Protein AF-G9K744-F1 (afdb_monomer)

InterPro domains:
  IPR001752 Kinesin motor domain [PF00225] (2-59)
  IPR001752 Kinesin motor domain [PS50067] (1-59)
  IPR025901 Kinesin-associated microtubule-binding domain [PF13931] (616-753)
  IPR027417 P-loop containing nucleoside triphosphate hydrolase [SSF52540] (1-100)
  IPR036961 Kinesin motor domain superfamily [G3DSA:3.40.850.10] (1-91)
  IPR047149 Kinesin-like protein KIF11-like [PTHR47970] (1-673)

Solvent-accessible surface area (backbone atoms only — not comparable to full-atom values): 45670 Å² total; per-residue (Å²): 79,75,71,78,64,47,96,66,68,75,34,81,81,38,78,64,45,50,70,41,39,48,55,62,62,19,48,37,87,70,84,85,84,83,89,69,60,92,50,77,92,39,46,69,61,31,48,53,50,49,55,49,49,59,52,55,71,60,51,70,50,55,66,61,82,88,74,80,82,56,71,72,57,63,54,52,58,54,53,56,50,51,66,46,57,53,54,58,55,52,68,71,69,66,80,87,89,85,79,90,85,77,80,62,73,80,69,65,54,94,64,52,86,77,60,52,82,76,50,55,82,61,47,67,72,49,57,77,58,55,59,65,58,52,61,65,57,54,65,65,52,53,69,55,53,54,63,60,49,57,61,55,52,60,61,52,54,62,58,52,50,66,55,50,60,53,50,59,58,60,53,57,57,54,51,60,61,49,56,55,53,51,58,57,51,52,63,49,49,55,58,46,49,54,45,50,51,51,40,50,54,50,53,54,52,52,52,53,50,51,54,50,50,49,56,48,51,53,54,46,54,52,49,56,50,52,51,51,55,50,48,52,57,51,48,53,53,50,52,50,52,49,53,54,48,54,49,50,50,53,50,49,52,54,52,53,53,52,49,50,54,51,49,53,52,51,52,53,49,51,52,52,50,49,49,51,50,50,53,52,50,48,55,50,52,50,48,54,48,52,50,51,46,53,55,48,48,54,52,45,53,56,49,49,56,50,48,55,49,52,45,51,51,40,52,50,51,42,54,54,52,44,52,53,43,52,48,53,50,49,52,52,52,47,45,52,57,66,52,50,49,57,49,50,54,50,51,53,49,51,42,52,52,50,54,52,50,35,58,48,42,46,55,47,25,54,48,43,57,49,52,41,53,54,50,48,54,50,52,53,51,50,43,52,55,53,48,53,56,51,55,60,52,56,54,57,53,56,56,57,59,62,59,58,57,61,69,66,55,64,68,65,62,70,79,72,74,88,75,91,81,88,86,81,84,82,91,89,74,79,74,76,64,70,81,54,70,75,67,59,72,74,59,69,66,70,58,58,63,55,56,59,58,53,54,57,52,47,56,57,50,44,55,51,53,54,52,50,48,55,51,54,44,52,55,40,49,52,54,31,48,50,34,48,49,54,30,52,56,50,52,50,52,40,54,53,51,50,56,49,49,54,54,50,50,56,52,49,52,52,52,49,52,53,49,54,52,51,40,51,52,51,46,52,49,49,52,53,51,37,50,52,50,46,51,53,48,53,50,52,49,51,54,46,54,52,50,52,50,53,48,41,54,52,37,51,51,51,47,50,53,55,52,50,58,48,49,51,52,48,51,50,53,52,52,53,49,49,57,53,51,52,50,50,52,56,52,50,53,50,51,54,50,54,52,47,55,53,51,51,51,48,52,54,51,53,51,53,50,53,47,44,66,74,55,65,75,72,74,80,77,82,83,75,86,65,83,73,97,73,86,86,87,62,78,88,77,81,84,78,87,79,59,70,68,59,57,52,51,61,51,59,78,47,46,76,62,59,62,56,57,75,74,56,76,88,60,80,84,88,80,91,78,90,79,85,82,90,89,81,89,89,87,79,89,87,87,91,80,90,83,89,86,88,83,90,86,82,89,81,88,82,86,86,89,79,86,80,88,85,90,86,88,82,83,87,83,83,83,80,82,90,83,83,86,85,78,89,77,90,78,90,87,88,84,83,89,86,90,82,89,79,91,84,91,85,84,87,82,92,88,92,81,84,86,134

Organism: Mustela putorius furo (NCBI:txid9669)

Nearest PDB structures (foldseek):
  6h2x-assembly1_A  TM=1.844E-01  e=5.067E-03  Escherichia coli K-12
  7ogt-assembly1_B  TM=1.734E-01  e=1.457E-02  Saccharomyces cerevisiae S288C
  7sqc-assembly1_1W  TM=2.796E-01  e=5.595E-01  Chlamydomonas reinhardtii
  8i7o-assembly1_B7  TM=2.393E-01  e=1.688E+00  Mus musculus

Secondary structure (DSSP, 8-state):
-TTTT-S---TTSSHHHHHGGGTSSSSS----------SGGGHHHHHHHHHHHHHHHT------------HHHHHHHHHHHHHHHHHHHHHTTS--------SGGGGS-TTGGGTGGGTHHHHHHHHHHHHHHHHHHHHHHHHHHHHHHHHHHHHHHHHHHHHHHHHHHHHHHHHHHHHHHHHHHHHHHHHHHHHHHHHHHHHHHHHHHHHHHHHHHHHHHHHHHHHHHHHHHHHHHHHHHHHHHHHHHHHHHHHHHHHHHHHHHHHHHHHHHHHHHHHHHHHHHHHHHHHHHHHHHHHHHHHHHHHHHHHHHHHHHHHHHHHHHHHHHHHHHHHIIIIIHHHHHHHHHHHHHHHHHHHHHHHHHHHHHHHHHHHHHHHHHHHHHHHHHHHHHHHHHHHHHHHHHHHHHHHHHHTTS---S------SSSGGGGGGGGGTTTTHHHHHHHHHHHHHHHHHHHHHHHHHHHHHHHHHHHHHHHHHHHHHHHHHHHHHHHHHHHHHHHHHHHHHHHHHHHHHHHHHHHHHHHHHHHHHHHHHHHHHHHHHHHHHHHHHHHHHHHHHHHHHHHHHHHHHHHHHHHHHHHHHHHHHHHHHHHHHHHHHHHHHHHHHHHTGGG-----S-----PPP--------PPPHHHHHHHHHTTHHHHHHHTTS-SS-----------------------------------------------------------------------------------------

Radius of gyration: 112.14 Å; Cα contacts (8 Å, |Δi|>4): 238; chains: 1; bounding box: 223×112×348 Å

pLDDT: mean 72.29, std 20.52, range [26.23, 95.75]

Foldseek 3Di:
DQLVPDPDDPLPVDPVSVVCVCVFQHQAPHDDDQDADPDPVCVVVRVVSVVVVVSSVSGDHNHDDPDPDDPVVVVVVVVVVVVVVVVVVVVVPDDDDDDDDDDDVVVPPPPVVVPCVVVVVVVVVVVVPVVVVVVVVVVVVVVVVVVVVVVVVVVVVVVVVVVVVVVVVVVVVVVVLVVLVVVQVVVQVVQQVVQVVLVVVLVVVVVVQVVLQVVVVVVVVVLVVVLVVVLVVVLVVVVVVLVVVLVVLVVVLVVVLVVLVVVLVVLVVVLVVVLVVLVVVLVVLLVVLVVVLVVLVVVLVVVLVVLVVVLVVLVVLLVVLLVVLVCLLVVVLCCLCVPVVVVLVVLLVVLVVLLVVLVVLLVVLVVLVVVLVVLLVVLVVVLVVLVVVLVVVLVVLVVVLVVLVVVLPVVVPVVPDDDDDDDDDDDDPDPVPVVPVVPSVVPNPVSVVVSVVSVVVSVVVSVVSVVVSVVSNVVSVVSSVVSVVCSVVSNVVSVVSVVVSVVVVVVSVVVSVVSVVVSVVSSVVSVVVSVVSSVVSVVVSVVSVVVSVVSNVVSVVVSVVSVVVSVVVSVVSVVVSVVSVVVSVVVSVVSVVVSVVVSVVSVVVSVVSVCCSVPVSPDDDDPPPRDDDDDRDHDPDRDDDDDSVVSSVVVVVCVVVVVVVVVPPPDDDDDDDDDDDDDDDDDDDDDDDDDDDDDDDDDDDDDDDDDDDDDDDDDDDDDDDYDDDDDDDDDDDDDDDDDDDDDDDDDDDDDDDDDD

Mean predicted aligned error: 24.13 Å

Sequence (756 aa):
ALVERTPHVPYRESKLTRILQDSLGGRTRTSIIATISPASLNLEETLSTLEYAHRAKNILNKPEVNQKLTKRALIKEYTEEIERLKRDLAAAREKNGVYISEENFRAMSGKLTVQEEQIVELIEKIGAVEEELSRVTELFMDNKNELDQCKSDLQNKTQELETTQKHLQETKLQLVEEEYITSVLESTEEKLHDAASRLLTTVEETTKDVSSLHSKLDRKKAIDQHNAEAQDIFGKNLNSLFSSMEELIKDSSSKQKAMLEAHKTLFGNLLSSSVSALDAITTTALGSLTSVPENVSIRVSQISNMILKEQSLAAESKTVLQTLIDVLKTDLLTSLKTVLSPAMASILEINSQLKHIFKTSLTVASKIEDQKKEMDGFLSTLCNNLHELKENTISSLAESQKLCENLTEDLKTIKKIHSQELCQLISLWAERFCALEEKCENIQKPLGSIQENTEQKSKDIISKTTSYNAQFCADCDGLSQELRHFNQEGTKLVEESVQHCDKLGNSLEVISQETEQRCEALSTSTLSFSEQWVSCLNKREEELQNLLKVINQGCEAARSEITEKLNEHKAVNENQRNIFFDQITTDEEKLMAQSLELNETIKIGLTKLNCFLQQDLKLDIPTGTTPQRKNYVYPSTLVRTEPREQLLDQLKRKQPELLMMLNCSENNKEELSQAVDEEKSVLGHSVEEPPSQEPSVDAGVDCSSSGGIPFFQHKKSHAKDKENRGINSVEKSKVEETTEHSVTRSRLPLRNQINL

Structure (mmCIF, N/CA/C/O backbone):
data_AF-G9K744-F1
#
_entry.id   AF-G9K744-F1
#
loop_
_atom_site.group_PDB
_atom_site.id
_atom_site.type_symbol
_atom_site.label_atom_id
_atom_site.label_alt_id
_atom_site.label_comp_id
_atom_site.label_asym_id
_atom_site.label_entity_id
_atom_site.label_seq_id
_atom_site.pdbx_PDB_ins_code
_atom_site.Cartn_x
_atom_site.Cartn_y
_atom_site.Cartn_z
_atom_site.occupancy
_atom_site.B_iso_or_equiv
_atom_site.auth_seq_id
_atom_site.auth_comp_id
_atom_site.auth_asym_id
_atom_site.auth_atom_id
_atom_site.pdbx_PDB_model_num
ATOM 1 N N . ALA A 1 1 ? 2.825 27.884 -59.083 1.00 76.56 1 ALA A N 1
ATOM 2 C CA . ALA A 1 1 ? 3.304 28.687 -60.219 1.00 76.56 1 ALA A CA 1
ATOM 3 C C . ALA A 1 1 ? 4.796 29.037 -60.106 1.00 76.56 1 ALA A C 1
ATOM 5 O O . ALA A 1 1 ? 5.617 28.294 -60.627 1.00 76.56 1 ALA A O 1
ATOM 6 N N . LEU A 1 2 ? 5.179 30.121 -59.405 1.00 80.75 2 LEU A N 1
ATOM 7 C CA . LEU A 1 2 ? 6.564 30.640 -59.381 1.00 80.75 2 LEU A CA 1
ATOM 8 C C . LEU A 1 2 ? 7.627 29.634 -58.910 1.00 80.75 2 LEU A C 1
ATOM 10 O O . LEU A 1 2 ? 8.627 29.438 -59.595 1.00 80.75 2 LEU A O 1
ATOM 14 N N . VAL A 1 3 ? 7.397 28.977 -57.769 1.00 81.06 3 VAL A N 1
ATOM 15 C CA . VAL A 1 3 ? 8.326 27.984 -57.188 1.00 81.06 3 VAL A CA 1
ATOM 16 C C . VAL A 1 3 ? 8.502 26.773 -58.117 1.00 81.06 3 VAL A C 1
ATOM 18 O O . VAL A 1 3 ? 9.608 26.274 -58.298 1.00 81.06 3 VAL A O 1
ATOM 21 N N . GLU A 1 4 ? 7.417 26.358 -58.7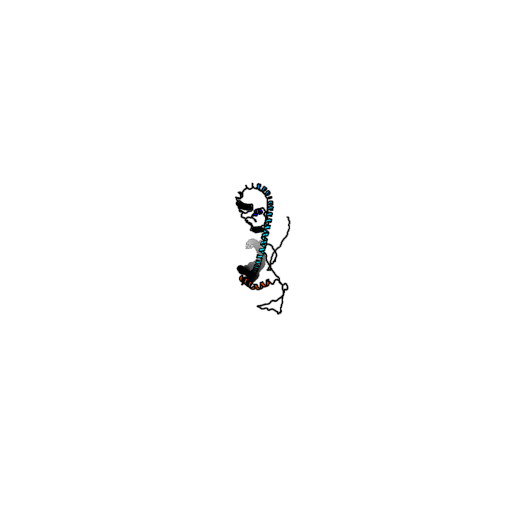73 1.00 79.62 4 GLU A N 1
ATOM 22 C CA . GLU A 1 4 ? 7.356 25.238 -59.727 1.00 79.62 4 GLU A CA 1
ATOM 23 C C . GLU A 1 4 ? 7.806 25.635 -61.148 1.00 79.62 4 GLU A C 1
ATOM 25 O O . GLU A 1 4 ? 7.808 24.802 -62.051 1.00 79.62 4 GLU A O 1
ATOM 30 N N . ARG A 1 5 ? 8.182 26.907 -61.361 1.00 77.19 5 ARG A N 1
ATOM 31 C CA . ARG A 1 5 ? 8.629 27.477 -62.645 1.00 77.19 5 ARG A CA 1
ATOM 32 C C . ARG A 1 5 ? 7.631 27.287 -63.800 1.00 77.19 5 ARG A C 1
ATOM 34 O O . ARG A 1 5 ? 8.034 27.073 -64.943 1.00 77.19 5 ARG A O 1
ATOM 41 N N . THR A 1 6 ? 6.328 27.388 -63.522 1.00 80.06 6 THR A N 1
ATOM 42 C CA . THR A 1 6 ? 5.290 27.290 -64.565 1.00 80.06 6 THR A CA 1
ATOM 43 C C . THR A 1 6 ? 5.407 28.438 -65.583 1.00 80.06 6 THR A C 1
ATOM 45 O O . THR A 1 6 ? 5.627 29.581 -65.179 1.00 80.06 6 THR A O 1
ATOM 48 N N . PRO A 1 7 ? 5.217 28.188 -66.896 1.00 78.19 7 PRO A N 1
ATOM 49 C CA . PRO A 1 7 ? 5.414 29.210 -67.934 1.00 78.19 7 PRO A CA 1
ATOM 50 C C . PRO A 1 7 ? 4.370 30.337 -67.891 1.00 78.19 7 PRO A C 1
ATOM 52 O O . PRO A 1 7 ? 4.647 31.449 -68.332 1.00 78.19 7 PRO A O 1
ATOM 55 N N . HIS A 1 8 ? 3.186 30.074 -67.331 1.00 86.00 8 HIS A N 1
ATOM 56 C CA . HIS A 1 8 ? 2.209 31.098 -66.968 1.00 86.00 8 HIS A CA 1
ATOM 57 C C . HIS A 1 8 ? 2.214 31.309 -65.447 1.00 86.00 8 HIS A C 1
ATOM 59 O O . HIS A 1 8 ? 2.264 30.341 -64.682 1.00 86.00 8 HIS A O 1
ATOM 65 N N . VAL A 1 9 ? 2.132 32.569 -65.011 1.00 85.81 9 VAL A N 1
ATOM 66 C CA . VAL A 1 9 ? 1.972 32.961 -63.603 1.00 85.81 9 VAL A CA 1
ATOM 67 C C . VAL A 1 9 ? 0.821 33.974 -63.511 1.00 85.81 9 VAL A C 1
ATOM 69 O O . VAL A 1 9 ? 0.874 35.003 -64.189 1.00 85.81 9 VAL A O 1
ATOM 72 N N . PRO A 1 10 ? -0.219 33.721 -62.696 1.00 88.50 10 PRO A N 1
ATOM 73 C CA . PRO A 1 10 ? -1.491 34.443 -62.771 1.00 88.50 10 PRO A CA 1
ATOM 74 C C . PRO A 1 10 ? -1.511 35.812 -62.060 1.00 88.50 10 PRO A C 1
ATOM 76 O O . PRO A 1 10 ? -2.453 36.145 -61.345 1.00 88.50 10 PRO A O 1
ATOM 79 N N . TYR A 1 11 ? -0.519 36.683 -62.287 1.00 88.94 11 TYR A N 1
ATOM 80 C CA . TYR A 1 11 ? -0.486 38.021 -61.661 1.00 88.94 11 TYR A CA 1
ATOM 81 C C . TYR A 1 11 ? -1.751 38.858 -61.919 1.00 88.94 11 TYR A C 1
ATOM 83 O O . TYR A 1 11 ? -2.054 39.762 -61.144 1.00 88.94 11 TYR A O 1
ATOM 91 N N . ARG A 1 12 ? -2.488 38.570 -63.002 1.00 89.12 12 ARG A N 1
ATOM 92 C CA . ARG A 1 12 ? -3.696 39.296 -63.423 1.00 89.12 12 ARG A CA 1
ATOM 93 C C . ARG A 1 12 ? -4.983 38.889 -62.695 1.00 89.12 12 ARG A C 1
ATOM 95 O O . ARG A 1 12 ? -5.955 39.627 -62.823 1.00 89.12 12 ARG A O 1
ATOM 102 N N . GLU A 1 13 ? -5.003 37.784 -61.947 1.00 88.19 13 GLU A N 1
ATOM 103 C CA . GLU A 1 13 ? -6.211 37.312 -61.240 1.00 88.19 13 GLU A CA 1
ATOM 104 C C . GLU A 1 13 ? -6.586 38.199 -60.040 1.00 88.19 13 GLU A C 1
ATOM 106 O O . GLU A 1 13 ? -7.759 38.303 -59.693 1.00 88.19 13 GLU A O 1
ATOM 111 N N . SER A 1 14 ? -5.623 38.922 -59.453 1.00 91.88 14 SER A N 1
ATOM 112 C CA . SER A 1 14 ? -5.882 39.934 -58.425 1.00 91.88 14 SER A CA 1
ATOM 113 C C . SER A 1 14 ? -5.209 41.271 -58.738 1.00 91.88 14 SER A C 1
ATOM 115 O O . SER A 1 14 ? -4.094 41.348 -59.259 1.00 91.88 14 SER A O 1
ATOM 117 N N . LYS A 1 15 ? -5.875 42.369 -58.355 1.00 89.44 15 LYS A N 1
ATOM 118 C CA . LYS A 1 15 ? -5.294 43.723 -58.410 1.00 89.44 15 LYS A CA 1
ATOM 119 C C . LYS A 1 15 ? -4.027 43.823 -57.548 1.00 89.44 15 LYS A C 1
ATOM 121 O O . LYS A 1 15 ? -3.097 44.526 -57.931 1.00 89.44 15 LYS A O 1
ATOM 126 N N . LEU A 1 16 ? -3.970 43.086 -56.434 1.00 90.12 16 LEU A N 1
ATOM 127 C CA . LEU A 1 16 ? -2.822 43.065 -55.524 1.00 90.12 16 LEU A CA 1
ATOM 128 C C . LEU A 1 16 ? -1.612 42.357 -56.153 1.00 90.12 16 LEU A C 1
ATOM 130 O O . LEU A 1 16 ? -0.526 42.928 -56.203 1.00 90.12 16 LEU A O 1
ATOM 134 N N . THR A 1 17 ? -1.802 41.154 -56.706 1.00 89.62 17 THR A N 1
ATOM 135 C CA . THR A 1 17 ? -0.728 40.389 -57.373 1.00 89.62 17 THR A CA 1
ATOM 136 C C . THR A 1 17 ? -0.195 41.091 -58.618 1.00 89.62 17 THR A C 1
ATOM 138 O O . THR A 1 17 ? 0.974 40.928 -58.950 1.00 89.62 17 THR A O 1
ATOM 141 N N . ARG A 1 18 ? -1.023 41.910 -59.281 1.00 89.50 18 ARG A N 1
ATOM 142 C CA . ARG A 1 18 ? -0.613 42.736 -60.423 1.00 89.50 18 ARG A CA 1
ATOM 143 C C . ARG A 1 18 ? 0.282 43.909 -60.015 1.00 89.50 18 ARG A C 1
ATOM 145 O O . ARG A 1 18 ? 1.194 44.244 -60.758 1.00 89.50 18 ARG A O 1
ATOM 152 N N . ILE A 1 19 ? 0.036 44.523 -58.855 1.00 88.75 19 ILE A N 1
ATOM 153 C CA . ILE A 1 19 ? 0.893 45.589 -58.305 1.00 88.75 19 ILE A CA 1
ATOM 154 C C . ILE A 1 19 ? 2.197 44.993 -57.753 1.00 88.75 19 ILE A C 1
ATOM 156 O O . ILE A 1 19 ? 3.266 45.560 -57.948 1.00 88.75 19 ILE A O 1
ATOM 160 N N . LEU A 1 20 ? 2.127 43.818 -57.122 1.00 89.50 20 LEU A N 1
ATOM 161 C CA . LEU A 1 20 ? 3.284 43.109 -56.562 1.00 89.50 20 LEU A CA 1
ATOM 162 C C . LEU A 1 20 ? 4.060 42.256 -57.586 1.00 89.50 20 LEU A C 1
ATOM 164 O O . LEU A 1 20 ? 4.954 41.509 -57.191 1.00 89.50 20 LEU A O 1
ATOM 168 N N . GLN A 1 21 ? 3.765 42.365 -58.886 1.00 88.62 21 GLN A N 1
ATOM 169 C CA . GLN A 1 21 ? 4.425 41.574 -59.934 1.00 88.62 21 GLN A CA 1
ATOM 170 C C . GLN A 1 21 ? 5.949 41.804 -59.967 1.00 88.62 21 GLN A C 1
ATOM 172 O O . GLN A 1 21 ? 6.711 40.846 -60.071 1.00 88.62 21 GLN A O 1
ATOM 177 N N . ASP A 1 22 ? 6.415 43.046 -59.792 1.00 85.94 22 ASP A N 1
ATOM 178 C CA . ASP A 1 22 ? 7.855 43.356 -59.736 1.00 85.94 22 ASP A CA 1
ATOM 179 C C . ASP A 1 22 ? 8.534 42.929 -58.415 1.00 85.94 22 ASP A C 1
ATOM 181 O O . ASP A 1 22 ? 9.768 42.947 -58.310 1.00 85.94 22 ASP A O 1
ATOM 185 N N . SER A 1 23 ? 7.741 42.507 -57.425 1.00 87.56 23 SER A N 1
ATOM 186 C CA . SER A 1 23 ? 8.174 42.015 -56.108 1.00 87.56 23 SER A CA 1
ATOM 187 C C . SER A 1 23 ? 8.154 40.489 -55.987 1.00 87.56 23 SER A C 1
ATOM 189 O O . SER A 1 23 ? 8.825 39.933 -55.123 1.00 87.56 23 SER A O 1
ATOM 191 N N . LEU A 1 24 ? 7.414 39.784 -56.845 1.00 86.94 24 LEU A N 1
ATOM 192 C CA . LEU A 1 24 ? 7.258 38.329 -56.790 1.00 86.94 24 LEU A CA 1
ATOM 193 C C . LEU A 1 24 ? 7.717 37.723 -58.120 1.00 86.94 24 LEU A C 1
ATOM 195 O O . LEU A 1 24 ? 6.931 37.583 -59.047 1.00 86.94 24 LEU A O 1
ATOM 199 N N . GLY A 1 25 ? 9.008 37.393 -58.219 1.00 82.31 25 GLY A N 1
ATOM 200 C CA . GLY A 1 25 ? 9.674 36.952 -59.454 1.00 82.31 25 GLY A CA 1
ATOM 201 C C . GLY A 1 25 ? 10.216 38.090 -60.333 1.00 82.31 25 GLY A C 1
ATOM 202 O O . GLY A 1 25 ? 10.679 37.832 -61.444 1.00 82.31 25 GLY A O 1
ATOM 203 N N . GLY A 1 26 ? 10.153 39.338 -59.859 1.00 85.69 26 GLY A N 1
ATOM 204 C CA . GLY A 1 26 ? 10.505 40.541 -60.619 1.00 85.69 26 GLY A CA 1
ATOM 205 C C . GLY A 1 26 ? 11.905 41.113 -60.356 1.00 85.69 26 GLY A C 1
ATOM 206 O O . GLY A 1 26 ? 12.837 40.404 -59.962 1.00 85.69 26 GLY A O 1
ATOM 207 N N . ARG A 1 27 ? 12.045 42.425 -60.603 1.00 85.69 27 ARG A N 1
ATOM 208 C CA . ARG A 1 27 ? 13.321 43.172 -60.587 1.00 85.69 27 ARG A CA 1
ATOM 209 C C . ARG A 1 27 ? 13.693 43.806 -59.242 1.00 85.69 27 ARG A C 1
ATOM 211 O O . ARG A 1 27 ? 14.702 44.505 -59.161 1.00 85.69 27 ARG A O 1
ATOM 218 N N . THR A 1 28 ? 12.900 43.611 -58.189 1.00 85.44 28 THR A N 1
ATOM 219 C CA . THR A 1 28 ? 13.143 44.229 -56.871 1.00 85.44 28 THR A CA 1
ATOM 220 C C . THR A 1 28 ? 13.705 43.236 -55.847 1.00 85.44 28 THR A C 1
ATOM 222 O O . THR A 1 28 ? 13.587 42.018 -55.996 1.00 85.44 28 THR A O 1
ATOM 225 N N . ARG A 1 29 ? 14.337 43.753 -54.784 1.00 87.44 29 ARG A N 1
ATOM 226 C CA . ARG A 1 29 ? 14.618 42.971 -53.569 1.00 87.44 29 ARG A CA 1
ATOM 227 C C . ARG A 1 29 ? 13.368 42.996 -52.694 1.00 87.44 29 ARG A C 1
ATOM 229 O O . ARG A 1 29 ? 12.848 44.075 -52.425 1.00 87.44 29 ARG A O 1
ATOM 236 N N . THR A 1 30 ? 12.907 41.834 -52.247 1.00 90.12 30 THR A N 1
ATOM 237 C CA . THR A 1 30 ? 11.619 41.701 -51.556 1.00 90.12 30 THR A CA 1
ATOM 238 C C . THR A 1 30 ? 11.774 40.846 -50.308 1.00 90.12 30 THR A C 1
ATOM 240 O O . THR A 1 30 ? 12.365 39.771 -50.360 1.00 90.12 30 THR A O 1
ATOM 243 N N . SER A 1 31 ? 11.208 41.328 -49.204 1.00 90.19 31 SER A N 1
ATOM 244 C CA . SER A 1 31 ? 11.115 40.618 -47.929 1.00 90.19 31 SER A CA 1
ATOM 245 C C . SER A 1 31 ? 9.642 40.457 -47.568 1.00 90.19 31 SER A C 1
ATOM 247 O O . SER A 1 31 ? 8.859 41.387 -47.756 1.00 90.19 31 SER A O 1
ATOM 249 N N . ILE A 1 32 ? 9.268 39.292 -47.044 1.00 90.75 32 ILE A N 1
ATOM 250 C CA . ILE A 1 32 ? 7.906 38.988 -46.590 1.00 90.75 32 ILE A CA 1
ATOM 251 C C . ILE A 1 32 ? 7.978 38.698 -45.092 1.00 90.75 32 ILE A C 1
ATOM 253 O O . ILE A 1 32 ? 8.809 37.901 -44.660 1.00 90.75 32 ILE A O 1
ATOM 257 N N . ILE A 1 33 ? 7.122 39.352 -44.308 1.00 93.00 33 ILE A N 1
ATOM 258 C CA . ILE A 1 33 ? 7.006 39.140 -42.863 1.00 93.00 33 ILE A CA 1
ATOM 259 C C . ILE A 1 33 ? 5.739 38.321 -42.620 1.00 93.00 33 ILE A C 1
ATOM 261 O O . ILE A 1 33 ? 4.645 38.765 -42.956 1.00 93.00 33 ILE A O 1
ATOM 265 N N . ALA A 1 34 ? 5.894 37.125 -42.054 1.00 94.12 34 ALA A N 1
ATOM 266 C CA . ALA A 1 34 ? 4.783 36.265 -41.665 1.00 94.12 34 ALA A CA 1
ATOM 267 C C . ALA A 1 34 ? 4.448 36.500 -40.185 1.00 94.12 34 ALA A C 1
ATOM 269 O O . ALA A 1 34 ? 5.218 36.127 -39.301 1.00 94.12 34 ALA A O 1
ATOM 270 N N . THR A 1 35 ? 3.313 37.141 -39.913 1.00 93.06 35 THR A N 1
ATOM 271 C CA . THR A 1 35 ? 2.803 37.362 -38.553 1.00 93.06 35 THR A CA 1
ATOM 272 C C . THR A 1 35 ? 1.926 36.186 -38.135 1.00 93.06 35 THR A C 1
ATOM 274 O O . THR A 1 35 ? 0.852 36.000 -38.702 1.00 93.06 35 THR A O 1
ATOM 277 N N . ILE A 1 36 ? 2.375 35.403 -37.153 1.00 95.75 36 ILE A N 1
ATOM 278 C CA . ILE A 1 36 ? 1.676 34.207 -36.657 1.00 95.75 36 ILE A CA 1
ATOM 279 C C . ILE A 1 36 ? 1.180 34.391 -35.220 1.00 95.75 36 ILE A C 1
ATOM 281 O O . ILE A 1 36 ? 1.715 35.207 -34.468 1.00 95.75 36 ILE A O 1
ATOM 285 N N . SER A 1 37 ? 0.178 33.603 -34.826 1.00 93.19 37 SER A N 1
ATOM 286 C CA . SER A 1 37 ? -0.317 33.555 -33.448 1.00 93.19 37 SER A CA 1
ATOM 287 C C . SER A 1 37 ? 0.223 32.308 -32.732 1.00 93.19 37 SER A C 1
ATOM 289 O O . SER A 1 37 ? 0.111 31.214 -33.290 1.00 93.19 37 SER A O 1
ATOM 291 N N . PRO A 1 38 ? 0.766 32.425 -31.503 1.00 89.12 38 PRO A N 1
ATOM 292 C CA . PRO A 1 38 ? 1.220 31.276 -30.714 1.00 89.12 38 PRO A CA 1
ATOM 293 C C . PRO A 1 38 ? 0.074 30.537 -29.995 1.00 89.12 38 PRO A C 1
ATOM 295 O O . PRO A 1 38 ? 0.326 29.569 -29.282 1.00 89.12 38 PRO A O 1
ATOM 298 N N . ALA A 1 39 ? -1.177 30.992 -30.129 1.00 92.00 39 ALA A N 1
ATOM 299 C CA . ALA A 1 39 ? -2.327 30.352 -29.498 1.00 92.00 39 ALA A CA 1
ATOM 300 C C . ALA A 1 39 ? -2.715 29.054 -30.228 1.00 92.00 39 ALA A C 1
ATOM 302 O O . ALA A 1 39 ? -2.888 29.054 -31.446 1.00 92.00 39 ALA A O 1
ATOM 303 N N . SER A 1 40 ? -2.941 27.973 -29.477 1.00 86.88 40 SER A N 1
ATOM 304 C CA . SER A 1 40 ? -3.343 26.657 -30.006 1.00 86.88 40 SER A CA 1
ATOM 305 C C . SER A 1 40 ? -4.644 26.687 -30.818 1.00 86.88 40 SER A C 1
ATOM 307 O O . SER A 1 40 ? -4.780 25.937 -31.779 1.00 86.88 40 SER A O 1
ATOM 309 N N . LEU A 1 41 ? -5.563 27.599 -30.485 1.00 91.56 41 LEU A N 1
ATOM 310 C CA . LEU A 1 41 ? -6.798 27.868 -31.235 1.00 91.56 41 LEU A CA 1
ATOM 311 C C . LEU A 1 41 ? -6.546 28.272 -32.699 1.00 91.56 41 LEU A C 1
ATOM 313 O O . LEU A 1 41 ? -7.391 28.029 -33.551 1.00 91.56 41 LEU A O 1
ATOM 317 N N . ASN A 1 42 ? -5.385 28.866 -32.990 1.00 90.00 42 ASN A N 1
ATOM 318 C CA . ASN A 1 42 ? -5.009 29.372 -34.311 1.00 90.00 42 ASN A CA 1
ATOM 319 C C . ASN A 1 42 ? -3.993 28.455 -35.021 1.00 90.00 42 ASN A C 1
ATOM 321 O O . ASN A 1 42 ? -3.331 28.893 -35.960 1.00 90.00 42 ASN A O 1
ATOM 325 N N . LEU A 1 43 ? -3.815 27.207 -34.565 1.00 92.81 43 LEU A N 1
ATOM 326 C CA . LEU A 1 43 ? -2.750 26.318 -35.046 1.00 92.81 43 LEU A CA 1
ATOM 327 C C . LEU A 1 43 ? -2.833 26.038 -36.557 1.00 92.81 43 LEU A C 1
ATOM 329 O O . LEU A 1 43 ? -1.803 26.044 -37.225 1.00 92.81 43 LEU A O 1
ATOM 333 N N . GLU A 1 44 ? -4.038 25.846 -37.099 1.00 93.56 44 GLU A N 1
ATOM 334 C CA . GLU A 1 44 ? -4.276 25.565 -38.525 1.00 93.56 44 GLU A CA 1
ATOM 335 C C . GLU A 1 44 ? -3.961 26.778 -39.425 1.00 93.56 44 GLU A C 1
ATOM 337 O O . GLU A 1 44 ? -3.301 26.643 -40.458 1.00 93.56 44 GLU A O 1
ATOM 342 N N . GLU A 1 45 ? -4.326 27.986 -38.986 1.00 94.62 45 GLU A N 1
ATOM 343 C CA . GLU A 1 45 ? -4.009 29.249 -39.669 1.00 94.62 45 GLU A CA 1
ATOM 344 C C . GLU A 1 45 ? -2.517 29.607 -39.563 1.00 94.62 45 GLU A C 1
ATOM 346 O O . GLU A 1 45 ? -1.892 30.031 -40.540 1.00 94.62 45 GLU A O 1
ATOM 351 N N . THR A 1 46 ? -1.902 29.381 -38.397 1.00 94.56 46 THR A N 1
ATOM 352 C CA . THR A 1 46 ? -0.453 29.533 -38.199 1.00 94.56 46 THR A CA 1
ATOM 353 C C . THR A 1 46 ? 0.322 28.537 -39.070 1.00 94.56 46 THR A C 1
ATOM 355 O O . THR A 1 46 ? 1.296 28.937 -39.710 1.00 94.56 46 THR A O 1
ATOM 358 N N . LEU A 1 47 ? -0.119 27.276 -39.175 1.00 93.44 47 LEU A N 1
ATOM 359 C CA . LEU A 1 47 ? 0.481 26.279 -40.069 1.00 93.44 47 LEU A CA 1
ATOM 360 C C . LEU A 1 47 ? 0.354 26.706 -41.539 1.00 93.44 47 LEU A C 1
ATOM 362 O O . LEU A 1 47 ? 1.362 26.786 -42.238 1.00 93.44 47 LEU A O 1
ATOM 366 N N . SER A 1 48 ? -0.849 27.079 -41.982 1.00 95.06 48 SER A N 1
ATOM 367 C CA . SER A 1 48 ? -1.117 27.550 -43.350 1.00 95.06 48 SER A CA 1
ATOM 368 C C . SER A 1 48 ? -0.277 28.781 -43.721 1.00 95.06 48 SER A C 1
ATOM 370 O O . SER A 1 48 ? 0.291 28.866 -44.816 1.00 95.06 48 SER A O 1
ATOM 372 N N . THR A 1 49 ? -0.119 29.713 -42.777 1.00 95.31 49 THR A N 1
ATOM 373 C CA . THR A 1 49 ? 0.731 30.905 -42.915 1.00 95.31 49 THR A CA 1
ATOM 374 C C . THR A 1 49 ? 2.214 30.536 -43.024 1.00 95.31 49 THR A C 1
ATOM 376 O O . THR A 1 49 ? 2.927 31.084 -43.870 1.00 95.31 49 THR A O 1
ATOM 379 N N . LEU A 1 50 ? 2.691 29.579 -42.220 1.00 93.50 50 LEU A N 1
ATOM 380 C CA . LEU A 1 50 ? 4.070 29.083 -42.270 1.00 93.50 50 LEU A CA 1
ATOM 381 C C . LEU A 1 50 ? 4.360 28.297 -43.557 1.00 93.50 50 LEU A C 1
ATOM 383 O O . LEU A 1 50 ? 5.421 28.489 -44.151 1.00 93.50 50 LEU A O 1
ATOM 387 N N . GLU A 1 51 ? 3.426 27.484 -44.052 1.00 92.38 51 GLU A N 1
ATOM 388 C CA . GLU A 1 51 ? 3.548 26.803 -45.347 1.00 92.38 51 GLU A CA 1
ATOM 389 C C . GLU A 1 51 ? 3.571 27.781 -46.526 1.00 92.38 51 GLU A C 1
ATOM 391 O O . GLU A 1 51 ? 4.287 27.568 -47.512 1.00 92.38 51 GLU A O 1
ATOM 396 N N . TYR A 1 52 ? 2.786 28.860 -46.462 1.00 92.56 52 TYR A N 1
ATOM 397 C CA . TYR A 1 52 ? 2.856 29.924 -47.458 1.00 92.56 52 TYR A CA 1
ATOM 398 C C . TYR A 1 52 ? 4.207 30.650 -47.395 1.00 92.56 52 TYR A C 1
ATOM 400 O O . TYR A 1 52 ? 4.860 30.805 -48.426 1.00 92.56 52 TYR A O 1
ATOM 408 N N . ALA A 1 53 ? 4.681 31.016 -46.200 1.00 92.81 53 ALA A N 1
ATOM 409 C CA . ALA A 1 53 ? 5.984 31.654 -46.008 1.00 92.81 53 ALA A CA 1
ATOM 410 C C . ALA A 1 53 ? 7.153 30.762 -46.471 1.00 92.81 53 ALA A C 1
ATOM 412 O O . ALA A 1 53 ? 8.069 31.239 -47.144 1.00 92.81 53 ALA A O 1
ATOM 413 N N . HIS A 1 54 ? 7.099 29.457 -46.185 1.00 91.06 54 HIS A N 1
ATOM 414 C CA . HIS A 1 54 ? 8.089 28.477 -46.633 1.00 91.06 54 HIS A CA 1
ATOM 415 C C . HIS A 1 54 ? 8.128 28.367 -48.164 1.00 91.06 54 HIS A C 1
ATOM 417 O O . HIS A 1 54 ? 9.207 28.362 -48.755 1.00 91.06 54 HIS A O 1
ATOM 423 N N . ARG A 1 55 ? 6.966 28.336 -48.831 1.00 89.19 55 ARG A N 1
ATOM 424 C CA . ARG A 1 55 ? 6.897 28.367 -50.302 1.00 89.19 55 ARG A CA 1
ATOM 425 C C . ARG A 1 55 ? 7.397 29.701 -50.862 1.00 89.19 55 ARG A C 1
ATOM 427 O O . ARG A 1 55 ? 8.176 29.705 -51.812 1.00 89.19 55 ARG A O 1
ATOM 434 N N . ALA A 1 56 ? 7.012 30.824 -50.257 1.00 89.12 56 ALA A N 1
ATOM 435 C CA . ALA A 1 56 ? 7.398 32.161 -50.703 1.00 89.12 56 ALA A CA 1
ATOM 436 C C . ALA A 1 56 ? 8.912 32.428 -50.582 1.00 89.12 56 ALA A C 1
ATOM 438 O O . ALA A 1 56 ? 9.481 33.077 -51.458 1.00 89.12 56 ALA A O 1
ATOM 439 N N . LYS A 1 57 ? 9.587 31.855 -49.572 1.00 88.44 57 LYS A N 1
ATOM 440 C CA . LYS A 1 57 ? 11.058 31.874 -49.422 1.00 88.44 57 LYS A CA 1
ATOM 441 C C . LYS A 1 57 ? 11.798 31.364 -50.669 1.00 88.44 57 LYS A C 1
ATOM 443 O O . LYS A 1 57 ? 12.909 31.809 -50.940 1.00 88.44 57 LYS A O 1
ATOM 448 N N . ASN A 1 58 ? 11.189 30.452 -51.427 1.00 86.00 58 ASN A N 1
ATOM 449 C CA . ASN A 1 58 ? 11.800 29.812 -52.594 1.00 86.00 58 ASN A CA 1
ATOM 450 C C . ASN A 1 58 ? 11.529 30.565 -53.918 1.00 86.00 58 ASN A C 1
ATOM 452 O O . ASN A 1 58 ? 11.851 30.058 -54.994 1.00 86.00 58 ASN A O 1
ATOM 456 N N . ILE A 1 59 ? 10.944 31.770 -53.866 1.00 88.00 59 ILE A N 1
ATOM 457 C CA . ILE A 1 59 ? 10.761 32.649 -55.031 1.00 88.00 59 ILE A CA 1
ATOM 458 C C . ILE A 1 59 ? 12.066 33.412 -55.305 1.00 88.00 59 ILE A C 1
ATOM 460 O O . ILE A 1 59 ? 12.576 34.131 -54.449 1.00 88.00 59 ILE A O 1
ATOM 464 N N . LEU A 1 60 ? 12.602 33.276 -56.521 1.00 84.25 60 LEU A N 1
ATOM 465 C CA . LEU A 1 60 ? 13.856 33.909 -56.938 1.00 84.25 60 LEU A CA 1
ATOM 466 C C . LEU A 1 60 ? 13.592 35.172 -57.772 1.00 84.25 60 LEU A C 1
ATOM 468 O O . LEU A 1 60 ? 13.245 35.080 -58.950 1.00 84.25 60 LEU A O 1
ATOM 472 N N . ASN A 1 61 ? 13.808 36.346 -57.178 1.00 86.38 61 ASN A N 1
ATOM 473 C CA . ASN A 1 61 ? 13.831 37.627 -57.894 1.00 86.38 61 ASN A CA 1
ATOM 474 C C . ASN A 1 61 ? 15.199 37.864 -58.563 1.00 86.38 61 ASN A C 1
ATOM 476 O O . ASN A 1 61 ? 16.221 37.333 -58.124 1.00 86.38 61 ASN A O 1
ATOM 480 N N . LYS A 1 62 ? 15.238 38.726 -59.586 1.00 85.00 62 LYS A N 1
ATOM 481 C CA . LYS A 1 62 ? 16.476 39.200 -60.229 1.00 85.00 62 LYS A CA 1
ATOM 482 C C . LYS A 1 62 ? 16.656 40.700 -59.962 1.00 85.00 62 LYS A C 1
ATOM 484 O O . LYS A 1 62 ? 16.236 41.504 -60.788 1.00 85.00 62 LYS A O 1
ATOM 489 N N . PRO A 1 63 ? 17.219 41.105 -58.808 1.00 81.88 63 PRO A N 1
ATOM 490 C CA . PRO A 1 63 ? 17.299 42.513 -58.438 1.00 81.88 63 PRO A CA 1
ATOM 491 C C . PRO A 1 63 ? 18.262 43.292 -59.344 1.00 81.88 63 PRO A C 1
ATOM 493 O O . PRO A 1 63 ? 19.477 43.109 -59.268 1.00 81.88 63 PRO A O 1
ATOM 496 N N . GLU A 1 64 ? 17.719 44.186 -60.168 1.00 82.00 64 GLU A N 1
ATOM 497 C CA . GLU A 1 64 ? 18.479 45.017 -61.109 1.00 82.00 64 GLU A CA 1
ATOM 498 C C . GLU A 1 64 ? 18.697 46.433 -60.554 1.00 82.00 64 GLU A C 1
ATOM 500 O O . GLU A 1 64 ? 17.818 47.025 -59.924 1.00 82.00 64 GLU A O 1
ATOM 505 N N . VAL A 1 65 ? 19.877 47.011 -60.799 1.00 74.31 65 VAL A N 1
ATOM 506 C CA . VAL A 1 65 ? 20.162 48.404 -60.426 1.00 74.31 65 VAL A CA 1
ATOM 507 C C . VAL A 1 65 ? 19.610 49.322 -61.514 1.00 74.31 65 VAL A C 1
ATOM 509 O O . VAL A 1 65 ? 20.131 49.345 -62.626 1.00 74.31 65 VAL A O 1
ATOM 512 N N . ASN A 1 66 ? 18.580 50.105 -61.182 1.00 68.00 66 ASN A N 1
ATOM 513 C CA . ASN A 1 66 ? 17.903 51.040 -62.091 1.00 68.00 66 ASN A CA 1
ATOM 514 C C . ASN A 1 66 ? 18.775 52.262 -62.466 1.00 68.00 66 ASN A C 1
ATOM 516 O O . ASN A 1 66 ? 18.463 53.405 -62.119 1.00 68.00 66 ASN A O 1
ATOM 520 N N . GLN A 1 67 ? 19.877 52.033 -63.184 1.00 65.19 67 GLN A N 1
ATOM 521 C CA . GLN A 1 67 ? 20.718 53.089 -63.740 1.00 65.19 67 GLN A CA 1
ATOM 522 C C . GLN A 1 67 ? 19.976 53.819 -64.867 1.00 65.19 67 GLN A C 1
ATOM 524 O O . GLN A 1 67 ? 19.708 53.263 -65.931 1.00 65.19 67 GLN A O 1
ATOM 529 N N . LYS A 1 68 ? 19.669 55.102 -64.653 1.00 55.97 68 LYS A N 1
ATOM 530 C CA . LYS A 1 68 ? 19.092 55.972 -65.685 1.00 55.97 68 LYS A CA 1
ATOM 531 C C . LYS A 1 68 ? 20.180 56.412 -66.669 1.00 55.97 68 LYS A C 1
ATOM 533 O O . LYS A 1 68 ? 20.717 57.512 -66.546 1.00 55.97 68 LYS A O 1
ATOM 538 N N . LEU A 1 69 ? 20.490 55.554 -67.644 1.00 53.06 69 LEU A N 1
ATOM 539 C CA . LEU A 1 69 ? 21.328 55.903 -68.796 1.00 53.06 69 LEU A CA 1
ATOM 540 C C . LEU A 1 69 ? 20.786 57.179 -69.457 1.00 53.06 69 LEU A C 1
ATOM 542 O O . LEU A 1 69 ? 19.662 57.224 -69.960 1.00 53.06 69 LEU A O 1
ATOM 546 N N . THR A 1 70 ? 21.574 58.252 -69.413 1.00 60.97 70 THR A N 1
ATOM 547 C CA . THR A 1 70 ? 21.188 59.545 -69.984 1.00 60.97 70 THR A CA 1
ATOM 548 C C . THR A 1 70 ? 21.372 59.527 -71.498 1.00 60.97 70 THR A C 1
ATOM 550 O O . THR A 1 70 ? 22.356 58.995 -72.009 1.00 60.97 70 THR A O 1
ATOM 553 N N . LYS A 1 71 ? 20.452 60.176 -72.230 1.00 59.03 71 LYS A N 1
ATOM 554 C CA . LYS A 1 71 ? 20.411 60.193 -73.710 1.00 59.03 71 LYS A CA 1
ATOM 555 C C . LYS A 1 71 ? 21.742 60.577 -74.386 1.00 59.03 71 LYS A C 1
ATOM 557 O O . LYS A 1 71 ? 21.964 60.205 -75.531 1.00 59.03 71 LYS A O 1
ATOM 562 N N . ARG A 1 72 ? 22.636 61.288 -73.684 1.00 59.09 72 ARG A N 1
ATOM 563 C CA . ARG A 1 72 ? 23.959 61.703 -74.181 1.00 59.09 72 ARG A CA 1
ATOM 564 C C . ARG A 1 72 ? 24.933 60.537 -74.418 1.00 59.09 72 ARG A C 1
ATOM 566 O O . ARG A 1 72 ? 25.829 60.695 -75.236 1.00 59.09 72 ARG A O 1
ATOM 573 N N . ALA A 1 73 ? 24.764 59.392 -73.749 1.00 58.41 73 ALA A N 1
ATOM 574 C CA . ALA A 1 73 ? 25.568 58.195 -74.024 1.00 58.41 73 ALA A CA 1
ATOM 575 C C . ALA A 1 73 ? 25.175 57.563 -75.371 1.00 58.41 73 ALA A C 1
ATOM 577 O O . ALA A 1 73 ? 26.008 57.436 -76.262 1.00 58.41 73 ALA A O 1
ATOM 578 N N . LEU A 1 74 ? 23.877 57.289 -75.546 1.00 58.56 74 LEU A N 1
ATOM 579 C CA . LEU A 1 74 ? 23.312 56.652 -76.741 1.00 58.56 74 LEU A CA 1
ATOM 580 C C . LEU A 1 74 ? 23.572 57.455 -78.033 1.00 58.56 74 LEU A C 1
ATOM 582 O O . LEU A 1 74 ? 23.797 56.880 -79.091 1.00 58.56 74 LEU A O 1
ATOM 586 N N . ILE A 1 75 ? 23.575 58.791 -77.954 1.00 67.50 75 ILE A N 1
ATOM 587 C CA . ILE A 1 75 ? 23.895 59.654 -79.106 1.00 67.50 75 ILE A CA 1
ATOM 588 C C . ILE A 1 75 ? 25.355 59.478 -79.560 1.00 67.50 75 ILE A C 1
ATOM 590 O O . ILE A 1 75 ? 25.603 59.476 -80.762 1.00 67.50 75 ILE A O 1
ATOM 594 N N . LYS A 1 76 ? 26.306 59.304 -78.628 1.00 69.69 76 LYS A N 1
ATOM 595 C CA . LYS A 1 76 ? 27.737 59.156 -78.951 1.00 69.69 76 LYS A CA 1
ATOM 596 C C . LYS A 1 76 ? 28.005 57.859 -79.724 1.00 69.69 76 LYS A C 1
ATOM 598 O O . LYS A 1 76 ? 28.687 57.881 -80.745 1.00 69.69 76 LYS A O 1
ATOM 603 N N . GLU A 1 77 ? 27.392 56.771 -79.268 1.00 68.44 77 GLU A N 1
ATOM 604 C CA . GLU A 1 77 ? 27.446 55.446 -79.895 1.00 68.44 77 GLU A CA 1
ATOM 605 C C . GLU A 1 77 ? 26.880 55.478 -81.330 1.00 68.44 77 GLU A C 1
ATOM 607 O O . GLU A 1 77 ? 27.541 55.036 -82.268 1.00 68.44 77 GLU A O 1
ATOM 612 N N . TYR A 1 78 ? 25.727 56.129 -81.545 1.00 64.44 78 TYR A N 1
ATOM 613 C CA . TYR A 1 78 ? 25.182 56.317 -82.897 1.00 64.44 78 TYR A CA 1
ATOM 614 C C . TYR A 1 78 ? 26.041 57.218 -83.803 1.00 64.44 78 TYR A C 1
ATOM 616 O O . TYR A 1 78 ? 26.105 56.965 -85.006 1.00 64.44 78 TYR A O 1
ATOM 624 N N . THR A 1 79 ? 26.720 58.249 -83.281 1.00 72.69 79 THR A N 1
ATOM 625 C CA . THR A 1 79 ? 27.634 59.063 -84.112 1.00 72.69 79 THR A CA 1
ATOM 626 C C . THR A 1 79 ? 28.885 58.302 -84.550 1.00 72.69 79 THR A C 1
ATOM 628 O O . THR A 1 79 ? 29.346 58.498 -85.672 1.00 72.69 79 THR A O 1
ATOM 631 N N . GLU A 1 80 ? 29.414 57.411 -83.710 1.00 73.38 80 GLU A N 1
ATOM 632 C CA . GLU A 1 80 ? 30.602 56.611 -84.036 1.00 73.38 80 GLU A CA 1
ATOM 633 C C . GLU A 1 80 ? 30.300 55.557 -85.115 1.00 73.38 80 GLU A C 1
ATOM 635 O O . GLU A 1 80 ? 31.112 55.347 -86.017 1.00 73.38 80 GLU A O 1
ATOM 640 N N . GLU A 1 81 ? 29.093 54.983 -85.106 1.00 72.06 81 GLU A N 1
ATOM 641 C CA . GLU A 1 81 ? 28.631 54.055 -86.146 1.00 72.06 81 GLU A CA 1
ATOM 642 C C . GLU A 1 81 ? 28.406 54.748 -87.509 1.00 72.06 81 GLU A C 1
ATOM 644 O O . GLU A 1 81 ? 28.769 54.207 -88.555 1.00 72.06 81 GLU A O 1
ATOM 649 N N . ILE A 1 82 ? 27.886 55.982 -87.521 1.00 72.19 82 ILE A N 1
ATOM 650 C CA . ILE A 1 82 ? 27.702 56.771 -88.756 1.00 72.19 82 ILE A CA 1
ATOM 651 C C . ILE A 1 82 ? 29.052 57.099 -89.419 1.00 72.19 82 ILE A C 1
ATOM 653 O O . ILE A 1 82 ? 29.183 56.992 -90.640 1.00 72.19 82 ILE A O 1
ATOM 657 N N . GLU A 1 83 ? 30.075 57.447 -88.634 1.00 71.31 83 GLU A N 1
ATOM 658 C CA . GLU A 1 83 ? 31.431 57.703 -89.145 1.00 71.31 83 GLU A CA 1
ATOM 659 C C . GLU A 1 83 ? 32.202 56.423 -89.514 1.00 71.31 83 GLU A C 1
ATOM 661 O O . GLU A 1 83 ? 33.263 56.501 -90.141 1.00 71.31 83 GLU A O 1
ATOM 666 N N . ARG A 1 84 ? 31.699 55.228 -89.176 1.00 67.38 84 ARG A N 1
ATOM 667 C CA . ARG A 1 84 ? 32.151 53.965 -89.785 1.00 67.38 84 ARG A CA 1
ATOM 668 C C . ARG A 1 84 ? 31.527 53.795 -91.168 1.00 67.38 84 ARG A C 1
ATOM 670 O O . ARG A 1 84 ? 32.246 53.811 -92.164 1.00 67.38 84 ARG A O 1
ATOM 677 N N . LEU A 1 85 ? 30.195 53.774 -91.232 1.00 62.53 85 LEU A N 1
ATOM 678 C CA . LEU A 1 85 ? 29.435 53.498 -92.457 1.00 62.53 85 LEU A CA 1
ATOM 679 C C . LEU A 1 85 ? 29.736 54.470 -93.613 1.00 62.53 85 LEU A C 1
ATOM 681 O O . LEU A 1 85 ? 29.673 54.071 -94.774 1.00 62.53 85 LEU A O 1
ATOM 685 N N . LYS A 1 86 ? 30.116 55.727 -93.335 1.00 65.06 86 LYS A N 1
ATOM 686 C CA . LYS A 1 86 ? 30.570 56.679 -94.370 1.00 65.06 86 LYS A CA 1
ATOM 687 C C . LYS A 1 86 ? 31.873 56.272 -95.070 1.00 65.06 86 LYS A C 1
ATOM 689 O O . LYS A 1 86 ? 31.993 56.501 -96.271 1.00 65.06 86 LYS A O 1
ATOM 694 N N . ARG A 1 87 ? 32.848 55.709 -94.345 1.00 66.81 87 ARG A N 1
ATOM 695 C CA . ARG A 1 87 ? 34.157 55.328 -94.912 1.00 66.81 87 ARG A CA 1
ATOM 696 C C . ARG A 1 87 ? 34.023 54.128 -95.841 1.00 66.81 87 ARG A C 1
ATOM 698 O O . ARG A 1 87 ? 34.540 54.159 -96.954 1.00 66.81 87 ARG A O 1
ATOM 705 N N . ASP A 1 88 ? 33.240 53.140 -95.424 1.00 61.28 88 ASP A N 1
ATOM 706 C CA . ASP A 1 88 ? 32.995 51.929 -96.208 1.00 61.28 88 ASP A CA 1
ATOM 707 C C . ASP A 1 88 ? 32.220 52.245 -97.508 1.00 61.28 88 ASP A C 1
ATOM 709 O O . ASP A 1 88 ? 32.489 51.665 -98.559 1.00 61.28 88 ASP A O 1
ATOM 713 N N . LEU A 1 89 ? 31.318 53.239 -97.481 1.00 56.69 89 LEU A N 1
ATOM 714 C CA . LEU A 1 89 ? 30.582 53.710 -98.666 1.00 56.69 89 LEU A CA 1
ATOM 715 C C . LEU A 1 89 ? 31.446 54.554 -99.627 1.00 56.69 89 LEU A C 1
ATOM 717 O O . LEU A 1 89 ? 31.158 54.596 -100.823 1.00 56.69 89 LEU A O 1
ATOM 721 N N . ALA A 1 90 ? 32.501 55.214 -99.138 1.00 58.09 90 ALA A N 1
ATOM 722 C CA . ALA A 1 90 ? 33.470 55.900 -99.996 1.00 58.09 90 ALA A CA 1
ATOM 723 C C . ALA A 1 90 ? 34.331 54.880 -100.760 1.00 58.09 90 ALA A C 1
ATOM 725 O O . ALA A 1 90 ? 34.348 54.887 -101.991 1.00 58.09 90 ALA A O 1
ATOM 726 N N . ALA A 1 91 ? 34.934 53.926 -100.041 1.00 56.06 91 ALA A N 1
ATOM 727 C CA . ALA A 1 91 ? 35.754 52.860 -100.624 1.00 56.06 91 ALA A CA 1
ATOM 728 C C . ALA A 1 91 ? 34.985 51.943 -101.602 1.00 56.06 91 ALA A C 1
ATOM 730 O O . ALA A 1 91 ? 35.591 51.317 -102.466 1.00 56.06 91 ALA A O 1
ATOM 731 N N . ALA A 1 92 ? 33.653 51.869 -101.496 1.00 50.69 92 ALA A N 1
ATOM 732 C CA . ALA A 1 92 ? 32.803 51.073 -102.383 1.00 50.69 92 ALA A CA 1
ATOM 733 C C . ALA A 1 92 ? 32.312 51.806 -103.653 1.00 50.69 92 ALA A C 1
ATOM 735 O O . ALA A 1 92 ? 31.645 51.184 -104.487 1.00 50.69 92 ALA A O 1
ATOM 736 N N . ARG A 1 93 ? 32.579 53.114 -103.809 1.00 55.62 93 ARG A N 1
ATOM 737 C CA . ARG A 1 93 ? 32.099 53.916 -104.957 1.00 55.62 93 ARG A CA 1
ATOM 738 C C . ARG A 1 93 ? 33.137 54.160 -106.048 1.00 55.62 93 ARG A C 1
ATOM 740 O O . ARG A 1 93 ? 32.741 54.370 -107.192 1.00 55.62 93 ARG A O 1
ATOM 747 N N . GLU A 1 94 ? 34.422 54.083 -105.730 1.00 44.09 94 GLU A N 1
ATOM 748 C CA . GLU A 1 94 ? 35.511 54.235 -106.699 1.00 44.09 94 GLU A CA 1
ATOM 749 C C . GLU A 1 94 ? 36.026 52.848 -107.112 1.00 44.09 94 GLU A C 1
ATOM 751 O O . GLU A 1 94 ? 36.421 52.041 -106.273 1.00 44.09 94 GLU A O 1
ATOM 756 N N . LYS A 1 95 ? 35.964 52.533 -108.413 1.00 47.59 95 LYS A N 1
ATOM 757 C CA . LYS A 1 95 ? 36.304 51.207 -108.951 1.00 47.59 95 LYS A CA 1
ATOM 758 C C . LYS A 1 95 ? 37.529 51.247 -109.861 1.00 47.59 95 LYS A C 1
ATOM 760 O O . LYS A 1 95 ? 37.460 51.835 -110.933 1.00 47.59 95 LYS A O 1
ATOM 765 N N . ASN A 1 96 ? 38.524 50.440 -109.484 1.00 37.06 96 ASN A N 1
ATOM 766 C CA . ASN A 1 96 ? 39.608 49.881 -110.306 1.00 37.06 96 ASN A CA 1
ATOM 767 C C . ASN A 1 96 ? 40.675 50.863 -110.841 1.00 37.06 96 ASN A C 1
ATOM 769 O O . ASN A 1 96 ? 40.353 51.854 -111.482 1.00 37.06 96 ASN A O 1
ATOM 773 N N . GLY A 1 97 ? 41.955 50.476 -110.743 1.00 39.81 97 GLY A N 1
ATOM 774 C CA . GLY A 1 97 ? 43.003 50.974 -111.651 1.00 39.81 97 GLY A CA 1
ATOM 775 C C . GLY A 1 97 ? 44.352 51.313 -111.010 1.00 39.81 97 GLY A C 1
ATOM 776 O O . GLY A 1 97 ? 44.425 51.731 -109.860 1.00 39.81 97 GLY A O 1
ATOM 777 N N . VAL A 1 98 ? 45.420 51.120 -111.790 1.00 36.38 98 VAL A N 1
ATOM 778 C CA . VAL A 1 98 ? 46.844 51.342 -111.471 1.00 36.38 98 VAL A CA 1
ATOM 779 C C . VAL A 1 98 ? 47.546 51.621 -112.812 1.00 36.38 98 VAL A C 1
ATOM 781 O O . VAL A 1 98 ? 47.279 50.885 -113.756 1.00 36.38 98 VAL A O 1
ATOM 784 N N . TYR A 1 99 ? 48.450 52.588 -113.000 1.00 41.22 99 TYR A N 1
ATOM 785 C CA . TYR A 1 99 ? 48.850 53.798 -112.252 1.00 41.22 99 TYR A CA 1
ATOM 786 C C . TYR A 1 99 ? 49.733 54.655 -113.207 1.00 41.22 99 TYR A C 1
ATOM 788 O O . TYR A 1 99 ? 50.107 54.150 -114.262 1.00 41.22 99 TYR A O 1
ATOM 796 N N . ILE A 1 100 ? 50.126 55.884 -112.819 1.00 38.34 100 ILE A N 1
ATOM 797 C CA . ILE A 1 100 ? 50.992 56.833 -113.576 1.00 38.34 100 ILE A CA 1
ATOM 798 C C . ILE A 1 100 ? 50.284 57.466 -114.803 1.00 38.34 100 ILE A C 1
ATOM 800 O O . ILE A 1 100 ? 49.715 56.761 -115.624 1.00 38.34 100 ILE A O 1
ATOM 804 N N . SER A 1 101 ? 50.280 58.788 -115.021 1.00 39.25 101 SER A N 1
ATOM 805 C CA . SER A 1 101 ? 50.587 59.935 -114.141 1.00 39.25 101 SER A CA 1
ATOM 806 C C . SER A 1 101 ? 49.729 61.149 -114.529 1.00 39.25 101 SER A C 1
ATOM 808 O O . SER A 1 101 ? 49.095 61.170 -115.582 1.00 39.25 101 SER A O 1
ATOM 810 N N . GLU A 1 102 ? 49.706 62.160 -113.666 1.00 53.38 102 GLU A N 1
ATOM 811 C CA . GLU A 1 102 ? 48.713 63.234 -113.676 1.00 53.38 102 GLU A CA 1
ATOM 812 C C . GLU A 1 102 ? 49.083 64.455 -114.553 1.00 53.38 102 GLU A C 1
ATOM 814 O O . GLU A 1 102 ? 50.173 64.560 -115.119 1.00 53.38 102 GLU A O 1
ATOM 819 N N . GLU A 1 103 ? 48.138 65.393 -114.643 1.00 49.81 103 GLU A N 1
ATOM 820 C CA . GLU A 1 103 ? 48.287 66.772 -115.128 1.00 49.81 103 GLU A CA 1
ATOM 821 C C . GLU A 1 103 ? 48.574 66.959 -116.634 1.00 49.81 103 GLU A C 1
ATOM 823 O O . GLU A 1 103 ? 47.711 67.471 -117.349 1.00 49.81 103 GLU A O 1
ATOM 828 N N . ASN A 1 104 ? 49.728 66.536 -117.160 1.00 46.09 104 ASN A N 1
ATOM 829 C CA . ASN A 1 104 ? 50.236 67.067 -118.439 1.00 46.09 104 ASN A CA 1
ATOM 830 C C . ASN A 1 104 ? 49.716 66.415 -119.736 1.00 46.09 104 ASN A C 1
ATOM 832 O O . ASN A 1 104 ? 49.835 67.035 -120.793 1.00 46.09 104 ASN A O 1
ATOM 836 N N . PHE A 1 105 ? 49.048 65.252 -119.707 1.00 48.12 105 PHE A N 1
ATOM 837 C CA . PHE A 1 105 ? 48.346 64.753 -120.910 1.00 48.12 105 PHE A CA 1
ATOM 838 C C . PHE A 1 105 ? 47.251 65.736 -121.375 1.00 48.12 105 PHE A C 1
ATOM 840 O O . PHE A 1 105 ? 47.008 65.880 -122.570 1.00 48.12 105 PHE A O 1
ATOM 847 N N . ARG A 1 106 ? 46.662 66.510 -120.447 1.00 58.53 106 ARG A N 1
ATOM 848 C CA . ARG A 1 106 ? 45.678 67.568 -120.750 1.00 58.53 106 ARG A CA 1
ATOM 849 C C . ARG A 1 106 ? 46.229 68.722 -121.599 1.00 58.53 106 ARG A C 1
ATOM 851 O O . ARG A 1 106 ? 45.433 69.509 -122.105 1.00 58.53 106 ARG A O 1
ATOM 858 N N . ALA A 1 107 ? 47.549 68.845 -121.755 1.00 50.09 107 ALA A N 1
ATOM 859 C CA . ALA A 1 107 ? 48.166 69.856 -122.612 1.00 50.09 107 ALA A CA 1
ATOM 860 C C . ALA A 1 107 ? 48.280 69.417 -124.087 1.00 50.09 107 ALA A C 1
ATOM 862 O O . ALA A 1 107 ? 48.480 70.266 -124.959 1.00 50.09 107 ALA A O 1
ATOM 863 N N . MET A 1 108 ? 48.140 68.119 -124.394 1.00 37.66 108 MET A N 1
ATOM 864 C CA . MET A 1 108 ? 48.223 67.615 -125.766 1.00 37.66 108 MET A CA 1
ATOM 865 C C . MET A 1 108 ? 46.948 67.947 -126.553 1.00 37.66 108 MET A C 1
ATOM 867 O O . MET A 1 108 ? 45.953 67.232 -126.529 1.00 37.66 108 MET A O 1
ATOM 871 N N . SER A 1 109 ? 47.041 69.022 -127.330 1.00 45.53 109 SER A N 1
ATOM 872 C CA . SER A 1 109 ? 46.484 69.103 -128.684 1.00 45.53 109 SER A CA 1
ATOM 873 C C . SER A 1 109 ? 45.013 68.712 -128.888 1.00 45.53 109 SER A C 1
ATOM 875 O O . SER A 1 109 ? 44.671 68.158 -129.935 1.00 45.53 109 SER A O 1
ATOM 877 N N . GLY A 1 110 ? 44.118 69.229 -128.038 1.00 58.91 110 GLY A N 1
ATOM 878 C CA . GLY A 1 110 ? 42.744 69.624 -128.423 1.00 58.91 110 GLY A CA 1
ATOM 879 C C . GLY A 1 110 ? 42.717 70.760 -129.471 1.00 58.91 110 GLY A C 1
ATOM 880 O O . GLY A 1 110 ? 42.020 71.758 -129.323 1.00 58.91 110 GLY A O 1
ATOM 881 N N . LYS A 1 111 ? 43.582 70.624 -130.480 1.00 49.25 111 LYS A N 1
ATOM 882 C CA . LYS A 1 111 ? 43.864 71.475 -131.641 1.00 49.25 111 LYS A CA 1
ATOM 883 C C . LYS A 1 111 ? 44.162 70.618 -132.882 1.00 49.25 111 LYS A C 1
ATOM 885 O O . LYS A 1 111 ? 43.882 71.074 -133.981 1.00 49.25 111 LYS A O 1
ATOM 890 N N . LEU A 1 112 ? 44.700 69.399 -132.714 1.00 41.72 112 LEU A N 1
ATOM 891 C CA . LEU A 1 112 ? 44.906 68.442 -133.815 1.00 41.72 112 LEU A CA 1
ATOM 892 C C . LEU A 1 112 ? 43.564 67.860 -134.287 1.00 41.72 112 LEU A C 1
ATOM 894 O O . LEU A 1 112 ? 43.273 67.823 -135.480 1.00 41.72 112 LEU A O 1
ATOM 898 N N . THR A 1 113 ? 42.697 67.548 -133.316 1.00 59.69 113 THR A N 1
ATOM 899 C CA . THR A 1 113 ? 41.350 66.958 -133.449 1.00 59.69 113 THR A CA 1
ATOM 900 C C . THR A 1 113 ? 40.317 67.826 -134.189 1.00 59.69 113 THR A C 1
ATOM 902 O O . THR A 1 113 ? 39.124 67.601 -134.046 1.00 59.69 113 THR A O 1
ATOM 905 N N . VAL A 1 114 ? 40.748 68.871 -134.899 1.00 62.56 114 VAL A N 1
ATOM 906 C CA . VAL A 1 114 ? 39.898 69.776 -135.699 1.00 62.56 114 VAL A CA 1
ATOM 907 C C . VAL A 1 114 ? 40.494 70.010 -137.103 1.00 62.56 114 VAL A C 1
ATOM 909 O O . VAL A 1 114 ? 39.883 70.683 -137.925 1.00 62.56 114 VAL A O 1
ATOM 912 N N . GLN A 1 115 ? 41.679 69.459 -137.413 1.00 52.81 115 GLN A N 1
ATOM 913 C CA . GLN A 1 115 ? 42.307 69.581 -138.740 1.00 52.81 115 GLN A CA 1
ATOM 914 C C . GLN A 1 115 ? 42.480 68.242 -139.474 1.00 52.81 115 GLN A C 1
ATOM 916 O O . GLN A 1 115 ? 42.416 68.226 -140.700 1.00 52.81 115 GLN A O 1
ATOM 921 N N . GLU A 1 116 ? 42.656 67.121 -138.769 1.00 47.31 116 GLU A N 1
ATOM 922 C CA . GLU A 1 116 ? 42.906 65.820 -139.420 1.00 47.31 116 GLU A CA 1
ATOM 923 C C . GLU A 1 116 ? 41.624 65.106 -139.892 1.00 47.31 116 GLU A C 1
ATOM 925 O O . GLU A 1 116 ? 41.678 64.334 -140.848 1.00 47.31 116 GLU A O 1
ATOM 930 N N . GLU A 1 117 ? 40.452 65.432 -139.330 1.00 61.97 117 GLU A N 1
ATOM 931 C CA . GLU A 1 117 ? 39.153 64.872 -139.762 1.00 61.97 117 GLU A CA 1
ATOM 932 C C . GLU A 1 117 ? 38.803 65.192 -141.232 1.00 61.97 117 GLU A C 1
ATOM 934 O O . GLU A 1 117 ? 37.988 64.498 -141.831 1.00 61.97 117 GLU A O 1
ATOM 939 N N . GLN A 1 118 ? 39.442 66.199 -141.843 1.00 55.59 118 GLN A N 1
ATOM 940 C CA . GLN A 1 118 ? 39.285 66.538 -143.269 1.00 55.59 118 GLN A CA 1
ATOM 941 C C . GLN A 1 118 ? 40.338 65.889 -144.187 1.00 55.59 118 GLN A C 1
ATOM 943 O O . GLN A 1 118 ? 40.249 66.020 -145.406 1.00 55.59 118 GLN A O 1
ATOM 948 N N . ILE A 1 119 ? 41.342 65.208 -143.626 1.00 58.88 119 ILE A N 1
ATOM 949 C CA . ILE A 1 119 ? 42.453 64.605 -144.380 1.00 58.88 119 ILE A CA 1
ATOM 950 C C . ILE A 1 119 ? 42.209 63.106 -144.625 1.00 58.88 119 ILE A C 1
ATOM 952 O O . ILE A 1 119 ? 42.527 62.602 -145.701 1.00 58.88 119 ILE A O 1
ATOM 956 N N . VAL A 1 120 ? 41.586 62.402 -143.672 1.00 68.38 120 VAL A N 1
ATOM 957 C CA . VAL A 1 120 ? 41.359 60.945 -143.748 1.00 68.38 120 VAL A CA 1
ATOM 958 C C . VAL A 1 120 ? 40.495 60.540 -144.956 1.00 68.38 120 VAL A C 1
ATOM 960 O O . VAL A 1 120 ? 40.880 59.640 -145.701 1.00 68.38 120 VAL A O 1
ATOM 963 N N . GLU A 1 121 ? 39.381 61.238 -145.218 1.00 64.31 121 GLU A N 1
ATOM 964 C CA . GLU A 1 121 ? 38.405 60.866 -146.269 1.00 64.31 121 GLU A CA 1
ATOM 965 C C . GLU A 1 121 ? 38.963 60.956 -147.712 1.00 64.31 121 GLU A C 1
ATOM 967 O O . GLU A 1 121 ? 38.417 60.361 -148.648 1.00 64.31 121 GLU A O 1
ATOM 972 N N . LEU A 1 122 ? 40.065 61.690 -147.909 1.00 61.44 122 LEU A N 1
ATOM 973 C CA . LEU A 1 122 ? 40.751 61.813 -149.201 1.00 61.44 122 LEU A CA 1
ATOM 974 C C . LEU A 1 122 ? 41.892 60.800 -149.381 1.00 61.44 122 LEU A C 1
ATOM 976 O O . LEU A 1 122 ? 42.205 60.457 -150.520 1.00 61.44 122 LEU A O 1
ATOM 980 N N . ILE A 1 123 ? 42.484 60.291 -148.296 1.00 66.31 123 ILE A N 1
ATOM 981 C CA . ILE A 1 123 ? 43.608 59.342 -148.359 1.00 66.31 123 ILE A CA 1
ATOM 982 C C . ILE A 1 123 ? 43.131 57.922 -148.704 1.00 66.31 123 ILE A C 1
ATOM 984 O O . ILE A 1 123 ? 43.750 57.267 -149.545 1.00 66.31 123 ILE A O 1
ATOM 988 N N . GLU A 1 124 ? 41.999 57.463 -148.152 1.00 64.75 124 GLU A N 1
ATOM 989 C CA . GLU A 1 124 ? 41.472 56.106 -148.418 1.00 64.75 124 GLU A CA 1
ATOM 990 C C . GLU A 1 124 ? 41.215 55.827 -149.913 1.00 64.75 124 GLU A C 1
ATOM 992 O O . GLU A 1 124 ? 41.332 54.689 -150.364 1.00 64.75 124 GLU A O 1
ATOM 997 N N . LYS A 1 125 ? 40.906 56.860 -150.709 1.00 61.56 125 LYS A N 1
ATOM 998 C CA . LYS A 1 125 ? 4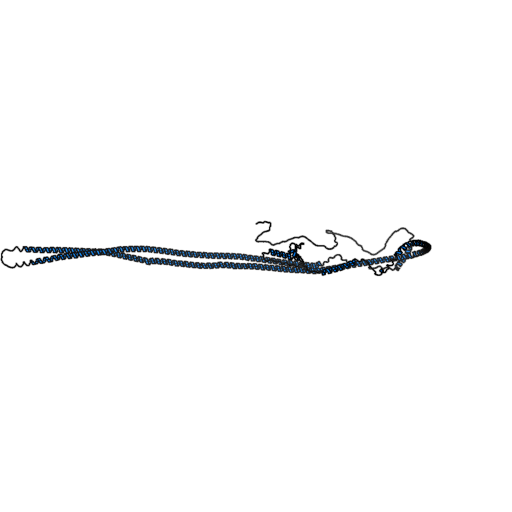0.647 56.728 -152.157 1.00 61.56 125 LYS A CA 1
ATOM 999 C C . LYS A 1 125 ? 41.901 56.733 -153.034 1.00 61.56 125 LYS A C 1
ATOM 1001 O O . LYS A 1 125 ? 41.785 56.411 -154.213 1.00 61.56 125 LYS A O 1
ATOM 1006 N N . ILE A 1 126 ? 43.067 57.091 -152.492 1.00 61.97 126 ILE A N 1
ATOM 1007 C CA . ILE A 1 126 ? 44.340 57.085 -153.232 1.00 61.97 126 ILE A CA 1
ATOM 1008 C C . ILE A 1 126 ? 45.073 55.755 -153.011 1.00 61.97 126 ILE A C 1
ATOM 1010 O O . ILE A 1 126 ? 45.493 55.127 -153.983 1.00 61.97 126 ILE A O 1
ATOM 1014 N N . GLY A 1 127 ? 45.121 55.259 -151.767 1.00 61.91 127 GLY A N 1
ATOM 1015 C CA . GLY A 1 127 ? 45.801 53.995 -151.440 1.00 61.91 127 GLY A CA 1
ATOM 1016 C C . GLY A 1 127 ? 45.308 52.793 -152.260 1.00 61.91 127 GLY A C 1
ATOM 1017 O O . GLY A 1 127 ? 46.114 51.994 -152.727 1.00 61.91 127 GLY A O 1
ATOM 1018 N N . ALA A 1 128 ? 44.002 52.727 -152.541 1.00 65.25 128 ALA A N 1
ATOM 1019 C CA . ALA A 1 128 ? 43.379 51.653 -153.323 1.00 65.25 128 ALA A CA 1
ATOM 1020 C C . ALA A 1 128 ? 43.753 51.619 -154.826 1.00 65.25 128 ALA A C 1
ATOM 1022 O O . ALA A 1 128 ? 43.294 50.728 -155.540 1.00 65.25 128 ALA A O 1
ATOM 1023 N N . VAL A 1 129 ? 44.534 52.583 -155.331 1.00 64.88 129 VAL A N 1
ATOM 1024 C CA . VAL A 1 129 ? 44.969 52.648 -156.744 1.00 64.88 129 VAL A CA 1
ATOM 1025 C C . VAL A 1 129 ? 46.487 52.490 -156.888 1.00 64.88 129 VAL A C 1
ATOM 1027 O O . VAL A 1 129 ? 46.955 51.957 -157.893 1.00 64.88 129 VAL A O 1
ATOM 1030 N N . GLU A 1 130 ? 47.268 52.905 -155.888 1.00 57.84 130 GLU A N 1
ATOM 1031 C CA . GLU A 1 130 ? 48.734 52.803 -155.924 1.00 57.84 130 GLU A CA 1
ATOM 1032 C C . GLU A 1 130 ? 49.235 51.374 -155.617 1.00 57.84 130 GLU A C 1
ATOM 1034 O O . GLU A 1 130 ? 50.243 50.941 -156.181 1.00 57.84 130 GLU A O 1
ATOM 1039 N N . GLU A 1 131 ? 48.500 50.600 -154.807 1.00 66.75 131 GLU A N 1
ATOM 1040 C CA . GLU A 1 131 ? 48.869 49.227 -154.416 1.00 66.75 131 GLU A CA 1
ATOM 1041 C C . GLU A 1 131 ? 48.868 48.234 -155.604 1.00 66.75 131 GLU A C 1
ATOM 1043 O O . GLU A 1 131 ? 49.801 47.441 -155.763 1.00 66.75 131 GLU A O 1
ATOM 1048 N N . GLU A 1 132 ? 47.886 48.331 -156.510 1.00 64.19 132 GLU A N 1
ATOM 1049 C CA . GLU A 1 132 ? 47.814 47.505 -157.731 1.00 64.19 132 GLU A CA 1
ATOM 1050 C C . GLU A 1 132 ? 48.944 47.817 -158.733 1.00 64.19 132 GLU A C 1
ATOM 1052 O O . GLU A 1 132 ? 49.424 46.925 -159.437 1.00 64.19 132 GLU A O 1
ATOM 1057 N N . LEU A 1 133 ? 49.425 49.067 -158.788 1.00 54.56 133 LEU A N 1
ATOM 1058 C CA . LEU A 1 133 ? 50.474 49.470 -159.733 1.00 54.56 133 LEU A CA 1
ATOM 1059 C C . LEU A 1 133 ? 51.868 48.967 -159.314 1.00 54.56 133 LEU A C 1
ATOM 1061 O O . LEU A 1 133 ? 52.683 48.602 -160.168 1.00 54.56 133 LEU A O 1
ATOM 1065 N N . SER A 1 134 ? 52.135 48.892 -158.005 1.00 68.06 134 SER A N 1
ATOM 1066 C CA . SER A 1 134 ? 53.388 48.328 -157.483 1.00 68.06 134 SER A CA 1
ATOM 1067 C C . SER A 1 134 ? 53.490 46.827 -157.782 1.00 68.06 134 SER A C 1
ATOM 1069 O O . SER A 1 134 ? 54.501 46.356 -158.310 1.00 68.06 134 SER A O 1
ATOM 1071 N N . ARG A 1 135 ? 52.401 46.085 -157.535 1.00 72.81 135 ARG A N 1
ATOM 1072 C CA . ARG A 1 135 ? 52.342 44.615 -157.617 1.00 72.81 135 ARG A CA 1
ATOM 1073 C C . ARG A 1 135 ? 52.702 44.038 -158.992 1.00 72.81 135 ARG A C 1
ATOM 1075 O O . ARG A 1 135 ? 53.272 42.952 -159.077 1.00 72.81 135 ARG A O 1
ATOM 1082 N N . VAL A 1 136 ? 52.376 44.749 -160.072 1.00 64.31 136 VAL A N 1
ATOM 1083 C CA . VAL A 1 136 ? 52.670 44.317 -161.454 1.00 64.31 136 VAL A CA 1
ATOM 1084 C C . VAL A 1 136 ? 54.124 44.610 -161.857 1.00 64.31 136 VAL A C 1
ATOM 1086 O O . VAL A 1 136 ? 54.662 43.947 -162.743 1.00 64.31 136 VAL A O 1
ATOM 1089 N N . THR A 1 137 ? 54.779 45.571 -161.201 1.00 61.31 137 THR A N 1
ATOM 1090 C CA . THR A 1 137 ? 56.148 45.995 -161.538 1.00 61.31 137 THR A CA 1
ATOM 1091 C C . THR A 1 137 ? 57.204 45.070 -160.919 1.00 61.31 137 THR A C 1
ATOM 1093 O O . THR A 1 137 ? 58.199 44.748 -161.566 1.00 61.31 137 THR A O 1
ATOM 1096 N N . GLU A 1 138 ? 56.960 44.594 -159.697 1.00 67.94 138 GLU A N 1
ATOM 1097 C CA . GLU A 1 138 ? 57.874 43.745 -158.916 1.00 67.94 138 GLU A CA 1
ATOM 1098 C C . GLU A 1 138 ? 58.104 42.369 -159.584 1.00 67.94 138 GLU A C 1
ATOM 1100 O O . GLU A 1 138 ? 59.238 41.998 -159.895 1.00 67.94 138 GLU A O 1
ATOM 1105 N N . LEU A 1 139 ? 57.017 41.688 -159.976 1.00 72.19 139 LEU A N 1
ATOM 1106 C CA . LEU A 1 139 ? 57.026 40.364 -160.628 1.00 72.19 139 LEU A CA 1
ATOM 1107 C C . LEU A 1 139 ? 57.854 40.273 -161.928 1.00 72.19 139 LEU A C 1
ATOM 1109 O O . LEU A 1 139 ? 58.249 39.173 -162.329 1.00 72.19 139 LEU A O 1
ATOM 1113 N N . PHE A 1 140 ? 58.112 41.397 -162.604 1.00 64.56 140 PHE A N 1
ATOM 1114 C CA . PHE A 1 140 ? 58.922 41.442 -163.828 1.00 64.56 140 PHE A CA 1
ATOM 1115 C C . PHE A 1 140 ? 60.428 41.611 -163.578 1.00 64.56 140 PHE A C 1
ATOM 1117 O O . PHE A 1 140 ? 61.216 41.340 -164.489 1.00 64.56 140 PHE A O 1
ATOM 1124 N N . MET A 1 141 ? 60.848 42.028 -162.379 1.00 70.31 141 MET A N 1
ATOM 1125 C CA . MET A 1 141 ? 62.266 42.092 -162.008 1.00 70.31 141 MET A CA 1
ATOM 1126 C C . MET A 1 141 ? 62.783 40.741 -161.502 1.00 70.31 141 MET A C 1
ATOM 1128 O O . MET A 1 141 ? 63.843 40.297 -161.951 1.00 70.31 141 MET A O 1
ATOM 1132 N N . ASP A 1 142 ? 62.020 40.049 -160.654 1.00 71.06 142 ASP A N 1
ATOM 1133 C CA . ASP A 1 142 ? 62.447 38.780 -160.043 1.00 71.06 142 ASP A CA 1
ATOM 1134 C C . ASP A 1 142 ? 62.697 37.686 -161.091 1.00 71.06 142 ASP A C 1
ATOM 1136 O O . ASP A 1 142 ? 63.797 37.133 -161.163 1.00 71.06 142 ASP A O 1
ATOM 1140 N N . ASN A 1 143 ? 61.741 37.488 -162.011 1.00 69.56 143 ASN A N 1
ATOM 1141 C CA . ASN A 1 143 ? 61.842 36.541 -163.134 1.00 69.56 143 ASN A CA 1
ATOM 1142 C C . ASN A 1 143 ? 63.097 36.731 -164.009 1.00 69.56 143 ASN A C 1
ATOM 1144 O O . ASN A 1 143 ? 63.498 35.810 -164.723 1.00 69.56 143 ASN A O 1
ATOM 1148 N N . LYS A 1 144 ? 63.712 37.923 -164.003 1.00 67.69 144 LYS A N 1
ATOM 1149 C CA . LYS A 1 144 ? 64.951 38.172 -164.746 1.00 67.69 144 LYS A CA 1
ATOM 1150 C C . LYS A 1 144 ? 66.204 37.844 -163.934 1.00 67.69 144 LYS A C 1
ATOM 1152 O O . LYS A 1 144 ? 67.160 37.327 -164.507 1.00 67.69 144 LYS A O 1
ATOM 1157 N N . ASN A 1 145 ? 66.198 38.110 -162.631 1.00 69.56 145 ASN A N 1
ATOM 1158 C CA . ASN A 1 145 ? 67.338 37.827 -161.757 1.00 69.56 145 ASN A CA 1
ATOM 1159 C C . ASN A 1 145 ? 67.498 36.318 -161.491 1.00 69.56 145 ASN A C 1
ATOM 1161 O O . ASN A 1 145 ? 68.620 35.812 -161.507 1.00 69.56 145 ASN A O 1
ATOM 1165 N N . GLU A 1 146 ? 66.394 35.579 -161.326 1.00 71.50 146 GLU A N 1
ATOM 1166 C CA . GLU A 1 146 ? 66.426 34.123 -161.100 1.00 71.50 146 GLU A CA 1
ATOM 1167 C C . GLU A 1 146 ? 67.087 33.349 -162.257 1.00 71.50 146 GLU A C 1
ATOM 1169 O O . GLU A 1 146 ? 67.818 32.380 -162.030 1.00 71.50 146 GLU A O 1
ATOM 1174 N N . LEU A 1 147 ? 66.882 33.796 -163.503 1.00 67.69 147 LEU A N 1
ATOM 1175 C CA . LEU A 1 147 ? 67.385 33.119 -164.703 1.00 67.69 147 LEU A CA 1
ATOM 1176 C C . LEU A 1 147 ? 68.918 33.161 -164.826 1.00 67.69 147 LEU A C 1
ATOM 1178 O O . LEU A 1 147 ? 69.525 32.180 -165.269 1.00 67.69 147 LEU A O 1
ATOM 1182 N N . ASP A 1 148 ? 69.545 34.273 -164.437 1.00 65.75 148 ASP A N 1
ATOM 1183 C CA . ASP A 1 148 ? 71.006 34.409 -164.451 1.00 65.75 148 ASP A CA 1
ATOM 1184 C C . ASP A 1 148 ? 71.649 33.800 -163.188 1.00 65.75 148 ASP A C 1
ATOM 1186 O O . ASP A 1 148 ? 72.714 33.184 -163.285 1.00 65.75 148 ASP A O 1
ATOM 1190 N N . GLN A 1 149 ? 70.973 33.854 -162.031 1.00 70.94 149 GLN A N 1
ATOM 1191 C CA . GLN A 1 149 ? 71.419 33.193 -160.795 1.00 70.94 149 GLN A CA 1
ATOM 1192 C C . GLN A 1 149 ? 71.513 31.663 -160.965 1.00 70.94 149 GLN A C 1
ATOM 1194 O O . GLN A 1 149 ? 72.552 31.066 -160.671 1.00 70.94 149 GLN A O 1
ATOM 1199 N N . CYS A 1 150 ? 70.478 31.033 -161.535 1.00 70.44 150 CYS A N 1
ATOM 1200 C CA . CYS A 1 150 ? 70.398 29.578 -161.718 1.00 70.44 150 CYS A CA 1
ATOM 1201 C C . CYS A 1 150 ? 71.582 28.983 -162.516 1.00 70.44 150 CYS A C 1
ATOM 1203 O O . CYS A 1 150 ? 72.024 27.862 -162.248 1.00 70.44 150 CYS A O 1
ATOM 1205 N N . LYS A 1 151 ? 72.156 29.742 -163.463 1.00 66.94 151 LYS A N 1
ATOM 1206 C CA . LYS A 1 151 ? 73.354 29.326 -164.217 1.00 66.94 151 LYS A CA 1
ATOM 1207 C C . LYS A 1 151 ? 74.629 29.287 -163.375 1.00 66.94 151 LYS A C 1
ATOM 1209 O O . LYS A 1 151 ? 75.482 28.443 -163.636 1.00 66.94 151 LYS A O 1
ATOM 1214 N N . SER A 1 152 ? 74.768 30.192 -162.408 1.00 66.44 152 SER A N 1
ATOM 1215 C CA . SER A 1 152 ? 75.942 30.266 -161.531 1.00 66.44 152 SER A CA 1
ATOM 1216 C C . SER A 1 152 ? 75.972 29.085 -160.554 1.00 66.44 152 SER A C 1
ATOM 1218 O O . SER A 1 152 ? 76.988 28.404 -160.397 1.00 66.44 152 SER A O 1
ATOM 1220 N N . ASP A 1 153 ? 74.819 28.778 -159.955 1.00 71.31 153 ASP A N 1
ATOM 1221 C CA . ASP A 1 153 ? 74.719 27.772 -158.895 1.00 71.31 153 ASP A CA 1
ATOM 1222 C C . ASP A 1 153 ? 74.982 26.343 -159.392 1.00 71.31 153 ASP A C 1
ATOM 1224 O O . ASP A 1 153 ? 75.632 25.561 -158.695 1.00 71.31 153 ASP A O 1
ATOM 1228 N N . LEU A 1 154 ? 74.568 26.009 -160.621 1.00 72.75 154 LEU A N 1
ATOM 1229 C CA . LEU A 1 154 ? 74.815 24.691 -161.221 1.00 72.75 154 LEU A CA 1
ATOM 1230 C C . LEU A 1 154 ? 76.319 24.369 -161.334 1.00 72.75 154 LEU A C 1
ATOM 1232 O O . LEU A 1 154 ? 76.742 23.232 -161.100 1.00 72.75 154 LEU A O 1
ATOM 1236 N N . GLN A 1 155 ? 77.138 25.373 -161.665 1.00 65.69 155 GLN A N 1
ATOM 1237 C CA . GLN A 1 155 ? 78.583 25.197 -161.810 1.00 65.69 155 GLN A CA 1
ATOM 1238 C C . GLN A 1 155 ? 79.267 25.025 -160.444 1.00 65.69 155 GLN A C 1
ATOM 1240 O O . GLN A 1 155 ? 80.083 24.117 -160.285 1.00 65.69 155 GLN A O 1
ATOM 1245 N N . ASN A 1 156 ? 78.874 25.816 -159.438 1.00 72.31 156 ASN A N 1
ATOM 1246 C CA . ASN A 1 156 ? 79.409 25.707 -158.076 1.00 72.31 156 ASN A CA 1
ATOM 1247 C C . ASN A 1 156 ? 79.057 24.362 -157.414 1.00 72.31 156 ASN A C 1
ATOM 1249 O O . ASN A 1 156 ? 79.933 23.691 -156.863 1.00 72.31 156 ASN A O 1
ATOM 1253 N N . LYS A 1 157 ? 77.797 23.912 -157.516 1.00 73.38 157 LYS A N 1
ATOM 1254 C CA . LYS A 1 157 ? 77.339 22.662 -156.876 1.00 73.38 157 LYS A CA 1
ATOM 1255 C C . LYS A 1 157 ? 78.032 21.410 -157.410 1.00 73.38 157 LYS A C 1
ATOM 1257 O O . LYS A 1 157 ? 78.198 20.446 -156.667 1.00 73.38 157 LYS A O 1
ATOM 1262 N N . THR A 1 158 ? 78.506 21.441 -158.655 1.00 66.81 158 THR A N 1
ATOM 1263 C CA . THR A 1 158 ? 79.285 20.336 -159.233 1.00 66.81 158 THR A CA 1
ATOM 1264 C C . THR A 1 158 ? 80.654 20.179 -158.547 1.00 66.81 158 THR A C 1
ATOM 1266 O O . THR A 1 158 ? 81.114 19.057 -158.360 1.00 66.81 158 THR A O 1
ATOM 1269 N N . GLN A 1 159 ? 81.280 21.276 -158.102 1.00 67.81 159 GLN A N 1
ATOM 1270 C CA . GLN A 1 159 ? 82.588 21.259 -157.427 1.00 67.81 159 GLN A CA 1
ATOM 1271 C C . GLN A 1 159 ? 82.482 21.029 -155.902 1.00 67.81 159 GLN A C 1
ATOM 1273 O O . GLN A 1 159 ? 83.368 20.427 -155.290 1.00 67.81 159 GLN A O 1
ATOM 1278 N N . GLU A 1 160 ? 81.377 21.445 -155.274 1.00 71.38 160 GLU A N 1
ATOM 1279 C CA . GLU A 1 160 ? 81.075 21.106 -153.872 1.00 71.38 160 GLU A CA 1
ATOM 1280 C C . GLU A 1 160 ? 80.854 19.594 -153.661 1.00 71.38 160 GLU A C 1
ATOM 1282 O O . GLU A 1 160 ? 81.211 19.052 -152.612 1.00 71.38 160 GLU A O 1
ATOM 1287 N N . LEU A 1 161 ? 80.296 18.886 -154.650 1.00 74.62 161 LEU A N 1
ATOM 1288 C CA . LEU A 1 161 ? 80.000 17.453 -154.541 1.00 74.62 161 LEU A CA 1
ATOM 1289 C C . LEU A 1 161 ? 81.273 16.602 -154.359 1.00 74.62 161 LEU A C 1
ATOM 1291 O O . LEU A 1 161 ? 81.326 15.716 -153.508 1.00 74.62 161 LEU A O 1
ATOM 1295 N N . GLU A 1 162 ? 82.325 16.906 -155.119 1.00 66.50 162 GLU A N 1
ATOM 1296 C CA . GLU A 1 162 ? 83.582 16.145 -155.097 1.00 66.50 162 GLU A CA 1
ATOM 1297 C C . GLU A 1 162 ? 84.373 16.365 -153.790 1.00 66.50 162 GLU A C 1
ATOM 1299 O O . GLU A 1 162 ? 84.993 15.443 -153.256 1.00 66.50 162 GLU A O 1
ATOM 1304 N N . THR A 1 163 ? 84.289 17.568 -153.210 1.00 69.19 163 THR A N 1
ATOM 1305 C CA . THR A 1 163 ? 84.931 17.892 -151.922 1.00 69.19 163 THR A CA 1
ATOM 1306 C C . THR A 1 163 ? 84.165 17.325 -150.723 1.00 69.19 163 THR A C 1
ATOM 1308 O O . THR A 1 163 ? 84.778 16.755 -149.816 1.00 69.19 163 THR A O 1
ATOM 1311 N N . THR A 1 164 ? 82.829 17.393 -150.729 1.00 68.19 164 THR A N 1
ATOM 1312 C CA . THR A 1 164 ? 81.988 16.807 -149.667 1.00 68.19 164 THR A CA 1
ATOM 1313 C C . THR A 1 164 ? 82.079 15.279 -149.616 1.00 68.19 164 THR A C 1
ATOM 1315 O O . THR A 1 164 ? 82.125 14.713 -148.520 1.00 68.19 164 THR A O 1
ATOM 1318 N N . GLN A 1 165 ? 82.209 14.599 -150.762 1.00 68.69 165 GLN A N 1
ATOM 1319 C CA . GLN A 1 165 ? 82.384 13.143 -150.802 1.00 68.69 165 GLN A CA 1
ATOM 1320 C C . GLN A 1 165 ? 83.684 12.670 -150.122 1.00 68.69 165 GLN A C 1
ATOM 1322 O O . GLN A 1 165 ? 83.698 11.582 -149.542 1.00 68.69 165 GLN A O 1
ATOM 1327 N N . LYS A 1 166 ? 84.751 13.486 -150.112 1.00 67.19 166 LYS A N 1
ATOM 1328 C CA . LYS A 1 166 ? 85.978 13.172 -149.361 1.00 67.19 166 LYS A CA 1
ATOM 1329 C C . LYS A 1 166 ? 85.778 13.317 -147.847 1.00 67.19 166 LYS A C 1
ATOM 1331 O O . LYS A 1 166 ? 86.087 12.386 -147.103 1.00 67.19 166 LYS A O 1
ATOM 1336 N N . HIS A 1 167 ? 85.226 14.443 -147.385 1.00 68.44 167 HIS A N 1
ATOM 1337 C CA . HIS A 1 167 ? 84.962 14.650 -145.952 1.00 68.44 167 HIS A CA 1
ATOM 1338 C C . HIS A 1 167 ? 84.032 13.576 -145.366 1.00 68.44 167 HIS A C 1
ATOM 1340 O O . HIS A 1 167 ? 84.237 13.148 -144.232 1.00 68.44 167 HIS A O 1
ATOM 1346 N N . LEU A 1 168 ? 83.075 13.060 -146.148 1.00 72.50 168 LEU A N 1
ATOM 1347 C CA . LEU A 1 168 ? 82.179 11.979 -145.722 1.00 72.50 168 LEU A CA 1
ATOM 1348 C C . LEU A 1 168 ? 82.919 10.702 -145.265 1.00 72.50 168 LEU A C 1
ATOM 1350 O O . LEU A 1 168 ? 82.396 9.972 -144.423 1.00 72.50 168 LEU A O 1
ATOM 1354 N N . GLN A 1 169 ? 84.118 10.415 -145.789 1.00 65.38 169 GLN A N 1
ATOM 1355 C CA . GLN A 1 169 ? 84.945 9.300 -145.306 1.00 65.38 169 GLN A CA 1
ATOM 1356 C C . GLN A 1 169 ? 85.696 9.651 -144.014 1.00 65.38 169 GLN A C 1
ATOM 1358 O O . GLN A 1 169 ? 85.751 8.830 -143.100 1.00 65.38 169 GLN A O 1
ATOM 1363 N N . GLU A 1 170 ? 86.232 10.869 -143.913 1.00 67.56 170 GLU A N 1
ATOM 1364 C CA . GLU A 1 170 ? 86.994 11.341 -142.748 1.00 67.56 170 GLU A CA 1
ATOM 1365 C C . GLU A 1 170 ? 86.096 11.443 -141.493 1.00 67.56 170 GLU A C 1
ATOM 1367 O O . GLU A 1 170 ? 86.461 10.940 -140.428 1.00 67.56 170 GLU A O 1
ATOM 1372 N N . THR A 1 171 ? 84.878 11.988 -141.615 1.00 67.38 171 THR A N 1
ATOM 1373 C CA . THR A 1 171 ? 83.920 12.107 -140.495 1.00 67.38 171 THR A CA 1
ATOM 1374 C C . THR A 1 171 ? 83.391 10.751 -140.012 1.00 67.38 171 THR A C 1
ATOM 1376 O O . THR A 1 171 ? 83.181 10.566 -138.813 1.00 67.38 171 THR A O 1
ATOM 1379 N N . LYS A 1 172 ? 83.213 9.768 -140.910 1.00 68.81 172 LYS A N 1
ATOM 1380 C CA . LYS A 1 172 ? 82.756 8.416 -140.531 1.00 68.81 172 LYS A CA 1
ATOM 1381 C C . LYS A 1 172 ? 83.730 7.691 -139.603 1.00 68.81 172 LYS A C 1
ATOM 1383 O O . LYS A 1 172 ? 83.282 6.916 -138.766 1.00 68.81 172 LYS A O 1
ATOM 1388 N N . LEU A 1 173 ? 85.035 7.941 -139.730 1.00 68.88 173 LEU A N 1
ATOM 1389 C CA . LEU A 1 173 ? 86.033 7.341 -138.843 1.00 68.88 173 LEU A CA 1
ATOM 1390 C C . LEU A 1 173 ? 85.960 7.937 -137.426 1.00 68.88 173 LEU A C 1
ATOM 1392 O O . LEU A 1 173 ? 86.051 7.205 -136.447 1.00 68.88 173 LEU A O 1
ATOM 1396 N N . GLN A 1 174 ? 85.750 9.254 -137.327 1.00 69.31 174 GLN A N 1
ATOM 1397 C CA . GLN A 1 174 ? 85.668 9.976 -136.050 1.00 69.31 174 GLN A CA 1
ATOM 1398 C C . GLN A 1 174 ? 84.414 9.616 -135.243 1.00 69.31 174 GLN A C 1
ATOM 1400 O O . GLN A 1 174 ? 84.486 9.529 -134.020 1.00 69.31 174 GLN A O 1
ATOM 1405 N N . LEU A 1 175 ? 83.284 9.360 -135.915 1.00 76.00 175 LEU A N 1
ATOM 1406 C CA . LEU A 1 175 ? 82.034 8.958 -135.260 1.00 76.00 175 LEU A CA 1
ATOM 1407 C C . LEU A 1 175 ? 82.212 7.684 -134.413 1.00 76.00 175 LEU A C 1
ATOM 1409 O O . LEU A 1 175 ? 81.808 7.655 -133.254 1.00 76.00 175 LEU A O 1
ATOM 1413 N N . VAL A 1 176 ? 82.898 6.674 -134.960 1.00 74.50 176 VAL A N 1
ATOM 1414 C CA . VAL A 1 176 ? 83.145 5.385 -134.288 1.00 74.50 176 VAL A CA 1
ATOM 1415 C C . VAL A 1 176 ? 84.083 5.524 -133.078 1.00 74.50 176 VAL A C 1
ATOM 1417 O O . VAL A 1 176 ? 83.957 4.764 -132.117 1.00 74.50 176 VAL A O 1
ATOM 1420 N N . GLU A 1 177 ? 85.015 6.488 -133.086 1.00 72.62 177 GLU A N 1
ATOM 1421 C CA . GLU A 1 177 ? 85.875 6.749 -131.921 1.00 72.62 177 GLU A CA 1
ATOM 1422 C C . GLU A 1 177 ? 85.088 7.367 -130.746 1.00 72.62 177 GLU A C 1
ATOM 1424 O O . GLU A 1 177 ? 85.330 6.989 -129.599 1.00 72.62 177 GLU A O 1
ATOM 1429 N N . GLU A 1 178 ? 84.123 8.259 -131.007 1.00 73.31 178 GLU A N 1
ATOM 1430 C CA . GLU A 1 178 ? 83.302 8.891 -129.959 1.00 73.31 178 GLU A CA 1
ATOM 1431 C C . GLU A 1 178 ? 82.170 7.986 -129.442 1.00 73.31 178 GLU A C 1
ATOM 1433 O O . GLU A 1 178 ? 81.990 7.895 -128.227 1.00 73.31 178 GLU A O 1
ATOM 1438 N N . GLU A 1 179 ? 81.458 7.256 -130.315 1.00 76.38 179 GLU A N 1
ATOM 1439 C CA . GLU A 1 179 ? 80.373 6.333 -129.915 1.00 76.38 179 GLU A CA 1
ATOM 1440 C C . GLU A 1 179 ? 80.835 5.317 -128.853 1.00 76.38 179 GLU A C 1
ATOM 1442 O O . GLU A 1 179 ? 80.122 5.043 -127.880 1.00 76.38 179 GLU A O 1
ATOM 1447 N N . TYR A 1 180 ? 82.065 4.806 -128.986 1.00 77.94 180 TYR A N 1
ATOM 1448 C CA . TYR A 1 180 ? 82.659 3.908 -127.997 1.00 77.94 180 TYR A CA 1
ATOM 1449 C C . TYR A 1 180 ? 82.856 4.589 -126.633 1.00 77.94 180 TYR A C 1
ATOM 1451 O O . TYR A 1 180 ? 82.472 4.024 -125.606 1.00 77.94 180 TYR A O 1
ATOM 1459 N N . ILE A 1 181 ? 83.403 5.811 -126.610 1.00 78.19 181 ILE A N 1
ATOM 1460 C CA . ILE A 1 181 ? 83.671 6.565 -125.374 1.00 78.19 181 ILE A CA 1
ATOM 1461 C C . ILE A 1 181 ? 82.367 6.854 -124.621 1.00 78.19 181 ILE A C 1
ATOM 1463 O O . ILE A 1 181 ? 82.308 6.634 -123.409 1.00 78.19 181 ILE A O 1
ATOM 1467 N N . THR A 1 182 ? 81.321 7.308 -125.321 1.00 75.88 182 THR A N 1
ATOM 1468 C CA . THR A 1 182 ? 80.024 7.634 -124.705 1.00 75.88 182 THR A CA 1
ATOM 1469 C C . THR A 1 182 ? 79.431 6.431 -123.972 1.00 75.88 182 THR A C 1
ATOM 1471 O O . THR A 1 182 ? 79.078 6.558 -122.800 1.00 75.88 182 THR A O 1
ATOM 1474 N N . SER A 1 183 ? 79.417 5.250 -124.603 1.00 79.62 183 SER A N 1
ATOM 1475 C CA . SER A 1 183 ? 78.831 4.034 -124.012 1.00 79.62 183 SER A CA 1
ATOM 1476 C C . SER A 1 183 ? 79.505 3.586 -122.703 1.00 79.62 183 SER A C 1
ATOM 1478 O O . SER A 1 183 ? 78.844 3.100 -121.781 1.00 79.62 183 SER A O 1
ATOM 1480 N N . VAL A 1 184 ? 80.825 3.779 -122.586 1.00 77.25 184 VAL A N 1
ATOM 1481 C CA . VAL A 1 184 ? 81.580 3.420 -121.376 1.00 77.25 184 VAL A CA 1
ATOM 1482 C C . VAL A 1 184 ? 81.305 4.414 -120.247 1.00 77.25 184 VAL A C 1
ATOM 1484 O O . VAL A 1 184 ? 81.127 3.997 -119.101 1.00 77.25 184 VAL A O 1
ATOM 1487 N N . LEU A 1 185 ? 81.228 5.714 -120.556 1.00 76.38 185 LEU A N 1
ATOM 1488 C CA . LEU A 1 185 ? 80.922 6.752 -119.568 1.00 76.38 185 LEU A CA 1
ATOM 1489 C C . LEU A 1 185 ? 79.500 6.597 -119.011 1.00 76.38 185 LEU A C 1
ATOM 1491 O O . LEU A 1 185 ? 79.337 6.538 -117.791 1.00 76.38 185 LEU A O 1
ATOM 1495 N N . GLU A 1 186 ? 78.504 6.424 -119.881 1.00 79.00 186 GLU A N 1
ATOM 1496 C CA . GLU A 1 186 ? 77.094 6.214 -119.517 1.00 79.00 186 GLU A CA 1
ATOM 1497 C C . GLU A 1 186 ? 76.935 5.030 -118.545 1.00 79.00 186 GLU A C 1
ATOM 1499 O O . GLU A 1 186 ? 76.373 5.168 -117.455 1.00 79.00 186 GLU A O 1
ATOM 1504 N N . SER A 1 187 ? 77.571 3.892 -118.853 1.00 79.38 187 SER A N 1
ATOM 1505 C CA . SER A 1 187 ? 77.553 2.712 -117.981 1.00 79.38 187 SER A CA 1
ATOM 1506 C C . SER A 1 187 ? 78.299 2.905 -116.647 1.00 79.38 187 SER A C 1
ATOM 1508 O O . SER A 1 187 ? 78.106 2.115 -115.720 1.00 79.38 187 SER A O 1
ATOM 1510 N N . THR A 1 188 ? 79.160 3.917 -116.498 1.00 78.88 188 THR A N 1
ATOM 1511 C CA . THR A 1 188 ? 79.756 4.265 -115.190 1.00 78.88 188 THR A CA 1
ATOM 1512 C C . THR A 1 188 ? 78.912 5.252 -114.388 1.00 78.88 188 THR A C 1
ATOM 1514 O O . THR A 1 188 ? 78.871 5.135 -113.163 1.00 78.88 188 THR A O 1
ATOM 1517 N N . GLU A 1 189 ? 78.200 6.168 -115.048 1.00 78.62 189 GLU A N 1
ATOM 1518 C CA . GLU A 1 189 ? 77.307 7.127 -114.391 1.00 78.62 189 GLU A CA 1
ATOM 1519 C C . GLU A 1 189 ? 76.073 6.433 -113.798 1.00 78.62 189 GLU A C 1
ATOM 1521 O O . GLU A 1 189 ? 75.756 6.652 -112.628 1.00 78.62 189 GLU A O 1
ATOM 1526 N N . GLU A 1 190 ? 75.455 5.502 -114.533 1.00 80.62 190 GLU A N 1
ATOM 1527 C CA . GLU A 1 190 ? 74.326 4.688 -114.050 1.00 80.62 190 GLU A CA 1
ATOM 1528 C C . GLU A 1 190 ? 74.669 3.946 -112.741 1.00 80.62 190 GLU A C 1
ATOM 1530 O O . GLU A 1 190 ? 73.929 4.007 -111.754 1.00 80.62 190 GLU A O 1
ATOM 1535 N N . LYS A 1 191 ? 75.851 3.312 -112.690 1.00 80.25 191 LYS A N 1
ATOM 1536 C CA . LYS A 1 191 ? 76.355 2.599 -111.500 1.00 80.25 191 LYS A CA 1
ATOM 1537 C C . LYS A 1 191 ? 76.620 3.536 -110.318 1.00 80.25 191 LYS A C 1
ATOM 1539 O O . LYS A 1 191 ? 76.453 3.133 -109.166 1.00 80.25 191 LYS A O 1
ATOM 1544 N N . LEU A 1 192 ? 77.037 4.776 -110.582 1.00 81.56 192 LEU A N 1
ATOM 1545 C CA . LEU A 1 192 ? 77.245 5.789 -109.547 1.00 81.56 192 LEU A CA 1
ATOM 1546 C C . LEU A 1 192 ? 75.905 6.321 -109.010 1.00 81.56 192 LEU A C 1
ATOM 1548 O O . LEU A 1 192 ? 75.770 6.533 -107.803 1.00 81.56 192 LEU A O 1
ATOM 1552 N N . HIS A 1 193 ? 74.910 6.484 -109.886 1.00 82.06 193 HIS A N 1
ATOM 1553 C CA . HIS A 1 193 ? 73.569 6.939 -109.528 1.00 82.06 193 HIS A CA 1
ATOM 1554 C C . HIS A 1 193 ? 72.830 5.912 -108.658 1.00 82.06 193 HIS A C 1
ATOM 1556 O O . HIS A 1 193 ? 72.347 6.272 -107.588 1.00 82.06 193 HIS A O 1
ATOM 1562 N N . ASP A 1 194 ? 72.833 4.627 -109.030 1.00 81.81 194 ASP A N 1
ATOM 1563 C CA . ASP A 1 194 ? 72.273 3.540 -108.207 1.00 81.81 194 ASP A CA 1
ATOM 1564 C C . ASP A 1 194 ? 72.930 3.477 -106.812 1.00 81.81 194 ASP A C 1
ATOM 1566 O O . ASP A 1 194 ? 72.244 3.375 -105.788 1.00 81.81 194 ASP A O 1
ATOM 1570 N N . ALA A 1 195 ? 74.258 3.629 -106.737 1.00 80.75 195 ALA A N 1
ATOM 1571 C CA . ALA A 1 195 ? 74.970 3.676 -105.460 1.00 80.75 195 ALA A CA 1
ATOM 1572 C C . ALA A 1 195 ? 74.536 4.869 -104.580 1.00 80.75 195 ALA A C 1
ATOM 1574 O O . ALA A 1 195 ? 74.334 4.703 -103.372 1.00 80.75 195 ALA A O 1
ATOM 1575 N N . ALA A 1 196 ? 74.349 6.051 -105.178 1.00 80.88 196 ALA A N 1
ATOM 1576 C CA . ALA A 1 196 ? 73.868 7.247 -104.490 1.00 80.88 196 ALA A CA 1
ATOM 1577 C C . ALA A 1 196 ? 72.404 7.110 -104.027 1.00 80.88 196 ALA A C 1
ATOM 1579 O O . ALA A 1 196 ? 72.094 7.434 -102.878 1.00 80.88 196 ALA A O 1
ATOM 1580 N N . SER A 1 197 ? 71.517 6.573 -104.871 1.00 82.75 197 SER A N 1
ATOM 1581 C CA . SER A 1 197 ? 70.109 6.336 -104.535 1.00 82.75 197 SER A CA 1
ATOM 1582 C C . SER A 1 197 ? 69.965 5.382 -103.348 1.00 82.75 197 SER A C 1
ATOM 1584 O O . SER A 1 197 ? 69.254 5.698 -102.394 1.00 82.75 197 SER A O 1
ATOM 1586 N N . ARG A 1 198 ? 70.704 4.261 -103.335 1.00 82.12 198 ARG A N 1
ATOM 1587 C CA . ARG A 1 198 ? 70.701 3.300 -102.213 1.00 82.12 198 ARG A CA 1
ATOM 1588 C C . ARG A 1 198 ? 71.180 3.921 -100.901 1.00 82.12 198 ARG A C 1
ATOM 1590 O O . ARG A 1 198 ? 70.600 3.646 -99.848 1.00 82.12 198 ARG A O 1
ATOM 1597 N N . LEU A 1 199 ? 72.215 4.764 -100.949 1.00 82.94 199 LEU A N 1
ATOM 1598 C CA . LEU A 1 199 ? 72.677 5.529 -99.786 1.00 82.94 199 LEU A CA 1
ATOM 1599 C C . LEU A 1 199 ? 71.576 6.457 -99.257 1.00 82.94 199 LEU A C 1
ATOM 1601 O O . LEU A 1 199 ? 71.310 6.459 -98.056 1.00 82.94 199 LEU A O 1
ATOM 1605 N N . LEU A 1 200 ? 70.902 7.195 -100.140 1.00 84.06 200 LEU A N 1
ATOM 1606 C CA . LEU A 1 200 ? 69.880 8.171 -99.758 1.00 84.06 200 LEU A CA 1
ATOM 1607 C C . LEU A 1 200 ? 68.645 7.490 -99.140 1.00 84.06 200 LEU A C 1
ATOM 1609 O O . LEU A 1 200 ? 68.238 7.869 -98.044 1.00 84.06 200 LEU A O 1
ATOM 1613 N N . THR A 1 201 ? 68.138 6.405 -99.739 1.00 83.81 201 THR A N 1
ATOM 1614 C CA . THR A 1 201 ? 67.062 5.584 -99.144 1.00 83.81 201 THR A CA 1
ATOM 1615 C C . THR A 1 201 ? 67.451 5.032 -97.767 1.00 83.81 201 THR A C 1
ATOM 1617 O O . THR A 1 201 ? 66.635 5.021 -96.846 1.00 83.81 201 THR A O 1
ATOM 1620 N N . THR A 1 202 ? 68.712 4.625 -97.580 1.00 83.69 202 THR A N 1
ATOM 1621 C CA . THR A 1 202 ? 69.215 4.139 -96.281 1.00 83.69 202 THR A CA 1
ATOM 1622 C C . THR A 1 202 ? 69.229 5.248 -95.215 1.00 83.69 202 THR A C 1
ATOM 1624 O O . THR A 1 202 ? 68.894 5.009 -94.050 1.00 83.69 202 THR A O 1
ATOM 1627 N N . VAL A 1 203 ? 69.574 6.483 -95.596 1.00 83.50 203 VAL A N 1
ATOM 1628 C CA . VAL A 1 203 ? 69.532 7.660 -94.708 1.00 83.50 203 VAL A CA 1
ATOM 1629 C C . VAL A 1 203 ? 68.090 8.049 -94.345 1.00 83.50 203 VAL A C 1
ATOM 1631 O O . VAL A 1 203 ? 67.821 8.419 -93.200 1.00 83.50 203 VAL A O 1
ATOM 1634 N N . GLU A 1 204 ? 67.138 7.909 -95.267 1.00 83.50 204 GLU A N 1
ATOM 1635 C CA . GLU A 1 204 ? 65.715 8.126 -94.980 1.00 83.50 204 GLU A CA 1
ATOM 1636 C C . GLU A 1 204 ? 65.137 7.058 -94.034 1.00 83.50 204 GLU A C 1
ATOM 1638 O O . GLU A 1 204 ? 64.481 7.419 -93.052 1.00 83.50 204 GLU A O 1
ATOM 1643 N N . GLU A 1 205 ? 65.423 5.764 -94.253 1.00 83.44 205 GLU A N 1
ATOM 1644 C CA . GLU A 1 205 ? 65.006 4.692 -93.331 1.00 83.44 205 GLU A CA 1
ATOM 1645 C C . GLU A 1 205 ? 65.564 4.915 -91.915 1.00 83.44 205 GLU A C 1
ATOM 1647 O O . GLU A 1 205 ? 64.799 4.955 -90.948 1.00 83.44 205 GLU A O 1
ATOM 1652 N N . THR A 1 206 ? 66.880 5.127 -91.783 1.00 83.44 206 THR A N 1
ATOM 1653 C CA . THR A 1 206 ? 67.533 5.345 -90.475 1.00 83.44 206 THR A CA 1
ATOM 1654 C C . THR A 1 206 ? 66.956 6.550 -89.728 1.00 83.44 206 THR A C 1
ATOM 1656 O O . THR A 1 206 ? 66.666 6.456 -88.533 1.00 83.44 206 THR A O 1
ATOM 1659 N N . THR A 1 207 ? 66.729 7.670 -90.419 1.00 83.88 207 THR A N 1
ATOM 1660 C CA . THR A 1 207 ? 66.175 8.896 -89.819 1.00 83.88 207 THR A CA 1
ATOM 1661 C C . THR A 1 207 ? 64.728 8.692 -89.352 1.00 83.88 207 THR A C 1
ATOM 1663 O O . THR A 1 207 ? 64.334 9.172 -88.281 1.00 83.88 207 THR A O 1
ATOM 1666 N N . LYS A 1 208 ? 63.930 7.935 -90.113 1.00 84.19 208 LYS A N 1
ATOM 1667 C CA . LYS A 1 208 ? 62.540 7.592 -89.783 1.00 84.19 208 LYS A CA 1
ATOM 1668 C C . 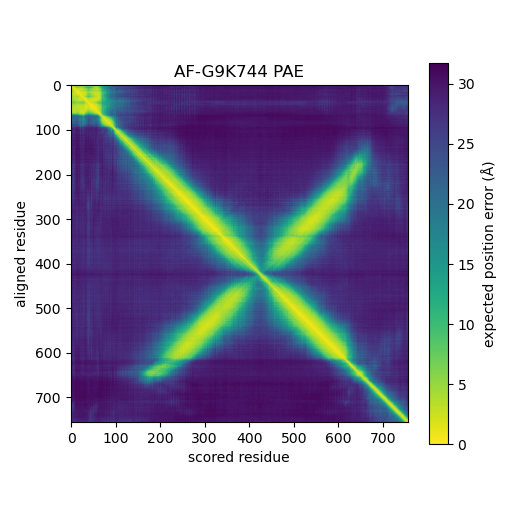LYS A 1 208 ? 62.439 6.648 -88.580 1.00 84.19 208 LYS A C 1
ATOM 1670 O O . LYS A 1 208 ? 61.600 6.870 -87.705 1.00 84.19 208 LYS A O 1
ATOM 1675 N N . ASP A 1 209 ? 63.309 5.647 -88.487 1.00 83.19 209 ASP A N 1
ATOM 1676 C CA . ASP A 1 209 ? 63.330 4.717 -87.351 1.00 83.19 209 ASP A CA 1
ATOM 1677 C C . ASP A 1 209 ? 63.811 5.399 -86.060 1.00 83.19 209 ASP A C 1
ATOM 1679 O O . ASP A 1 209 ? 63.196 5.228 -85.003 1.00 83.19 209 ASP A O 1
ATOM 1683 N N . VAL A 1 210 ? 64.849 6.242 -86.136 1.00 83.44 210 VAL A N 1
ATOM 1684 C CA . VAL A 1 210 ? 65.359 7.008 -84.983 1.00 83.44 210 VAL A CA 1
ATOM 1685 C C . VAL A 1 210 ? 64.319 8.010 -84.469 1.00 83.44 210 VAL A C 1
ATOM 1687 O O . VAL A 1 210 ? 64.044 8.052 -83.268 1.00 83.44 210 VAL A O 1
ATOM 1690 N N . SER A 1 211 ? 63.676 8.779 -85.353 1.00 82.25 211 SER A N 1
ATOM 1691 C CA . SER A 1 211 ? 62.618 9.726 -84.955 1.00 82.25 211 SER A CA 1
ATOM 1692 C C . SER A 1 211 ? 61.373 9.023 -84.389 1.00 82.25 211 SER A C 1
ATOM 1694 O O . SER A 1 211 ? 60.778 9.508 -83.420 1.00 82.25 211 SER A O 1
ATOM 1696 N N . SER A 1 212 ? 61.029 7.837 -84.902 1.00 82.38 212 SER A N 1
ATOM 1697 C CA . SER A 1 212 ? 59.973 6.980 -84.341 1.00 82.38 212 SER A CA 1
ATOM 1698 C C . SER A 1 212 ? 60.330 6.460 -82.941 1.00 82.38 212 SER A C 1
ATOM 1700 O O . SER A 1 212 ? 59.478 6.451 -82.047 1.00 82.38 212 SER A O 1
ATOM 1702 N N . LEU A 1 213 ? 61.592 6.078 -82.713 1.00 83.19 213 LEU A N 1
ATOM 1703 C CA . LEU A 1 213 ? 62.085 5.628 -81.410 1.00 83.19 213 LEU A CA 1
ATOM 1704 C C . LEU A 1 213 ? 62.052 6.751 -80.360 1.00 83.19 213 LEU A C 1
ATOM 1706 O O . LEU A 1 213 ? 61.559 6.522 -79.255 1.00 83.19 213 LEU A O 1
ATOM 1710 N N . HIS A 1 214 ? 62.504 7.962 -80.704 1.00 83.12 214 HIS A N 1
ATOM 1711 C CA . HIS A 1 214 ? 62.405 9.127 -79.814 1.00 83.12 214 HIS A CA 1
ATOM 1712 C C . HIS A 1 214 ? 60.947 9.474 -79.490 1.00 83.12 214 HIS A C 1
ATOM 1714 O O . HIS A 1 214 ? 60.589 9.575 -78.319 1.00 83.12 214 HIS A O 1
ATOM 1720 N N . SER A 1 215 ? 60.071 9.512 -80.500 1.00 83.31 215 SER A N 1
ATOM 1721 C CA . SER A 1 215 ? 58.632 9.754 -80.309 1.00 83.31 215 SER A CA 1
ATOM 1722 C C . SER A 1 215 ? 57.978 8.730 -79.366 1.00 83.31 215 SER A C 1
ATOM 1724 O O . SER A 1 215 ? 57.103 9.076 -78.568 1.00 83.31 215 SER A O 1
ATOM 1726 N N . LYS A 1 216 ? 58.416 7.460 -79.405 1.00 81.44 216 LYS A N 1
ATOM 1727 C CA . LYS A 1 216 ? 58.000 6.431 -78.438 1.00 81.44 216 LYS A CA 1
ATOM 1728 C C . LYS A 1 216 ? 58.565 6.699 -77.038 1.00 81.44 216 LYS A C 1
ATOM 1730 O O . LYS A 1 216 ? 57.826 6.537 -76.068 1.00 81.44 216 LYS A O 1
ATOM 1735 N N . LEU A 1 217 ? 59.842 7.071 -76.926 1.00 81.88 217 LEU A N 1
ATOM 1736 C CA . LEU A 1 217 ? 60.512 7.337 -75.649 1.00 81.88 217 LEU A CA 1
ATOM 1737 C C . LEU A 1 217 ? 59.840 8.495 -74.899 1.00 81.88 217 LEU A C 1
ATOM 1739 O O . LEU A 1 217 ? 59.508 8.345 -73.725 1.00 81.88 217 LEU A O 1
ATOM 1743 N N . ASP A 1 218 ? 59.570 9.604 -75.588 1.00 83.31 218 ASP A N 1
ATOM 1744 C CA . ASP A 1 218 ? 58.916 10.777 -75.002 1.00 83.31 218 ASP A CA 1
ATOM 1745 C C . ASP A 1 218 ? 57.457 10.485 -74.629 1.00 83.31 218 ASP A C 1
ATOM 1747 O O . ASP A 1 218 ? 57.024 10.828 -73.527 1.00 83.31 218 ASP A O 1
ATOM 1751 N N . ARG A 1 219 ? 56.715 9.752 -75.479 1.00 81.62 219 ARG A N 1
ATOM 1752 C CA . ARG A 1 219 ? 55.369 9.261 -75.134 1.00 81.62 219 ARG A CA 1
ATOM 1753 C C . ARG A 1 219 ? 55.395 8.388 -73.879 1.00 81.62 219 ARG A C 1
ATOM 1755 O O . ARG A 1 219 ? 54.526 8.546 -73.026 1.00 81.62 219 ARG A O 1
ATOM 1762 N N . LYS A 1 220 ? 56.360 7.468 -73.763 1.00 81.81 220 LYS A N 1
ATOM 1763 C CA . LYS A 1 220 ? 56.492 6.618 -72.575 1.00 81.81 220 LYS A CA 1
ATOM 1764 C C . LYS A 1 220 ? 56.815 7.456 -71.339 1.00 81.81 220 LYS A C 1
ATOM 1766 O O . LYS A 1 220 ? 56.087 7.365 -70.363 1.00 81.81 220 LYS A O 1
ATOM 1771 N N . LYS A 1 221 ? 57.819 8.331 -71.408 1.00 83.25 221 LYS A N 1
ATOM 1772 C CA . LYS A 1 221 ? 58.207 9.223 -70.305 1.00 83.25 221 LYS A CA 1
ATOM 1773 C C . LYS A 1 221 ? 57.037 10.081 -69.805 1.00 83.25 221 LYS A C 1
ATOM 1775 O O . LYS A 1 221 ? 56.877 10.238 -68.599 1.00 83.25 221 LYS A O 1
ATOM 1780 N N . ALA A 1 222 ? 56.203 10.597 -70.711 1.00 82.44 222 ALA A N 1
ATOM 1781 C CA . ALA A 1 222 ? 55.005 11.356 -70.356 1.00 82.44 222 ALA A CA 1
ATOM 1782 C C . ALA A 1 222 ? 53.930 10.495 -69.661 1.00 82.44 222 ALA A C 1
ATOM 1784 O O . ALA A 1 222 ? 53.299 10.960 -68.714 1.00 82.44 222 ALA A O 1
ATOM 1785 N N . ILE A 1 223 ? 53.739 9.242 -70.094 1.00 81.31 223 ILE A N 1
ATOM 1786 C CA . ILE A 1 223 ? 52.823 8.287 -69.445 1.00 81.31 223 ILE A CA 1
ATOM 1787 C C . ILE A 1 223 ? 53.359 7.865 -68.072 1.00 81.31 223 ILE A C 1
ATOM 1789 O O . ILE A 1 223 ? 52.612 7.904 -67.101 1.00 81.31 223 ILE A O 1
ATOM 1793 N N . ASP A 1 224 ? 54.645 7.524 -67.967 1.00 80.25 224 ASP A N 1
ATOM 1794 C CA . ASP A 1 224 ? 55.291 7.130 -66.711 1.00 80.25 224 ASP A CA 1
ATOM 1795 C C . ASP A 1 224 ? 55.217 8.271 -65.674 1.00 80.25 224 ASP A C 1
ATOM 1797 O O . ASP A 1 224 ? 54.889 8.029 -64.512 1.00 80.25 224 ASP A O 1
ATOM 1801 N N . GLN A 1 225 ? 55.432 9.528 -66.095 1.00 82.62 225 GLN A N 1
ATOM 1802 C CA . GLN A 1 225 ? 55.260 10.708 -65.239 1.00 82.62 225 GLN A CA 1
ATOM 1803 C C . GLN A 1 225 ? 53.795 10.909 -64.818 1.00 82.62 225 GLN A C 1
ATOM 1805 O O . GLN A 1 225 ? 53.518 11.032 -63.626 1.00 82.62 225 GLN A O 1
ATOM 1810 N N . HIS A 1 226 ? 52.851 10.904 -65.766 1.00 80.81 226 HIS A N 1
ATOM 1811 C CA . HIS A 1 226 ? 51.422 11.051 -65.468 1.00 80.81 226 HIS A CA 1
ATOM 1812 C C . HIS A 1 226 ? 50.922 9.958 -64.510 1.00 80.81 226 HIS A C 1
ATOM 1814 O O . HIS A 1 226 ? 50.155 10.237 -63.590 1.00 80.81 226 HIS A O 1
ATOM 1820 N N . ASN A 1 227 ? 51.377 8.716 -64.689 1.00 81.00 227 ASN A N 1
ATOM 1821 C CA . ASN A 1 227 ? 51.012 7.599 -63.825 1.00 81.00 227 ASN A CA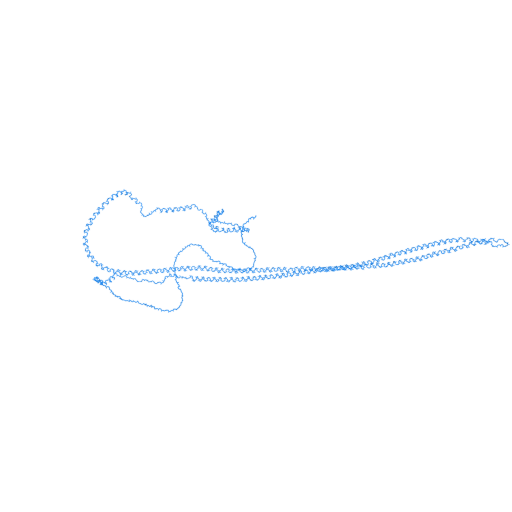 1
ATOM 1822 C C . ASN A 1 227 ? 51.605 7.749 -62.418 1.00 81.00 227 ASN A C 1
ATOM 1824 O O . ASN A 1 227 ? 50.911 7.447 -61.452 1.00 81.00 227 ASN A O 1
ATOM 1828 N N . ALA A 1 228 ? 52.831 8.266 -62.279 1.00 81.00 228 ALA A N 1
ATOM 1829 C CA . ALA A 1 228 ? 53.426 8.567 -60.975 1.00 81.00 228 ALA A CA 1
ATOM 1830 C C . ALA A 1 228 ? 52.690 9.708 -60.241 1.00 81.00 228 ALA A C 1
ATOM 1832 O O . ALA A 1 228 ? 52.410 9.593 -59.047 1.00 81.00 228 ALA A O 1
ATOM 1833 N N . GLU A 1 229 ? 52.321 10.781 -60.948 1.00 82.69 229 GLU A N 1
ATOM 1834 C CA . GLU A 1 229 ? 51.528 11.890 -60.396 1.00 82.69 229 GLU A CA 1
ATOM 1835 C C . GLU A 1 229 ? 50.118 11.425 -59.987 1.00 82.69 229 GLU A C 1
ATOM 1837 O O . GLU A 1 229 ? 49.654 11.716 -58.882 1.00 82.69 229 GLU A O 1
ATOM 1842 N N . ALA A 1 230 ? 49.455 10.626 -60.830 1.00 80.44 230 ALA A N 1
ATOM 1843 C CA . ALA A 1 230 ? 48.160 10.026 -60.520 1.00 80.44 230 ALA A CA 1
ATOM 1844 C C . ALA A 1 230 ? 48.240 9.052 -59.330 1.00 80.44 230 ALA A C 1
ATOM 1846 O O . ALA A 1 230 ? 47.364 9.079 -58.465 1.00 80.44 230 ALA A O 1
ATOM 1847 N N . GLN A 1 231 ? 49.292 8.230 -59.252 1.00 83.31 231 GLN A N 1
ATOM 1848 C CA . GLN A 1 231 ? 49.545 7.306 -58.144 1.00 83.31 231 GLN A CA 1
ATOM 1849 C C . GLN A 1 231 ? 49.715 8.040 -56.810 1.00 83.31 231 GLN A C 1
ATOM 1851 O O . GLN A 1 231 ? 49.130 7.623 -55.811 1.00 83.31 231 GLN A O 1
ATOM 1856 N N . ASP A 1 232 ? 50.495 9.122 -56.788 1.00 82.44 232 ASP A N 1
ATOM 1857 C CA . ASP A 1 232 ? 50.726 9.929 -55.589 1.00 82.44 232 ASP A CA 1
ATOM 1858 C C . ASP A 1 232 ? 49.427 10.581 -55.087 1.00 82.44 232 ASP A C 1
ATOM 1860 O O . ASP A 1 232 ? 49.063 10.429 -53.919 1.00 82.44 232 ASP A O 1
ATOM 1864 N N . ILE A 1 233 ? 48.675 11.232 -55.982 1.00 84.19 233 ILE A N 1
ATOM 1865 C CA . ILE A 1 233 ? 47.409 11.901 -55.648 1.00 84.19 233 ILE A CA 1
ATOM 1866 C C . ILE A 1 233 ? 46.352 10.886 -55.183 1.00 84.19 233 ILE A C 1
ATOM 1868 O O . ILE A 1 233 ? 45.710 11.078 -54.149 1.00 84.19 233 ILE A O 1
ATOM 1872 N N . PHE A 1 234 ? 46.169 9.788 -55.921 1.00 84.69 234 PHE A N 1
ATOM 1873 C CA . PHE A 1 234 ? 45.174 8.760 -55.609 1.00 84.69 234 PHE A CA 1
ATOM 1874 C C . PHE A 1 234 ? 45.526 7.990 -54.328 1.00 84.69 234 PHE A C 1
ATOM 1876 O O . PHE A 1 234 ? 44.657 7.784 -53.480 1.00 84.69 234 PHE A O 1
ATOM 1883 N N . GLY A 1 235 ? 46.805 7.644 -54.141 1.00 85.31 235 GLY A N 1
ATOM 1884 C CA . GLY A 1 235 ? 47.310 7.003 -52.928 1.00 85.31 235 GLY A CA 1
ATOM 1885 C C . GLY A 1 235 ? 47.136 7.879 -51.687 1.00 85.31 235 GLY A C 1
ATOM 1886 O O . GLY A 1 235 ? 46.619 7.405 -50.678 1.00 85.31 235 GLY A O 1
ATOM 1887 N N . LYS A 1 236 ? 47.477 9.174 -51.761 1.00 86.00 236 LYS A N 1
ATOM 1888 C CA . LYS A 1 236 ? 47.244 10.133 -50.664 1.00 86.00 236 LYS A CA 1
ATOM 1889 C C . LYS A 1 236 ? 45.761 10.261 -50.317 1.00 86.00 236 LYS A C 1
ATOM 1891 O O . LYS A 1 236 ? 45.406 10.180 -49.142 1.00 86.00 236 LYS A O 1
ATOM 1896 N N . ASN A 1 237 ? 44.898 10.409 -51.323 1.00 85.94 237 ASN A N 1
ATOM 1897 C CA . ASN A 1 237 ? 43.457 10.560 -51.115 1.00 85.94 237 ASN A CA 1
ATOM 1898 C C . ASN A 1 237 ? 42.825 9.311 -50.480 1.00 85.94 237 ASN A C 1
ATOM 1900 O O . ASN A 1 237 ? 42.063 9.440 -49.524 1.00 85.94 237 ASN A O 1
ATOM 1904 N N . LEU A 1 238 ? 43.152 8.107 -50.963 1.00 85.88 238 LEU A N 1
ATOM 1905 C CA . LEU A 1 238 ? 42.600 6.872 -50.398 1.00 85.88 238 LEU A CA 1
ATOM 1906 C C . LEU A 1 238 ? 43.198 6.507 -49.037 1.00 85.88 238 LEU A C 1
ATOM 1908 O O . LEU A 1 238 ? 42.448 6.072 -48.169 1.00 85.88 238 LEU A O 1
ATOM 1912 N N . ASN A 1 239 ? 44.495 6.729 -48.802 1.00 86.62 239 ASN A N 1
ATOM 1913 C CA . ASN A 1 239 ? 45.078 6.527 -47.472 1.00 86.62 239 ASN A CA 1
ATOM 1914 C C . ASN A 1 239 ? 44.426 7.468 -46.441 1.00 86.62 239 ASN A C 1
ATOM 1916 O O . ASN A 1 239 ? 44.079 7.021 -45.352 1.00 86.62 239 ASN A O 1
ATOM 1920 N N . SER A 1 240 ? 44.169 8.731 -46.809 1.00 87.56 240 SER A N 1
ATOM 1921 C CA . SER A 1 240 ? 43.413 9.675 -45.971 1.00 87.56 240 SER A CA 1
ATOM 1922 C C . SER A 1 240 ? 41.994 9.172 -45.669 1.00 87.56 240 SER A C 1
ATOM 1924 O O . SER A 1 240 ? 41.582 9.145 -44.511 1.00 87.56 240 SER A O 1
ATOM 1926 N N . LEU A 1 241 ? 41.267 8.688 -46.685 1.00 87.81 241 LEU A N 1
ATOM 1927 C CA . LEU A 1 241 ? 39.922 8.124 -46.511 1.00 87.81 241 LEU A CA 1
ATOM 1928 C C . LEU A 1 241 ? 39.912 6.875 -45.617 1.00 87.81 241 LEU A C 1
ATOM 1930 O O . LEU A 1 241 ? 39.030 6.757 -44.768 1.00 87.81 241 LEU A O 1
ATOM 1934 N N . PHE A 1 242 ? 40.887 5.971 -45.755 1.00 88.62 242 PHE A N 1
ATOM 1935 C CA . PHE A 1 242 ? 41.010 4.804 -44.879 1.00 88.62 242 PHE A CA 1
ATOM 1936 C C . PHE A 1 242 ? 41.329 5.201 -43.432 1.00 88.62 242 PHE A C 1
ATOM 1938 O O . PHE A 1 242 ? 40.664 4.703 -42.527 1.00 88.62 242 PHE A O 1
ATOM 1945 N N . SER A 1 243 ? 42.252 6.140 -43.194 1.00 88.50 243 SER A N 1
ATOM 1946 C CA . SER A 1 243 ? 42.533 6.637 -41.838 1.00 88.50 243 SER A CA 1
ATOM 1947 C C . SER A 1 243 ? 41.323 7.331 -41.202 1.00 88.50 243 SER A C 1
ATOM 1949 O O . SER A 1 243 ? 41.024 7.077 -40.037 1.00 88.50 243 SER A O 1
ATOM 1951 N N . SER A 1 244 ? 40.568 8.139 -41.957 1.00 89.50 244 SER A N 1
ATOM 1952 C CA . SER A 1 244 ? 39.297 8.698 -41.471 1.00 89.50 244 SER A CA 1
ATOM 1953 C C . SER A 1 244 ? 38.246 7.618 -41.193 1.00 89.50 244 SER A C 1
ATOM 1955 O O . SER A 1 244 ? 37.429 7.787 -40.292 1.00 89.50 244 SER A O 1
ATOM 1957 N N . MET A 1 245 ? 38.254 6.499 -41.924 1.00 88.75 245 MET A N 1
ATOM 1958 C CA . MET A 1 245 ? 37.336 5.385 -41.678 1.00 88.75 245 MET A CA 1
ATOM 1959 C C . MET A 1 245 ? 37.705 4.606 -40.403 1.00 88.75 245 MET A C 1
ATOM 1961 O O . MET A 1 245 ? 36.814 4.333 -39.600 1.00 88.75 245 MET A O 1
ATOM 1965 N N . GLU A 1 246 ? 38.993 4.319 -40.163 1.00 89.31 246 GLU A N 1
ATOM 1966 C CA . GLU A 1 246 ? 39.470 3.746 -38.888 1.00 89.31 246 GLU A CA 1
ATOM 1967 C C . GLU A 1 246 ? 39.115 4.657 -37.697 1.00 89.31 246 GLU A C 1
ATOM 1969 O O . GLU A 1 246 ? 38.623 4.183 -36.669 1.00 89.31 246 GLU A O 1
ATOM 1974 N N . GLU A 1 247 ? 39.306 5.975 -37.839 1.00 89.69 247 GLU A N 1
ATOM 1975 C CA . GLU A 1 247 ? 38.965 6.957 -36.804 1.00 89.69 247 GLU A CA 1
ATOM 1976 C C . GLU A 1 247 ? 37.455 7.001 -36.521 1.00 89.69 247 GLU A C 1
ATOM 1978 O O . GLU A 1 247 ? 37.055 6.920 -35.359 1.00 89.69 247 GLU A O 1
ATOM 1983 N N . LEU A 1 248 ? 36.608 7.043 -37.558 1.00 90.06 248 LEU A N 1
ATOM 1984 C CA . LEU A 1 248 ? 35.147 7.031 -37.415 1.00 90.06 248 LEU A CA 1
ATOM 1985 C C . LEU A 1 248 ? 34.622 5.745 -36.761 1.00 90.06 248 LEU A C 1
ATOM 1987 O O . LEU A 1 248 ? 33.692 5.811 -35.959 1.00 90.06 248 LEU A O 1
ATOM 1991 N N . ILE A 1 249 ? 35.209 4.583 -37.060 1.00 90.50 249 ILE A N 1
ATOM 1992 C CA . ILE A 1 249 ? 34.810 3.307 -36.440 1.00 90.50 249 ILE A CA 1
ATOM 1993 C C . ILE A 1 249 ? 35.222 3.272 -34.970 1.00 90.50 249 ILE A C 1
ATOM 1995 O O . ILE A 1 249 ? 34.420 2.896 -34.115 1.00 90.50 249 ILE A O 1
ATOM 1999 N N . LYS A 1 250 ? 36.443 3.713 -34.655 1.00 89.06 250 LYS A N 1
ATOM 2000 C CA . LYS A 1 250 ? 36.937 3.814 -33.277 1.00 89.06 250 LYS A CA 1
ATOM 2001 C C . LYS A 1 250 ? 36.092 4.783 -32.443 1.00 89.06 250 LYS A C 1
ATOM 2003 O O . LYS A 1 250 ? 35.711 4.454 -31.320 1.00 89.06 250 LYS A O 1
ATOM 2008 N N . ASP A 1 251 ? 35.767 5.947 -33.000 1.00 90.12 251 ASP A N 1
ATOM 2009 C CA . ASP A 1 251 ? 34.887 6.947 -32.393 1.00 90.12 251 ASP A CA 1
ATOM 2010 C C . ASP A 1 251 ? 33.473 6.385 -32.166 1.00 90.12 251 ASP A C 1
ATOM 2012 O O . ASP A 1 251 ? 32.988 6.391 -31.033 1.00 90.12 251 ASP A O 1
ATOM 2016 N N . SER A 1 252 ? 32.852 5.808 -33.201 1.00 86.69 252 SER A N 1
ATOM 2017 C CA . SER A 1 252 ? 31.519 5.195 -33.128 1.00 86.69 252 SER A CA 1
ATOM 2018 C C . SER A 1 252 ? 31.454 4.077 -32.081 1.00 86.69 252 SER A C 1
ATOM 2020 O O . SER A 1 252 ? 30.621 4.139 -31.176 1.00 86.69 252 SER A O 1
ATOM 2022 N N . SER A 1 253 ? 32.402 3.136 -32.117 1.00 90.06 253 SER A N 1
ATOM 2023 C CA . SER A 1 253 ? 32.518 2.034 -31.158 1.00 90.06 253 SER A CA 1
ATOM 2024 C C . SER A 1 253 ? 32.685 2.543 -29.719 1.00 90.06 253 SER A C 1
ATOM 2026 O O . SER A 1 253 ? 32.002 2.064 -28.812 1.00 90.06 253 SER A O 1
ATOM 2028 N N . SER A 1 254 ? 33.505 3.581 -29.501 1.00 88.88 254 SER A N 1
ATOM 2029 C CA . SER A 1 254 ? 33.671 4.194 -28.175 1.00 88.88 254 SER A CA 1
ATOM 2030 C C . SER A 1 254 ? 32.393 4.876 -27.665 1.00 88.88 254 SER A C 1
ATOM 2032 O O . SER A 1 254 ? 32.038 4.722 -26.495 1.00 88.88 254 SER A O 1
ATOM 2034 N N . LYS A 1 255 ? 31.652 5.563 -28.546 1.00 90.00 255 LYS A N 1
ATOM 2035 C CA . LYS A 1 255 ? 30.375 6.222 -28.230 1.00 90.00 255 LYS A CA 1
ATOM 2036 C C . LYS A 1 255 ? 29.266 5.214 -27.943 1.00 90.00 255 LYS A C 1
ATOM 2038 O O . LYS A 1 255 ? 28.506 5.406 -26.999 1.00 90.00 255 LYS A O 1
ATOM 2043 N N . GLN A 1 256 ? 29.197 4.125 -28.705 1.00 89.19 256 GLN A N 1
ATOM 2044 C CA . GLN A 1 256 ? 28.229 3.046 -28.494 1.00 89.19 256 GLN A CA 1
ATOM 2045 C C . GLN A 1 256 ? 28.508 2.290 -27.183 1.00 89.19 256 GLN A C 1
ATOM 2047 O O . GLN A 1 256 ? 27.579 2.066 -26.410 1.00 89.19 256 GLN A O 1
ATOM 2052 N N . LYS A 1 257 ? 29.777 2.008 -26.852 1.00 90.50 257 LYS A N 1
ATOM 2053 C CA .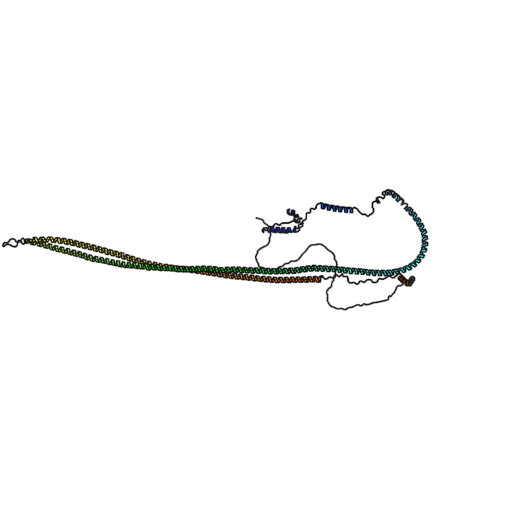 LYS A 1 257 ? 30.174 1.453 -25.543 1.00 90.50 257 LYS A CA 1
ATOM 2054 C C . LYS A 1 257 ? 29.810 2.397 -24.386 1.00 90.50 257 LYS A C 1
ATOM 2056 O O . LYS A 1 257 ? 29.239 1.959 -23.392 1.00 90.50 257 LYS A O 1
ATOM 2061 N N . ALA A 1 258 ? 30.076 3.699 -24.526 1.00 90.94 258 ALA A N 1
ATOM 2062 C CA . ALA A 1 258 ? 29.696 4.697 -23.522 1.00 90.94 258 ALA A CA 1
ATOM 2063 C C . ALA A 1 258 ? 28.168 4.811 -23.343 1.00 90.94 258 ALA A C 1
ATOM 2065 O O . ALA A 1 258 ? 27.692 4.992 -22.225 1.00 90.94 258 ALA A O 1
ATOM 2066 N N . MET A 1 259 ? 27.392 4.659 -24.422 1.00 90.94 259 MET A N 1
ATOM 2067 C CA . MET A 1 259 ? 25.927 4.619 -24.383 1.00 90.94 259 MET A CA 1
ATOM 2068 C C . MET A 1 259 ? 25.396 3.363 -23.672 1.00 90.94 259 MET A C 1
ATOM 2070 O O . MET A 1 259 ? 24.456 3.471 -22.886 1.00 90.94 259 MET A O 1
ATOM 2074 N N . LEU A 1 260 ? 26.012 2.195 -23.883 1.00 91.88 260 LEU A N 1
ATOM 2075 C CA . LEU A 1 260 ? 25.660 0.958 -23.173 1.00 91.88 260 LEU A CA 1
ATOM 2076 C C . LEU A 1 260 ? 25.915 1.074 -21.661 1.00 91.88 260 LEU A C 1
ATOM 2078 O O . LEU A 1 260 ? 25.025 0.764 -20.871 1.00 91.88 260 LEU A O 1
ATOM 2082 N N . GLU A 1 261 ? 27.064 1.607 -21.238 1.00 91.25 261 GLU A N 1
ATOM 2083 C CA . GLU A 1 261 ? 27.337 1.875 -19.814 1.00 91.25 261 GLU A CA 1
ATOM 2084 C C . GLU A 1 261 ? 26.418 2.967 -19.224 1.00 91.25 261 GLU A C 1
ATOM 2086 O O . GLU A 1 261 ? 25.958 2.853 -18.084 1.00 91.25 261 GLU A O 1
ATOM 2091 N N . ALA A 1 262 ? 26.040 3.987 -20.005 1.00 91.88 262 ALA A N 1
ATOM 2092 C CA . ALA A 1 262 ? 25.021 4.956 -19.592 1.00 91.88 262 ALA A CA 1
ATOM 2093 C C . ALA A 1 262 ? 23.641 4.297 -19.389 1.00 91.88 262 ALA A C 1
ATOM 2095 O O . ALA A 1 262 ? 22.955 4.589 -18.412 1.00 91.88 262 ALA A O 1
ATOM 2096 N N . HIS A 1 263 ? 23.235 3.363 -20.255 1.00 88.38 263 HIS A N 1
ATOM 2097 C CA . HIS A 1 263 ? 21.991 2.602 -20.082 1.00 88.38 263 HIS A CA 1
ATOM 2098 C C . HIS A 1 263 ? 22.046 1.676 -18.856 1.00 88.38 263 HIS A C 1
ATOM 2100 O O . HIS A 1 263 ? 21.102 1.641 -18.067 1.00 88.38 263 HIS A O 1
ATOM 2106 N N . LYS A 1 264 ? 23.163 0.968 -18.660 1.00 91.62 264 LYS A N 1
ATOM 2107 C CA . LYS A 1 264 ? 23.423 0.060 -17.528 1.00 91.62 264 LYS A CA 1
ATOM 2108 C C . LYS A 1 264 ? 23.356 0.792 -16.185 1.00 91.62 264 LYS A C 1
ATOM 2110 O O . LYS A 1 264 ? 22.685 0.336 -15.260 1.00 91.62 264 LYS A O 1
ATOM 2115 N N . THR A 1 265 ? 23.982 1.967 -16.098 1.00 91.50 265 THR A N 1
ATOM 2116 C CA . THR A 1 265 ? 23.945 2.822 -14.901 1.00 91.50 265 THR A CA 1
ATOM 2117 C C . THR A 1 265 ? 22.571 3.453 -14.671 1.00 91.50 265 THR A C 1
ATOM 2119 O O . THR A 1 265 ? 22.076 3.402 -13.546 1.00 91.50 265 THR A O 1
ATOM 2122 N N . LEU A 1 266 ? 21.897 3.974 -15.705 1.00 90.06 266 LEU A N 1
ATOM 2123 C CA . LEU A 1 266 ? 20.535 4.514 -15.577 1.00 90.06 266 LEU A CA 1
ATOM 2124 C C . LEU A 1 266 ? 19.523 3.450 -15.125 1.00 90.06 266 LEU A C 1
ATOM 2126 O O . LEU A 1 266 ? 18.761 3.698 -14.193 1.00 90.06 266 LEU A O 1
ATOM 2130 N N . PHE A 1 267 ? 19.538 2.256 -15.724 1.00 90.69 267 PHE A N 1
ATOM 2131 C CA . PHE A 1 267 ? 18.638 1.161 -15.348 1.00 90.69 267 PHE A CA 1
ATOM 2132 C C . PHE A 1 267 ? 18.970 0.596 -13.959 1.00 90.69 267 PHE A C 1
ATOM 2134 O O . PHE A 1 267 ? 18.075 0.365 -13.146 1.00 90.69 267 PHE A O 1
ATOM 2141 N N . GLY A 1 268 ? 20.262 0.460 -13.638 1.00 90.12 268 GLY A N 1
ATOM 2142 C CA . GLY A 1 268 ? 20.726 0.072 -12.306 1.00 90.12 268 GLY A CA 1
ATOM 2143 C C . GLY A 1 268 ? 20.284 1.042 -11.204 1.00 90.12 268 GLY A C 1
ATOM 2144 O O . GLY A 1 268 ? 19.921 0.585 -10.119 1.00 90.12 268 GLY A O 1
ATOM 2145 N N . ASN A 1 269 ? 20.267 2.348 -11.496 1.00 90.75 269 ASN A N 1
ATOM 2146 C CA . ASN A 1 269 ? 19.784 3.402 -10.599 1.00 90.75 269 ASN A CA 1
ATOM 2147 C C . ASN A 1 269 ? 18.250 3.451 -10.509 1.00 90.75 269 ASN A C 1
ATOM 2149 O O . ASN A 1 269 ? 17.708 3.674 -9.430 1.00 90.75 269 ASN A O 1
ATOM 2153 N N . LEU A 1 270 ? 17.538 3.215 -11.616 1.00 90.12 270 LEU A N 1
ATOM 2154 C CA . LEU A 1 270 ? 16.075 3.132 -11.625 1.00 90.12 270 LEU A CA 1
ATOM 2155 C C . LEU A 1 270 ? 15.585 1.972 -10.746 1.00 90.12 270 LEU A C 1
ATOM 2157 O O . LEU A 1 270 ? 14.697 2.159 -9.916 1.00 90.12 270 LEU A O 1
ATOM 2161 N N . LEU A 1 271 ? 16.201 0.794 -10.875 1.00 90.25 271 LEU A N 1
ATOM 2162 C CA . LEU A 1 271 ? 15.839 -0.375 -10.075 1.00 90.25 271 LEU A CA 1
ATOM 2163 C C . LEU A 1 271 ? 16.272 -0.252 -8.609 1.00 90.25 271 LEU A C 1
ATOM 2165 O O . LEU A 1 271 ? 15.498 -0.628 -7.732 1.00 90.25 271 LEU A O 1
ATOM 2169 N N . SER A 1 272 ? 17.443 0.323 -8.304 1.00 89.12 272 SER A N 1
ATOM 2170 C CA . SER A 1 272 ? 17.825 0.571 -6.905 1.00 89.12 272 SER A CA 1
ATOM 2171 C C . SER A 1 272 ? 16.937 1.633 -6.247 1.00 89.12 272 SER A C 1
ATOM 2173 O O . SER A 1 272 ? 16.568 1.480 -5.084 1.00 89.12 272 SER A O 1
ATOM 2175 N N . SER A 1 273 ? 16.505 2.658 -6.990 1.00 90.38 273 SER A N 1
ATOM 2176 C CA . SER A 1 273 ? 15.517 3.637 -6.525 1.00 90.38 273 SER A CA 1
ATOM 2177 C C . SER A 1 273 ? 14.139 3.001 -6.309 1.00 90.38 273 SER A C 1
ATOM 2179 O O . SER A 1 273 ? 13.523 3.249 -5.276 1.00 90.38 273 SER A O 1
ATOM 2181 N N . SER A 1 274 ? 13.692 2.123 -7.215 1.00 88.38 274 SER A N 1
ATOM 2182 C CA . SER A 1 274 ? 12.449 1.352 -7.074 1.00 88.38 274 SER A CA 1
ATOM 2183 C C . SER A 1 274 ? 12.467 0.455 -5.831 1.00 88.38 274 SER A C 1
ATOM 2185 O O . SER A 1 274 ? 11.548 0.525 -5.018 1.00 88.38 274 SER A O 1
ATOM 2187 N N . VAL A 1 275 ? 13.543 -0.311 -5.615 1.00 90.75 275 VAL A N 1
ATOM 2188 C CA . VAL A 1 275 ? 13.727 -1.120 -4.397 1.00 90.75 275 VAL A CA 1
ATOM 2189 C C . VAL A 1 275 ? 13.764 -0.241 -3.141 1.00 90.75 275 VAL A C 1
ATOM 2191 O O . VAL A 1 275 ? 13.099 -0.562 -2.163 1.00 90.75 275 VAL A O 1
ATOM 2194 N N . SER A 1 276 ? 14.459 0.900 -3.174 1.00 89.38 276 SER A N 1
ATOM 2195 C CA . SER A 1 276 ? 14.513 1.828 -2.031 1.00 89.38 276 SER A CA 1
ATOM 2196 C C . SER A 1 276 ? 13.143 2.439 -1.705 1.00 89.38 276 SER A C 1
ATOM 2198 O O . SER A 1 276 ? 12.813 2.636 -0.536 1.00 89.38 276 SER A O 1
ATOM 2200 N N . ALA A 1 277 ? 12.323 2.720 -2.723 1.00 89.19 277 ALA A N 1
ATOM 2201 C CA . ALA A 1 277 ? 10.951 3.190 -2.547 1.00 89.19 277 ALA A CA 1
ATOM 2202 C C . ALA A 1 277 ? 10.049 2.096 -1.953 1.00 89.19 277 ALA A C 1
ATOM 2204 O O . ALA A 1 277 ? 9.274 2.377 -1.041 1.00 89.19 277 ALA A O 1
ATOM 2205 N N . LEU A 1 278 ? 10.188 0.847 -2.411 1.00 88.88 278 LEU A N 1
ATOM 2206 C CA . LEU A 1 278 ? 9.493 -0.309 -1.839 1.00 88.88 278 LEU A CA 1
ATOM 2207 C C . LEU A 1 278 ? 9.897 -0.540 -0.372 1.00 88.88 278 LEU A C 1
ATOM 2209 O O . LEU A 1 278 ? 9.024 -0.700 0.478 1.00 88.88 278 LEU A O 1
ATOM 2213 N N . ASP A 1 279 ? 11.184 -0.464 -0.031 1.00 89.38 279 ASP A N 1
ATOM 2214 C CA . ASP A 1 279 ? 11.666 -0.607 1.352 1.00 89.38 279 ASP A CA 1
ATOM 2215 C C . ASP A 1 279 ? 11.148 0.528 2.264 1.00 89.38 279 ASP A C 1
ATOM 2217 O O . ASP A 1 279 ? 10.759 0.286 3.413 1.00 89.38 279 ASP A O 1
ATOM 2221 N N . ALA A 1 280 ? 11.042 1.760 1.751 1.00 90.62 280 ALA A N 1
ATOM 2222 C CA . ALA A 1 280 ? 10.442 2.886 2.472 1.00 90.62 280 ALA A CA 1
ATOM 2223 C C . ALA A 1 280 ? 8.921 2.721 2.673 1.00 90.62 280 ALA A C 1
ATOM 2225 O O . ALA A 1 280 ? 8.412 2.966 3.774 1.00 90.62 280 ALA A O 1
ATOM 2226 N N . ILE A 1 281 ? 8.194 2.247 1.653 1.00 86.88 281 ILE A N 1
ATOM 2227 C CA . ILE A 1 281 ? 6.762 1.918 1.751 1.00 86.88 281 ILE A CA 1
ATOM 2228 C C . ILE A 1 281 ? 6.550 0.793 2.771 1.00 86.88 281 ILE A C 1
ATOM 2230 O O . ILE A 1 281 ? 5.693 0.924 3.642 1.00 86.88 281 ILE A O 1
ATOM 2234 N N . THR A 1 282 ? 7.376 -0.258 2.731 1.00 88.75 282 THR A N 1
ATOM 2235 C CA . THR A 1 282 ? 7.351 -1.386 3.680 1.00 88.75 282 THR A CA 1
ATOM 2236 C C . THR A 1 282 ? 7.523 -0.906 5.109 1.00 88.75 282 THR A C 1
ATOM 2238 O O . THR A 1 282 ? 6.690 -1.199 5.962 1.00 88.75 282 THR A O 1
ATOM 2241 N N . THR A 1 283 ? 8.579 -0.130 5.366 1.00 90.50 283 THR A N 1
ATOM 2242 C CA . THR A 1 283 ? 8.895 0.405 6.697 1.00 90.50 283 THR A CA 1
ATOM 2243 C C . THR A 1 283 ? 7.739 1.246 7.238 1.00 90.50 283 THR A C 1
ATOM 2245 O O . THR A 1 283 ? 7.348 1.094 8.395 1.00 90.50 283 THR A O 1
ATOM 2248 N N . THR A 1 284 ? 7.132 2.075 6.386 1.00 89.69 284 THR A N 1
ATOM 2249 C CA . THR A 1 284 ? 5.966 2.891 6.753 1.00 89.69 284 THR A CA 1
ATOM 2250 C C . THR A 1 284 ? 4.738 2.024 7.052 1.00 89.69 284 THR A C 1
ATOM 2252 O O . THR A 1 284 ? 4.135 2.156 8.116 1.00 89.69 284 THR A O 1
ATOM 2255 N N . ALA A 1 285 ? 4.389 1.095 6.156 1.00 89.25 285 ALA A N 1
ATOM 2256 C CA . ALA A 1 285 ? 3.199 0.254 6.268 1.00 89.25 285 ALA A CA 1
ATOM 2257 C C . ALA A 1 285 ? 3.269 -0.722 7.455 1.00 89.25 285 ALA A C 1
ATOM 2259 O O . ALA A 1 285 ? 2.316 -0.810 8.231 1.00 89.25 285 ALA A O 1
ATOM 2260 N N . LEU A 1 286 ? 4.406 -1.404 7.657 1.00 91.19 286 LEU A N 1
ATOM 2261 C CA . LEU A 1 286 ? 4.631 -2.238 8.842 1.00 91.19 286 LEU A CA 1
ATOM 2262 C C . LEU A 1 286 ? 4.665 -1.398 10.122 1.00 91.19 286 LEU A C 1
ATOM 2264 O O . LEU A 1 286 ? 4.160 -1.862 11.142 1.00 91.19 286 LEU A O 1
ATOM 2268 N N . GLY A 1 287 ? 5.208 -0.177 10.095 1.00 89.62 287 GLY A N 1
ATOM 2269 C CA . GLY A 1 287 ? 5.167 0.742 11.236 1.00 89.62 287 GLY A CA 1
ATOM 2270 C C . GLY A 1 287 ? 3.730 1.066 11.654 1.00 89.62 287 GLY A C 1
ATOM 2271 O O . GLY A 1 287 ? 3.347 0.845 12.806 1.00 89.62 287 GLY A O 1
ATOM 2272 N N . SER A 1 288 ? 2.889 1.483 10.702 1.00 88.94 288 SER A N 1
ATOM 2273 C CA . SER A 1 288 ? 1.457 1.703 10.939 1.00 88.94 288 SER A CA 1
ATOM 2274 C C . SER A 1 288 ? 0.756 0.437 11.451 1.00 88.94 288 SER A C 1
ATOM 2276 O O . SER A 1 288 ? 0.094 0.494 12.486 1.00 88.94 288 SER A O 1
ATOM 2278 N N . LEU A 1 289 ? 0.967 -0.720 10.811 1.00 91.00 289 LEU A N 1
ATOM 2279 C CA . LEU A 1 289 ? 0.375 -2.002 11.225 1.00 91.00 289 LEU A CA 1
ATOM 2280 C C . LEU A 1 289 ? 0.928 -2.560 12.551 1.00 91.00 289 LEU A C 1
ATOM 2282 O O . LEU A 1 289 ? 0.291 -3.425 13.144 1.00 91.00 289 LEU A O 1
ATOM 2286 N N . THR A 1 290 ? 2.077 -2.082 13.038 1.00 90.06 290 THR A N 1
ATOM 2287 C CA . THR A 1 290 ? 2.574 -2.377 14.397 1.00 90.06 290 THR A CA 1
ATOM 2288 C C . THR A 1 290 ? 1.865 -1.503 15.428 1.00 90.06 290 THR A C 1
ATOM 2290 O O . THR A 1 290 ? 1.361 -2.004 16.428 1.00 90.06 290 THR A O 1
ATOM 2293 N N . SER A 1 291 ? 1.761 -0.201 15.152 1.00 91.88 291 SER A N 1
ATOM 2294 C CA . SER A 1 291 ? 1.192 0.758 16.104 1.00 91.88 291 SER A CA 1
ATOM 2295 C C . SER A 1 291 ? -0.323 0.618 16.308 1.00 91.88 291 SER A C 1
ATOM 2297 O O . SER A 1 291 ? -0.827 1.023 17.356 1.00 91.88 291 SER A O 1
ATOM 2299 N N . VAL A 1 292 ? -1.078 0.049 15.358 1.00 92.06 292 VAL A N 1
ATOM 2300 C CA . VAL A 1 292 ? -2.534 -0.141 15.515 1.00 92.06 292 VAL A CA 1
ATOM 2301 C C . VAL A 1 292 ? -2.867 -1.111 16.666 1.00 92.06 292 VAL A C 1
ATOM 2303 O O . VAL A 1 292 ? -3.557 -0.671 17.591 1.00 92.06 292 VAL A O 1
ATOM 2306 N N . PRO A 1 293 ? -2.362 -2.364 16.709 1.00 92.44 293 PRO A N 1
ATOM 2307 C CA . PRO A 1 293 ? -2.586 -3.250 17.853 1.00 92.44 293 PRO A CA 1
ATOM 2308 C C . PRO A 1 293 ? -2.048 -2.712 19.184 1.00 92.44 293 PRO A C 1
ATOM 2310 O O . PRO A 1 293 ? -2.709 -2.890 20.203 1.00 92.44 293 PRO A O 1
ATOM 2313 N N . GLU A 1 294 ? -0.912 -2.005 19.201 1.00 90.94 294 GLU A N 1
ATOM 2314 C CA . GLU A 1 294 ? -0.382 -1.373 20.422 1.00 90.94 294 GLU A CA 1
ATOM 2315 C C . GLU A 1 294 ? -1.343 -0.310 20.979 1.00 90.94 294 GLU A C 1
ATOM 2317 O O . GLU A 1 294 ? -1.717 -0.352 22.153 1.00 90.94 294 GLU A O 1
ATOM 2322 N N . ASN A 1 295 ? -1.814 0.612 20.131 1.00 91.38 295 ASN A N 1
ATOM 2323 C CA . ASN A 1 295 ? -2.769 1.648 20.533 1.00 91.38 295 ASN A CA 1
ATOM 2324 C C . ASN A 1 295 ? -4.110 1.056 20.993 1.00 91.38 295 ASN A C 1
ATOM 2326 O O . ASN A 1 295 ? -4.696 1.538 21.966 1.00 91.38 295 ASN A O 1
ATOM 2330 N N . VAL A 1 296 ? -4.590 -0.000 20.328 1.00 93.31 296 VAL A N 1
ATOM 2331 C CA . VAL A 1 296 ? -5.808 -0.718 20.732 1.00 93.31 296 VAL A CA 1
ATOM 2332 C C . VAL A 1 296 ? -5.594 -1.454 22.055 1.00 93.31 296 VAL A C 1
ATOM 2334 O O . VAL A 1 296 ? -6.447 -1.353 22.929 1.00 93.31 296 VAL A O 1
ATOM 2337 N N . SER A 1 297 ? -4.448 -2.109 22.259 1.00 94.06 297 SER A N 1
ATOM 2338 C CA . SER A 1 297 ? -4.092 -2.784 23.515 1.00 94.06 297 SER A CA 1
ATOM 2339 C C . SER A 1 297 ? -4.054 -1.813 24.701 1.00 94.06 297 SER A C 1
ATOM 2341 O O . SER A 1 297 ? -4.626 -2.098 25.755 1.00 94.06 297 SER A O 1
ATOM 2343 N N . ILE A 1 298 ? -3.486 -0.615 24.514 1.00 92.69 298 ILE A N 1
ATOM 2344 C CA . ILE A 1 298 ? -3.503 0.460 25.521 1.00 92.69 298 ILE A CA 1
ATOM 2345 C C . ILE A 1 298 ? -4.945 0.881 25.846 1.00 92.69 298 ILE A C 1
ATOM 2347 O O . ILE A 1 298 ? -5.291 1.020 27.019 1.00 92.69 298 ILE A O 1
ATOM 2351 N N . ARG A 1 299 ? -5.806 1.068 24.835 1.00 91.06 299 ARG A N 1
ATOM 2352 C CA . ARG A 1 299 ? -7.212 1.467 25.036 1.00 91.06 299 ARG A CA 1
ATOM 2353 C C . ARG A 1 299 ? -8.048 0.372 25.695 1.00 91.06 299 ARG A C 1
ATOM 2355 O O . ARG A 1 299 ? -8.802 0.683 26.610 1.00 91.06 299 ARG A O 1
ATOM 2362 N N . VAL A 1 300 ? -7.884 -0.885 25.286 1.00 94.38 300 VAL A N 1
ATOM 2363 C CA . VAL A 1 300 ? -8.523 -2.045 25.925 1.00 94.38 300 VAL A CA 1
ATOM 2364 C C . VAL A 1 300 ? -8.087 -2.122 27.383 1.00 94.38 300 VAL A C 1
ATOM 2366 O O . VAL A 1 300 ? -8.941 -2.034 28.252 1.00 94.38 300 VAL A O 1
ATOM 2369 N N . SER A 1 301 ? -6.781 -2.100 27.665 1.00 92.56 301 SER A N 1
ATOM 2370 C CA . SER A 1 301 ? -6.248 -2.100 29.038 1.00 92.56 301 SER A CA 1
ATOM 2371 C C . SER A 1 301 ? -6.795 -0.951 29.896 1.00 92.56 301 SER A C 1
ATOM 2373 O O . SER A 1 301 ? -7.063 -1.134 31.082 1.00 92.56 301 SER A O 1
ATOM 2375 N N . GLN A 1 302 ? -6.988 0.242 29.324 1.00 93.69 302 GLN A N 1
ATOM 2376 C CA . GLN A 1 302 ? -7.614 1.369 30.024 1.00 93.69 302 GLN A CA 1
ATOM 2377 C C . GLN A 1 302 ? -9.084 1.088 30.378 1.00 93.69 302 GLN A C 1
ATOM 2379 O O . GLN A 1 302 ? -9.498 1.382 31.499 1.00 93.69 302 GLN A O 1
ATOM 2384 N N . ILE A 1 303 ? -9.853 0.483 29.468 1.00 93.19 303 ILE A N 1
ATOM 2385 C CA . ILE A 1 303 ? -11.258 0.127 29.710 1.00 93.19 303 ILE A CA 1
ATOM 2386 C C . ILE A 1 303 ? -11.364 -1.052 30.691 1.00 93.19 303 ILE A C 1
ATOM 2388 O O . ILE A 1 303 ? -12.158 -0.966 31.624 1.00 93.19 303 ILE A O 1
ATOM 2392 N N . SER A 1 304 ? -10.523 -2.084 30.579 1.00 94.12 304 SER A N 1
ATOM 2393 C CA . SER A 1 304 ? -10.469 -3.215 31.519 1.00 94.12 304 SER A CA 1
ATOM 2394 C C . SER A 1 304 ? -10.215 -2.755 32.958 1.00 94.12 304 SER A C 1
ATOM 2396 O O . SER A 1 304 ? -10.881 -3.200 33.889 1.00 94.12 304 SER A O 1
ATOM 2398 N N . ASN A 1 305 ? -9.312 -1.786 33.159 1.00 93.69 305 ASN A N 1
ATOM 2399 C CA . ASN A 1 305 ? -9.083 -1.182 34.477 1.00 93.69 305 ASN A CA 1
ATOM 2400 C C . ASN A 1 305 ? -10.306 -0.402 35.004 1.00 93.69 305 ASN A C 1
ATOM 2402 O O . ASN A 1 305 ? -10.550 -0.389 36.211 1.00 93.69 305 ASN A O 1
ATOM 2406 N N . MET A 1 306 ? -11.102 0.223 34.127 1.00 93.44 306 MET A N 1
ATOM 2407 C CA . MET A 1 306 ? -12.375 0.838 34.524 1.00 93.44 306 MET A CA 1
ATOM 2408 C C . MET A 1 306 ? -13.438 -0.219 34.860 1.00 93.44 306 MET A C 1
ATOM 2410 O O . MET A 1 306 ? -14.133 -0.068 35.860 1.00 93.44 306 MET A O 1
ATOM 2414 N N . ILE A 1 307 ? -13.520 -1.310 34.093 1.00 94.50 307 ILE A N 1
ATOM 2415 C CA . ILE A 1 307 ? -14.423 -2.442 34.356 1.00 94.50 307 ILE A CA 1
ATOM 2416 C C . ILE A 1 307 ? -14.113 -3.075 35.719 1.00 94.50 307 ILE A C 1
ATOM 2418 O O . ILE A 1 307 ? -15.023 -3.242 36.528 1.00 94.50 307 ILE A O 1
ATOM 2422 N N . LEU A 1 308 ? -12.839 -3.343 36.027 1.00 93.31 308 LEU A N 1
ATOM 2423 C CA . LEU A 1 308 ? -12.407 -3.853 37.336 1.00 93.31 308 LEU A CA 1
ATOM 2424 C C . LEU A 1 308 ? -12.786 -2.908 38.490 1.00 93.31 308 LEU A C 1
ATOM 2426 O O . LEU A 1 308 ? -13.200 -3.364 39.558 1.00 93.31 308 LEU A O 1
ATOM 2430 N N . LYS A 1 309 ? -12.701 -1.587 38.280 1.00 93.81 309 LYS A N 1
ATOM 2431 C CA . LYS A 1 309 ? -13.137 -0.598 39.275 1.00 93.81 309 LYS A CA 1
ATOM 2432 C C . LYS A 1 309 ? -14.653 -0.643 39.501 1.00 93.81 309 LYS A C 1
ATOM 2434 O O . LYS A 1 309 ? -15.085 -0.653 40.651 1.00 93.81 309 LYS A O 1
ATOM 2439 N N . GLU A 1 310 ? -15.451 -0.713 38.438 1.00 91.50 310 GLU A N 1
ATOM 2440 C CA . GLU A 1 310 ? -16.913 -0.840 38.539 1.00 91.50 310 GLU A CA 1
ATOM 2441 C C . GLU A 1 310 ? -17.339 -2.168 39.188 1.00 91.50 310 GLU A C 1
ATOM 2443 O O . GLU A 1 310 ? -18.286 -2.192 39.972 1.00 91.50 310 GLU A O 1
ATOM 2448 N N . GLN A 1 311 ? -16.608 -3.264 38.953 1.00 92.88 311 GLN A N 1
ATOM 2449 C CA . GLN A 1 311 ? -16.822 -4.532 39.662 1.00 92.88 311 GLN A CA 1
ATOM 2450 C C . GLN A 1 311 ? -16.545 -4.402 41.168 1.00 92.88 311 GLN A C 1
ATOM 2452 O O . GLN A 1 311 ? -17.328 -4.901 41.978 1.00 92.88 311 GLN A O 1
ATOM 2457 N N . SER A 1 312 ? -15.482 -3.688 41.558 1.00 92.12 312 SER A N 1
ATOM 2458 C CA . SER A 1 312 ? -15.189 -3.397 42.969 1.00 92.12 312 SER A CA 1
ATOM 2459 C C . SER A 1 312 ? -16.295 -2.561 43.622 1.00 92.12 312 SER A C 1
ATOM 2461 O O . SER A 1 312 ? -16.747 -2.897 44.716 1.00 92.12 312 SER A O 1
ATOM 2463 N N . LEU A 1 313 ? -16.776 -1.513 42.944 1.00 92.25 313 LEU A N 1
ATOM 2464 C CA . LEU A 1 313 ? -17.871 -0.664 43.433 1.00 92.25 313 LEU A CA 1
ATOM 2465 C C . LEU A 1 313 ? -19.201 -1.430 43.532 1.00 92.25 313 LEU A C 1
ATOM 2467 O O . LEU A 1 313 ? -19.972 -1.211 44.463 1.00 92.25 313 LEU A O 1
ATOM 2471 N N . ALA A 1 314 ? -19.463 -2.370 42.623 1.00 91.88 314 ALA A N 1
ATOM 2472 C CA . ALA A 1 314 ? -20.645 -3.230 42.669 1.00 91.88 314 ALA A CA 1
ATOM 2473 C C . ALA A 1 314 ? -20.607 -4.254 43.817 1.00 91.88 314 ALA A C 1
ATOM 2475 O O . ALA A 1 314 ? -21.656 -4.595 44.373 1.00 91.88 314 ALA A O 1
ATOM 2476 N N . ALA A 1 315 ? -19.414 -4.730 44.187 1.00 90.75 315 ALA A N 1
ATOM 2477 C CA . ALA A 1 315 ? -19.208 -5.580 45.356 1.00 90.75 315 ALA A CA 1
ATOM 2478 C C . ALA A 1 315 ? -19.350 -4.788 46.671 1.00 90.75 315 ALA A C 1
ATOM 2480 O O . ALA A 1 315 ? -20.017 -5.255 47.592 1.00 90.75 315 ALA A O 1
ATOM 2481 N N . GLU A 1 316 ? -18.795 -3.575 46.736 1.00 92.31 316 GLU A N 1
ATOM 2482 C CA . GLU A 1 316 ? -18.931 -2.659 47.879 1.00 92.31 316 GLU A CA 1
ATOM 2483 C C . GLU A 1 316 ? -20.386 -2.200 48.075 1.00 92.31 316 GLU A C 1
ATOM 2485 O O . GLU A 1 316 ? -20.923 -2.258 49.178 1.00 92.31 316 GLU A O 1
ATOM 2490 N N . SER A 1 317 ? -21.083 -1.833 46.995 1.00 89.81 317 SER A N 1
ATOM 2491 C CA . SER A 1 317 ? -22.508 -1.490 47.048 1.00 89.81 317 SER A CA 1
ATOM 2492 C C . SER A 1 317 ? -23.361 -2.669 47.531 1.00 89.81 317 SER A C 1
ATOM 2494 O O . SER A 1 317 ? -24.254 -2.472 48.356 1.00 89.81 317 SER A O 1
ATOM 2496 N N . LYS A 1 318 ? -23.046 -3.902 47.102 1.00 92.69 318 LYS A N 1
ATOM 2497 C CA . LYS A 1 318 ? -23.687 -5.130 47.599 1.00 92.69 318 LYS A CA 1
ATOM 2498 C C . LYS A 1 318 ? -23.477 -5.318 49.102 1.00 92.69 318 LYS A C 1
ATOM 2500 O O . LYS A 1 318 ? -24.458 -5.549 49.800 1.00 92.69 318 LYS A O 1
ATOM 2505 N N . THR A 1 319 ? -22.255 -5.198 49.627 1.00 91.94 319 THR A N 1
ATOM 2506 C CA . THR A 1 319 ? -22.005 -5.396 51.070 1.00 91.94 319 THR A CA 1
ATOM 2507 C C . THR A 1 319 ? -22.597 -4.284 51.938 1.00 91.94 319 THR A C 1
ATOM 2509 O O . THR A 1 319 ? -23.137 -4.577 53.007 1.00 91.94 319 THR A O 1
ATOM 2512 N N . VAL A 1 320 ? -22.571 -3.028 51.479 1.00 92.94 320 VAL A N 1
ATOM 2513 C CA . VAL A 1 320 ? -23.201 -1.890 52.173 1.00 92.94 320 VAL A CA 1
ATOM 2514 C C . VAL A 1 320 ? -24.725 -2.025 52.197 1.00 92.94 320 VAL A C 1
ATOM 2516 O O . VAL A 1 320 ? -25.330 -1.893 53.258 1.00 92.94 320 VAL A O 1
ATOM 2519 N N . LEU A 1 321 ? -25.366 -2.336 51.066 1.00 92.50 321 LEU A N 1
ATOM 2520 C CA . LEU A 1 321 ? -26.817 -2.542 51.038 1.00 92.50 321 LEU A CA 1
ATOM 2521 C C . LEU A 1 321 ? -27.230 -3.763 51.868 1.00 92.50 321 LEU A C 1
ATOM 2523 O O . LEU A 1 321 ? -28.192 -3.667 52.625 1.00 92.50 321 LEU A O 1
ATOM 2527 N N . GLN A 1 322 ? -26.484 -4.870 51.795 1.00 91.94 322 GLN A N 1
ATOM 2528 C CA . GLN A 1 322 ? -26.751 -6.063 52.600 1.00 91.94 322 GLN A CA 1
ATOM 2529 C C . GLN A 1 322 ? -26.705 -5.749 54.102 1.00 91.94 322 GLN A C 1
ATOM 2531 O O . GLN A 1 322 ? -27.666 -6.023 54.811 1.00 91.94 322 GLN A O 1
ATOM 2536 N N . THR A 1 323 ? -25.637 -5.097 54.577 1.00 92.12 323 THR A N 1
ATOM 2537 C CA . THR A 1 323 ? -25.508 -4.739 56.000 1.00 92.12 323 THR A CA 1
ATOM 2538 C C . THR A 1 323 ? -26.567 -3.739 56.465 1.00 92.12 323 THR A C 1
ATOM 2540 O O . THR A 1 323 ? -27.045 -3.865 57.588 1.00 92.12 323 THR A O 1
ATOM 2543 N N . LEU A 1 324 ? -27.009 -2.799 55.621 1.00 91.88 324 LEU A N 1
ATOM 2544 C CA . LEU A 1 324 ? -28.131 -1.907 55.949 1.00 91.88 324 LEU A CA 1
ATOM 2545 C C . LEU A 1 324 ? -29.478 -2.650 56.041 1.00 91.88 324 LEU A C 1
ATOM 2547 O O . LEU A 1 324 ? -30.286 -2.330 56.913 1.00 91.88 324 LEU A O 1
ATOM 2551 N N . ILE A 1 325 ? -29.720 -3.643 55.179 1.00 92.56 325 ILE A N 1
ATOM 2552 C CA . ILE A 1 325 ? -30.923 -4.493 55.226 1.00 92.56 325 ILE A CA 1
ATOM 2553 C C . ILE A 1 325 ? -30.903 -5.379 56.477 1.00 92.56 325 ILE A C 1
ATOM 2555 O O . ILE A 1 325 ? -31.913 -5.475 57.177 1.00 92.56 325 ILE A O 1
ATOM 2559 N N . ASP A 1 326 ? -29.755 -5.983 56.786 1.00 89.69 326 ASP A N 1
ATOM 2560 C CA . ASP A 1 326 ? -29.586 -6.855 57.948 1.00 89.69 326 ASP A CA 1
ATOM 2561 C C . ASP A 1 326 ? -29.738 -6.063 59.260 1.00 89.69 326 ASP A C 1
ATOM 2563 O O . ASP A 1 326 ? -30.467 -6.508 60.144 1.00 89.69 326 ASP A O 1
ATOM 2567 N N . VAL A 1 327 ? -29.159 -4.855 59.358 1.00 91.38 327 VAL A N 1
ATOM 2568 C CA . VAL A 1 327 ? -29.354 -3.938 60.502 1.00 91.38 327 VAL A CA 1
ATOM 2569 C C . VAL A 1 327 ? -30.820 -3.523 60.642 1.00 91.38 327 VAL A C 1
ATOM 2571 O O . VAL A 1 327 ? -31.365 -3.552 61.743 1.00 91.38 327 VAL A O 1
ATOM 2574 N N . LEU A 1 328 ? -31.512 -3.196 59.544 1.00 88.56 328 LEU A N 1
ATOM 2575 C CA . LEU A 1 328 ? -32.936 -2.855 59.605 1.00 88.56 328 LEU A CA 1
ATOM 2576 C C . LEU A 1 328 ? -33.797 -4.055 60.042 1.00 88.56 328 LEU A C 1
ATOM 2578 O O . LEU A 1 328 ? -34.745 -3.877 60.811 1.00 88.56 328 LEU A O 1
ATOM 2582 N N . LYS A 1 329 ? -33.442 -5.279 59.618 1.00 89.81 329 LYS A N 1
ATOM 2583 C CA . LYS A 1 329 ? -34.064 -6.520 60.103 1.00 89.81 329 LYS A CA 1
ATOM 2584 C C . LYS A 1 329 ? -33.803 -6.713 61.603 1.00 89.81 329 LYS A C 1
ATOM 2586 O O . LYS A 1 329 ? -34.756 -6.964 62.339 1.00 89.81 329 LYS A O 1
ATOM 2591 N N . THR A 1 330 ? -32.564 -6.572 62.086 1.00 88.50 330 THR A N 1
ATOM 2592 C CA . THR A 1 330 ? -32.252 -6.769 63.513 1.00 88.50 330 THR A CA 1
ATOM 2593 C C . THR A 1 330 ? -32.884 -5.710 64.400 1.00 88.50 330 THR A C 1
ATOM 2595 O O . THR A 1 330 ? -33.484 -6.065 65.414 1.00 88.50 330 THR A O 1
ATOM 2598 N N . ASP A 1 331 ? -32.795 -4.434 64.035 1.00 87.56 331 ASP A N 1
ATOM 2599 C CA . ASP A 1 331 ? -33.200 -3.329 64.902 1.00 87.56 331 ASP A CA 1
ATOM 2600 C C . ASP A 1 331 ? -34.722 -3.260 65.042 1.00 87.56 331 ASP A C 1
ATOM 2602 O O . ASP A 1 331 ? -35.228 -3.096 66.155 1.00 87.56 331 ASP A O 1
ATOM 2606 N N . LEU A 1 332 ? -35.476 -3.462 63.951 1.00 84.69 332 LEU A N 1
ATOM 2607 C CA . LEU A 1 332 ? -36.937 -3.426 64.017 1.00 84.69 332 LEU A CA 1
ATOM 2608 C C . LEU A 1 332 ? -37.501 -4.644 64.764 1.00 84.69 332 LEU A C 1
ATOM 2610 O O . LEU A 1 332 ? -38.334 -4.472 65.655 1.00 84.69 332 LEU A O 1
ATOM 2614 N N . LEU A 1 333 ? -37.002 -5.856 64.485 1.00 87.12 333 LEU A N 1
ATOM 2615 C CA . LEU A 1 333 ? -37.406 -7.070 65.209 1.00 87.12 333 LEU A CA 1
ATOM 2616 C C . LEU A 1 333 ? -37.013 -7.005 66.693 1.00 87.12 333 LEU A C 1
ATOM 2618 O O . LEU A 1 333 ? -37.803 -7.382 67.562 1.00 87.12 333 LEU A O 1
ATOM 2622 N N . THR A 1 334 ? -35.825 -6.480 67.010 1.00 85.75 334 THR A N 1
ATOM 2623 C CA . THR A 1 334 ? -35.386 -6.292 68.400 1.00 85.75 334 THR A CA 1
ATOM 2624 C C . THR A 1 334 ? -36.240 -5.242 69.102 1.00 85.75 334 THR A C 1
ATOM 2626 O O . THR A 1 334 ? -36.664 -5.485 70.227 1.00 85.75 334 THR A O 1
ATOM 2629 N N . SER A 1 335 ? -36.574 -4.123 68.455 1.00 84.44 335 SER A N 1
ATOM 2630 C CA . SER A 1 335 ? -37.447 -3.084 69.020 1.00 84.44 335 SER A CA 1
ATOM 2631 C C . SER A 1 335 ? -38.855 -3.615 69.323 1.00 84.44 335 SER A C 1
ATOM 2633 O O . SER A 1 335 ? -39.320 -3.524 70.462 1.00 84.44 335 SER A O 1
ATOM 2635 N N . LEU A 1 336 ? -39.493 -4.289 68.355 1.00 82.88 336 LEU A N 1
ATOM 2636 C CA . LEU A 1 336 ? -40.793 -4.953 68.535 1.00 82.88 336 LEU A CA 1
ATOM 2637 C C . LEU A 1 336 ? -40.769 -5.928 69.729 1.00 82.88 336 LEU A C 1
ATOM 2639 O O . LEU A 1 336 ? -41.660 -5.903 70.583 1.00 82.88 336 LEU A O 1
ATOM 2643 N N . LYS A 1 337 ? -39.715 -6.748 69.828 1.00 81.88 337 LYS A N 1
ATOM 2644 C CA . LYS A 1 337 ? -39.575 -7.794 70.852 1.00 81.88 337 LYS A CA 1
ATOM 2645 C C . LYS A 1 337 ? -39.160 -7.279 72.235 1.00 81.88 337 LYS A C 1
ATOM 2647 O O . LYS A 1 337 ? -39.575 -7.861 73.232 1.00 81.88 337 LYS A O 1
ATOM 2652 N N . THR A 1 338 ? -38.355 -6.221 72.321 1.00 80.19 338 THR A N 1
ATOM 2653 C CA . THR A 1 338 ? -37.820 -5.698 73.597 1.00 80.19 338 THR A CA 1
ATOM 2654 C C . THR A 1 338 ? -38.647 -4.565 74.193 1.00 80.19 338 THR A C 1
ATOM 2656 O O . THR A 1 338 ? -38.620 -4.393 75.408 1.00 80.19 338 THR A O 1
ATOM 2659 N N . VAL A 1 339 ? -39.410 -3.822 73.383 1.00 77.62 339 VAL A N 1
ATOM 2660 C CA . VAL A 1 339 ? -40.233 -2.703 73.867 1.00 77.62 339 VAL A CA 1
ATOM 2661 C C . VAL A 1 339 ? -41.695 -3.120 74.034 1.00 77.62 339 VAL A C 1
ATOM 2663 O O . VAL A 1 339 ? -42.245 -2.981 75.126 1.00 77.62 339 VAL A O 1
ATOM 2666 N N . LEU A 1 340 ? -42.342 -3.662 72.992 1.00 77.88 340 LEU A N 1
ATOM 2667 C CA . LEU A 1 340 ? -43.789 -3.920 73.044 1.00 77.88 340 LEU A CA 1
ATOM 2668 C C . LEU A 1 340 ? -44.164 -5.212 73.780 1.00 77.88 340 LEU A C 1
ATOM 2670 O O . LEU A 1 340 ? -45.162 -5.216 74.500 1.00 77.88 340 LEU A O 1
ATOM 2674 N N . SER A 1 341 ? -43.376 -6.288 73.670 1.00 80.31 341 SER A N 1
ATOM 2675 C CA . SER A 1 341 ? -43.696 -7.541 74.378 1.00 80.31 341 SER A CA 1
ATOM 2676 C C . SER A 1 341 ? -43.653 -7.393 75.918 1.00 80.31 341 SER A C 1
ATOM 2678 O O . SER A 1 341 ? -44.638 -7.767 76.563 1.00 80.31 341 SER A O 1
ATOM 2680 N N . PRO A 1 342 ? -42.633 -6.758 76.541 1.00 83.56 342 PRO A N 1
ATOM 2681 C CA . PRO A 1 342 ? -42.646 -6.487 77.985 1.00 83.56 342 PRO A CA 1
ATOM 2682 C C . PRO A 1 342 ? -43.726 -5.489 78.425 1.00 83.56 342 PRO A C 1
ATOM 2684 O O . PRO A 1 342 ? -44.253 -5.604 79.534 1.00 83.56 342 PRO A O 1
ATOM 2687 N N . ALA A 1 343 ? -44.097 -4.534 77.564 1.00 82.69 343 ALA A N 1
ATOM 2688 C CA . ALA A 1 343 ? -45.209 -3.621 77.825 1.00 82.69 343 ALA A CA 1
ATOM 2689 C C . ALA A 1 343 ? -46.556 -4.368 77.861 1.00 82.69 343 ALA A C 1
ATOM 2691 O O . ALA A 1 343 ? -47.316 -4.200 78.813 1.00 82.69 343 ALA A O 1
ATOM 2692 N N . MET A 1 344 ? -46.823 -5.260 76.898 1.00 83.94 344 MET A N 1
ATOM 2693 C CA . MET A 1 344 ? -47.998 -6.144 76.934 1.00 83.94 344 MET A CA 1
ATOM 2694 C C . MET A 1 344 ? -48.010 -7.041 78.176 1.00 83.94 344 MET A C 1
ATOM 2696 O O . MET A 1 344 ? -49.041 -7.133 78.837 1.00 83.94 344 MET A O 1
ATOM 2700 N N . ALA A 1 345 ? -46.878 -7.656 78.535 1.00 84.38 345 ALA A N 1
ATOM 2701 C CA . ALA A 1 345 ? -46.784 -8.485 79.740 1.00 84.38 345 ALA A CA 1
ATOM 2702 C C . ALA A 1 345 ? -47.108 -7.687 81.018 1.00 84.38 345 ALA A C 1
ATOM 2704 O O . ALA A 1 345 ? -47.812 -8.178 81.898 1.00 84.38 345 ALA A O 1
ATOM 2705 N N . SER A 1 346 ? -46.663 -6.429 81.085 1.00 85.94 346 SER A N 1
ATOM 2706 C CA . SER A 1 346 ? -46.936 -5.521 82.203 1.00 85.94 346 SER A CA 1
ATOM 2707 C C . SER A 1 346 ? -48.415 -5.111 82.272 1.00 85.94 346 SER A C 1
ATOM 2709 O O . SER A 1 346 ? -48.988 -5.069 83.358 1.00 85.94 346 SER A O 1
ATOM 2711 N N . ILE A 1 347 ? -49.071 -4.868 81.130 1.00 87.12 347 ILE A N 1
ATOM 2712 C CA . ILE A 1 347 ? -50.518 -4.586 81.067 1.00 87.12 347 ILE A CA 1
ATOM 2713 C C . ILE A 1 347 ? -51.335 -5.817 81.488 1.00 87.12 347 ILE A C 1
ATOM 2715 O O . ILE A 1 347 ? -52.290 -5.685 82.252 1.00 87.12 347 ILE A O 1
ATOM 2719 N N . LEU A 1 348 ? -50.947 -7.019 81.049 1.00 86.25 348 LEU A N 1
ATOM 2720 C CA . LEU A 1 348 ? -51.600 -8.268 81.454 1.00 86.25 348 LEU A CA 1
ATOM 2721 C C . LEU A 1 348 ? -51.443 -8.549 82.958 1.00 86.25 348 LEU A C 1
ATOM 2723 O O . LEU A 1 348 ? -52.395 -9.010 83.588 1.00 86.25 348 LEU A O 1
ATOM 2727 N N . GLU A 1 349 ? -50.299 -8.210 83.557 1.00 87.06 349 GLU A N 1
ATOM 2728 C CA . GLU A 1 349 ? -50.102 -8.321 85.006 1.00 87.06 349 GLU A CA 1
ATOM 2729 C C . GLU A 1 349 ? -50.931 -7.286 85.791 1.00 87.06 349 GLU A C 1
ATOM 2731 O O . GLU A 1 349 ? -51.580 -7.632 86.777 1.00 87.06 349 GLU A O 1
ATOM 2736 N N . ILE A 1 350 ? -51.031 -6.040 85.311 1.00 86.62 350 ILE A N 1
ATOM 2737 C CA . ILE A 1 350 ? -51.936 -5.029 85.890 1.00 86.62 350 ILE A CA 1
ATOM 2738 C C . ILE A 1 350 ? -53.404 -5.489 85.796 1.00 86.62 350 ILE A C 1
ATOM 2740 O O . ILE A 1 350 ? -54.146 -5.389 86.774 1.00 86.62 350 ILE A O 1
ATOM 2744 N N . ASN A 1 351 ? -53.821 -6.058 84.660 1.00 88.25 351 ASN A N 1
ATOM 2745 C CA . ASN A 1 351 ? -55.147 -6.664 84.485 1.00 88.25 351 ASN A CA 1
ATOM 2746 C C . ASN A 1 351 ? -55.391 -7.816 85.486 1.00 88.25 351 ASN A C 1
ATOM 2748 O O . ASN A 1 351 ? -56.492 -7.941 86.028 1.00 88.25 351 ASN A O 1
ATOM 2752 N N . SER A 1 352 ? -54.367 -8.632 85.766 1.00 86.00 352 SER A N 1
ATOM 2753 C CA . SER A 1 352 ? -54.369 -9.700 86.783 1.00 86.00 352 SER A CA 1
ATOM 2754 C C . SER A 1 352 ? -54.642 -9.138 88.188 1.00 86.00 352 SER A C 1
ATOM 2756 O O . SER A 1 352 ? -55.579 -9.572 88.871 1.00 86.00 352 SER A O 1
ATOM 2758 N N . GLN A 1 353 ? -53.908 -8.094 88.580 1.00 87.00 353 GLN A N 1
ATOM 2759 C CA . GLN A 1 353 ? -54.038 -7.440 89.884 1.00 87.00 353 GLN A CA 1
ATOM 2760 C C . GLN A 1 353 ? -55.389 -6.723 90.041 1.00 87.00 353 GLN A C 1
ATOM 2762 O O . GLN A 1 353 ? -56.050 -6.871 91.071 1.00 87.00 353 GLN A O 1
ATOM 2767 N N . LEU A 1 354 ? -55.864 -6.028 89.002 1.00 86.50 354 LEU A N 1
ATOM 2768 C CA . LEU A 1 354 ? -57.202 -5.427 88.970 1.00 86.50 354 LEU A CA 1
ATOM 2769 C C . LEU A 1 354 ? -58.302 -6.486 89.145 1.00 86.50 354 LEU A C 1
ATOM 2771 O O . LEU A 1 354 ? -59.196 -6.311 89.972 1.00 86.50 354 LEU A O 1
ATOM 2775 N N . LYS A 1 355 ? -58.203 -7.635 88.461 1.00 87.81 355 LYS A N 1
ATOM 2776 C CA . LYS A 1 355 ? -59.155 -8.751 88.612 1.00 87.81 355 LYS A CA 1
ATOM 2777 C C . LYS A 1 355 ? -59.170 -9.319 90.040 1.00 87.81 355 LYS A C 1
ATOM 2779 O O . LYS A 1 355 ? -60.230 -9.719 90.527 1.00 87.81 355 LYS A O 1
ATOM 2784 N N . HIS A 1 356 ? -58.037 -9.296 90.749 1.00 85.19 356 HIS A N 1
ATOM 2785 C CA . HIS A 1 356 ? -57.984 -9.629 92.176 1.00 85.19 356 HIS A CA 1
ATOM 2786 C C . HIS A 1 356 ? -58.656 -8.558 93.058 1.00 85.19 356 HIS A C 1
ATOM 2788 O O . HIS A 1 356 ? -59.403 -8.901 93.980 1.00 85.19 356 HIS A O 1
ATOM 2794 N N . ILE A 1 357 ? -58.445 -7.269 92.773 1.00 85.12 357 ILE A N 1
ATOM 2795 C CA . ILE A 1 357 ? -59.087 -6.153 93.491 1.00 85.12 357 ILE A CA 1
ATOM 2796 C C . ILE A 1 357 ? -60.615 -6.223 93.344 1.00 85.12 357 ILE A C 1
ATOM 2798 O O . ILE A 1 357 ? -61.315 -6.178 94.354 1.00 85.12 357 ILE A O 1
ATOM 2802 N N . PHE A 1 358 ? -61.137 -6.434 92.132 1.00 87.06 358 PHE A N 1
ATOM 2803 C CA . PHE A 1 358 ? -62.580 -6.559 91.883 1.00 87.06 358 PHE A CA 1
ATOM 2804 C C . PHE A 1 358 ? -63.195 -7.792 92.576 1.00 87.06 358 PHE A C 1
ATOM 2806 O O . PHE A 1 358 ? -64.209 -7.689 93.267 1.00 87.06 358 PHE A O 1
ATOM 2813 N N . LYS A 1 359 ? -62.513 -8.947 92.551 1.00 85.44 359 LYS A N 1
ATOM 2814 C CA . LYS A 1 359 ? -62.917 -10.118 93.354 1.00 85.44 359 LYS A CA 1
ATOM 2815 C C . LYS A 1 359 ? -62.944 -9.815 94.864 1.00 85.44 359 LYS A C 1
ATOM 2817 O O . LYS A 1 359 ? -63.790 -10.338 95.594 1.00 85.44 359 LYS A O 1
ATOM 2822 N N . THR A 1 360 ? -62.039 -8.959 95.338 1.00 83.56 360 THR A N 1
ATOM 2823 C CA . THR A 1 360 ? -61.976 -8.541 96.745 1.00 83.56 360 THR A CA 1
ATOM 2824 C C . THR A 1 360 ? -63.111 -7.575 97.097 1.00 83.56 360 THR A C 1
ATOM 2826 O O . THR A 1 360 ? -63.762 -7.777 98.121 1.00 83.56 360 THR A O 1
ATOM 2829 N N . SER A 1 361 ? -63.430 -6.588 96.250 1.00 81.81 361 SER A N 1
ATOM 2830 C CA . SER A 1 361 ? -64.553 -5.665 96.489 1.00 81.81 361 SER A CA 1
ATOM 2831 C C . SER A 1 361 ? -65.908 -6.378 96.474 1.00 81.81 361 SER A C 1
ATOM 2833 O O . SER A 1 361 ? -66.749 -6.096 97.327 1.00 81.81 361 SER A O 1
ATOM 2835 N N . LEU A 1 362 ? -66.093 -7.381 95.608 1.00 86.81 362 LEU A N 1
ATOM 2836 C CA . LEU A 1 362 ? -67.269 -8.258 95.638 1.00 86.81 362 LEU A CA 1
ATOM 2837 C C . LEU A 1 362 ? -67.389 -9.023 96.971 1.00 86.81 362 LEU A C 1
ATOM 2839 O O . LEU A 1 362 ? -68.485 -9.151 97.515 1.00 86.81 362 LEU A O 1
ATOM 2843 N N . THR A 1 363 ? -66.260 -9.476 97.527 1.00 84.50 363 THR A N 1
ATOM 2844 C CA . THR A 1 363 ? -66.207 -10.164 98.832 1.00 84.50 363 THR A CA 1
ATOM 2845 C C . THR A 1 363 ? -66.526 -9.209 99.996 1.00 84.50 363 THR A C 1
ATOM 2847 O O . THR A 1 363 ? -67.161 -9.608 100.975 1.00 84.50 363 THR A O 1
ATOM 2850 N N . VAL A 1 364 ? -66.140 -7.932 99.888 1.00 84.38 364 VAL A N 1
ATOM 2851 C CA . VAL A 1 364 ? -66.530 -6.875 100.840 1.00 84.38 364 VAL A CA 1
ATOM 2852 C C . VAL A 1 364 ? -68.032 -6.582 100.747 1.00 84.38 364 VAL A C 1
ATOM 2854 O O . VAL A 1 364 ? -68.688 -6.523 101.784 1.00 84.38 364 VAL A O 1
ATOM 2857 N N . ALA A 1 365 ? -68.601 -6.497 99.540 1.00 85.50 365 ALA A N 1
ATOM 2858 C CA . ALA A 1 365 ? -70.036 -6.271 99.341 1.00 85.50 365 ALA A CA 1
ATOM 2859 C C . ALA A 1 365 ? -70.906 -7.378 99.968 1.00 85.50 365 ALA A C 1
ATOM 2861 O O . ALA A 1 365 ? -71.910 -7.076 100.609 1.00 85.50 365 ALA A O 1
ATOM 2862 N N . SER A 1 366 ? -70.509 -8.655 99.863 1.00 83.00 366 SER A N 1
ATOM 2863 C CA . SER A 1 366 ? -71.188 -9.736 100.600 1.00 83.00 366 SER A CA 1
ATOM 2864 C C . SER A 1 366 ? -71.076 -9.581 102.120 1.00 83.00 366 SER A C 1
ATOM 2866 O O . SER A 1 366 ? -72.034 -9.854 102.833 1.00 83.00 366 SER A O 1
ATOM 2868 N N . LYS A 1 367 ? -69.940 -9.088 102.625 1.00 84.50 367 LYS A N 1
ATOM 2869 C CA . LYS A 1 367 ? -69.718 -8.921 104.068 1.00 84.50 367 LYS A CA 1
ATOM 2870 C C . LYS A 1 367 ? -70.553 -7.784 104.666 1.00 84.50 367 LYS A C 1
ATOM 2872 O O . LYS A 1 367 ? -71.043 -7.925 105.780 1.00 84.50 367 LYS A O 1
ATOM 2877 N N . ILE A 1 368 ? -70.764 -6.706 103.908 1.00 84.31 368 ILE A N 1
ATOM 2878 C CA . ILE A 1 368 ? -71.686 -5.614 104.261 1.00 84.31 368 ILE A CA 1
ATOM 2879 C C . ILE A 1 368 ? -73.131 -6.133 104.319 1.00 84.31 368 ILE A C 1
ATOM 2881 O O . ILE A 1 368 ? -73.849 -5.840 105.271 1.00 84.31 368 ILE A O 1
ATOM 2885 N N . GLU A 1 369 ? -73.539 -6.969 103.358 1.00 84.50 369 GLU A N 1
ATOM 2886 C CA . GLU A 1 369 ? -74.861 -7.615 103.350 1.00 84.50 369 GLU A CA 1
ATOM 2887 C C . GLU A 1 369 ? -75.088 -8.517 104.580 1.00 84.50 369 GLU A C 1
ATOM 2889 O O . GLU A 1 369 ? -76.204 -8.612 105.087 1.00 84.50 369 GLU A O 1
ATOM 2894 N N . ASP A 1 370 ? -74.042 -9.177 105.082 1.00 82.31 370 ASP A N 1
ATOM 2895 C CA . ASP A 1 370 ? -74.126 -10.004 106.291 1.00 82.31 370 ASP A CA 1
ATOM 2896 C C . ASP A 1 370 ? -74.149 -9.157 107.577 1.00 82.31 370 ASP A C 1
ATOM 2898 O O . ASP A 1 370 ? -74.981 -9.408 108.449 1.00 82.31 370 ASP A O 1
ATOM 2902 N N . GLN A 1 371 ? -73.338 -8.093 107.666 1.00 80.44 371 GLN A N 1
ATOM 2903 C CA . GLN A 1 371 ? -73.385 -7.134 108.784 1.00 80.44 371 GLN A CA 1
ATOM 2904 C C . GLN A 1 371 ? -74.732 -6.397 108.875 1.00 80.44 371 GLN A C 1
ATOM 2906 O O . GLN A 1 371 ? -75.236 -6.160 109.973 1.00 80.44 371 GLN A O 1
ATOM 2911 N N . LYS A 1 372 ? -75.347 -6.081 107.727 1.00 86.44 372 LYS A N 1
ATOM 2912 C CA . LYS A 1 372 ? -76.709 -5.538 107.627 1.00 86.44 372 LYS A CA 1
ATOM 2913 C C . LYS A 1 372 ? -77.729 -6.462 108.300 1.00 86.44 372 LYS A C 1
ATOM 2915 O O . LYS A 1 372 ? -78.466 -6.003 109.165 1.00 86.44 372 LYS A O 1
ATOM 2920 N N . LYS A 1 373 ? -77.733 -7.761 107.967 1.00 82.88 373 LYS A N 1
ATOM 2921 C CA . LYS A 1 373 ? -78.642 -8.760 108.575 1.00 82.88 373 LYS A CA 1
ATOM 2922 C C . LYS A 1 373 ? -78.422 -8.913 110.082 1.00 82.88 373 LYS A C 1
ATOM 2924 O O . LYS A 1 373 ? -79.386 -9.062 110.826 1.00 82.88 373 LYS A O 1
ATOM 2929 N N . GLU A 1 374 ? -77.165 -8.901 110.527 1.00 81.44 374 GLU A N 1
ATOM 2930 C CA . GLU A 1 374 ? -76.815 -9.032 111.946 1.00 81.44 374 GLU A CA 1
ATOM 2931 C C . GLU A 1 374 ? -77.328 -7.832 112.764 1.00 81.44 374 GLU A C 1
ATOM 2933 O O . GLU A 1 374 ? -77.962 -8.016 113.806 1.00 81.44 374 GLU A O 1
ATOM 2938 N N . MET A 1 375 ? -77.138 -6.609 112.256 1.00 78.56 375 MET A N 1
ATOM 2939 C CA . MET A 1 375 ? -77.627 -5.385 112.899 1.00 78.56 375 MET A CA 1
ATOM 2940 C C . MET A 1 375 ? -79.158 -5.271 112.861 1.00 78.56 375 MET A C 1
ATOM 2942 O O . MET A 1 375 ? -79.762 -4.932 113.877 1.00 78.56 375 MET A O 1
ATOM 2946 N N . ASP A 1 376 ? -79.793 -5.597 111.732 1.00 82.88 376 ASP A N 1
ATOM 2947 C CA . ASP A 1 376 ? -81.254 -5.595 111.581 1.00 82.88 376 ASP A CA 1
ATOM 2948 C C . ASP A 1 376 ? -81.927 -6.579 112.550 1.00 82.88 376 ASP A C 1
ATOM 2950 O O . ASP A 1 376 ? -82.861 -6.221 113.275 1.00 82.88 376 ASP A O 1
ATOM 2954 N N . GLY A 1 377 ? -81.383 -7.797 112.661 1.00 80.56 377 GLY A N 1
ATOM 2955 C CA . GLY A 1 377 ? -81.829 -8.788 113.640 1.00 80.56 377 GLY A CA 1
ATOM 2956 C C . GLY A 1 377 ? -81.658 -8.315 115.088 1.00 80.56 377 GLY A C 1
ATOM 2957 O O . GLY A 1 377 ? -82.569 -8.485 115.905 1.00 80.56 377 GLY A O 1
ATOM 2958 N N . PHE A 1 378 ? -80.530 -7.675 115.414 1.00 82.75 378 PHE A N 1
ATOM 2959 C CA . PHE A 1 378 ? -80.279 -7.115 116.745 1.00 82.75 378 PHE A CA 1
ATOM 2960 C C . PHE A 1 378 ? -81.248 -5.973 117.094 1.00 82.75 378 PHE A C 1
ATOM 2962 O O . PHE A 1 378 ? -81.889 -6.010 118.148 1.00 82.75 378 PHE A O 1
ATOM 2969 N N . LEU A 1 379 ? -81.401 -4.981 116.212 1.00 81.50 379 LEU A N 1
ATOM 2970 C CA . LEU A 1 379 ? -82.255 -3.813 116.449 1.00 81.50 379 LEU A CA 1
ATOM 2971 C C . LEU A 1 379 ? -83.744 -4.185 116.468 1.00 81.50 379 LEU A C 1
ATOM 2973 O O . LEU A 1 379 ? -84.478 -3.694 117.326 1.00 81.50 379 LEU A O 1
ATOM 2977 N N . SER A 1 380 ? -84.178 -5.116 115.614 1.00 80.75 380 SER A N 1
ATOM 2978 C CA . SER A 1 380 ? -85.536 -5.673 115.653 1.00 80.75 380 SER A CA 1
ATOM 2979 C C . SER A 1 380 ? -85.816 -6.418 116.966 1.00 80.75 380 SER A C 1
ATOM 2981 O O . SER A 1 380 ? -86.866 -6.223 117.580 1.00 80.75 380 SER A O 1
ATOM 2983 N N . THR A 1 381 ? -84.855 -7.207 117.461 1.00 79.12 381 THR A N 1
ATOM 2984 C CA . THR A 1 381 ? -84.967 -7.882 118.768 1.00 79.12 381 THR A CA 1
ATOM 2985 C C . THR A 1 381 ? -85.044 -6.872 119.919 1.00 79.12 381 THR A C 1
ATOM 2987 O O . THR A 1 381 ? -85.861 -7.025 120.827 1.00 79.12 381 THR A O 1
ATOM 2990 N N . LEU A 1 382 ? -84.251 -5.796 119.867 1.00 77.19 382 LEU A N 1
ATOM 2991 C CA . LEU A 1 382 ? -84.283 -4.722 120.862 1.00 77.19 382 LEU A CA 1
ATOM 2992 C C . LEU A 1 382 ? -85.639 -3.992 120.885 1.00 77.19 382 LEU A C 1
ATOM 2994 O O . LEU A 1 382 ? -86.175 -3.748 121.966 1.00 77.19 382 LEU A O 1
ATOM 2998 N N . CYS A 1 383 ? -86.223 -3.692 119.719 1.00 79.31 383 CYS A N 1
ATOM 2999 C CA . CYS A 1 383 ? -87.568 -3.114 119.618 1.00 79.31 383 CYS A CA 1
ATOM 3000 C C . CYS A 1 383 ? -88.643 -4.016 120.249 1.00 79.31 383 CYS A C 1
ATOM 3002 O O . CYS A 1 383 ? -89.488 -3.515 120.992 1.00 79.31 383 CYS A O 1
ATOM 3004 N N . ASN A 1 384 ? -88.588 -5.331 120.007 1.00 77.50 384 ASN A N 1
ATOM 3005 C CA . ASN A 1 384 ? -89.544 -6.291 120.570 1.00 77.50 384 ASN A CA 1
ATOM 3006 C C . ASN A 1 384 ? -89.461 -6.343 122.106 1.00 77.50 384 ASN A C 1
ATOM 3008 O O . ASN A 1 384 ? -90.476 -6.179 122.784 1.00 77.50 384 ASN A O 1
ATOM 3012 N N . ASN A 1 385 ? -88.250 -6.458 122.661 1.00 75.06 385 ASN A N 1
ATOM 3013 C CA . ASN A 1 385 ? -88.030 -6.489 124.113 1.00 75.06 385 ASN A CA 1
ATOM 3014 C C . ASN A 1 385 ? -88.510 -5.192 124.804 1.00 75.06 385 ASN A C 1
ATOM 3016 O O . ASN A 1 385 ? -89.032 -5.223 125.919 1.00 75.06 385 ASN A O 1
ATOM 3020 N N . LEU A 1 386 ? -88.361 -4.037 124.142 1.00 72.31 386 LEU A N 1
ATOM 3021 C CA . LEU A 1 386 ? -88.851 -2.745 124.643 1.00 72.31 386 LEU A CA 1
ATOM 3022 C C . LEU A 1 386 ? -90.383 -2.609 124.579 1.00 72.31 386 LEU A C 1
ATOM 3024 O O . LEU A 1 386 ? -90.956 -1.881 125.394 1.00 72.31 386 LEU A O 1
ATOM 3028 N N . HIS A 1 387 ? -91.050 -3.302 123.650 1.00 73.81 387 HIS A N 1
ATOM 3029 C CA . HIS A 1 387 ? -92.512 -3.389 123.614 1.00 73.81 387 HIS A CA 1
ATOM 3030 C C . HIS A 1 387 ? -93.040 -4.257 124.764 1.00 73.81 387 HIS A C 1
ATOM 3032 O O . HIS A 1 387 ? -93.902 -3.821 125.526 1.00 73.81 387 HIS A O 1
ATOM 3038 N N . GLU A 1 388 ? -92.470 -5.450 124.945 1.00 73.50 388 GLU A N 1
ATOM 3039 C CA . GLU A 1 388 ? -92.842 -6.388 126.012 1.00 73.50 388 GLU A CA 1
ATOM 3040 C C . GLU A 1 388 ? -92.673 -5.768 127.414 1.00 73.50 388 GLU A C 1
ATOM 3042 O O . GLU A 1 388 ? -93.545 -5.897 128.277 1.00 73.50 388 GLU A O 1
ATOM 3047 N N . LEU A 1 389 ? -91.594 -5.012 127.642 1.00 68.50 389 LEU A N 1
ATOM 3048 C CA . LEU A 1 389 ? -91.349 -4.343 128.925 1.00 68.50 389 LEU A CA 1
ATOM 3049 C C . LEU A 1 389 ? -92.330 -3.182 129.204 1.00 68.50 389 LEU A C 1
ATOM 3051 O O . LEU A 1 389 ? -92.671 -2.924 130.363 1.00 68.50 389 LEU A O 1
ATOM 3055 N N . LYS A 1 390 ? -92.836 -2.510 128.160 1.00 70.94 390 LYS A N 1
ATOM 3056 C CA . LYS A 1 390 ? -93.911 -1.506 128.275 1.00 70.94 390 LYS A CA 1
ATOM 3057 C C . LYS A 1 390 ? -95.244 -2.161 128.647 1.00 70.94 390 LYS A C 1
ATOM 3059 O O . LYS A 1 390 ? -95.959 -1.672 129.517 1.00 70.94 390 LYS A O 1
ATOM 3064 N N . GLU A 1 391 ? -95.581 -3.264 127.991 1.00 71.00 391 GLU A N 1
ATOM 3065 C CA . GLU A 1 391 ? -96.861 -3.954 128.174 1.00 71.00 391 GLU A CA 1
ATOM 3066 C C . GLU A 1 391 ? -96.987 -4.545 129.589 1.00 71.00 391 GLU A C 1
ATOM 3068 O O . GLU A 1 391 ? -97.989 -4.319 130.272 1.00 71.00 391 GLU A O 1
ATOM 3073 N N . ASN A 1 392 ? -95.911 -5.163 130.089 1.00 67.19 392 ASN A N 1
ATOM 3074 C CA . ASN A 1 392 ? -95.834 -5.720 131.444 1.00 67.19 392 ASN A CA 1
ATOM 3075 C C . ASN A 1 392 ? -95.828 -4.669 132.576 1.00 67.19 392 ASN A C 1
ATOM 3077 O O . ASN A 1 392 ? -96.243 -4.970 133.695 1.00 67.19 392 ASN A O 1
ATOM 3081 N N . THR A 1 393 ? -95.370 -3.436 132.326 1.00 64.19 393 THR A N 1
ATOM 3082 C CA . THR A 1 393 ? -95.389 -2.371 133.352 1.00 64.19 393 THR A CA 1
ATOM 3083 C C . THR A 1 393 ? -96.739 -1.661 133.446 1.00 64.19 393 THR A C 1
ATOM 3085 O O . THR A 1 393 ? -97.139 -1.262 134.540 1.00 64.19 393 THR A O 1
ATOM 3088 N N . ILE A 1 394 ? -97.480 -1.547 132.339 1.00 69.81 394 ILE A N 1
ATOM 3089 C CA . ILE A 1 394 ? -98.823 -0.944 132.329 1.00 69.81 394 ILE A CA 1
ATOM 3090 C C . ILE A 1 394 ? -99.856 -1.863 132.999 1.00 69.81 394 ILE A C 1
ATOM 3092 O O . ILE A 1 394 ? -100.697 -1.377 133.756 1.00 69.81 394 ILE A O 1
ATOM 3096 N N . SER A 1 395 ? -99.786 -3.178 132.766 1.00 65.94 395 SER A N 1
ATOM 3097 C CA . SER A 1 395 ? -100.716 -4.151 133.357 1.00 65.94 395 SER A CA 1
ATOM 3098 C C . SER A 1 395 ? -100.606 -4.213 134.886 1.00 65.94 395 SER A C 1
ATOM 3100 O O . SER A 1 395 ? -101.609 -4.053 135.582 1.00 65.94 395 SER A O 1
ATOM 3102 N N . SER A 1 396 ? -99.386 -4.346 135.418 1.00 61.41 396 SER A N 1
ATOM 3103 C CA . SER A 1 396 ? -99.132 -4.435 136.865 1.00 61.41 396 SER A CA 1
ATOM 3104 C C . SER A 1 396 ? -99.589 -3.191 137.644 1.00 61.41 396 SER A C 1
ATOM 3106 O O . SER A 1 396 ? -100.100 -3.306 138.761 1.00 61.41 396 SER A O 1
ATOM 3108 N N . LEU A 1 397 ? -99.464 -1.992 137.060 1.00 62.41 397 LEU A N 1
ATOM 3109 C CA . LEU A 1 397 ? -99.880 -0.753 137.726 1.00 62.41 397 LEU A CA 1
ATOM 3110 C C . LEU A 1 397 ? -101.414 -0.634 137.829 1.00 62.41 397 LEU A C 1
ATOM 3112 O O . LEU A 1 397 ? -101.930 -0.156 138.842 1.00 62.41 397 LEU A O 1
ATOM 3116 N N . ALA A 1 398 ? -102.140 -1.122 136.816 1.00 63.06 398 ALA A N 1
ATOM 3117 C CA . ALA A 1 398 ? -103.602 -1.094 136.771 1.00 63.06 398 ALA A CA 1
ATOM 3118 C C . ALA A 1 398 ? -104.259 -2.020 137.816 1.00 63.06 398 ALA A C 1
ATOM 3120 O O . ALA A 1 398 ? -105.287 -1.662 138.396 1.00 63.06 398 ALA A O 1
ATOM 3121 N N . GLU A 1 399 ? -103.662 -3.183 138.104 1.00 62.09 399 GLU A N 1
ATOM 3122 C CA . GLU A 1 399 ? -104.146 -4.079 139.167 1.00 62.09 399 GLU A CA 1
ATOM 3123 C C . GLU A 1 399 ? -104.025 -3.440 140.557 1.00 62.09 399 GLU A C 1
ATOM 3125 O O . GLU A 1 399 ? -104.949 -3.524 141.369 1.00 62.09 399 GLU A O 1
ATOM 3130 N N . SER A 1 400 ? -102.911 -2.746 140.810 1.00 59.12 400 SER A N 1
ATOM 3131 C CA . SER A 1 400 ? -102.626 -2.098 142.095 1.00 59.12 400 SER A CA 1
ATOM 3132 C C . SER A 1 400 ? -103.648 -1.004 142.435 1.00 59.12 400 SER A C 1
ATOM 3134 O O . SER A 1 400 ? -104.151 -0.943 143.558 1.00 59.12 400 SER A O 1
ATOM 3136 N N . GLN A 1 401 ? -104.045 -0.191 141.447 1.00 60.94 401 GLN A N 1
ATOM 3137 C CA . GLN A 1 401 ? -105.027 0.882 141.648 1.00 60.94 401 GLN A CA 1
ATOM 3138 C C . GLN A 1 401 ? -106.415 0.349 142.048 1.00 60.94 401 GLN A C 1
ATOM 3140 O O . GLN A 1 401 ? -107.068 0.913 142.927 1.00 60.94 401 GLN A O 1
ATOM 3145 N N . LYS A 1 402 ? -106.833 -0.780 141.463 1.00 63.66 402 LYS A N 1
ATOM 3146 C CA . LYS A 1 402 ? -108.119 -1.438 141.748 1.00 63.66 402 LYS A CA 1
ATOM 3147 C C . LYS A 1 402 ? -108.207 -2.002 143.174 1.00 63.66 402 LYS A C 1
ATOM 3149 O O . LYS A 1 402 ? -109.304 -2.159 143.706 1.00 63.66 402 LYS A O 1
ATOM 3154 N N . LEU A 1 403 ? -107.070 -2.301 143.808 1.00 61.66 403 LEU A N 1
ATOM 3155 C CA . LEU A 1 403 ? -107.033 -2.844 145.169 1.00 61.66 403 LEU A CA 1
ATOM 3156 C C . LEU A 1 403 ? -107.355 -1.784 146.242 1.00 61.66 403 LEU A C 1
ATOM 3158 O O . LEU A 1 403 ? -107.914 -2.117 147.287 1.00 61.66 403 LEU A O 1
ATOM 3162 N N . CYS A 1 404 ? -107.024 -0.512 145.989 1.00 59.91 404 CYS A N 1
ATOM 3163 C CA . CYS A 1 404 ? -107.240 0.587 146.938 1.00 59.91 404 CYS A CA 1
ATOM 3164 C C . CYS A 1 404 ? -108.712 1.010 147.074 1.00 59.91 404 CYS A C 1
ATOM 3166 O O . CYS A 1 404 ? -109.122 1.462 148.144 1.00 59.91 404 CYS A O 1
ATOM 3168 N N . GLU A 1 405 ? -109.511 0.874 146.015 1.00 60.81 405 GLU A N 1
ATOM 3169 C CA . GLU A 1 405 ? -110.889 1.384 145.997 1.00 60.81 405 GLU A CA 1
ATOM 3170 C C . GLU A 1 405 ? -111.806 0.556 146.915 1.00 60.81 405 GLU A C 1
ATOM 3172 O O . GLU A 1 405 ? -112.475 1.125 147.779 1.00 60.81 405 GLU A O 1
ATOM 3177 N N . ASN A 1 406 ? -111.728 -0.780 146.844 1.00 62.91 406 ASN A N 1
ATOM 3178 C CA . ASN A 1 406 ? -112.510 -1.702 147.685 1.00 62.91 406 ASN A CA 1
ATOM 3179 C C . ASN A 1 406 ? -112.335 -1.435 149.198 1.00 62.91 406 ASN A C 1
ATOM 3181 O O . ASN A 1 406 ? -113.310 -1.382 149.947 1.00 62.91 406 ASN A O 1
ATOM 3185 N N . LEU A 1 407 ? -111.093 -1.201 149.645 1.00 59.22 407 LEU A N 1
ATOM 3186 C CA . LEU A 1 407 ? -110.744 -0.940 151.053 1.00 59.22 407 LEU A CA 1
ATOM 3187 C C . LEU A 1 407 ? -111.409 0.321 151.638 1.00 59.22 407 LEU A C 1
ATOM 3189 O O . LEU A 1 407 ? -111.488 0.471 152.857 1.00 59.22 407 LEU A O 1
ATOM 3193 N N . THR A 1 408 ? -111.893 1.224 150.782 1.00 60.03 408 THR A N 1
ATOM 3194 C CA . THR A 1 408 ? -112.519 2.493 151.184 1.00 60.03 408 THR A CA 1
ATOM 3195 C C . THR A 1 408 ? -114.033 2.354 151.423 1.00 60.03 408 THR A C 1
ATOM 3197 O O . THR A 1 408 ? -114.659 3.245 152.009 1.00 60.03 408 THR A O 1
ATOM 3200 N N . GLU A 1 409 ? -114.647 1.247 150.991 1.00 60.62 409 GLU A N 1
ATOM 3201 C CA . GLU A 1 409 ? -116.096 1.027 151.084 1.00 60.62 409 GLU A CA 1
ATOM 3202 C C . GLU A 1 409 ? -116.497 0.266 152.362 1.00 60.62 409 GLU A C 1
ATOM 3204 O O . GLU A 1 409 ? -117.407 0.708 153.073 1.00 60.62 409 GLU A O 1
ATOM 3209 N N . ASP A 1 410 ? -115.750 -0.780 152.740 1.00 58.00 410 ASP A N 1
ATOM 3210 C CA . ASP A 1 410 ? -116.004 -1.590 153.947 1.00 58.00 410 ASP A CA 1
ATOM 3211 C C . ASP A 1 410 ? -116.111 -0.743 155.231 1.00 58.00 410 ASP A C 1
ATOM 3213 O O . ASP A 1 410 ? -117.027 -0.928 156.043 1.00 58.00 410 ASP A O 1
ATOM 3217 N N . LEU A 1 411 ? -115.225 0.250 155.394 1.00 56.22 411 LEU A N 1
ATOM 3218 C CA . LEU A 1 411 ? -115.156 1.118 156.579 1.00 56.22 411 LEU A CA 1
ATOM 3219 C C . LEU A 1 411 ? -116.440 1.929 156.838 1.00 56.22 411 LEU A C 1
ATOM 3221 O O . LEU A 1 411 ? -116.706 2.311 157.981 1.00 56.22 411 LEU A O 1
ATOM 3225 N N . LYS A 1 412 ? -117.267 2.184 155.815 1.00 58.59 412 LYS A N 1
ATOM 3226 C CA . LYS A 1 412 ? -118.500 2.981 155.960 1.00 58.59 412 LYS A CA 1
ATOM 3227 C C . LYS A 1 412 ? -119.661 2.188 156.564 1.00 58.59 412 LYS A C 1
ATOM 3229 O O . LYS A 1 412 ? -120.568 2.792 157.136 1.00 58.59 412 LYS A O 1
ATOM 3234 N N . THR A 1 413 ? -119.639 0.857 156.479 1.00 57.97 413 THR A N 1
ATOM 3235 C CA . THR A 1 413 ? -120.753 -0.001 156.928 1.00 57.97 413 THR A CA 1
ATOM 3236 C C . THR A 1 413 ? -120.781 -0.195 158.450 1.00 57.97 413 THR A C 1
ATOM 3238 O O . THR A 1 413 ? -121.843 -0.122 159.072 1.00 57.97 413 THR A O 1
ATOM 3241 N N . ILE A 1 414 ? -119.606 -0.346 159.069 1.00 57.38 414 ILE A N 1
ATOM 3242 C CA . ILE A 1 414 ? -119.427 -0.615 160.509 1.00 57.38 414 ILE A CA 1
ATOM 3243 C C . ILE A 1 414 ? -119.951 0.547 161.380 1.00 57.38 414 ILE A C 1
ATOM 3245 O O . ILE A 1 414 ? -120.449 0.335 162.486 1.00 57.38 414 ILE A O 1
ATOM 3249 N N . LYS A 1 415 ? -119.926 1.779 160.853 1.00 53.88 415 LYS A N 1
ATOM 3250 C CA . LYS A 1 415 ? -120.249 3.048 161.540 1.00 53.88 415 LYS A CA 1
ATOM 3251 C C . LYS A 1 415 ? -121.719 3.189 161.999 1.00 53.88 415 LYS A C 1
ATOM 3253 O O . LYS A 1 415 ? -122.048 4.194 162.621 1.00 53.88 415 LYS A O 1
ATOM 3258 N N . LYS A 1 416 ? -122.615 2.238 161.678 1.00 51.06 416 LYS A N 1
ATOM 3259 C CA . LYS A 1 416 ? -124.084 2.419 161.766 1.00 51.06 416 LYS A CA 1
ATOM 3260 C C . LYS A 1 416 ? -124.846 1.504 162.745 1.00 51.06 416 LYS A C 1
ATOM 3262 O O . LYS A 1 416 ? -126.005 1.791 163.022 1.00 51.06 416 LYS A O 1
ATOM 3267 N N . ILE A 1 417 ? -124.258 0.410 163.245 1.00 53.31 417 ILE A N 1
ATOM 3268 C CA . ILE A 1 417 ? -125.040 -0.696 163.858 1.00 53.31 417 ILE A CA 1
ATOM 3269 C C . ILE A 1 417 ? -124.911 -0.830 165.391 1.00 53.31 417 ILE A C 1
ATOM 3271 O O . ILE A 1 417 ? -125.724 -1.525 165.994 1.00 53.31 417 ILE A O 1
ATOM 3275 N N . HIS A 1 418 ? -123.975 -0.142 166.060 1.00 45.78 418 HIS A N 1
ATOM 3276 C CA . HIS A 1 418 ? -123.807 -0.266 167.521 1.00 45.78 418 HIS A CA 1
ATOM 3277 C C . HIS A 1 418 ? -124.061 1.026 168.313 1.00 45.78 418 HIS A C 1
ATOM 3279 O O . HIS A 1 418 ? -123.199 1.556 169.011 1.00 45.78 418 HIS A O 1
ATOM 3285 N N . SER A 1 419 ? -125.303 1.500 168.227 1.00 43.09 419 SER A N 1
ATOM 3286 C CA . SER A 1 419 ? -125.926 2.365 169.232 1.00 43.09 419 SER A CA 1
ATOM 3287 C C . SER A 1 419 ? -127.110 1.627 169.860 1.00 43.09 419 SER A C 1
ATOM 3289 O O . SER A 1 419 ? -127.843 0.977 169.121 1.00 43.09 419 SER A O 1
ATOM 3291 N N . GLN A 1 420 ? -127.344 1.832 171.163 1.00 44.56 420 GLN A N 1
ATOM 3292 C CA . GLN A 1 420 ? -128.520 1.375 171.931 1.00 44.56 420 GLN A CA 1
ATOM 3293 C C . GLN A 1 420 ? -128.483 -0.061 172.507 1.00 44.56 420 GLN A C 1
ATOM 3295 O O . GLN A 1 420 ? -129.339 -0.879 172.199 1.00 44.56 420 GLN A O 1
ATOM 3300 N N . GLU A 1 421 ? -127.595 -0.304 173.480 1.00 37.16 421 GLU A N 1
ATOM 3301 C CA . GLU A 1 421 ? -128.020 -0.858 174.784 1.00 37.16 421 GLU A CA 1
ATOM 3302 C C . GLU A 1 421 ? -127.075 -0.410 175.928 1.00 37.16 421 GLU A C 1
ATOM 3304 O O . GLU A 1 421 ? -126.070 0.259 175.682 1.00 37.16 421 GLU A O 1
ATOM 3309 N N . LEU A 1 422 ? -127.485 -0.597 177.189 1.00 32.72 422 LEU A N 1
ATOM 3310 C CA . LEU A 1 422 ? -127.181 0.335 178.293 1.00 32.72 422 LEU A CA 1
ATOM 3311 C C . LEU A 1 422 ? -125.819 0.194 179.014 1.00 32.72 422 LEU A C 1
ATOM 3313 O O . LEU A 1 422 ? -125.519 -0.810 179.648 1.00 32.72 422 LEU A O 1
ATOM 3317 N N . CYS A 1 423 ? -125.106 1.324 179.061 1.00 41.41 423 CYS A N 1
ATOM 3318 C CA . CYS A 1 423 ? -124.449 1.936 180.231 1.00 41.41 423 CYS A CA 1
ATOM 3319 C C . CYS A 1 423 ? -123.865 1.054 181.362 1.00 41.41 423 CYS A C 1
ATOM 3321 O O . CYS A 1 423 ? -124.581 0.711 182.302 1.00 41.41 423 CYS A O 1
ATOM 3323 N N . GLN A 1 424 ? -122.527 0.998 181.446 1.00 31.41 424 GLN A N 1
ATOM 3324 C CA . GLN A 1 424 ? -121.751 1.647 182.530 1.00 31.41 424 GLN A CA 1
ATOM 3325 C C . GLN A 1 424 ? -120.244 1.749 182.176 1.00 31.41 424 GLN A C 1
ATOM 3327 O O . GLN A 1 424 ? -119.761 1.037 181.306 1.00 31.41 424 GLN A O 1
ATOM 3332 N N . LEU A 1 425 ? -119.514 2.652 182.854 1.00 29.95 425 LEU A N 1
ATOM 3333 C CA . LEU A 1 425 ? -118.036 2.787 182.874 1.00 29.95 425 LEU A CA 1
ATOM 3334 C C . LEU A 1 425 ? -117.280 3.068 181.545 1.00 29.95 425 LEU A C 1
ATOM 3336 O O . LEU A 1 425 ? -116.462 2.289 181.076 1.00 29.95 425 LEU A O 1
ATOM 3340 N N . ILE A 1 426 ? -117.508 4.274 181.012 1.00 40.28 426 ILE A N 1
ATOM 3341 C CA . ILE A 1 426 ? -116.503 5.340 180.754 1.00 40.28 426 ILE A CA 1
ATOM 3342 C C . ILE A 1 426 ? -115.050 4.958 180.334 1.00 40.28 426 ILE A C 1
ATOM 3344 O O . ILE A 1 426 ? -114.309 4.304 181.059 1.00 40.28 426 ILE A O 1
ATOM 3348 N N . SER A 1 427 ? -114.590 5.640 179.269 1.00 41.50 427 SER A N 1
ATOM 3349 C CA . SER A 1 427 ? -113.194 5.933 178.850 1.00 41.50 427 SER A CA 1
ATOM 3350 C C . SER A 1 427 ? -112.310 4.817 178.255 1.00 41.50 427 SER A C 1
ATOM 3352 O O . SER A 1 427 ? -111.794 3.973 178.974 1.00 41.50 427 SER A O 1
ATOM 3354 N N . LEU A 1 428 ? -112.047 4.917 176.934 1.00 40.03 428 LEU A N 1
ATOM 3355 C CA . LEU A 1 428 ? -110.689 4.943 176.318 1.00 40.03 428 LEU A CA 1
ATOM 3356 C C . LEU A 1 428 ? -110.673 4.935 174.768 1.00 40.03 428 LEU A C 1
ATOM 3358 O O . LEU A 1 428 ? -109.612 5.116 174.178 1.00 40.03 428 LEU A O 1
ATOM 3362 N N . TRP A 1 429 ? -111.812 4.729 174.093 1.00 39.25 429 TRP A N 1
ATOM 3363 C CA . TRP A 1 429 ? -111.833 4.327 172.668 1.00 39.25 429 TRP A CA 1
ATOM 3364 C C . TRP A 1 429 ? -112.451 5.314 171.654 1.00 39.25 429 TRP A C 1
ATOM 3366 O O . TRP A 1 429 ? -112.585 4.968 170.484 1.00 3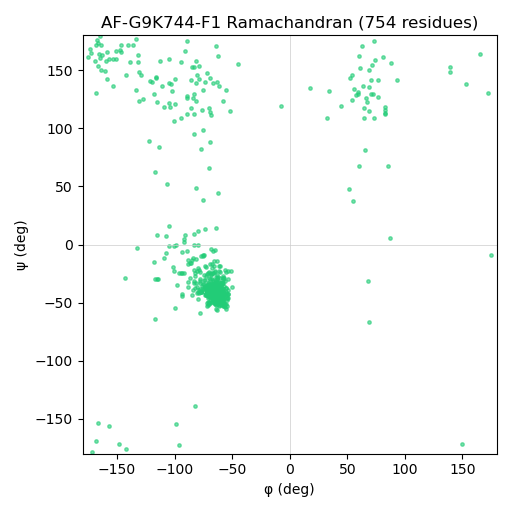9.25 429 TRP A O 1
ATOM 3376 N N . ALA A 1 430 ? -112.795 6.545 172.050 1.00 39.38 430 ALA A N 1
ATOM 3377 C CA . ALA A 1 430 ? -113.494 7.491 171.165 1.00 39.38 430 ALA A CA 1
ATOM 3378 C C . ALA A 1 430 ? -112.594 8.179 170.112 1.00 39.38 430 ALA A C 1
ATOM 3380 O O . ALA A 1 430 ? -112.995 8.319 168.961 1.00 39.38 430 ALA A O 1
ATOM 3381 N N . GLU A 1 431 ? -111.375 8.597 170.470 1.00 47.50 431 GLU A N 1
ATOM 3382 C CA . GLU A 1 431 ? -110.530 9.433 169.591 1.00 47.50 431 GLU A CA 1
ATOM 3383 C C . GLU A 1 431 ? -109.800 8.641 168.491 1.00 47.50 431 GLU A C 1
ATOM 3385 O O . GLU A 1 431 ? -109.378 9.198 167.478 1.00 47.50 431 GLU A O 1
ATOM 3390 N N . ARG A 1 432 ? -109.650 7.322 168.662 1.00 44.88 432 ARG A N 1
ATOM 3391 C CA . ARG A 1 432 ? -108.732 6.498 167.856 1.00 44.88 432 ARG A CA 1
ATOM 3392 C C . ARG A 1 432 ? -109.219 6.203 166.429 1.00 44.88 432 ARG A C 1
ATOM 3394 O O . ARG A 1 432 ? -108.440 5.688 165.632 1.00 44.88 432 ARG A O 1
ATOM 3401 N N . PHE A 1 433 ? -110.467 6.540 166.097 1.00 48.91 433 PHE A N 1
ATOM 3402 C CA . PHE A 1 433 ? -111.061 6.282 164.778 1.00 48.91 433 PHE A CA 1
ATOM 3403 C C . PHE A 1 433 ? -110.915 7.432 163.768 1.00 48.91 433 PHE A C 1
ATOM 3405 O O . PHE A 1 433 ? -110.890 7.166 162.570 1.00 48.91 433 PHE A O 1
ATOM 3412 N N . CYS A 1 434 ? -110.754 8.687 164.205 1.00 51.56 434 CYS A N 1
ATOM 3413 C CA . CYS A 1 434 ? -110.653 9.823 163.275 1.00 51.56 434 CYS A CA 1
ATOM 3414 C C . CYS A 1 434 ? -109.320 9.856 162.498 1.00 51.56 434 CYS A C 1
ATOM 3416 O O . CYS A 1 434 ? -109.265 10.360 161.383 1.00 51.56 434 CYS A O 1
ATOM 3418 N N . ALA A 1 435 ? -108.249 9.274 163.048 1.00 48.03 435 ALA A N 1
ATOM 3419 C CA . ALA A 1 435 ? -106.892 9.325 162.486 1.00 48.03 435 ALA A CA 1
ATOM 3420 C C . ALA A 1 435 ? -106.617 8.334 161.325 1.00 48.03 435 ALA A C 1
ATOM 3422 O O . ALA A 1 435 ? -105.456 8.107 160.971 1.00 48.03 435 ALA A O 1
ATOM 3423 N N . LEU A 1 436 ? -107.659 7.702 160.766 1.00 49.19 436 LEU A N 1
ATOM 3424 C CA . LEU A 1 436 ? -107.553 6.702 159.692 1.00 49.19 436 LEU A CA 1
ATOM 3425 C C . LEU A 1 436 ? -108.179 7.140 158.358 1.00 49.19 436 LEU A C 1
ATOM 3427 O O . LEU A 1 436 ? -107.665 6.742 157.314 1.00 49.19 436 LEU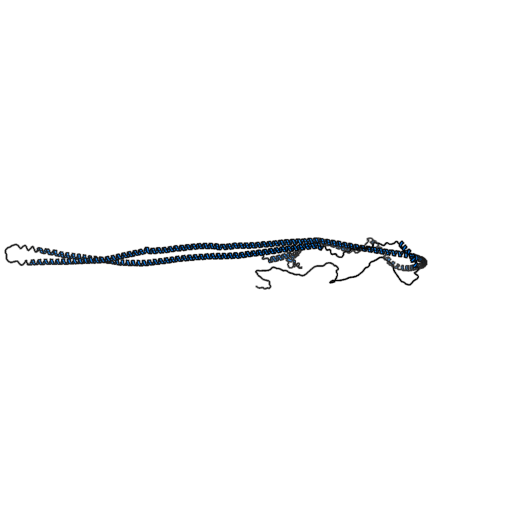 A O 1
ATOM 3431 N N . GLU A 1 437 ? -109.217 7.986 158.365 1.00 47.91 437 GLU A N 1
ATOM 3432 C CA . GLU A 1 437 ? -109.856 8.474 157.127 1.00 47.91 437 GLU A CA 1
ATOM 3433 C C . GLU A 1 437 ? -108.873 9.355 156.301 1.00 47.91 437 GLU A C 1
ATOM 3435 O O . GLU A 1 437 ? -108.778 9.200 155.085 1.00 47.91 437 GLU A O 1
ATOM 3440 N N . GLU A 1 438 ? -108.025 10.167 156.951 1.00 52.84 438 GLU A N 1
ATOM 3441 C CA . GLU A 1 438 ? -107.055 11.092 156.311 1.00 52.84 438 GLU A CA 1
ATOM 3442 C C . GLU A 1 438 ? -105.898 10.404 155.541 1.00 52.84 438 GLU A C 1
ATOM 3444 O O . GLU A 1 438 ? -105.255 11.005 154.674 1.00 52.84 438 GLU A O 1
ATOM 3449 N N . LYS A 1 439 ? -105.601 9.127 155.827 1.00 54.81 439 LYS A N 1
ATOM 3450 C CA . LYS A 1 439 ? -104.440 8.434 155.231 1.00 54.81 439 LYS A CA 1
ATOM 3451 C C . LYS A 1 439 ? -104.702 7.780 153.876 1.00 54.81 439 LYS A C 1
ATOM 3453 O O . LYS A 1 439 ? -103.735 7.467 153.185 1.00 54.81 439 LYS A O 1
ATOM 3458 N N . CYS A 1 440 ? -105.960 7.592 153.476 1.00 51.50 440 CYS A N 1
ATOM 3459 C CA . CYS A 1 440 ? -106.282 6.881 152.234 1.00 51.50 440 CYS A CA 1
ATOM 3460 C C . CYS A 1 440 ? -106.236 7.791 150.991 1.00 51.50 440 CYS A C 1
ATOM 3462 O O . CYS A 1 440 ? -105.703 7.386 149.959 1.00 51.50 440 CYS A O 1
ATOM 3464 N N . GLU A 1 441 ? -106.697 9.046 151.085 1.00 54.97 441 GLU A N 1
ATOM 3465 C CA . GLU A 1 441 ? -106.760 9.963 149.927 1.00 54.97 441 GLU A CA 1
ATOM 3466 C C . GLU A 1 441 ? -105.380 10.341 149.348 1.00 54.97 441 GLU A C 1
ATOM 3468 O O . GLU A 1 441 ? -105.259 10.681 148.170 1.00 54.97 441 GLU A O 1
ATOM 3473 N N . ASN A 1 442 ? -104.314 10.250 150.150 1.00 54.94 442 ASN A N 1
ATOM 3474 C CA . ASN A 1 442 ? -102.967 10.676 149.757 1.00 54.94 442 ASN A CA 1
ATOM 3475 C C . ASN A 1 442 ? -102.225 9.702 148.814 1.00 54.94 442 ASN A C 1
ATOM 3477 O O . ASN A 1 442 ? -101.181 10.066 148.273 1.00 54.94 442 ASN A O 1
ATOM 3481 N N . ILE A 1 443 ? -102.741 8.487 148.580 1.00 58.09 443 ILE A N 1
ATOM 3482 C CA . ILE A 1 443 ? -102.065 7.456 147.762 1.00 58.09 443 ILE A CA 1
ATOM 3483 C C . ILE A 1 443 ? -102.548 7.446 146.297 1.00 58.09 443 ILE A C 1
ATOM 3485 O O . ILE A 1 443 ? -101.802 7.048 145.404 1.00 58.09 443 ILE A O 1
ATOM 3489 N N . GLN A 1 444 ? -103.761 7.929 146.010 1.00 58.09 444 GLN A N 1
ATOM 3490 C CA . GLN A 1 444 ? -104.404 7.719 144.702 1.00 58.09 444 GLN A CA 1
ATOM 3491 C C . GLN A 1 444 ? -103.878 8.643 143.578 1.00 58.09 444 GLN A C 1
ATOM 3493 O O . GLN A 1 444 ? -103.957 8.291 142.404 1.00 58.09 444 GLN A O 1
ATOM 3498 N N . LYS A 1 445 ? -103.310 9.816 143.906 1.00 61.31 445 LYS A N 1
ATOM 3499 C CA . LYS A 1 445 ? -102.815 10.796 142.908 1.00 61.31 445 LYS A CA 1
ATOM 3500 C C . LYS A 1 445 ? -101.423 10.500 142.317 1.00 61.31 445 LYS A C 1
ATOM 3502 O O . LYS A 1 445 ? -101.274 10.686 141.111 1.00 61.31 445 LYS A O 1
ATOM 3507 N N . PRO A 1 446 ? -100.403 10.060 143.084 1.00 60.19 446 PRO A N 1
ATOM 3508 C CA . PRO A 1 446 ? -99.073 9.778 142.527 1.00 60.19 446 PRO A CA 1
ATOM 3509 C C . PRO A 1 446 ? -99.025 8.621 141.517 1.00 60.19 446 PRO A C 1
ATOM 3511 O O . PRO A 1 446 ? -98.101 8.564 140.712 1.00 60.19 446 PRO A O 1
ATOM 3514 N N . LEU A 1 447 ? -99.996 7.701 141.554 1.00 53.44 447 LEU A N 1
ATOM 3515 C CA . LEU A 1 447 ? -99.965 6.474 140.755 1.00 53.44 447 LEU A CA 1
ATOM 3516 C C . LEU A 1 447 ? -100.200 6.735 139.253 1.00 53.44 447 LEU A C 1
ATOM 3518 O O . LEU A 1 447 ? -99.486 6.192 138.413 1.00 53.44 447 LEU A O 1
ATOM 3522 N N . GLY A 1 448 ? -101.138 7.626 138.909 1.00 61.75 448 GLY A N 1
ATOM 3523 C CA . GLY A 1 448 ? -101.519 7.887 137.513 1.00 61.75 448 GLY A CA 1
ATOM 3524 C C . GLY A 1 448 ? -100.442 8.581 136.667 1.00 61.75 448 GLY A C 1
ATOM 3525 O O . GLY A 1 448 ? -100.277 8.257 135.492 1.00 61.75 448 GLY A O 1
ATOM 3526 N N . SER A 1 449 ? -99.649 9.492 137.245 1.00 60.31 449 SER A N 1
ATOM 3527 C CA . SER A 1 449 ? -98.615 10.226 136.487 1.00 60.31 449 SER A CA 1
ATOM 3528 C C . SER A 1 449 ? -97.394 9.368 136.128 1.00 60.31 449 SER A C 1
ATOM 3530 O O . SER A 1 449 ? -96.653 9.698 135.198 1.00 60.31 449 SER A O 1
ATOM 3532 N N . ILE A 1 450 ? -97.197 8.243 136.823 1.00 62.47 450 ILE A N 1
ATOM 3533 C CA . ILE A 1 450 ? -96.165 7.249 136.500 1.00 62.47 450 ILE A CA 1
ATOM 3534 C C . ILE A 1 450 ? -96.546 6.480 135.225 1.00 62.47 450 ILE A C 1
ATOM 3536 O O . ILE A 1 450 ? -95.677 6.205 134.394 1.00 62.47 450 ILE A O 1
ATOM 3540 N N . GLN A 1 451 ? -97.837 6.190 135.028 1.00 60.94 451 GLN A N 1
ATOM 3541 C CA . GLN A 1 451 ? -98.345 5.439 133.875 1.00 60.94 451 GLN A CA 1
ATOM 3542 C C . GLN A 1 451 ? -98.099 6.189 132.553 1.00 60.94 451 GLN A C 1
ATOM 3544 O O . GLN A 1 451 ? -97.480 5.655 131.631 1.00 60.94 451 GLN A O 1
ATOM 3549 N N . GLU A 1 452 ? -98.513 7.456 132.487 1.00 64.44 452 GLU A N 1
ATOM 3550 C CA . GLU A 1 452 ? -98.458 8.284 131.272 1.00 64.44 452 GLU A CA 1
ATOM 3551 C C . GLU A 1 452 ? -97.013 8.606 130.830 1.00 64.44 452 GLU A C 1
ATOM 3553 O O . GLU A 1 452 ? -96.665 8.503 129.651 1.00 64.44 452 GLU A O 1
ATOM 3558 N N . ASN A 1 453 ? -96.126 8.907 131.788 1.00 68.38 453 ASN A N 1
ATOM 3559 C CA . ASN A 1 453 ? -94.701 9.188 131.543 1.00 68.38 453 ASN A CA 1
ATOM 3560 C C . ASN A 1 453 ? -93.954 7.957 130.986 1.00 68.38 453 ASN A C 1
ATOM 3562 O O . ASN A 1 453 ? -93.077 8.087 130.127 1.00 68.38 453 ASN A O 1
ATOM 3566 N N . THR A 1 454 ? -94.327 6.761 131.453 1.00 63.72 454 THR A N 1
ATOM 3567 C CA . THR A 1 454 ? -93.712 5.490 131.042 1.00 63.72 454 THR A CA 1
ATOM 3568 C C . THR A 1 454 ? -94.114 5.105 129.616 1.00 63.72 454 THR A C 1
ATOM 3570 O O . THR A 1 454 ? -93.251 4.738 128.815 1.00 63.72 454 THR A O 1
ATOM 3573 N N . GLU A 1 455 ? -95.391 5.266 129.243 1.00 67.69 455 GLU A N 1
ATOM 3574 C CA . GLU A 1 455 ? -95.835 4.999 127.870 1.00 67.69 455 GLU A CA 1
ATOM 3575 C C . GLU A 1 455 ? -95.162 5.929 126.844 1.00 67.69 455 GLU A C 1
ATOM 3577 O O . GLU A 1 455 ? -94.666 5.451 125.817 1.00 67.69 455 GLU A O 1
ATOM 3582 N N . GLN A 1 456 ? -95.115 7.240 127.105 1.00 74.31 456 GLN A N 1
ATOM 3583 C CA . GLN A 1 456 ? -94.621 8.194 126.108 1.00 74.31 456 GLN A CA 1
ATOM 3584 C C . GLN A 1 456 ? -93.126 8.002 125.797 1.00 74.31 456 GLN A C 1
ATOM 3586 O O . GLN A 1 456 ? -92.722 8.087 124.636 1.00 74.31 456 GLN A O 1
ATOM 3591 N N . LYS A 1 457 ? -92.304 7.677 126.805 1.00 71.88 457 LYS A N 1
ATOM 3592 C CA . LYS A 1 457 ? -90.872 7.384 126.609 1.00 71.88 457 LYS A CA 1
ATOM 3593 C C . LYS A 1 457 ? -90.628 6.083 125.848 1.00 71.88 457 LYS A C 1
ATOM 3595 O O . LYS A 1 457 ? -89.727 6.040 125.017 1.00 71.88 457 LYS A O 1
ATOM 3600 N N . SER A 1 458 ? -91.434 5.045 126.084 1.00 66.81 458 SER A N 1
ATOM 3601 C CA . SER A 1 458 ? -91.342 3.785 125.332 1.00 66.81 458 SER A CA 1
ATOM 3602 C C . SER A 1 458 ? -91.562 4.011 123.826 1.00 66.81 458 SER A C 1
ATOM 3604 O O . SER A 1 458 ? -90.733 3.596 123.014 1.00 66.81 458 SER A O 1
ATOM 3606 N N . LYS A 1 459 ? -92.614 4.755 123.449 1.00 76.44 459 LYS A N 1
ATOM 3607 C CA . LYS A 1 459 ? -92.922 5.105 122.046 1.00 76.44 459 LYS A CA 1
ATOM 3608 C C . LYS A 1 459 ? -91.802 5.900 121.358 1.00 76.44 459 LYS A C 1
ATOM 3610 O O . LYS A 1 459 ? -91.455 5.610 120.211 1.00 76.44 459 LYS A O 1
ATOM 3615 N N . ASP A 1 460 ? -91.229 6.885 122.047 1.00 75.00 460 ASP A N 1
ATOM 3616 C CA . ASP A 1 460 ? -90.145 7.726 121.517 1.00 75.00 460 ASP A CA 1
ATOM 3617 C C . ASP A 1 460 ? -88.831 6.946 121.312 1.00 75.00 460 ASP A C 1
ATOM 3619 O O . ASP A 1 460 ? -88.145 7.153 120.313 1.00 75.00 460 ASP A O 1
ATOM 3623 N N . ILE A 1 461 ? -88.504 5.992 122.194 1.00 76.00 461 ILE A N 1
ATOM 3624 C CA . ILE A 1 461 ? -87.322 5.131 122.019 1.00 76.00 461 ILE A CA 1
ATOM 3625 C C . ILE A 1 461 ? -87.532 4.159 120.851 1.00 76.00 461 ILE A C 1
ATOM 3627 O O . ILE A 1 461 ? -86.701 4.120 119.946 1.00 76.00 461 ILE A O 1
ATOM 3631 N N . ILE A 1 462 ? -88.651 3.420 120.827 1.00 77.50 462 ILE A N 1
ATOM 3632 C CA . ILE A 1 462 ? -88.920 2.410 119.786 1.00 77.50 462 ILE A CA 1
ATOM 3633 C C . ILE A 1 462 ? -88.905 3.050 118.391 1.00 77.50 462 ILE A C 1
ATOM 3635 O O . ILE A 1 462 ? -88.215 2.553 117.503 1.00 77.50 462 ILE A O 1
ATOM 3639 N N . SER A 1 463 ? -89.591 4.183 118.202 1.00 79.62 463 SER A N 1
ATOM 3640 C CA . SER A 1 463 ? -89.630 4.871 116.900 1.00 79.62 463 SER A CA 1
ATOM 3641 C C . SER A 1 463 ? -88.249 5.337 116.417 1.00 79.62 463 SER A C 1
ATOM 3643 O O . SER A 1 463 ? -87.937 5.193 115.232 1.00 79.62 463 SER A O 1
ATOM 3645 N N . LYS A 1 464 ? -87.382 5.818 117.319 1.00 80.19 464 LYS A N 1
ATOM 3646 C CA . LYS A 1 464 ? -85.993 6.184 116.995 1.00 80.19 464 LYS A CA 1
ATOM 3647 C C . LYS A 1 464 ? -85.143 4.968 116.631 1.00 80.19 464 LYS A C 1
ATOM 3649 O O . LYS A 1 464 ? -84.404 5.033 115.651 1.00 80.19 464 LYS A O 1
ATOM 3654 N N . THR A 1 465 ? -85.279 3.853 117.351 1.00 77.50 465 THR A N 1
ATOM 3655 C CA . THR A 1 465 ? -84.573 2.599 117.037 1.00 77.50 465 THR A CA 1
ATOM 3656 C C . THR A 1 465 ? -84.990 2.041 115.673 1.00 77.50 465 THR A C 1
ATOM 3658 O O . THR A 1 465 ? -84.122 1.713 114.867 1.00 77.50 465 THR A O 1
ATOM 3661 N N . THR A 1 466 ? -86.291 2.012 115.356 1.00 78.75 466 THR A N 1
ATOM 3662 C CA . THR A 1 466 ? -86.783 1.569 114.038 1.00 78.75 466 THR A CA 1
ATOM 3663 C C . THR A 1 466 ? -86.315 2.492 112.907 1.00 78.75 466 THR A C 1
ATOM 3665 O O . THR A 1 466 ? -85.885 2.006 111.863 1.00 78.75 466 THR A O 1
ATOM 3668 N N . SER A 1 467 ? -86.333 3.815 113.113 1.00 82.25 467 SER A N 1
ATOM 3669 C CA . SER A 1 467 ? -85.844 4.780 112.117 1.00 82.25 467 SER A CA 1
ATOM 3670 C C . SER A 1 467 ? -84.340 4.645 111.858 1.00 82.25 467 SER A C 1
ATOM 3672 O O . SER A 1 467 ? -83.913 4.732 110.709 1.00 82.25 467 SER A O 1
ATOM 3674 N N . TYR A 1 468 ? -83.539 4.423 112.906 1.00 80.62 468 TYR A N 1
ATOM 3675 C CA . TYR A 1 468 ? -82.098 4.196 112.777 1.00 80.62 468 TYR A CA 1
ATOM 3676 C C . TYR A 1 468 ? -81.793 2.891 112.030 1.00 80.62 468 TYR A C 1
ATOM 3678 O O . TYR A 1 468 ? -80.948 2.885 111.138 1.00 80.62 468 TYR A O 1
ATOM 3686 N N . ASN A 1 469 ? -82.526 1.812 112.330 1.00 82.19 469 ASN A N 1
ATOM 3687 C CA . ASN A 1 469 ? -82.373 0.531 111.639 1.00 82.19 469 ASN A CA 1
ATOM 3688 C C . ASN A 1 469 ? -82.679 0.641 110.133 1.00 82.19 469 ASN A C 1
ATOM 3690 O O . ASN A 1 469 ? -81.904 0.174 109.300 1.00 82.19 469 ASN A O 1
ATOM 3694 N N . ALA A 1 470 ? -83.777 1.319 109.776 1.00 81.88 470 ALA A N 1
ATOM 3695 C CA . ALA A 1 470 ? -84.162 1.530 108.382 1.00 81.88 470 ALA A CA 1
ATOM 3696 C C . ALA A 1 470 ? -83.107 2.332 107.594 1.00 81.88 470 ALA A C 1
ATOM 3698 O O . ALA A 1 470 ? -82.783 1.964 106.465 1.00 81.88 470 ALA A O 1
ATOM 3699 N N . GLN A 1 471 ? -82.534 3.380 108.201 1.00 85.25 471 GLN A N 1
ATOM 3700 C CA . GLN A 1 471 ? -81.443 4.150 107.594 1.00 85.25 471 GLN A CA 1
ATOM 3701 C C . GLN A 1 471 ? -80.182 3.289 107.416 1.00 85.25 471 GLN A C 1
ATOM 3703 O O . GLN A 1 471 ? -79.646 3.220 106.315 1.00 85.25 471 GLN A O 1
ATOM 3708 N N . PHE A 1 472 ? -79.754 2.570 108.461 1.00 83.12 472 PHE A N 1
ATOM 3709 C CA . PHE A 1 472 ? -78.568 1.709 108.411 1.00 83.12 472 PHE A CA 1
ATOM 3710 C C . PHE A 1 472 ? -78.673 0.620 107.331 1.00 83.12 472 PHE A C 1
ATOM 3712 O O . PHE A 1 472 ? -77.704 0.355 106.619 1.00 83.12 472 PHE A O 1
ATOM 3719 N N . CYS A 1 473 ? -79.855 0.016 107.168 1.00 83.88 473 CYS A N 1
ATOM 3720 C CA . CYS A 1 473 ? -80.104 -0.951 106.102 1.00 83.88 473 CYS A CA 1
ATOM 3721 C C . CYS A 1 473 ? -79.987 -0.316 104.709 1.00 83.88 473 CYS A C 1
ATOM 3723 O O . CYS A 1 473 ? -79.307 -0.880 103.854 1.00 83.88 473 CYS A O 1
ATOM 3725 N N . ALA A 1 474 ? -80.585 0.862 104.498 1.00 84.94 474 ALA A N 1
ATOM 3726 C CA . ALA A 1 474 ? -80.521 1.580 103.224 1.00 84.94 474 ALA A CA 1
ATOM 3727 C C . ALA A 1 474 ? -79.090 2.022 102.860 1.00 84.94 474 ALA A C 1
ATOM 3729 O O . ALA A 1 474 ? -78.679 1.876 101.709 1.00 84.94 474 ALA A O 1
ATOM 3730 N N . ASP A 1 475 ? -78.311 2.492 103.840 1.00 84.06 475 ASP A N 1
ATOM 3731 C CA . ASP A 1 475 ? -76.906 2.874 103.649 1.00 84.06 475 ASP A CA 1
ATOM 3732 C C . ASP A 1 475 ? -76.038 1.652 103.281 1.00 84.06 475 ASP A C 1
ATOM 3734 O O . ASP A 1 475 ? -75.190 1.723 102.386 1.00 84.06 475 ASP A O 1
ATOM 3738 N N . CYS A 1 476 ? -76.287 0.497 103.915 1.00 84.25 476 CYS A N 1
ATOM 3739 C CA . CYS A 1 476 ? -75.626 -0.764 103.566 1.00 84.25 476 CYS A CA 1
ATOM 3740 C C . CYS A 1 476 ? -76.020 -1.268 102.169 1.00 84.25 476 CYS A C 1
ATOM 3742 O O . CYS A 1 476 ? -75.155 -1.753 101.439 1.00 84.25 476 CYS A O 1
ATOM 3744 N N . ASP A 1 477 ? -77.296 -1.155 101.783 1.00 84.75 477 ASP A N 1
ATOM 3745 C CA . ASP A 1 477 ? -77.778 -1.531 100.448 1.00 84.75 477 ASP A CA 1
ATOM 3746 C C . ASP A 1 477 ? -77.153 -0.667 99.349 1.00 84.75 477 ASP A C 1
ATOM 3748 O O . ASP A 1 477 ? -76.659 -1.208 98.357 1.00 84.75 477 ASP A O 1
ATOM 3752 N N . GLY A 1 478 ? -77.094 0.655 99.548 1.00 85.62 478 GLY A N 1
ATOM 3753 C CA . GLY A 1 478 ? -76.433 1.578 98.624 1.00 85.62 478 GLY A CA 1
ATOM 3754 C C . GLY A 1 478 ? -74.965 1.210 98.401 1.00 85.62 478 GLY A C 1
ATOM 3755 O O . GLY A 1 478 ? -74.549 0.973 97.267 1.00 85.62 478 GLY A O 1
ATOM 3756 N N . LEU A 1 479 ? -74.197 1.046 99.484 1.00 86.06 479 LEU A N 1
ATOM 3757 C CA . LEU A 1 479 ? -72.779 0.680 99.408 1.00 86.06 479 LEU A CA 1
ATOM 3758 C C . LEU A 1 479 ? -72.560 -0.723 98.801 1.00 86.06 479 LEU A C 1
ATOM 3760 O O . LEU A 1 479 ? -71.626 -0.935 98.025 1.00 86.06 479 LEU A O 1
ATOM 3764 N N . SER A 1 480 ? -73.437 -1.684 99.111 1.00 86.88 480 SER A N 1
ATOM 3765 C CA . SER A 1 480 ? -73.444 -3.031 98.518 1.00 86.88 480 SER A CA 1
ATOM 3766 C C . SER A 1 480 ? -73.699 -2.981 97.003 1.00 86.88 480 SER A C 1
ATOM 3768 O O . SER A 1 480 ? -73.036 -3.687 96.235 1.00 86.88 480 SER A O 1
ATOM 3770 N N . GLN A 1 481 ? -74.609 -2.114 96.546 1.00 86.62 481 GLN A N 1
ATOM 3771 C CA . GLN A 1 481 ? -74.926 -1.921 95.131 1.00 86.62 481 GLN A CA 1
ATOM 3772 C C . GLN A 1 481 ? -73.814 -1.177 94.372 1.00 86.62 481 GLN A C 1
ATOM 3774 O O . GLN A 1 481 ? -73.432 -1.623 93.288 1.00 86.62 481 GLN A O 1
ATOM 3779 N N . GLU A 1 482 ? -73.243 -0.109 94.938 1.00 87.38 482 GLU A N 1
ATOM 3780 C CA . GLU A 1 482 ? -72.115 0.628 94.346 1.00 87.38 482 GLU A CA 1
ATOM 3781 C C . GLU A 1 482 ? -70.887 -0.273 94.149 1.00 87.38 482 GLU A C 1
ATOM 3783 O O . GLU A 1 482 ? -70.320 -0.326 93.055 1.00 87.38 482 GLU A O 1
ATOM 3788 N N . LEU A 1 483 ? -70.519 -1.068 95.164 1.00 86.06 483 LEU A N 1
ATOM 3789 C CA . LEU A 1 483 ? -69.411 -2.026 95.066 1.00 86.06 483 LEU A CA 1
ATOM 3790 C C . LEU A 1 483 ? -69.655 -3.103 93.995 1.00 86.06 483 LEU A C 1
ATOM 3792 O O . LEU A 1 483 ? -68.713 -3.513 93.311 1.00 86.06 483 LEU A O 1
ATOM 3796 N N . ARG A 1 484 ? -70.907 -3.551 93.812 1.00 86.19 484 ARG A N 1
ATOM 3797 C CA . ARG A 1 484 ? -71.280 -4.500 92.746 1.00 86.19 484 ARG A CA 1
ATOM 3798 C C . ARG A 1 484 ? -71.209 -3.858 91.356 1.00 86.19 484 ARG A C 1
ATOM 3800 O O . ARG A 1 484 ? -70.706 -4.515 90.446 1.00 86.19 484 ARG A O 1
ATOM 3807 N N . HIS A 1 485 ? -71.638 -2.602 91.199 1.00 87.44 485 HIS A N 1
ATOM 3808 C CA . HIS A 1 485 ? -71.538 -1.850 89.938 1.00 87.44 485 HIS A CA 1
ATOM 3809 C C . HIS A 1 485 ? -70.074 -1.645 89.530 1.00 87.44 485 HIS A C 1
ATOM 3811 O O . HIS A 1 485 ? -69.667 -2.049 88.442 1.00 87.44 485 HIS A O 1
ATOM 3817 N N . PHE A 1 486 ? -69.255 -1.132 90.453 1.00 86.19 486 PHE A N 1
ATOM 3818 C CA . PHE A 1 486 ? -67.814 -0.946 90.272 1.00 86.19 486 PHE A CA 1
ATOM 3819 C C . PHE A 1 486 ? -67.096 -2.253 89.887 1.00 86.19 486 PHE A C 1
ATOM 3821 O O . PHE A 1 486 ? -66.262 -2.268 88.983 1.00 86.19 486 PHE A O 1
ATOM 3828 N N . ASN A 1 487 ? -67.457 -3.377 90.517 1.00 88.25 487 ASN A N 1
ATOM 3829 C CA . ASN A 1 487 ? -66.940 -4.701 90.157 1.00 88.25 487 ASN A CA 1
ATOM 3830 C C . ASN A 1 487 ? -67.380 -5.160 88.749 1.00 88.25 487 ASN A C 1
ATOM 3832 O O . ASN A 1 487 ? -66.583 -5.781 88.043 1.00 88.25 487 ASN A O 1
ATOM 3836 N N . GLN A 1 488 ? -68.615 -4.874 88.321 1.00 86.38 488 GLN A N 1
ATOM 3837 C CA . GLN A 1 488 ? -69.106 -5.237 86.983 1.00 86.38 488 GLN A CA 1
ATOM 3838 C C . GLN A 1 488 ? -68.417 -4.426 85.878 1.00 86.38 488 GLN A C 1
ATOM 3840 O O . GLN A 1 488 ? -67.882 -5.017 84.938 1.00 86.38 488 GLN A O 1
ATOM 3845 N N . GLU A 1 489 ? -68.365 -3.098 86.007 1.00 87.38 489 GLU A N 1
ATOM 3846 C CA . GLU A 1 489 ? -67.670 -2.232 85.046 1.00 87.38 489 GLU A CA 1
ATOM 3847 C C . GLU A 1 489 ? -66.165 -2.516 85.015 1.00 87.38 489 GLU A C 1
ATOM 3849 O O . GLU A 1 489 ? -65.586 -2.664 83.940 1.00 87.38 489 GLU A O 1
ATOM 3854 N N . GLY A 1 490 ? -65.542 -2.683 86.186 1.00 85.12 490 GLY A N 1
ATOM 3855 C CA . GLY A 1 490 ? -64.127 -3.022 86.310 1.00 85.12 490 GLY A CA 1
ATOM 3856 C C . GLY A 1 490 ? -63.763 -4.367 85.675 1.00 85.12 490 GLY A C 1
ATOM 3857 O O . GLY A 1 490 ? -62.775 -4.462 84.946 1.00 85.12 490 GLY A O 1
ATOM 3858 N N . THR A 1 491 ? -64.586 -5.402 85.882 1.00 86.62 491 THR A N 1
ATOM 3859 C CA . THR A 1 491 ? -64.379 -6.717 85.248 1.00 86.62 491 THR A CA 1
ATOM 3860 C C . THR A 1 491 ? -64.508 -6.628 83.729 1.00 86.62 491 THR A C 1
ATOM 3862 O O . THR A 1 491 ? -63.659 -7.164 83.016 1.00 86.62 491 THR A O 1
ATOM 3865 N N . LYS A 1 492 ? -65.520 -5.905 83.228 1.00 87.69 492 LYS A N 1
ATOM 3866 C CA . LYS A 1 492 ? -65.713 -5.675 81.791 1.00 87.69 492 LYS A CA 1
ATOM 3867 C C . LYS A 1 492 ? -64.521 -4.934 81.173 1.00 87.69 492 LYS A C 1
ATOM 3869 O O . LYS A 1 492 ? -64.017 -5.365 80.141 1.00 87.69 492 LYS A O 1
ATOM 3874 N N . LEU A 1 493 ? -64.037 -3.871 81.818 1.00 87.94 493 LEU A N 1
ATOM 3875 C CA . LEU A 1 493 ? -62.880 -3.098 81.356 1.00 87.94 493 LEU A CA 1
ATOM 3876 C C . LEU A 1 493 ? -61.606 -3.960 81.282 1.00 87.94 493 LEU A C 1
ATOM 3878 O O . LEU A 1 493 ? -60.826 -3.826 80.342 1.00 87.94 493 LEU A O 1
ATOM 3882 N N . VAL A 1 494 ? -61.412 -4.881 82.232 1.00 89.00 494 VAL A N 1
ATOM 3883 C CA . VAL A 1 494 ? -60.297 -5.843 82.212 1.00 89.00 494 VAL A CA 1
ATOM 3884 C C . VAL A 1 494 ? -60.437 -6.862 81.074 1.00 89.00 494 VAL A C 1
ATOM 3886 O O . VAL A 1 494 ? -59.441 -7.175 80.425 1.00 89.00 494 VAL A O 1
ATOM 3889 N N . GLU A 1 495 ? -61.639 -7.364 80.778 1.00 87.56 495 GLU A N 1
ATOM 3890 C CA . GLU A 1 495 ? -61.848 -8.273 79.637 1.00 87.56 495 GLU A CA 1
ATOM 3891 C C . GLU A 1 495 ? -61.687 -7.568 78.284 1.00 87.56 495 GLU A C 1
ATOM 3893 O O . GLU A 1 495 ? -61.059 -8.121 77.378 1.00 87.56 495 GLU A O 1
ATOM 3898 N N . GLU A 1 496 ? -62.154 -6.325 78.154 1.00 89.12 496 GLU A N 1
ATOM 3899 C CA . GLU A 1 496 ? -61.879 -5.491 76.981 1.00 89.12 496 GLU A CA 1
ATOM 3900 C C . GLU A 1 496 ? -60.371 -5.216 76.840 1.00 89.12 496 GLU A C 1
ATOM 3902 O O . GLU A 1 496 ? -59.832 -5.359 75.743 1.00 89.12 496 GLU A O 1
ATOM 3907 N N . SER A 1 497 ? -59.668 -4.904 77.934 1.00 87.88 497 SER A N 1
ATOM 3908 C CA . SER A 1 497 ? -58.210 -4.699 77.968 1.00 87.88 497 SER A CA 1
ATOM 3909 C C . SER A 1 497 ? -57.437 -5.934 77.477 1.00 87.88 497 SER A C 1
ATOM 3911 O O . SER A 1 497 ? -56.605 -5.818 76.576 1.00 87.88 497 SER A O 1
ATOM 3913 N N . VAL A 1 498 ? -57.771 -7.135 77.971 1.00 88.50 498 VAL A N 1
ATOM 3914 C CA . VAL A 1 498 ? -57.161 -8.400 77.511 1.00 88.50 498 VAL A CA 1
ATOM 3915 C C . VAL A 1 498 ? -57.403 -8.628 76.014 1.00 88.50 498 VAL A C 1
ATOM 3917 O O . VAL A 1 498 ? -56.447 -8.871 75.282 1.00 88.50 498 VAL A O 1
ATOM 3920 N N . GLN A 1 499 ? -58.631 -8.438 75.516 1.00 88.00 499 GLN A N 1
ATOM 3921 C CA . GLN A 1 499 ? -58.910 -8.574 74.078 1.00 88.00 499 GLN A CA 1
ATOM 3922 C C . GLN A 1 499 ? -58.136 -7.572 73.204 1.00 88.00 499 GLN A C 1
ATOM 3924 O O . GLN A 1 499 ? -57.881 -7.853 72.031 1.00 88.00 499 GLN A O 1
ATOM 3929 N N . HIS A 1 500 ? -57.789 -6.391 73.726 1.00 87.31 500 HIS A N 1
ATOM 3930 C CA . HIS A 1 500 ? -56.935 -5.438 73.014 1.00 87.31 500 HIS A CA 1
ATOM 3931 C C . HIS A 1 500 ? -55.461 -5.860 73.048 1.00 87.31 500 HIS A C 1
ATOM 3933 O O . HIS A 1 500 ? -54.790 -5.721 72.026 1.00 87.31 500 HIS A O 1
ATOM 3939 N N . CYS A 1 501 ? -54.975 -6.449 74.146 1.00 87.50 501 CYS A N 1
ATOM 3940 C CA . CYS A 1 501 ? -53.659 -7.092 74.187 1.00 87.50 501 CYS A CA 1
ATOM 3941 C C . CYS A 1 501 ? -53.551 -8.235 73.164 1.00 87.50 501 CYS A C 1
ATOM 3943 O O . CYS A 1 501 ? -52.590 -8.254 72.400 1.00 87.50 501 CYS A O 1
ATOM 3945 N N . ASP A 1 502 ? -54.541 -9.127 73.073 1.00 85.81 502 ASP A N 1
ATOM 3946 C CA . ASP A 1 502 ? -54.527 -10.246 72.115 1.00 85.81 502 ASP A CA 1
ATOM 3947 C C . ASP A 1 502 ? -54.495 -9.749 70.655 1.00 85.81 502 ASP A C 1
ATOM 3949 O O . ASP A 1 502 ? -53.690 -10.203 69.838 1.00 85.81 502 ASP A O 1
ATOM 3953 N N . LYS A 1 503 ? -55.329 -8.751 70.320 1.00 87.31 503 LYS A N 1
ATOM 3954 C CA . LYS A 1 503 ? -55.337 -8.104 68.992 1.00 87.31 503 LYS A CA 1
ATOM 3955 C C . LYS A 1 503 ? -54.009 -7.414 68.680 1.00 87.31 503 LYS A C 1
ATOM 3957 O O . LYS A 1 503 ? -53.540 -7.499 67.545 1.00 87.31 503 LYS A O 1
ATOM 3962 N N . LEU A 1 504 ? -53.405 -6.745 69.664 1.00 87.31 504 LEU A N 1
ATOM 3963 C CA . LEU A 1 504 ? -52.107 -6.091 69.514 1.00 87.31 504 LEU A CA 1
ATOM 3964 C C . LEU A 1 504 ? -50.990 -7.120 69.295 1.00 87.31 504 LEU A C 1
ATOM 3966 O O . LEU A 1 504 ? -50.192 -6.929 68.385 1.00 87.31 504 LEU A O 1
ATOM 3970 N N . GLY A 1 505 ? -50.978 -8.225 70.047 1.00 87.12 505 GLY A N 1
ATOM 3971 C CA . GLY A 1 505 ? -50.013 -9.318 69.891 1.00 87.12 505 GLY A CA 1
ATOM 3972 C C . GLY A 1 505 ? -50.064 -9.950 68.501 1.00 87.12 505 GLY A C 1
ATOM 3973 O O . GLY A 1 505 ? -49.047 -9.988 67.813 1.00 87.12 505 GLY A O 1
ATOM 3974 N N . ASN A 1 506 ? -51.260 -10.331 68.041 1.00 87.75 506 ASN A N 1
ATOM 3975 C CA . ASN A 1 506 ? -51.463 -10.864 66.688 1.00 87.75 506 ASN A CA 1
ATOM 3976 C C . ASN A 1 506 ? -51.017 -9.865 65.602 1.00 87.75 506 ASN A C 1
ATOM 3978 O O . ASN A 1 506 ? -50.395 -10.247 64.613 1.00 87.75 506 ASN A O 1
ATOM 3982 N N . SER A 1 507 ? -51.295 -8.570 65.794 1.00 87.75 507 SER A N 1
ATOM 3983 C CA . SER A 1 507 ? -50.841 -7.516 64.873 1.00 87.75 507 SER A CA 1
ATOM 3984 C C . SER A 1 507 ? -49.314 -7.375 64.873 1.00 87.75 507 SER A C 1
ATOM 3986 O O . SER A 1 507 ? -48.716 -7.155 63.822 1.00 87.75 507 SER A O 1
ATOM 3988 N N . LEU A 1 508 ? -48.674 -7.528 66.036 1.00 87.50 508 LEU A N 1
ATOM 3989 C CA . LEU A 1 508 ? -47.222 -7.470 66.199 1.00 87.50 508 LEU A CA 1
ATOM 3990 C C . LEU A 1 508 ? -46.524 -8.636 65.488 1.00 87.50 508 LEU A C 1
ATOM 3992 O O . LEU A 1 508 ? -45.501 -8.431 64.841 1.00 87.50 508 LEU A O 1
ATOM 3996 N N . GLU A 1 509 ? -47.092 -9.839 65.581 1.00 86.75 509 GLU A N 1
ATOM 3997 C CA . GLU A 1 509 ? -46.566 -11.045 64.936 1.00 86.75 509 GLU A CA 1
ATOM 3998 C C . GLU A 1 509 ? -46.686 -10.964 63.405 1.00 86.75 509 GLU A C 1
ATOM 4000 O O . GLU A 1 509 ? -45.709 -11.227 62.702 1.00 86.75 509 GLU A O 1
ATOM 4005 N N . VAL A 1 510 ? -47.814 -10.465 62.881 1.00 89.25 510 VAL A N 1
ATOM 4006 C CA . VAL A 1 510 ? -47.977 -10.172 61.443 1.00 89.25 510 VAL A CA 1
ATOM 4007 C C . VAL A 1 510 ? -46.967 -9.122 60.962 1.00 89.25 510 VAL A C 1
ATOM 4009 O O . VAL A 1 510 ? -46.300 -9.342 59.952 1.00 89.25 510 VAL A O 1
ATOM 4012 N N . ILE A 1 511 ? -46.792 -8.011 61.689 1.00 88.25 511 ILE A N 1
ATOM 4013 C CA . ILE A 1 511 ? -45.809 -6.966 61.337 1.00 88.25 511 ILE A CA 1
ATOM 4014 C C . ILE A 1 511 ? -44.374 -7.515 61.386 1.00 88.25 511 ILE A C 1
ATOM 4016 O O . ILE A 1 511 ? -43.564 -7.195 60.515 1.00 88.25 511 ILE A O 1
ATOM 4020 N N . SER A 1 512 ? -44.057 -8.363 62.367 1.00 87.56 512 SER A N 1
ATOM 4021 C CA . SER A 1 512 ? -42.763 -9.044 62.484 1.00 87.56 512 SER A CA 1
ATOM 4022 C C . SER A 1 512 ? -42.494 -9.943 61.272 1.00 87.56 512 SER A C 1
ATOM 4024 O O . SER A 1 512 ? -41.435 -9.846 60.653 1.00 87.56 512 SER A O 1
ATOM 4026 N N . GLN A 1 513 ? -43.465 -10.779 60.896 1.00 89.19 513 GLN A N 1
ATOM 4027 C CA . GLN A 1 513 ? -43.338 -11.726 59.788 1.00 89.19 513 GLN A CA 1
ATOM 4028 C C . GLN A 1 513 ? -43.294 -11.026 58.418 1.00 89.19 513 GLN A C 1
ATOM 4030 O O . GLN A 1 513 ? -42.506 -11.409 57.552 1.00 89.19 513 GLN A O 1
ATOM 4035 N N . GLU A 1 514 ? -44.080 -9.963 58.223 1.00 89.50 514 GLU A N 1
ATOM 4036 C CA . GLU A 1 514 ? -44.033 -9.160 56.998 1.00 89.50 514 GLU A CA 1
ATOM 4037 C C . GLU A 1 514 ? -42.724 -8.356 56.889 1.00 89.50 514 GLU A C 1
ATOM 4039 O O . GLU A 1 514 ? -42.162 -8.246 55.798 1.00 89.50 514 GLU A O 1
ATOM 4044 N N . THR A 1 515 ? -42.189 -7.844 58.005 1.00 87.44 515 THR A N 1
ATOM 4045 C CA . THR A 1 515 ? -40.853 -7.219 58.041 1.00 87.44 515 THR A CA 1
ATOM 4046 C C . THR A 1 515 ? -39.785 -8.211 57.589 1.00 87.44 515 THR A C 1
ATOM 4048 O O . THR A 1 515 ? -38.981 -7.894 56.714 1.00 87.44 515 THR A O 1
ATOM 4051 N N . GLU A 1 516 ? -39.793 -9.421 58.151 1.00 89.56 516 GLU A N 1
ATOM 4052 C CA . GLU A 1 516 ? -38.831 -10.474 57.826 1.00 89.56 516 GLU A CA 1
ATOM 4053 C C . GLU A 1 516 ? -38.876 -10.853 56.335 1.00 89.56 516 GLU A C 1
ATOM 4055 O O . GLU A 1 516 ? -37.840 -10.795 55.667 1.00 89.56 516 GLU A O 1
ATOM 4060 N N . GLN A 1 517 ? -40.069 -11.101 55.778 1.00 92.00 517 GLN A N 1
ATOM 4061 C CA . GLN A 1 517 ? -40.237 -11.369 54.343 1.00 92.00 517 GLN A CA 1
ATOM 4062 C C . GLN A 1 517 ? -39.783 -10.205 53.452 1.00 92.00 517 GLN A C 1
ATOM 4064 O O . GLN A 1 517 ? -39.131 -10.430 52.431 1.00 92.00 517 GLN A O 1
ATOM 4069 N N . ARG A 1 518 ? -40.105 -8.953 53.811 1.00 90.56 518 ARG A N 1
ATOM 4070 C CA . ARG A 1 518 ? -39.704 -7.774 53.023 1.00 90.56 518 ARG A CA 1
ATOM 4071 C C . ARG A 1 518 ? -38.186 -7.576 53.034 1.00 90.56 518 ARG A C 1
ATOM 4073 O O . ARG A 1 518 ? -37.622 -7.275 51.983 1.00 90.56 518 ARG A O 1
ATOM 4080 N N . CYS A 1 519 ? -37.519 -7.793 54.169 1.00 91.94 519 CYS A N 1
ATOM 4081 C CA . CYS A 1 519 ? -36.057 -7.745 54.251 1.00 91.94 519 CYS A CA 1
ATOM 4082 C C . CYS A 1 519 ? -35.398 -8.868 53.433 1.00 91.94 519 CYS A C 1
ATOM 4084 O O . CYS A 1 519 ? -34.430 -8.611 52.722 1.00 91.94 519 CYS A O 1
ATOM 4086 N N . GLU A 1 520 ? -35.936 -10.090 53.458 1.00 91.38 520 GLU A N 1
ATOM 4087 C CA . GLU A 1 520 ? -35.400 -11.216 52.676 1.00 91.38 520 GLU A CA 1
ATOM 4088 C C . GLU A 1 520 ? -35.616 -11.053 51.166 1.00 91.38 520 GLU A C 1
ATOM 4090 O O . GLU A 1 520 ? -34.707 -11.327 50.377 1.00 91.38 520 GLU A O 1
ATOM 4095 N N . ALA A 1 521 ? -36.767 -10.520 50.748 1.00 92.00 521 ALA A N 1
ATOM 4096 C CA . ALA A 1 521 ? -37.020 -10.159 49.355 1.00 92.00 521 ALA A CA 1
ATOM 4097 C C . ALA A 1 521 ? -36.075 -9.043 48.870 1.00 92.00 521 ALA A C 1
ATOM 4099 O O . ALA A 1 521 ? -35.513 -9.140 47.777 1.00 92.00 521 ALA A O 1
ATOM 4100 N N . LEU A 1 522 ? -35.848 -8.010 49.689 1.00 92.56 522 LEU A N 1
ATOM 4101 C CA . LEU A 1 522 ? -34.945 -6.900 49.369 1.00 92.56 522 LEU A CA 1
ATOM 4102 C C . LEU A 1 522 ? -33.470 -7.344 49.326 1.00 92.56 522 LEU A C 1
ATOM 4104 O O . LEU A 1 522 ? -32.742 -6.965 48.410 1.00 92.56 522 LEU A O 1
ATOM 4108 N N . SER A 1 523 ? -33.055 -8.199 50.264 1.00 92.56 523 SER A N 1
ATOM 4109 C CA . SER A 1 523 ? -31.754 -8.886 50.286 1.00 92.56 523 SER A CA 1
ATOM 4110 C C . SER A 1 523 ? -31.526 -9.684 48.994 1.00 92.56 523 SER A C 1
ATOM 4112 O O . SER A 1 523 ? -30.569 -9.436 48.256 1.00 92.56 523 SER A O 1
ATOM 4114 N N . THR A 1 524 ? -32.474 -10.557 48.639 1.00 92.62 524 THR A N 1
ATOM 4115 C CA . THR A 1 524 ? -32.424 -11.381 47.417 1.00 92.62 524 THR A CA 1
ATOM 4116 C C . THR A 1 524 ? -32.391 -10.521 46.147 1.00 92.62 524 THR A C 1
ATOM 4118 O O . THR A 1 524 ? -31.638 -10.808 45.213 1.00 92.62 524 THR A O 1
ATOM 4121 N N . SER A 1 525 ? -33.151 -9.422 46.117 1.00 92.81 525 SER A N 1
ATOM 4122 C CA . SER A 1 525 ? -33.131 -8.462 45.009 1.00 92.81 525 SER A CA 1
ATOM 4123 C C . SER A 1 525 ? -31.753 -7.805 44.857 1.00 92.81 525 SER A C 1
ATOM 4125 O O . SER A 1 525 ? -31.198 -7.816 43.758 1.00 92.81 525 SER A O 1
ATOM 4127 N N . THR A 1 526 ? -31.174 -7.290 45.948 1.00 92.44 526 THR A N 1
ATOM 4128 C CA . THR A 1 526 ? -29.831 -6.675 45.985 1.00 92.44 526 THR A CA 1
ATOM 4129 C C . THR A 1 526 ? -28.742 -7.644 45.515 1.00 92.44 526 THR A C 1
ATOM 4131 O O . THR A 1 526 ? -27.903 -7.278 44.687 1.00 92.44 526 THR A O 1
ATOM 4134 N N . LEU A 1 527 ? -28.791 -8.896 45.987 1.00 92.31 527 LEU A N 1
ATOM 4135 C CA . LEU A 1 527 ? -27.914 -9.986 45.551 1.00 92.31 527 LEU A CA 1
ATOM 4136 C C . LEU A 1 527 ? -27.980 -10.181 44.029 1.00 92.31 527 LEU A C 1
ATOM 4138 O O . LEU A 1 527 ? -26.959 -10.067 43.346 1.00 92.31 527 LEU A O 1
ATOM 4142 N N . SER A 1 528 ? -29.189 -10.392 43.499 1.00 92.88 528 SER A N 1
ATOM 4143 C CA . SER A 1 528 ? -29.400 -10.667 42.073 1.00 92.88 528 SER A CA 1
ATOM 4144 C C . SER A 1 528 ? -28.991 -9.503 41.160 1.00 92.88 528 SER A C 1
ATOM 4146 O O . SER A 1 528 ? -28.412 -9.733 40.099 1.00 92.88 528 SER A O 1
ATOM 4148 N N . PHE A 1 529 ? -29.228 -8.255 41.579 1.00 92.38 529 PHE A N 1
ATOM 4149 C CA . PHE A 1 529 ? -28.866 -7.063 40.811 1.00 92.38 529 PHE A CA 1
ATOM 4150 C C . PHE A 1 529 ? -27.343 -6.899 40.692 1.00 92.38 529 PHE A C 1
ATOM 4152 O O . PHE A 1 529 ? -26.827 -6.687 39.595 1.00 92.38 529 PHE A O 1
ATOM 4159 N N . SER A 1 530 ? -26.614 -7.059 41.802 1.00 91.94 530 SER A N 1
ATOM 4160 C CA . SER A 1 530 ? -25.145 -7.000 41.811 1.00 91.94 530 SER A CA 1
ATOM 4161 C C . SER A 1 530 ? -24.529 -8.096 40.930 1.00 91.94 530 SER A C 1
ATOM 4163 O O . SER A 1 530 ? -23.626 -7.828 40.137 1.00 91.94 530 SER A O 1
ATOM 4165 N N . GLU A 1 531 ? -25.064 -9.318 40.989 1.00 91.81 531 GLU A N 1
ATOM 4166 C CA . GLU A 1 531 ? -24.575 -10.450 40.192 1.00 91.81 531 GLU A CA 1
ATOM 4167 C C . GLU A 1 531 ? -24.870 -10.292 38.692 1.00 91.81 531 GLU A C 1
ATOM 4169 O O . GLU A 1 531 ? -23.994 -10.556 37.864 1.00 91.81 531 GLU A O 1
ATOM 4174 N N . GLN A 1 532 ? -26.044 -9.767 38.320 1.00 93.75 532 GLN A N 1
ATOM 4175 C CA . GLN A 1 532 ? -26.355 -9.403 36.931 1.00 93.75 532 GLN A CA 1
ATOM 4176 C C . GLN A 1 532 ? -25.448 -8.279 36.409 1.00 93.75 532 GLN A C 1
ATOM 4178 O O . GLN A 1 532 ? -24.981 -8.345 35.269 1.00 93.75 532 GLN A O 1
ATOM 4183 N N . TRP A 1 533 ? -25.153 -7.269 37.232 1.00 92.56 533 TRP A N 1
ATOM 4184 C CA . TRP A 1 533 ? -24.266 -6.166 36.857 1.00 92.56 533 TRP A CA 1
ATOM 4185 C C . TRP A 1 533 ? -22.822 -6.637 36.635 1.00 92.56 533 TRP A C 1
ATOM 4187 O O . TRP A 1 533 ? -22.238 -6.363 35.585 1.00 92.56 533 TRP A O 1
ATOM 4197 N N . VAL A 1 534 ? -22.267 -7.433 37.556 1.00 94.00 534 VAL A N 1
ATOM 4198 C CA . VAL A 1 534 ? -20.926 -8.028 37.409 1.00 94.00 534 VAL A CA 1
ATOM 4199 C C . VAL A 1 534 ? -20.864 -8.990 36.214 1.00 94.00 534 VAL A C 1
ATOM 4201 O O . VAL A 1 534 ? -19.876 -8.985 35.479 1.00 94.00 534 VAL A O 1
ATOM 4204 N N . SER A 1 535 ? -21.924 -9.762 35.949 1.00 93.75 535 SER A N 1
ATOM 4205 C CA . SER A 1 535 ? -22.030 -10.608 34.749 1.00 93.75 535 SER A CA 1
ATOM 4206 C C . SER A 1 535 ? -21.997 -9.785 33.452 1.00 93.75 535 SER A C 1
ATOM 4208 O O . SER A 1 535 ? -21.244 -10.112 32.532 1.00 93.75 535 SER A O 1
ATOM 4210 N N . CYS A 1 536 ? -22.737 -8.671 33.397 1.00 94.62 536 CYS A N 1
ATOM 4211 C CA . CYS A 1 536 ? -22.717 -7.742 32.266 1.00 94.62 536 CYS A CA 1
ATOM 4212 C C . CYS A 1 536 ? -21.313 -7.151 32.042 1.00 94.62 536 CYS A C 1
ATOM 4214 O O . CYS A 1 536 ? -20.812 -7.163 30.917 1.00 94.62 536 CYS A O 1
ATOM 4216 N N . LEU A 1 537 ? -20.650 -6.704 33.114 1.00 94.38 537 LEU A N 1
ATOM 4217 C CA . LEU A 1 537 ? -19.283 -6.176 33.076 1.00 94.38 537 LEU A CA 1
ATOM 4218 C C . LEU A 1 537 ? -18.264 -7.213 32.572 1.00 94.38 537 LEU A C 1
ATOM 4220 O O . LEU A 1 537 ? -17.472 -6.898 31.686 1.00 94.38 537 LEU A O 1
ATOM 4224 N N . ASN A 1 538 ? -18.325 -8.457 33.058 1.00 93.12 538 ASN A N 1
ATOM 4225 C CA . ASN A 1 538 ? -17.470 -9.551 32.575 1.00 93.12 538 ASN A CA 1
ATOM 4226 C C . ASN A 1 538 ? -17.667 -9.828 31.077 1.00 93.12 538 ASN A C 1
ATOM 4228 O O . ASN A 1 538 ? -16.693 -10.033 30.356 1.00 93.12 538 ASN A O 1
ATOM 4232 N N . LYS A 1 539 ? -18.909 -9.774 30.579 1.00 94.31 539 LYS A N 1
ATOM 4233 C CA . LYS A 1 539 ? -19.174 -9.936 29.145 1.00 94.31 539 LYS A CA 1
ATOM 4234 C C . LYS A 1 539 ? -18.576 -8.796 28.308 1.00 94.31 539 LYS A C 1
ATOM 4236 O O . LYS A 1 539 ? -18.093 -9.045 27.207 1.00 94.31 539 LYS A O 1
ATOM 4241 N N . ARG A 1 540 ? -18.563 -7.557 28.814 1.00 90.88 540 ARG A N 1
ATOM 4242 C CA . ARG A 1 540 ? -17.896 -6.437 28.121 1.00 90.88 540 ARG A CA 1
ATOM 4243 C C . ARG A 1 540 ? -16.383 -6.607 28.064 1.00 90.88 540 ARG A C 1
ATOM 4245 O O . ARG A 1 540 ? -15.793 -6.286 27.038 1.00 90.88 540 ARG A O 1
ATOM 4252 N N . GLU A 1 541 ? -15.774 -7.152 29.113 1.00 93.19 541 GLU A N 1
ATOM 4253 C CA . GLU A 1 541 ? -14.355 -7.516 29.089 1.00 93.19 541 GLU A CA 1
ATOM 4254 C C . GLU A 1 541 ? -14.076 -8.591 28.024 1.00 93.19 541 GLU A C 1
ATOM 4256 O O . GLU A 1 541 ? -13.177 -8.428 27.203 1.00 93.19 541 GLU A O 1
ATOM 4261 N N . GLU A 1 542 ? -14.899 -9.642 27.946 1.00 93.25 542 GLU A N 1
ATOM 4262 C CA . GLU A 1 542 ? -14.783 -10.674 26.905 1.00 93.25 542 GLU A CA 1
ATOM 4263 C C . GLU A 1 542 ? -14.952 -10.102 25.479 1.00 93.25 542 GLU A C 1
ATOM 4265 O O . GLU A 1 542 ? -14.197 -10.460 24.570 1.00 93.25 542 GLU A O 1
ATOM 4270 N N . GLU A 1 543 ? -15.900 -9.181 25.268 1.00 93.56 543 GLU A N 1
ATOM 4271 C CA . GLU A 1 543 ? -16.088 -8.463 23.996 1.00 93.56 543 GLU A CA 1
ATOM 4272 C C . GLU A 1 543 ? -14.833 -7.646 23.610 1.00 93.56 543 GLU A C 1
ATOM 4274 O O . GLU A 1 543 ? -14.410 -7.673 22.450 1.00 93.56 543 GLU A O 1
ATOM 4279 N N . LEU A 1 544 ? -14.187 -6.975 24.573 1.00 94.00 544 LEU A N 1
ATOM 4280 C CA . LEU A 1 544 ? -12.964 -6.185 24.361 1.00 94.00 544 LEU A CA 1
ATOM 4281 C C . LEU A 1 544 ? -11.730 -7.054 24.075 1.00 94.00 544 LEU A C 1
ATOM 4283 O O . LEU A 1 544 ? -10.954 -6.738 23.170 1.00 94.00 544 LEU A O 1
ATOM 4287 N N . GLN A 1 545 ? -11.559 -8.165 24.794 1.00 92.56 545 GLN A N 1
ATOM 4288 C CA . GLN A 1 545 ? -10.456 -9.105 24.563 1.00 92.56 545 GLN A CA 1
ATOM 4289 C C . GLN A 1 545 ? -10.590 -9.805 23.200 1.00 92.56 545 GLN A C 1
ATOM 4291 O O . GLN A 1 545 ? -9.602 -9.966 22.479 1.00 92.56 545 GLN A O 1
ATOM 4296 N N . ASN A 1 546 ? -11.813 -10.150 22.782 1.00 93.81 546 ASN A N 1
ATOM 4297 C CA . ASN A 1 546 ? -12.062 -10.667 21.434 1.00 93.81 546 ASN A CA 1
ATOM 4298 C C . ASN A 1 546 ? -11.788 -9.614 20.346 1.00 93.81 546 ASN A C 1
ATOM 4300 O O . ASN A 1 546 ? -11.178 -9.947 19.330 1.00 93.81 546 ASN A O 1
ATOM 4304 N N . LEU A 1 547 ? -12.157 -8.345 20.561 1.00 92.19 547 LEU A N 1
ATOM 4305 C CA . LEU A 1 547 ? -11.824 -7.250 19.640 1.00 92.19 547 LEU A CA 1
ATOM 4306 C C . LEU A 1 547 ? -10.302 -7.078 19.487 1.00 92.19 547 LEU A C 1
ATOM 4308 O O . LEU A 1 547 ? -9.804 -7.000 18.363 1.00 92.19 547 LEU A O 1
ATOM 4312 N N . LEU A 1 548 ? -9.556 -7.083 20.598 1.00 94.25 548 LEU A N 1
ATOM 4313 C CA . LEU A 1 548 ? -8.091 -7.022 20.593 1.00 94.25 548 LEU A CA 1
ATOM 4314 C C . LEU A 1 548 ? -7.477 -8.204 19.829 1.00 94.25 548 LEU A C 1
ATOM 4316 O O . LEU A 1 548 ? -6.557 -8.014 19.033 1.00 94.25 548 LEU A O 1
ATOM 4320 N N . LYS A 1 549 ? -7.999 -9.417 20.031 1.00 93.50 549 LYS A N 1
ATOM 4321 C CA . LYS A 1 549 ? -7.550 -10.630 19.336 1.00 93.50 549 LYS A CA 1
ATOM 4322 C C . LYS A 1 549 ? -7.782 -10.554 17.824 1.00 93.50 549 LYS A C 1
ATOM 4324 O O . LYS A 1 549 ? -6.852 -10.812 17.065 1.00 93.50 549 LYS A O 1
ATOM 4329 N N . VAL A 1 550 ? -8.980 -10.157 17.388 1.00 94.38 550 VAL A N 1
ATOM 4330 C CA . VAL A 1 550 ? -9.318 -10.010 15.959 1.00 94.38 550 VAL A CA 1
ATOM 4331 C C . VAL A 1 550 ? -8.449 -8.942 15.289 1.00 94.38 550 VAL A C 1
ATOM 4333 O O . VAL A 1 550 ? -7.967 -9.159 14.180 1.00 94.38 550 VAL A O 1
ATOM 4336 N N . ILE A 1 551 ? -8.189 -7.818 15.967 1.00 93.50 551 ILE A N 1
ATOM 4337 C CA . ILE A 1 551 ? -7.328 -6.750 15.436 1.00 93.50 551 ILE A CA 1
ATOM 4338 C C . ILE A 1 551 ? -5.867 -7.204 15.329 1.00 93.50 551 ILE A C 1
ATOM 4340 O O . ILE A 1 551 ? -5.252 -6.966 14.293 1.00 93.50 551 ILE A O 1
ATOM 4344 N N . ASN A 1 552 ? -5.321 -7.906 16.332 1.00 92.50 552 ASN A N 1
ATOM 4345 C CA . ASN A 1 552 ? -3.978 -8.492 16.226 1.00 92.50 552 ASN A CA 1
ATOM 4346 C C . ASN A 1 552 ? -3.886 -9.451 15.032 1.00 92.50 552 ASN A C 1
ATOM 4348 O O . ASN A 1 552 ? -3.044 -9.248 14.163 1.00 92.50 552 ASN A O 1
ATOM 4352 N N . GLN A 1 553 ? -4.796 -10.424 14.933 1.00 93.06 553 GLN A N 1
ATOM 4353 C CA . GLN A 1 553 ? -4.785 -11.424 13.858 1.00 93.06 553 GLN A CA 1
ATOM 4354 C C . GLN A 1 553 ? -4.942 -10.795 12.463 1.00 93.06 553 GLN A C 1
ATOM 4356 O O . GLN A 1 553 ? -4.255 -11.198 11.526 1.00 93.06 553 GLN A O 1
ATOM 4361 N N . GLY A 1 554 ? -5.800 -9.778 12.319 1.00 92.44 554 GLY A N 1
ATOM 4362 C CA . GLY A 1 554 ? -5.953 -9.032 11.067 1.00 92.44 554 GLY A CA 1
ATOM 4363 C C . GLY A 1 554 ? -4.706 -8.225 10.691 1.00 92.44 554 GLY A C 1
ATOM 4364 O O . GLY A 1 554 ? -4.292 -8.235 9.532 1.00 92.44 554 GLY A O 1
ATOM 4365 N N . CYS A 1 555 ? -4.067 -7.563 11.661 1.00 92.69 555 CYS A N 1
ATOM 4366 C 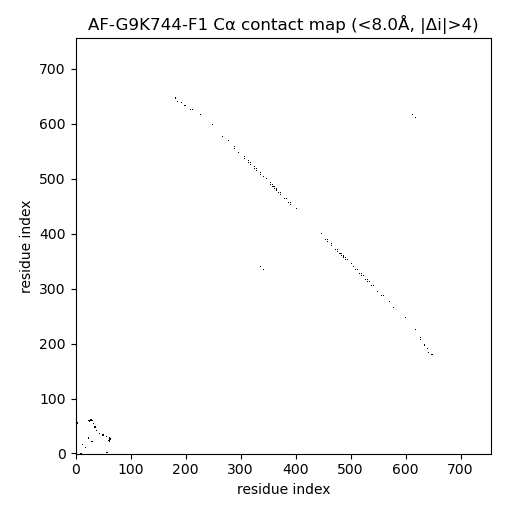CA . CYS A 1 555 ? -2.824 -6.829 11.428 1.00 92.69 555 CYS A CA 1
ATOM 4367 C C . CYS A 1 555 ? -1.635 -7.759 11.142 1.00 92.69 555 CYS A C 1
ATOM 4369 O O . CYS A 1 555 ? -0.827 -7.434 10.277 1.00 92.69 555 CYS A O 1
ATOM 4371 N N . GLU A 1 556 ? -1.524 -8.912 11.805 1.00 91.38 556 GLU A N 1
ATOM 4372 C CA . GLU A 1 556 ? -0.500 -9.922 11.508 1.00 91.38 556 GLU A CA 1
ATOM 4373 C C . 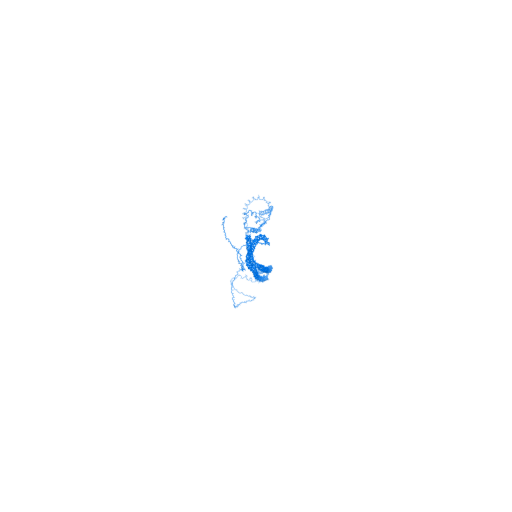GLU A 1 556 ? -0.669 -10.492 10.095 1.00 91.38 556 GLU A C 1
ATOM 4375 O O . GLU A 1 556 ? 0.288 -10.474 9.323 1.00 91.38 556 GLU A O 1
ATOM 4380 N N . ALA A 1 557 ? -1.886 -10.897 9.712 1.00 92.31 557 ALA A N 1
ATOM 4381 C CA . ALA A 1 557 ? -2.170 -11.400 8.367 1.00 92.31 557 ALA A CA 1
ATOM 4382 C C . ALA A 1 557 ? -1.830 -10.366 7.276 1.00 92.31 557 ALA A C 1
ATOM 4384 O O . ALA A 1 557 ? -1.096 -10.681 6.339 1.00 92.31 557 ALA A O 1
ATOM 4385 N N . ALA A 1 558 ? -2.274 -9.114 7.439 1.00 91.69 558 ALA A N 1
ATOM 4386 C CA . ALA A 1 558 ? -1.969 -8.034 6.499 1.00 91.69 558 ALA A CA 1
ATOM 4387 C C . ALA A 1 558 ? -0.461 -7.727 6.418 1.00 91.69 558 ALA A C 1
ATOM 4389 O O . ALA A 1 558 ? 0.058 -7.435 5.341 1.00 91.69 558 ALA A O 1
ATOM 4390 N N . ARG A 1 559 ? 0.277 -7.819 7.535 1.00 91.12 559 ARG A N 1
ATOM 4391 C CA . ARG A 1 559 ? 1.744 -7.675 7.536 1.00 91.12 559 ARG A CA 1
ATOM 4392 C C . ARG A 1 559 ? 2.424 -8.806 6.777 1.00 91.12 559 ARG A C 1
ATOM 4394 O O . ARG A 1 559 ? 3.356 -8.523 6.026 1.00 91.12 559 ARG A O 1
ATOM 4401 N N . SER A 1 560 ? 1.986 -10.050 6.964 1.00 90.81 560 SER A N 1
ATOM 4402 C CA . SER A 1 560 ? 2.511 -11.205 6.233 1.00 90.81 560 SER A CA 1
ATOM 4403 C C . SER A 1 560 ? 2.281 -11.059 4.729 1.00 90.81 560 SER A C 1
ATOM 4405 O O . SER A 1 560 ? 3.247 -11.139 3.976 1.00 90.81 560 SER A O 1
ATOM 4407 N N . GLU A 1 561 ? 1.055 -10.740 4.304 1.00 91.06 561 GLU A N 1
ATOM 4408 C CA . GLU A 1 561 ? 0.697 -10.545 2.891 1.00 91.06 561 GLU A CA 1
ATOM 4409 C C . GLU A 1 561 ? 1.505 -9.411 2.233 1.00 91.06 561 GLU A C 1
ATOM 4411 O O . GLU A 1 561 ? 2.096 -9.604 1.170 1.00 91.06 561 GLU A O 1
ATOM 4416 N N . ILE A 1 562 ? 1.612 -8.244 2.884 1.00 90.25 562 ILE A N 1
ATOM 4417 C CA . ILE A 1 562 ? 2.418 -7.113 2.384 1.00 90.25 562 ILE A CA 1
ATOM 4418 C C . ILE A 1 562 ? 3.901 -7.494 2.288 1.00 90.25 562 ILE A C 1
ATOM 4420 O O . ILE A 1 562 ? 4.559 -7.156 1.304 1.00 90.25 562 ILE A O 1
ATOM 4424 N N . THR A 1 563 ? 4.432 -8.213 3.282 1.00 90.44 563 THR A N 1
ATOM 4425 C CA . THR A 1 563 ? 5.839 -8.647 3.294 1.00 90.44 563 THR A CA 1
ATOM 4426 C C . THR A 1 563 ? 6.117 -9.661 2.182 1.00 90.44 563 THR A C 1
ATOM 4428 O O . THR A 1 563 ? 7.139 -9.565 1.506 1.00 90.44 563 THR A O 1
ATOM 4431 N N . GLU A 1 564 ? 5.207 -10.608 1.950 1.00 91.19 564 GLU A N 1
ATOM 4432 C CA . GLU A 1 564 ? 5.294 -11.593 0.870 1.00 91.19 564 GLU A CA 1
ATOM 4433 C C . GLU A 1 564 ? 5.250 -10.917 -0.508 1.00 91.19 564 GLU A C 1
ATOM 4435 O O . GLU A 1 564 ? 6.205 -11.032 -1.277 1.00 91.19 564 GLU A O 1
ATOM 4440 N N . LYS A 1 565 ? 4.206 -10.126 -0.788 1.00 89.31 565 LYS A N 1
ATOM 4441 C CA . LYS A 1 565 ? 4.009 -9.442 -2.080 1.00 89.31 565 LYS A CA 1
ATOM 4442 C C . LYS A 1 565 ? 5.140 -8.475 -2.427 1.00 89.31 565 LYS A C 1
ATOM 4444 O O . LYS A 1 565 ? 5.491 -8.316 -3.597 1.00 89.31 565 LYS A O 1
ATOM 4449 N N . LEU A 1 566 ? 5.739 -7.831 -1.428 1.00 89.69 566 LEU A N 1
ATOM 4450 C CA . LEU A 1 566 ? 6.844 -6.907 -1.659 1.00 89.69 566 LEU A CA 1
ATOM 4451 C C . LEU A 1 566 ? 8.190 -7.627 -1.825 1.00 89.69 566 LEU A C 1
ATOM 4453 O O . LEU A 1 566 ? 8.996 -7.201 -2.652 1.00 89.69 566 LEU A O 1
ATOM 4457 N N . ASN A 1 567 ? 8.410 -8.755 -1.140 1.00 89.25 567 ASN A N 1
ATOM 4458 C CA . ASN A 1 567 ? 9.557 -9.629 -1.407 1.00 89.25 567 ASN A CA 1
ATOM 4459 C C . ASN A 1 567 ? 9.478 -10.266 -2.807 1.00 89.25 567 ASN A C 1
ATOM 4461 O O . ASN A 1 567 ? 10.491 -10.297 -3.506 1.00 89.25 567 ASN A O 1
ATOM 4465 N N . GLU A 1 568 ? 8.290 -10.692 -3.258 1.00 90.25 568 GLU A N 1
ATOM 4466 C CA . GLU A 1 568 ? 8.052 -11.111 -4.649 1.00 90.25 568 GLU A CA 1
ATOM 4467 C C . GLU A 1 568 ? 8.463 -10.006 -5.634 1.00 90.25 568 GLU A C 1
ATOM 4469 O O . GLU A 1 568 ? 9.274 -10.241 -6.530 1.00 90.25 568 GLU A O 1
ATOM 4474 N N . HIS A 1 569 ? 7.963 -8.777 -5.450 1.00 88.62 569 HIS A N 1
ATOM 4475 C CA . HIS A 1 569 ? 8.292 -7.659 -6.340 1.00 88.62 569 HIS A CA 1
ATOM 4476 C C . HIS A 1 569 ? 9.791 -7.302 -6.303 1.00 88.62 569 HIS A C 1
ATOM 4478 O O . HIS A 1 569 ? 10.372 -6.949 -7.334 1.00 88.62 569 HIS A O 1
ATOM 4484 N N . LYS A 1 570 ? 10.446 -7.417 -5.142 1.00 89.00 570 LYS A N 1
ATOM 4485 C CA . LYS A 1 570 ? 11.891 -7.196 -4.991 1.00 89.00 570 LYS A CA 1
ATOM 4486 C C . LYS A 1 570 ? 12.697 -8.235 -5.779 1.00 89.00 570 LYS A C 1
ATOM 4488 O O . LYS A 1 570 ? 13.577 -7.852 -6.549 1.00 89.00 570 LYS A O 1
ATOM 4493 N N . ALA A 1 571 ? 12.322 -9.513 -5.689 1.00 89.94 571 ALA A N 1
ATOM 4494 C CA . ALA A 1 571 ? 12.921 -10.594 -6.472 1.00 89.94 571 ALA A CA 1
ATOM 4495 C C . ALA A 1 571 ? 12.667 -10.447 -7.987 1.00 89.94 571 ALA A C 1
ATOM 4497 O O . ALA A 1 571 ? 13.570 -10.692 -8.787 1.00 89.94 571 ALA A O 1
ATOM 4498 N N . VAL A 1 572 ? 11.478 -9.990 -8.403 1.00 90.31 572 VAL A N 1
ATOM 4499 C CA . VAL A 1 572 ? 11.176 -9.696 -9.818 1.00 90.31 572 VAL A CA 1
ATOM 4500 C C . VAL A 1 572 ? 12.039 -8.545 -10.348 1.00 90.31 572 VAL A C 1
ATOM 4502 O O . VAL A 1 572 ? 12.623 -8.686 -11.423 1.00 90.31 572 VAL A O 1
ATOM 4505 N N . ASN A 1 573 ? 12.187 -7.449 -9.593 1.00 88.38 573 ASN A N 1
ATOM 4506 C CA . ASN A 1 573 ? 13.088 -6.341 -9.943 1.00 88.38 573 ASN A CA 1
ATOM 4507 C C . ASN A 1 573 ? 14.542 -6.817 -10.097 1.00 88.38 573 ASN A C 1
ATOM 4509 O O . ASN A 1 573 ? 15.229 -6.416 -11.034 1.00 88.38 573 ASN A O 1
ATOM 4513 N N . GLU A 1 574 ? 15.027 -7.664 -9.187 1.00 88.75 574 GLU A N 1
ATOM 4514 C CA . GLU A 1 574 ? 16.405 -8.163 -9.213 1.00 88.75 574 GLU A CA 1
ATOM 4515 C C . GLU A 1 574 ? 16.644 -9.169 -10.353 1.00 88.75 574 GLU A C 1
ATOM 4517 O O . GLU A 1 574 ? 17.675 -9.115 -11.022 1.00 88.75 574 GLU A O 1
ATOM 4522 N N . ASN A 1 575 ? 15.655 -10.002 -10.686 1.00 90.81 575 ASN A N 1
ATOM 4523 C CA . ASN A 1 575 ? 15.702 -10.844 -11.882 1.00 90.81 575 ASN A CA 1
ATOM 4524 C C . ASN A 1 575 ? 15.727 -10.002 -13.177 1.00 90.81 575 ASN A C 1
ATOM 4526 O O . ASN A 1 575 ? 16.557 -10.232 -14.055 1.00 90.81 575 ASN A O 1
ATOM 4530 N N . GLN A 1 576 ? 14.875 -8.973 -13.279 1.00 88.56 576 GLN A N 1
ATOM 4531 C CA . GLN A 1 576 ? 14.869 -8.043 -14.419 1.00 88.56 576 GLN A CA 1
ATOM 4532 C C . GLN A 1 576 ? 16.182 -7.252 -14.543 1.00 88.56 576 GLN A C 1
ATOM 4534 O O . GLN A 1 576 ? 16.659 -7.035 -15.659 1.00 88.56 576 GLN A O 1
ATOM 4539 N N . ARG A 1 577 ? 16.796 -6.862 -13.415 1.00 89.31 577 ARG A N 1
ATOM 4540 C CA . ARG A 1 577 ? 18.130 -6.240 -13.369 1.00 89.31 577 ARG A CA 1
ATOM 4541 C C . ARG A 1 577 ? 19.167 -7.115 -14.064 1.00 89.31 577 ARG A C 1
ATOM 4543 O O . ARG A 1 577 ? 19.885 -6.621 -14.930 1.00 89.31 577 ARG A O 1
ATOM 4550 N N . ASN A 1 578 ? 19.222 -8.390 -13.687 1.00 91.00 578 ASN A N 1
ATOM 4551 C CA . ASN A 1 578 ? 20.226 -9.329 -14.178 1.00 91.00 578 ASN A CA 1
ATOM 4552 C C . ASN A 1 578 ? 20.024 -9.604 -15.674 1.00 91.00 578 ASN A C 1
ATOM 4554 O O . ASN A 1 578 ? 20.940 -9.360 -16.451 1.00 91.00 578 ASN A O 1
ATOM 4558 N N . ILE A 1 579 ? 18.796 -9.926 -16.103 1.00 91.06 579 ILE A N 1
ATOM 4559 C CA . ILE A 1 579 ? 18.455 -10.142 -17.523 1.00 91.06 579 ILE A CA 1
ATOM 4560 C C . ILE A 1 579 ? 18.872 -8.947 -18.404 1.00 91.06 579 ILE A C 1
ATOM 4562 O O . ILE A 1 579 ? 19.423 -9.133 -19.490 1.00 91.06 579 ILE A O 1
ATOM 4566 N N . PHE A 1 580 ? 18.648 -7.709 -17.949 1.00 91.19 580 PHE A N 1
ATOM 4567 C CA . PHE A 1 580 ? 19.051 -6.511 -18.695 1.00 91.19 580 PHE A CA 1
ATOM 4568 C C . PHE A 1 580 ? 20.573 -6.286 -18.697 1.00 91.19 580 PHE A C 1
ATOM 4570 O O . PHE A 1 580 ? 21.130 -5.842 -19.701 1.00 91.19 580 PHE A O 1
ATOM 4577 N N . PHE A 1 581 ? 21.260 -6.593 -17.594 1.00 92.06 581 PHE A N 1
ATOM 4578 C CA . PHE A 1 581 ? 22.716 -6.454 -17.478 1.00 92.06 581 PHE A CA 1
ATOM 4579 C C . PHE A 1 581 ? 23.454 -7.505 -18.323 1.00 92.06 581 PHE A C 1
ATOM 4581 O O . PHE A 1 581 ? 24.434 -7.169 -18.994 1.00 92.06 581 PHE A O 1
ATOM 4588 N N . ASP A 1 582 ? 22.946 -8.737 -18.361 1.00 91.94 582 ASP A N 1
ATOM 4589 C CA . ASP A 1 582 ? 23.451 -9.823 -19.202 1.00 91.94 582 ASP A CA 1
ATOM 4590 C C . ASP A 1 582 ? 23.247 -9.492 -20.689 1.00 91.94 582 ASP A C 1
ATOM 4592 O O . ASP A 1 582 ? 24.174 -9.623 -21.491 1.00 91.94 582 ASP A O 1
ATOM 4596 N N . GLN A 1 583 ? 22.074 -8.959 -21.061 1.00 91.75 583 GLN A N 1
ATOM 4597 C CA . GLN A 1 583 ? 21.795 -8.494 -22.424 1.00 91.75 583 GLN A CA 1
ATOM 4598 C C . GLN A 1 583 ? 22.721 -7.339 -22.846 1.00 91.75 583 GLN A C 1
ATOM 4600 O O . GLN A 1 583 ? 23.266 -7.384 -23.948 1.00 91.75 583 GLN A O 1
ATOM 4605 N N . ILE A 1 584 ? 22.952 -6.337 -21.984 1.00 92.19 584 ILE A N 1
ATOM 4606 C CA . ILE A 1 584 ? 23.905 -5.249 -22.273 1.00 92.19 584 ILE A CA 1
ATOM 4607 C C . ILE A 1 584 ? 25.322 -5.791 -22.470 1.00 92.19 584 ILE A C 1
ATOM 4609 O O . ILE A 1 584 ? 25.989 -5.392 -23.420 1.00 92.19 584 ILE A O 1
ATOM 4613 N N . THR A 1 585 ? 25.771 -6.713 -21.615 1.00 90.81 585 THR A N 1
ATOM 4614 C CA . THR A 1 585 ? 27.108 -7.322 -21.726 1.00 90.81 585 THR A CA 1
ATOM 4615 C C . THR A 1 585 ? 27.236 -8.106 -23.037 1.00 90.81 585 THR A C 1
ATOM 4617 O O . THR A 1 585 ? 28.196 -7.928 -23.782 1.00 90.81 585 THR A O 1
ATOM 4620 N N . THR A 1 586 ? 26.203 -8.873 -23.392 1.00 92.81 586 THR A N 1
ATOM 4621 C CA . THR A 1 586 ? 26.123 -9.633 -24.650 1.00 92.81 586 THR A CA 1
ATOM 4622 C C . THR A 1 586 ? 26.142 -8.725 -25.892 1.00 92.81 586 THR A C 1
ATOM 4624 O O . THR A 1 586 ? 26.692 -9.095 -26.931 1.00 92.81 586 THR A O 1
ATOM 4627 N N . ASP A 1 587 ? 25.536 -7.537 -25.831 1.00 90.25 587 ASP A N 1
ATOM 4628 C CA . ASP A 1 587 ? 25.547 -6.576 -26.943 1.00 90.25 587 ASP A CA 1
ATOM 4629 C C . ASP A 1 587 ? 26.838 -5.737 -26.993 1.00 90.25 587 ASP A C 1
ATOM 4631 O O . ASP A 1 587 ? 27.276 -5.355 -28.080 1.00 90.25 587 ASP A O 1
ATOM 4635 N N . GLU A 1 588 ? 27.504 -5.524 -25.855 1.00 90.94 588 GLU A N 1
ATOM 4636 C CA . GLU A 1 588 ? 28.852 -4.956 -25.789 1.00 90.94 588 GLU A CA 1
ATOM 4637 C C . GLU A 1 588 ? 29.888 -5.890 -26.440 1.00 90.94 588 GLU A C 1
ATOM 4639 O O . GLU A 1 588 ? 30.702 -5.440 -27.247 1.00 90.94 588 GLU A O 1
ATOM 4644 N N . GLU A 1 589 ? 29.822 -7.197 -26.170 1.00 91.06 589 GLU A N 1
ATOM 4645 C CA . GLU A 1 589 ? 30.685 -8.202 -26.809 1.00 91.06 589 GLU A CA 1
ATOM 4646 C C . GLU A 1 589 ? 30.516 -8.219 -28.338 1.00 91.06 589 GLU A C 1
ATOM 4648 O O . GLU A 1 589 ? 31.507 -8.166 -29.072 1.00 91.06 589 GLU A O 1
ATOM 4653 N N . LYS A 1 590 ? 29.270 -8.201 -28.838 1.00 91.62 590 LYS A N 1
ATOM 4654 C CA . LYS A 1 590 ? 28.978 -8.109 -30.284 1.00 91.62 590 LYS A CA 1
ATOM 4655 C C . LYS A 1 590 ? 29.522 -6.825 -30.904 1.00 91.62 590 LYS A C 1
ATOM 4657 O O . LYS A 1 590 ? 30.106 -6.876 -31.984 1.00 91.62 590 LYS A O 1
ATOM 4662 N N . LEU A 1 591 ? 29.342 -5.684 -30.234 1.00 91.25 591 LEU A N 1
ATOM 4663 C CA . LEU A 1 591 ? 29.851 -4.388 -30.685 1.00 91.25 591 LEU A CA 1
ATOM 4664 C C . LEU A 1 591 ? 31.381 -4.403 -30.813 1.00 91.25 591 LEU A C 1
ATOM 4666 O O . LEU A 1 591 ? 31.928 -3.901 -31.795 1.00 91.25 591 LEU A O 1
ATOM 4670 N N . MET A 1 592 ? 32.076 -4.994 -29.838 1.00 89.06 592 MET A N 1
ATOM 4671 C CA . MET A 1 592 ? 33.535 -5.116 -29.852 1.00 89.06 592 MET A CA 1
ATOM 4672 C C . MET A 1 592 ? 34.012 -6.066 -30.963 1.00 89.06 592 MET A C 1
ATOM 4674 O O . MET A 1 592 ? 34.981 -5.747 -31.652 1.00 89.06 592 MET A O 1
ATOM 4678 N N . ALA A 1 593 ? 33.303 -7.176 -31.204 1.00 90.19 593 ALA A N 1
ATOM 4679 C CA . ALA A 1 593 ? 33.594 -8.100 -32.303 1.00 90.19 593 ALA A CA 1
ATOM 4680 C C . ALA A 1 593 ? 33.410 -7.447 -33.689 1.00 90.19 593 ALA A C 1
ATOM 4682 O O . ALA A 1 593 ? 34.325 -7.488 -34.508 1.00 90.19 593 ALA A O 1
ATOM 4683 N N . GLN A 1 594 ? 32.279 -6.771 -33.926 1.00 89.50 594 GLN A N 1
ATOM 4684 C CA . GLN A 1 594 ? 32.010 -6.047 -35.180 1.00 89.50 594 GLN A CA 1
ATOM 4685 C C . GLN A 1 594 ? 33.017 -4.914 -35.426 1.00 89.50 594 GLN A C 1
ATOM 4687 O O . GLN A 1 594 ? 33.472 -4.708 -36.551 1.00 89.50 594 GLN A O 1
ATOM 4692 N N . SER A 1 595 ? 33.402 -4.194 -34.367 1.00 89.88 595 SER A N 1
ATOM 4693 C CA . SER A 1 595 ? 34.441 -3.160 -34.429 1.00 89.88 595 SER A CA 1
ATOM 4694 C C . SER A 1 595 ? 35.792 -3.745 -34.863 1.00 89.88 595 SER A C 1
ATOM 4696 O O . SER A 1 595 ? 36.488 -3.145 -35.683 1.00 89.88 595 SER A O 1
ATOM 4698 N N . LEU A 1 596 ? 36.150 -4.940 -34.380 1.00 90.44 596 LEU A N 1
ATOM 4699 C CA . LEU A 1 596 ? 37.386 -5.628 -34.760 1.00 90.44 596 LEU A CA 1
ATOM 4700 C C . LEU A 1 596 ? 37.349 -6.123 -36.217 1.00 90.44 596 LEU A C 1
ATOM 4702 O O . LEU A 1 596 ? 38.252 -5.787 -36.982 1.00 90.44 596 LEU A O 1
ATOM 4706 N N . GLU A 1 597 ? 36.287 -6.823 -36.625 1.00 90.81 597 GLU A N 1
ATOM 4707 C CA . GLU A 1 597 ? 36.085 -7.330 -37.996 1.00 90.81 597 GLU A CA 1
ATOM 4708 C C . GLU A 1 597 ? 36.155 -6.208 -39.051 1.00 90.81 597 GLU A C 1
ATOM 4710 O O . GLU A 1 597 ? 36.807 -6.337 -40.094 1.00 90.81 597 GLU A O 1
ATOM 4715 N N . LEU A 1 598 ? 35.531 -5.061 -38.766 1.00 89.88 598 LEU A N 1
ATOM 4716 C CA . LEU A 1 598 ? 35.506 -3.923 -39.682 1.00 89.88 598 LEU A CA 1
ATOM 4717 C C . LEU A 1 598 ? 36.879 -3.226 -39.782 1.00 89.88 598 LEU A C 1
ATOM 4719 O O . LEU A 1 598 ? 37.277 -2.800 -40.869 1.00 89.88 598 LEU A O 1
ATOM 4723 N N . ASN A 1 599 ? 37.643 -3.176 -38.684 1.00 89.06 599 ASN A N 1
ATOM 4724 C CA . ASN A 1 599 ? 39.031 -2.699 -38.686 1.00 89.06 599 ASN A CA 1
ATOM 4725 C C . ASN A 1 599 ? 39.982 -3.656 -39.433 1.00 89.06 599 ASN A C 1
ATOM 4727 O O . ASN A 1 599 ? 40.871 -3.196 -40.151 1.00 89.06 599 ASN A O 1
ATOM 4731 N N . GLU A 1 600 ? 39.813 -4.977 -39.311 1.00 90.56 600 GLU A N 1
ATOM 4732 C CA . GLU A 1 600 ? 40.582 -5.944 -40.110 1.00 90.56 600 GLU A CA 1
ATOM 4733 C C . GLU A 1 600 ? 40.252 -5.827 -41.603 1.00 90.56 600 GLU A C 1
ATOM 4735 O O . GLU A 1 600 ? 41.159 -5.780 -42.436 1.00 90.56 600 GLU A O 1
ATOM 4740 N N . THR A 1 601 ? 38.971 -5.671 -41.942 1.00 89.38 601 THR A N 1
ATOM 4741 C CA . THR A 1 601 ? 38.509 -5.451 -43.322 1.00 89.38 601 THR A CA 1
ATOM 4742 C C . THR A 1 601 ? 39.161 -4.214 -43.950 1.00 89.38 601 THR A C 1
ATOM 4744 O O . THR A 1 601 ? 39.628 -4.273 -45.092 1.00 89.38 601 THR A O 1
ATOM 4747 N N . ILE A 1 602 ? 39.268 -3.110 -43.202 1.00 89.50 602 ILE A N 1
ATOM 4748 C CA . ILE A 1 602 ? 39.962 -1.893 -43.650 1.00 89.50 602 ILE A CA 1
ATOM 4749 C C . ILE A 1 602 ? 41.452 -2.139 -43.863 1.00 89.50 602 ILE A C 1
ATOM 4751 O O . ILE A 1 602 ? 41.972 -1.777 -44.917 1.00 89.50 602 ILE A O 1
ATOM 4755 N N . LYS A 1 603 ? 42.136 -2.803 -42.926 1.00 88.19 603 LYS A N 1
ATOM 4756 C CA . LYS A 1 603 ? 43.567 -3.119 -43.066 1.00 88.19 603 LYS A CA 1
ATOM 4757 C C . LYS A 1 603 ? 43.834 -3.996 -44.286 1.00 88.19 603 LYS A C 1
ATOM 4759 O O . LYS A 1 603 ? 44.748 -3.702 -45.048 1.00 88.19 603 LYS A O 1
ATOM 4764 N N . ILE A 1 604 ? 42.990 -4.996 -44.544 1.00 89.12 604 ILE A N 1
ATOM 4765 C CA . ILE A 1 604 ? 43.062 -5.835 -45.751 1.00 89.12 604 ILE A CA 1
ATOM 4766 C C . ILE A 1 604 ? 42.838 -4.998 -47.023 1.00 89.12 604 ILE A C 1
ATOM 4768 O O . ILE A 1 604 ? 43.562 -5.172 -48.006 1.00 89.12 604 ILE A O 1
ATOM 4772 N N . GLY A 1 605 ? 41.869 -4.076 -47.020 1.00 85.50 605 GLY A N 1
ATOM 4773 C CA . GLY A 1 605 ? 41.619 -3.150 -48.131 1.00 85.50 605 GLY A CA 1
ATOM 4774 C C . GLY A 1 605 ? 42.804 -2.218 -48.409 1.00 85.50 605 GLY A C 1
ATOM 4775 O O . GLY A 1 605 ? 43.255 -2.110 -49.551 1.00 85.50 605 GLY A O 1
ATOM 4776 N N . LEU A 1 606 ? 43.360 -1.620 -47.356 1.00 87.56 606 LEU A N 1
ATOM 4777 C CA . LEU A 1 606 ? 44.542 -0.761 -47.390 1.00 87.56 606 LEU A CA 1
ATOM 4778 C C . LEU A 1 606 ? 45.781 -1.519 -47.896 1.00 87.56 606 LEU A C 1
ATOM 4780 O O . LEU A 1 606 ? 46.521 -0.995 -48.730 1.00 87.56 606 LEU A O 1
ATOM 4784 N N . THR A 1 607 ? 45.999 -2.764 -47.461 1.00 85.81 607 THR A N 1
ATOM 4785 C CA . THR A 1 607 ? 47.089 -3.611 -47.971 1.00 85.81 607 THR A CA 1
ATOM 4786 C C . THR A 1 607 ? 46.915 -3.901 -49.462 1.00 85.81 607 THR A C 1
ATOM 4788 O O . THR A 1 607 ? 47.848 -3.671 -50.230 1.00 85.81 607 THR A O 1
ATOM 4791 N N . LYS A 1 608 ? 45.719 -4.322 -49.902 1.00 84.50 608 LYS A N 1
ATOM 4792 C CA . LYS A 1 608 ? 45.425 -4.587 -51.325 1.00 84.50 608 LYS A CA 1
ATOM 4793 C C . LYS A 1 608 ? 45.634 -3.351 -52.205 1.00 84.50 608 LYS A C 1
ATOM 4795 O O . LYS A 1 608 ? 46.234 -3.467 -53.271 1.00 84.50 608 LYS A O 1
ATOM 4800 N N . LEU A 1 609 ? 45.201 -2.172 -51.747 1.00 83.94 609 LEU A N 1
ATOM 4801 C CA . LEU A 1 609 ? 45.442 -0.907 -52.446 1.00 83.94 609 LEU A CA 1
ATOM 4802 C C . LEU A 1 609 ? 46.942 -0.625 -52.606 1.00 83.94 609 LEU A C 1
ATOM 4804 O O . LEU A 1 609 ? 47.394 -0.291 -53.700 1.00 83.94 609 LEU A O 1
ATOM 4808 N N . ASN A 1 610 ? 47.720 -0.762 -51.530 1.00 82.69 610 ASN A N 1
ATOM 4809 C CA . ASN A 1 610 ? 49.156 -0.497 -51.582 1.00 82.69 610 ASN A CA 1
ATOM 4810 C C . ASN A 1 610 ? 49.891 -1.488 -52.505 1.00 82.69 610 ASN A C 1
ATOM 4812 O O . ASN A 1 610 ? 50.794 -1.066 -53.225 1.00 82.69 610 ASN A O 1
ATOM 4816 N N . CYS A 1 611 ? 49.465 -2.756 -52.576 1.00 82.31 611 CYS A N 1
ATOM 4817 C CA . CYS A 1 611 ? 49.960 -3.708 -53.578 1.00 82.31 611 CYS A CA 1
ATOM 4818 C C . CYS A 1 611 ? 49.651 -3.247 -55.014 1.00 82.31 611 CYS A C 1
ATOM 4820 O O . CYS A 1 611 ? 50.581 -3.108 -55.807 1.00 82.31 611 CYS A O 1
ATOM 4822 N N . PHE A 1 612 ? 48.387 -2.927 -55.322 1.00 80.00 612 PHE A N 1
ATOM 4823 C CA . PHE A 1 612 ? 47.956 -2.470 -56.654 1.00 80.00 612 PHE A CA 1
ATOM 4824 C C . PHE A 1 612 ? 48.760 -1.256 -57.148 1.00 80.00 612 PHE A C 1
ATOM 4826 O O . PHE A 1 612 ? 49.264 -1.236 -58.272 1.00 80.00 612 PHE A O 1
ATOM 4833 N N . LEU A 1 613 ? 48.957 -0.259 -56.278 1.00 77.81 613 LEU A N 1
ATOM 4834 C CA . LEU A 1 613 ? 49.741 0.932 -56.610 1.00 77.81 613 LEU A CA 1
ATOM 4835 C C . LEU A 1 613 ? 51.236 0.619 -56.788 1.00 77.81 613 LEU A C 1
ATOM 4837 O O . LEU A 1 613 ? 51.895 1.210 -57.642 1.00 77.81 613 LEU A O 1
ATOM 4841 N N . GLN A 1 614 ? 51.811 -0.291 -55.999 1.00 73.94 614 GLN A N 1
ATOM 4842 C CA . GLN A 1 614 ? 53.245 -0.591 -56.074 1.00 73.94 614 GLN A CA 1
ATOM 4843 C C . GLN A 1 614 ? 53.629 -1.579 -57.183 1.00 73.94 614 GLN A C 1
ATOM 4845 O O . GLN A 1 614 ? 54.790 -1.549 -57.610 1.00 73.94 614 GLN A O 1
ATOM 4850 N N . GLN A 1 615 ? 52.710 -2.439 -57.626 1.00 70.75 615 GLN A N 1
ATOM 4851 C CA . GLN A 1 615 ? 52.986 -3.559 -58.533 1.00 70.75 615 GLN A CA 1
ATOM 4852 C C . GLN A 1 615 ? 52.250 -3.403 -59.871 1.00 70.75 615 GLN A C 1
ATOM 4854 O O . GLN A 1 615 ? 52.904 -3.211 -60.898 1.00 70.75 615 GLN A O 1
ATOM 4859 N N . ASP A 1 616 ? 50.916 -3.414 -59.861 1.00 64.75 616 ASP A N 1
ATOM 4860 C CA . ASP A 1 616 ? 50.101 -3.510 -61.081 1.00 64.75 616 ASP A CA 1
ATOM 4861 C C . ASP A 1 616 ? 50.201 -2.258 -61.967 1.00 64.75 616 ASP A C 1
ATOM 4863 O O . ASP A 1 616 ? 50.276 -2.357 -63.193 1.00 64.75 616 ASP A O 1
ATOM 4867 N N . LEU A 1 617 ? 50.293 -1.069 -61.357 1.00 66.31 617 LEU A N 1
ATOM 4868 C CA . LEU A 1 617 ? 50.341 0.215 -62.074 1.00 66.31 617 LEU A CA 1
ATOM 4869 C C . LEU A 1 617 ? 51.615 0.436 -62.927 1.00 66.31 617 LEU A C 1
ATOM 4871 O O . LEU A 1 617 ? 51.716 1.441 -63.631 1.00 66.31 617 LEU A O 1
ATOM 4875 N N . LYS A 1 618 ? 52.598 -0.475 -62.866 1.00 63.31 618 LYS A N 1
ATOM 4876 C CA . LYS A 1 618 ? 53.894 -0.381 -63.572 1.00 63.31 618 LYS A CA 1
ATOM 4877 C C . LYS A 1 618 ? 53.965 -1.186 -64.879 1.00 63.31 618 LYS A C 1
ATOM 4879 O O . LYS A 1 618 ? 55.006 -1.180 -65.538 1.00 63.31 618 LYS A O 1
ATOM 4884 N N . LEU A 1 619 ? 52.899 -1.893 -65.255 1.00 60.78 619 LEU A N 1
ATOM 4885 C CA . LEU A 1 619 ? 52.870 -2.762 -66.437 1.00 60.78 619 LEU A CA 1
ATOM 4886 C C . LEU A 1 619 ? 52.584 -1.979 -67.734 1.00 60.78 619 LEU A C 1
ATOM 4888 O O . LEU A 1 619 ? 51.438 -1.748 -68.111 1.00 60.78 619 LEU A O 1
ATOM 4892 N N . ASP A 1 620 ? 53.649 -1.602 -68.447 1.00 61.34 620 ASP A N 1
ATOM 4893 C CA . ASP A 1 620 ? 53.591 -1.039 -69.806 1.00 61.34 620 ASP A CA 1
ATOM 4894 C C . ASP A 1 620 ? 53.316 -2.140 -70.849 1.00 61.34 620 ASP A C 1
ATOM 4896 O O . ASP A 1 620 ? 54.136 -3.041 -71.045 1.00 61.34 620 ASP A O 1
ATOM 4900 N N . ILE A 1 621 ? 52.165 -2.070 -71.525 1.00 61.94 621 ILE A N 1
ATOM 4901 C CA . ILE A 1 621 ? 51.743 -3.060 -72.527 1.00 61.94 621 ILE A CA 1
ATOM 4902 C C . ILE A 1 621 ? 52.339 -2.689 -73.901 1.00 61.94 621 ILE A C 1
ATOM 4904 O O . ILE A 1 621 ? 52.005 -1.634 -74.454 1.00 61.94 621 ILE A O 1
ATOM 4908 N N . PRO A 1 622 ? 53.197 -3.534 -74.508 1.00 58.16 622 PRO A N 1
ATOM 4909 C CA . PRO A 1 622 ? 53.931 -3.170 -75.717 1.00 58.16 622 PRO A CA 1
ATOM 4910 C C . PRO A 1 622 ? 53.023 -3.073 -76.952 1.00 58.16 622 PRO A C 1
ATOM 4912 O O . PRO A 1 622 ? 52.481 -4.061 -77.435 1.00 58.16 622 PRO A O 1
ATOM 4915 N N . THR A 1 623 ? 52.936 -1.879 -77.540 1.00 61.00 623 THR A N 1
ATOM 4916 C CA . THR A 1 623 ? 52.031 -1.549 -78.662 1.00 61.00 623 THR A CA 1
ATOM 4917 C C . THR A 1 623 ? 52.425 -2.126 -80.033 1.00 61.00 623 THR A C 1
ATOM 4919 O O . THR A 1 623 ? 51.926 -1.651 -81.048 1.00 61.00 623 THR A O 1
ATOM 4922 N N . GLY A 1 624 ? 53.363 -3.080 -80.104 1.00 60.72 624 GLY A N 1
ATOM 4923 C CA . GLY A 1 624 ? 53.894 -3.689 -81.342 1.00 60.72 624 GLY A CA 1
ATOM 4924 C C . GLY A 1 624 ? 54.729 -2.766 -82.252 1.00 60.72 624 GLY A C 1
ATOM 4925 O O . GLY A 1 624 ? 55.691 -3.209 -82.869 1.00 60.72 624 GLY A O 1
ATOM 4926 N N . THR A 1 625 ? 54.430 -1.467 -82.283 1.00 59.03 625 THR A N 1
ATOM 4927 C CA . THR A 1 625 ? 54.971 -0.430 -83.183 1.00 59.03 625 THR A CA 1
ATOM 4928 C C . THR A 1 625 ? 56.403 0.038 -82.870 1.00 59.03 625 THR A C 1
ATOM 4930 O O . THR A 1 625 ? 56.710 1.224 -82.945 1.00 59.03 625 THR A O 1
ATOM 4933 N N . THR A 1 626 ? 57.298 -0.870 -82.474 1.00 60.94 626 THR A N 1
ATOM 4934 C CA . THR A 1 626 ? 58.708 -0.540 -82.194 1.00 60.94 626 THR A CA 1
ATOM 4935 C C . THR A 1 626 ? 59.594 -1.042 -83.333 1.00 60.94 626 THR A C 1
ATOM 4937 O O . THR A 1 626 ? 59.590 -2.252 -83.563 1.00 60.94 626 THR A O 1
ATOM 4940 N N . PRO A 1 627 ? 60.367 -0.175 -84.019 1.00 60.44 627 PRO A N 1
ATOM 4941 C CA . PRO A 1 627 ? 61.344 -0.625 -85.005 1.00 60.44 627 PRO A CA 1
ATOM 4942 C C . PRO A 1 627 ? 62.318 -1.636 -84.393 1.00 60.44 627 PRO A C 1
ATOM 4944 O O . PRO A 1 627 ? 62.830 -1.434 -83.287 1.00 60.44 627 PRO A O 1
ATOM 4947 N N . GLN A 1 628 ? 62.547 -2.748 -85.091 1.00 66.69 628 GLN A N 1
ATOM 4948 C CA . GLN A 1 628 ? 63.516 -3.755 -84.664 1.00 66.69 628 GLN A CA 1
ATOM 4949 C C . GLN A 1 628 ? 64.938 -3.304 -85.019 1.00 66.69 628 GLN A C 1
ATOM 4951 O O . GLN A 1 628 ? 65.148 -2.548 -85.964 1.00 66.69 628 GLN A O 1
ATOM 4956 N N . ARG A 1 629 ? 65.938 -3.781 -84.268 1.00 68.88 629 ARG A N 1
ATOM 4957 C CA . ARG A 1 629 ? 67.350 -3.435 -84.492 1.00 68.88 629 ARG A CA 1
ATOM 4958 C C . ARG A 1 629 ? 67.864 -4.063 -85.798 1.00 68.88 629 ARG A C 1
ATOM 4960 O O . ARG A 1 629 ? 68.395 -5.170 -85.789 1.00 68.88 629 ARG A O 1
ATOM 4967 N N . LYS A 1 630 ? 67.698 -3.340 -86.905 1.00 69.69 630 LYS A N 1
ATOM 4968 C CA . LYS A 1 630 ? 68.147 -3.689 -88.260 1.00 69.69 630 LYS A CA 1
ATOM 4969 C C . LYS A 1 630 ? 69.600 -3.242 -88.476 1.00 69.69 630 LYS A C 1
ATOM 4971 O O . LYS A 1 630 ? 69.994 -2.169 -88.022 1.00 69.69 630 LYS A O 1
ATOM 4976 N N . ASN A 1 631 ? 70.388 -4.050 -89.187 1.00 68.44 631 ASN A N 1
ATOM 4977 C CA . ASN A 1 631 ? 71.690 -3.630 -89.712 1.00 68.44 631 ASN A CA 1
ATOM 4978 C C . ASN A 1 631 ? 71.480 -3.021 -91.102 1.00 68.44 631 ASN A C 1
ATOM 4980 O O . ASN A 1 631 ? 70.881 -3.656 -91.970 1.00 68.44 631 ASN A O 1
ATOM 4984 N N . TYR A 1 632 ? 71.968 -1.802 -91.308 1.00 73.94 632 TYR A N 1
ATOM 4985 C CA . TYR A 1 632 ? 71.831 -1.082 -92.571 1.00 73.94 632 TYR A CA 1
ATOM 4986 C C . TYR A 1 632 ? 73.002 -1.412 -93.501 1.00 73.94 632 TYR A C 1
ATOM 4988 O O . TYR A 1 632 ? 74.160 -1.305 -93.101 1.00 73.94 632 TYR A O 1
ATOM 4996 N N . VAL A 1 633 ? 72.696 -1.822 -94.733 1.00 71.31 633 VAL A N 1
ATOM 4997 C CA . VAL A 1 633 ? 73.683 -2.200 -95.754 1.00 71.31 633 VAL A CA 1
ATOM 4998 C C . VAL A 1 633 ? 73.689 -1.127 -96.833 1.00 71.31 633 VAL A C 1
ATOM 5000 O O . VAL A 1 633 ? 72.675 -0.914 -97.489 1.00 71.31 633 VAL A O 1
ATOM 5003 N N . TYR A 1 634 ? 74.828 -0.462 -97.017 1.00 74.75 634 TYR A N 1
ATOM 5004 C CA . TYR A 1 634 ? 74.994 0.633 -97.970 1.00 74.75 634 TYR A CA 1
ATOM 5005 C C . TYR A 1 634 ? 76.254 0.436 -98.833 1.00 74.75 634 TYR A C 1
ATOM 5007 O O . TYR A 1 634 ? 77.238 -0.132 -98.349 1.00 74.75 634 TYR A O 1
ATOM 5015 N N . PRO A 1 635 ? 76.261 0.898 -100.099 1.00 69.88 635 PRO A N 1
ATOM 5016 C CA . PRO A 1 635 ? 77.453 0.884 -100.944 1.00 69.88 635 PRO A CA 1
ATOM 5017 C C . PRO A 1 635 ? 78.619 1.656 -100.309 1.00 69.88 635 PRO A C 1
ATOM 5019 O O . PRO A 1 635 ? 78.498 2.837 -99.991 1.00 69.88 635 PRO A O 1
ATOM 5022 N N . SER A 1 636 ? 79.758 0.983 -100.135 1.00 68.94 636 SER A N 1
ATOM 5023 C CA . SER A 1 636 ? 80.981 1.541 -99.534 1.00 68.94 636 SER A CA 1
ATOM 5024 C C . SER A 1 636 ? 82.109 1.796 -100.541 1.00 68.94 636 SER A C 1
ATOM 5026 O O . SER A 1 636 ? 83.135 2.368 -100.182 1.00 68.94 636 SER A O 1
ATOM 5028 N N . THR A 1 637 ? 81.935 1.363 -101.792 1.00 63.53 637 THR A N 1
ATOM 5029 C CA . THR A 1 637 ? 82.921 1.478 -102.875 1.00 63.53 637 THR A CA 1
ATOM 5030 C C . THR A 1 637 ? 82.249 2.129 -104.079 1.00 63.53 637 THR A C 1
ATOM 5032 O O . THR A 1 637 ? 81.216 1.646 -104.535 1.00 63.53 637 THR A O 1
ATOM 5035 N N . LEU A 1 638 ? 82.821 3.226 -104.580 1.00 72.56 638 LEU A N 1
ATOM 5036 C CA . LEU A 1 638 ? 82.321 3.952 -105.749 1.00 72.56 638 LEU A CA 1
ATOM 5037 C C . LEU A 1 638 ? 83.179 3.623 -106.975 1.00 72.56 638 LEU A C 1
ATOM 5039 O O . LEU A 1 638 ? 84.406 3.557 -106.879 1.00 72.56 638 LEU A O 1
ATOM 5043 N N . VAL A 1 639 ? 82.533 3.427 -108.125 1.00 72.81 639 VAL A N 1
ATOM 5044 C CA . VAL A 1 639 ? 83.216 3.211 -109.409 1.00 72.81 639 VAL A CA 1
ATOM 5045 C C . VAL A 1 639 ? 83.808 4.538 -109.891 1.00 72.81 639 VAL A C 1
ATOM 5047 O O . VAL A 1 639 ? 83.185 5.589 -109.756 1.00 72.81 639 VAL A O 1
ATOM 5050 N N . ARG A 1 640 ? 85.019 4.495 -110.453 1.00 71.88 640 ARG A N 1
ATOM 5051 C CA . ARG A 1 640 ? 85.725 5.656 -111.007 1.00 71.88 640 ARG A CA 1
ATOM 5052 C C . ARG A 1 640 ? 85.818 5.533 -112.529 1.00 71.88 640 ARG A C 1
ATOM 5054 O O . ARG A 1 640 ? 86.171 4.473 -113.031 1.00 71.88 640 ARG A O 1
ATOM 5061 N N . THR A 1 641 ? 85.563 6.630 -113.235 1.00 71.06 641 THR A N 1
ATOM 5062 C CA . THR A 1 641 ? 85.737 6.762 -114.689 1.00 71.06 641 THR A CA 1
ATOM 5063 C C . THR A 1 641 ? 87.207 6.682 -115.118 1.00 71.06 641 THR A C 1
ATOM 5065 O O . THR A 1 641 ? 88.094 7.254 -114.472 1.00 71.06 641 THR A O 1
ATOM 5068 N N . GLU A 1 642 ? 87.468 5.987 -116.231 1.00 73.81 642 GLU A N 1
ATOM 5069 C CA . GLU A 1 642 ? 88.793 5.913 -116.863 1.00 73.81 642 GLU A CA 1
ATOM 5070 C C . GLU A 1 642 ? 89.047 7.104 -117.818 1.00 73.81 642 GLU A C 1
ATOM 5072 O O . GLU A 1 642 ? 88.098 7.673 -118.363 1.00 73.81 642 GLU A O 1
ATOM 5077 N N . PRO A 1 643 ? 90.310 7.521 -118.047 1.00 76.62 643 PRO A N 1
ATOM 5078 C CA . PRO A 1 643 ? 90.638 8.622 -118.956 1.00 76.62 643 PRO A CA 1
ATOM 5079 C C . PRO A 1 643 ? 90.396 8.287 -120.438 1.00 76.62 643 PRO A C 1
ATOM 5081 O O . PRO A 1 643 ? 90.747 7.203 -120.905 1.00 76.62 643 PRO A O 1
ATOM 5084 N N . ARG A 1 644 ? 89.924 9.276 -121.215 1.00 72.38 644 ARG A N 1
ATOM 5085 C CA . ARG A 1 644 ? 89.646 9.174 -122.667 1.00 72.38 644 ARG A CA 1
ATOM 5086 C C . ARG A 1 644 ? 90.801 8.584 -123.490 1.00 72.38 644 ARG A C 1
ATOM 5088 O O . ARG A 1 644 ? 90.555 7.824 -124.420 1.00 72.38 644 ARG A O 1
ATOM 5095 N N . GLU A 1 645 ? 92.050 8.886 -123.139 1.00 68.06 645 GLU A N 1
ATOM 5096 C CA . GLU A 1 645 ? 93.233 8.330 -123.816 1.00 68.06 645 GLU A CA 1
ATOM 5097 C C . GLU A 1 645 ? 93.339 6.804 -123.665 1.00 68.06 645 GLU A C 1
ATOM 5099 O O . GLU A 1 645 ? 93.692 6.120 -124.621 1.00 68.06 645 GLU A O 1
ATOM 5104 N N . GLN A 1 646 ? 92.982 6.252 -122.499 1.00 71.00 646 GLN A N 1
ATOM 5105 C CA . GLN A 1 646 ? 93.027 4.807 -122.258 1.00 71.00 646 GLN A CA 1
ATOM 5106 C C . GLN A 1 646 ? 91.896 4.081 -122.997 1.00 71.00 646 GLN A C 1
ATOM 5108 O O . GLN A 1 646 ? 92.133 3.006 -123.543 1.00 71.00 646 GLN A O 1
ATOM 5113 N N . LEU A 1 647 ? 90.713 4.694 -123.108 1.00 72.00 647 LEU A N 1
ATOM 5114 C CA . LEU A 1 647 ? 89.601 4.170 -123.913 1.00 72.00 647 LEU A CA 1
ATOM 5115 C C . LEU A 1 647 ? 89.946 4.150 -125.415 1.00 72.00 647 LEU A C 1
ATOM 5117 O O . LEU A 1 647 ? 89.720 3.149 -126.093 1.00 72.00 647 LEU A O 1
ATOM 5121 N N . LEU A 1 648 ? 90.576 5.211 -125.932 1.00 68.38 648 LEU A N 1
ATOM 5122 C CA . LEU A 1 648 ? 91.044 5.258 -127.324 1.00 68.38 648 LEU A CA 1
ATOM 5123 C C . LEU A 1 648 ? 92.166 4.245 -127.609 1.00 68.38 648 LEU A C 1
ATOM 5125 O O . LEU A 1 648 ? 92.222 3.687 -128.705 1.00 68.38 648 LEU A O 1
ATOM 5129 N N . ASP A 1 649 ? 93.042 3.965 -126.641 1.00 67.56 649 ASP A N 1
ATOM 5130 C CA . ASP A 1 649 ? 94.090 2.950 -126.800 1.00 67.56 649 ASP A CA 1
ATOM 5131 C C . ASP A 1 649 ? 93.527 1.513 -126.725 1.00 67.56 649 ASP A C 1
ATOM 5133 O O . ASP A 1 649 ? 93.962 0.632 -127.469 1.00 67.56 649 ASP A O 1
ATOM 5137 N N . GLN A 1 650 ? 92.488 1.281 -125.909 1.00 66.88 650 GLN A N 1
ATOM 5138 C CA . GLN A 1 650 ? 91.701 0.037 -125.915 1.00 66.88 650 GLN A CA 1
ATOM 5139 C C . GLN A 1 650 ? 90.997 -0.190 -127.268 1.00 66.88 650 GLN A C 1
ATOM 5141 O O . GLN A 1 650 ? 90.979 -1.320 -127.762 1.00 66.88 650 GLN A O 1
ATOM 5146 N N . LEU A 1 651 ? 90.472 0.870 -127.896 1.00 67.19 651 LEU A N 1
ATOM 5147 C CA . LEU A 1 651 ? 89.863 0.815 -129.230 1.00 67.19 651 LEU A CA 1
ATOM 5148 C C . LEU A 1 651 ? 90.905 0.516 -130.324 1.00 67.19 651 LEU A C 1
ATOM 5150 O O . LEU A 1 651 ? 90.705 -0.372 -131.154 1.00 67.19 651 LEU A O 1
ATOM 5154 N N . LYS A 1 652 ? 92.057 1.200 -130.305 1.00 62.78 652 LYS A N 1
ATOM 5155 C CA . LYS A 1 652 ? 93.119 1.043 -131.320 1.00 62.78 652 LYS A CA 1
ATOM 5156 C C . LYS A 1 652 ? 93.738 -0.352 -131.342 1.00 62.78 652 LYS A C 1
ATOM 5158 O O . LYS A 1 652 ? 94.045 -0.859 -132.419 1.00 62.78 652 LYS A O 1
ATOM 5163 N N . ARG A 1 653 ? 93.819 -1.035 -130.196 1.00 63.41 653 ARG A N 1
ATOM 5164 C CA . ARG A 1 653 ? 94.264 -2.441 -130.126 1.00 63.41 653 ARG A CA 1
ATOM 5165 C C . ARG A 1 653 ? 93.315 -3.433 -130.824 1.00 63.41 653 ARG A C 1
ATOM 5167 O O . ARG A 1 653 ? 93.742 -4.550 -131.091 1.00 63.41 653 ARG A O 1
ATOM 5174 N N . LYS A 1 654 ? 92.079 -3.034 -131.165 1.00 61.69 654 LYS A N 1
ATOM 5175 C CA . LYS A 1 654 ? 91.081 -3.847 -131.895 1.00 61.69 654 LYS A CA 1
ATOM 5176 C C . LYS A 1 654 ? 90.962 -3.517 -133.394 1.00 61.69 654 LYS A C 1
ATOM 5178 O O . LYS A 1 654 ? 90.186 -4.155 -134.104 1.00 61.69 654 LYS A O 1
ATOM 5183 N N . GLN A 1 655 ? 91.714 -2.541 -133.914 1.00 59.03 655 GLN A N 1
ATOM 5184 C CA . GLN A 1 655 ? 91.586 -2.112 -135.319 1.00 59.03 655 GLN A CA 1
ATOM 5185 C C . GLN A 1 655 ? 91.813 -3.199 -136.397 1.00 59.03 655 GLN A C 1
ATOM 5187 O O . GLN A 1 655 ? 91.131 -3.114 -137.422 1.00 59.03 655 GLN A O 1
ATOM 5192 N N . PRO A 1 656 ? 92.688 -4.218 -136.227 1.00 53.12 656 PRO A N 1
ATOM 5193 C CA . PRO A 1 656 ? 92.872 -5.255 -137.249 1.00 53.12 656 PRO A CA 1
ATOM 5194 C C . PRO A 1 656 ? 91.605 -6.070 -137.552 1.00 53.12 656 PRO A C 1
ATOM 5196 O O . PRO A 1 656 ? 91.375 -6.439 -138.701 1.00 53.12 656 PRO A O 1
ATOM 5199 N N . GLU A 1 657 ? 90.767 -6.321 -136.544 1.00 53.12 657 GLU A N 1
ATOM 5200 C CA . GLU A 1 657 ? 89.554 -7.140 -136.676 1.00 53.12 657 GLU A CA 1
ATOM 5201 C C . GLU A 1 657 ? 88.412 -6.346 -137.337 1.00 53.12 657 GLU A C 1
ATOM 5203 O O . GLU A 1 657 ? 87.709 -6.855 -138.212 1.00 53.12 657 GLU A O 1
ATOM 5208 N N . LEU A 1 658 ? 88.282 -5.057 -137.000 1.00 51.94 658 LEU A N 1
ATOM 5209 C CA . LEU A 1 658 ? 87.266 -4.158 -137.566 1.00 51.94 658 LEU A CA 1
ATOM 5210 C C . LEU A 1 658 ? 87.440 -3.914 -139.073 1.00 51.94 658 LEU A C 1
ATOM 5212 O O . LEU A 1 658 ? 86.454 -3.896 -139.811 1.00 51.94 658 LEU A O 1
ATOM 5216 N N . LEU A 1 659 ? 88.681 -3.769 -139.554 1.00 49.91 659 LEU A N 1
ATOM 5217 C CA . LEU A 1 659 ? 88.954 -3.565 -140.984 1.00 49.91 659 LEU A CA 1
ATOM 5218 C C . LEU A 1 659 ? 88.645 -4.804 -141.840 1.00 49.91 659 LEU A C 1
ATOM 5220 O O . LEU A 1 659 ? 88.349 -4.668 -143.027 1.00 49.91 659 LEU A O 1
ATOM 5224 N N . MET A 1 660 ? 88.677 -6.004 -141.252 1.00 46.19 660 MET A N 1
ATOM 5225 C CA . MET A 1 660 ? 88.379 -7.248 -141.963 1.00 46.19 660 MET A CA 1
ATOM 5226 C C . MET A 1 660 ? 86.869 -7.464 -142.155 1.00 46.19 660 MET A C 1
ATOM 5228 O O . MET A 1 660 ? 86.460 -7.982 -143.194 1.00 46.19 660 MET A O 1
ATOM 5232 N N . MET A 1 661 ? 86.025 -6.993 -141.226 1.00 48.78 661 MET A N 1
ATOM 5233 C CA . MET A 1 661 ? 84.561 -7.072 -141.372 1.00 48.78 661 MET A CA 1
ATOM 5234 C C . MET A 1 661 ? 84.003 -6.135 -142.457 1.00 48.78 661 MET A C 1
ATOM 5236 O O . MET A 1 661 ? 82.994 -6.455 -143.081 1.00 48.78 661 MET A O 1
ATOM 5240 N N . LEU A 1 662 ? 84.667 -5.005 -142.727 1.00 48.06 662 LEU A N 1
ATOM 5241 C CA . LEU A 1 662 ? 84.210 -3.996 -143.697 1.00 48.06 662 LEU A CA 1
ATOM 5242 C C . LEU A 1 662 ? 84.342 -4.410 -145.174 1.00 48.06 662 LEU A C 1
ATOM 5244 O O . LEU A 1 662 ? 83.659 -3.832 -146.012 1.00 48.06 662 LEU A O 1
ATOM 5248 N N . ASN A 1 663 ? 85.174 -5.410 -145.487 1.00 42.44 663 ASN A N 1
ATOM 5249 C CA . ASN A 1 663 ? 85.349 -5.943 -146.848 1.00 42.44 663 ASN A CA 1
ATOM 5250 C C . ASN A 1 663 ? 84.661 -7.306 -147.071 1.00 42.44 663 ASN A C 1
ATOM 5252 O O . ASN A 1 663 ? 84.735 -7.847 -148.171 1.00 42.44 663 ASN A O 1
ATOM 5256 N N . CYS A 1 664 ? 84.010 -7.877 -146.049 1.00 36.19 664 CYS A N 1
ATOM 5257 C CA . CYS A 1 664 ? 83.379 -9.205 -146.121 1.00 36.19 664 CYS A CA 1
ATOM 5258 C C . CYS A 1 664 ? 81.839 -9.159 -146.152 1.00 36.19 664 CYS A C 1
ATOM 5260 O O . CYS A 1 664 ? 81.196 -10.200 -146.072 1.00 36.19 664 CYS A O 1
ATOM 5262 N N . SER A 1 665 ? 81.239 -7.972 -146.271 1.00 39.72 665 SER A N 1
ATOM 5263 C CA . SER A 1 665 ? 79.784 -7.754 -146.286 1.00 39.72 665 SER A CA 1
ATOM 5264 C C . SER A 1 665 ? 79.145 -7.765 -147.687 1.00 39.72 665 SER A C 1
ATOM 5266 O O . SER A 1 665 ? 77.937 -7.571 -147.806 1.00 39.72 665 SER A O 1
ATOM 5268 N N . GLU A 1 666 ? 79.917 -8.067 -148.739 1.00 37.41 666 GLU A N 1
ATOM 5269 C CA . GLU A 1 666 ? 79.417 -8.408 -150.084 1.00 37.41 666 GLU A CA 1
ATOM 5270 C C . GLU A 1 666 ? 79.563 -9.912 -150.398 1.00 37.41 666 GLU A C 1
ATOM 5272 O O . GLU A 1 666 ? 80.132 -10.284 -151.421 1.00 37.41 666 GLU A O 1
ATOM 5277 N N . ASN A 1 667 ? 79.077 -10.800 -149.521 1.00 28.58 667 ASN A N 1
ATOM 5278 C CA . ASN A 1 667 ? 78.538 -12.134 -149.855 1.00 28.58 667 ASN A CA 1
ATOM 5279 C C . ASN A 1 667 ? 77.967 -12.813 -148.595 1.00 28.58 667 ASN A C 1
ATOM 5281 O O . ASN A 1 667 ? 78.328 -12.435 -147.486 1.00 28.58 667 ASN A O 1
ATOM 5285 N N . ASN A 1 668 ? 77.115 -13.832 -148.790 1.00 27.78 668 ASN A N 1
ATOM 5286 C CA . ASN A 1 668 ? 76.358 -14.572 -147.760 1.00 27.78 668 ASN A CA 1
ATOM 5287 C C . ASN A 1 668 ? 75.299 -13.691 -147.045 1.00 27.78 668 ASN A C 1
ATOM 5289 O O . ASN A 1 668 ? 75.597 -12.613 -146.550 1.00 27.78 668 ASN A O 1
ATOM 5293 N N . LYS A 1 669 ? 74.001 -14.006 -146.947 1.00 28.19 669 LYS A N 1
ATOM 5294 C CA . LYS A 1 669 ? 73.196 -15.199 -147.278 1.00 28.19 669 LYS A CA 1
ATOM 5295 C C . LYS A 1 669 ? 73.598 -16.521 -146.609 1.00 28.19 669 LYS A C 1
ATOM 5297 O O . LYS A 1 669 ? 74.713 -16.985 -146.764 1.00 28.19 669 LYS A O 1
ATOM 5302 N N . GLU A 1 670 ? 72.576 -17.143 -146.019 1.00 31.20 670 GLU A N 1
ATOM 5303 C CA . GLU A 1 670 ? 72.499 -18.524 -145.517 1.00 31.20 670 GLU A CA 1
ATOM 5304 C C . GLU A 1 670 ? 73.078 -18.820 -144.108 1.00 31.20 670 GLU A C 1
ATOM 5306 O O . GLU A 1 670 ? 74.250 -18.643 -143.805 1.00 31.20 670 GLU A O 1
ATOM 5311 N N . GLU A 1 671 ? 72.144 -19.274 -143.258 1.00 30.39 671 GLU A N 1
ATOM 5312 C CA . GLU A 1 671 ? 72.256 -20.281 -142.186 1.00 30.39 671 GLU A CA 1
ATOM 5313 C C . GLU A 1 671 ? 73.139 -20.045 -140.941 1.00 30.39 671 GLU A C 1
ATOM 5315 O O . GLU A 1 671 ? 74.186 -20.642 -140.716 1.00 30.39 671 GLU A O 1
ATOM 5320 N N . LEU A 1 672 ? 72.545 -19.292 -140.009 1.00 28.17 672 LEU A N 1
ATOM 5321 C CA . LEU A 1 672 ? 72.268 -19.730 -138.628 1.00 28.17 672 LEU A CA 1
ATOM 5322 C C . LEU A 1 672 ? 72.539 -21.230 -138.316 1.00 28.17 672 LEU A C 1
ATOM 5324 O O . LEU A 1 672 ? 71.789 -22.086 -138.781 1.00 28.17 672 LEU A O 1
ATOM 5328 N N . SER A 1 673 ? 73.443 -21.539 -137.373 1.00 27.67 673 SER A N 1
ATOM 5329 C CA . SER A 1 673 ? 73.115 -22.198 -136.077 1.00 27.67 673 SER A CA 1
ATOM 5330 C C . SER A 1 673 ? 74.340 -22.762 -135.318 1.00 27.67 673 SER A C 1
ATOM 5332 O O . SER A 1 673 ? 75.385 -22.999 -135.910 1.00 27.67 673 SER A O 1
ATOM 5334 N N . GLN A 1 674 ? 74.134 -23.050 -134.018 1.00 30.39 674 GLN A N 1
ATOM 5335 C CA . GLN A 1 674 ? 74.990 -23.836 -133.097 1.00 30.39 674 GLN A CA 1
ATOM 5336 C C . GLN A 1 674 ? 76.327 -23.200 -132.641 1.00 30.39 674 GLN A C 1
ATOM 5338 O O . GLN A 1 674 ? 76.903 -22.391 -133.354 1.00 30.39 674 GLN A O 1
ATOM 5343 N N . ALA A 1 675 ? 76.911 -23.553 -131.483 1.00 28.62 675 ALA A N 1
ATOM 5344 C CA . ALA A 1 675 ? 76.391 -24.013 -130.173 1.00 28.62 675 ALA A CA 1
ATOM 5345 C C . ALA A 1 675 ? 77.568 -24.085 -129.159 1.00 28.62 675 ALA A C 1
ATOM 5347 O O . ALA A 1 675 ? 78.708 -24.184 -129.600 1.00 28.62 675 ALA A O 1
ATOM 5348 N N . VAL A 1 676 ? 77.268 -24.171 -127.847 1.00 28.12 676 VAL A N 1
ATOM 5349 C CA . VAL A 1 676 ? 78.205 -24.444 -126.716 1.00 28.12 676 VAL A CA 1
ATOM 5350 C C . VAL A 1 676 ? 79.194 -23.279 -126.447 1.00 28.12 676 VAL A C 1
ATOM 5352 O O . VAL A 1 676 ? 79.917 -22.878 -127.350 1.00 28.12 676 VAL A O 1
ATOM 5355 N N . ASP A 1 677 ? 79.201 -22.546 -125.323 1.00 27.62 677 ASP A N 1
ATOM 5356 C CA . ASP A 1 677 ? 79.086 -22.858 -123.872 1.00 27.62 677 ASP A CA 1
ATOM 5357 C C . ASP A 1 677 ? 80.422 -23.334 -123.242 1.00 27.62 677 ASP A C 1
ATOM 5359 O O . ASP A 1 677 ? 81.333 -23.715 -123.971 1.00 27.62 677 ASP A O 1
ATOM 5363 N N . GLU A 1 678 ? 80.532 -23.271 -121.906 1.00 33.72 678 GLU A N 1
ATOM 5364 C CA . GLU A 1 678 ? 81.723 -23.564 -121.073 1.00 33.72 678 GLU A CA 1
ATOM 5365 C C . GLU A 1 678 ? 82.880 -22.514 -121.192 1.00 33.72 678 GLU A C 1
ATOM 5367 O O . GLU A 1 678 ? 83.140 -21.964 -122.255 1.00 33.72 678 GLU A O 1
ATOM 5372 N N . GLU A 1 679 ? 83.638 -22.105 -120.152 1.00 32.97 679 GLU A N 1
ATOM 5373 C CA . GLU A 1 679 ? 83.725 -22.491 -118.725 1.00 32.97 679 GLU A CA 1
ATOM 5374 C C . GLU A 1 679 ? 84.598 -21.469 -117.908 1.00 32.97 679 GLU A C 1
ATOM 5376 O O . GLU A 1 679 ? 85.243 -20.628 -118.528 1.00 32.97 679 GLU A O 1
ATOM 5381 N N . LYS A 1 680 ? 84.759 -21.421 -116.559 1.00 32.12 680 LYS A N 1
ATOM 5382 C CA . LYS A 1 680 ? 84.222 -22.134 -115.361 1.00 32.12 680 LYS A CA 1
ATOM 5383 C C . LYS A 1 680 ? 84.552 -21.351 -114.056 1.00 32.12 680 LYS A C 1
ATOM 5385 O O . LYS A 1 680 ? 85.580 -20.682 -114.005 1.00 32.12 680 LYS A O 1
ATOM 5390 N N . SER A 1 681 ? 83.864 -21.687 -112.947 1.00 29.39 681 SER A N 1
ATOM 5391 C CA . SER A 1 681 ? 84.421 -21.766 -111.558 1.00 29.39 681 SER A CA 1
ATOM 5392 C C . SER A 1 681 ? 84.732 -20.438 -110.808 1.00 29.39 681 SER A C 1
ATOM 5394 O O . SER A 1 681 ? 84.908 -19.411 -111.446 1.00 29.39 681 SER A O 1
ATOM 5396 N N . VAL A 1 682 ? 84.829 -20.333 -109.465 1.00 33.12 682 VAL A N 1
ATOM 5397 C CA . VAL A 1 682 ? 84.635 -21.227 -108.281 1.00 33.12 682 VAL A CA 1
ATOM 5398 C C . VAL A 1 682 ? 84.500 -20.318 -107.020 1.00 33.12 682 VAL A C 1
ATOM 5400 O O . VAL A 1 682 ? 84.896 -19.161 -107.119 1.00 33.12 682 VAL A O 1
ATOM 5403 N N . LEU A 1 683 ? 84.021 -20.637 -105.801 1.00 31.89 683 LEU A N 1
ATOM 5404 C CA . LEU A 1 683 ? 83.417 -21.766 -105.039 1.00 31.89 683 LEU A CA 1
ATOM 5405 C C . LEU A 1 683 ? 82.300 -21.127 -104.146 1.00 31.89 683 LEU A C 1
ATOM 5407 O O . LEU A 1 683 ? 82.264 -19.908 -104.012 1.00 31.89 683 LEU A O 1
ATOM 5411 N N . GLY A 1 684 ? 81.411 -21.831 -103.433 1.00 27.06 684 GLY A N 1
ATOM 5412 C CA . GLY A 1 684 ? 81.118 -23.268 -103.394 1.00 27.06 684 GLY A CA 1
ATOM 5413 C C . GLY A 1 684 ? 80.534 -23.741 -102.043 1.00 27.06 684 GLY A C 1
ATOM 5414 O O . GLY A 1 684 ? 81.064 -23.373 -101.002 1.00 27.06 684 GLY A O 1
ATOM 5415 N N . HIS A 1 685 ? 79.515 -24.615 -102.109 1.00 29.89 685 HIS A N 1
ATOM 5416 C CA . HIS A 1 685 ? 78.922 -25.454 -101.036 1.00 29.89 685 HIS A CA 1
ATOM 5417 C C . HIS A 1 685 ? 78.287 -24.744 -99.803 1.00 29.89 685 HIS A C 1
ATOM 5419 O O . HIS A 1 685 ? 78.633 -23.620 -99.466 1.00 29.89 685 HIS A O 1
ATOM 5425 N N . SER A 1 686 ? 77.289 -25.315 -99.110 1.00 26.55 686 SER A N 1
ATOM 5426 C CA . SER A 1 686 ? 76.735 -26.690 -99.142 1.00 26.55 686 SER A CA 1
ATOM 5427 C C . SER A 1 686 ? 75.197 -26.722 -99.232 1.00 26.55 686 SER A C 1
ATOM 5429 O O . SER A 1 686 ? 74.532 -25.741 -98.913 1.00 26.55 686 SER A O 1
ATOM 5431 N N . VAL A 1 687 ? 74.643 -27.881 -99.606 1.00 30.53 687 VAL A N 1
ATOM 5432 C CA . VAL A 1 687 ? 73.207 -28.231 -99.555 1.00 30.53 687 VAL A CA 1
ATOM 5433 C C . VAL A 1 687 ? 73.047 -29.465 -98.666 1.00 30.53 687 VAL A C 1
ATOM 5435 O O . VAL A 1 687 ? 73.867 -30.370 -98.789 1.00 30.53 687 VAL A O 1
ATOM 5438 N N . GLU A 1 688 ? 71.995 -29.536 -97.843 1.00 27.47 688 GLU A N 1
ATOM 5439 C CA . GLU A 1 688 ? 71.465 -30.808 -97.318 1.00 27.47 688 GLU A CA 1
ATOM 5440 C C . GLU A 1 688 ? 69.995 -30.667 -96.857 1.00 27.47 688 GLU A C 1
ATOM 5442 O O . GLU A 1 688 ? 69.598 -29.621 -96.345 1.00 27.47 688 GLU A O 1
ATOM 5447 N N . GLU A 1 689 ? 69.185 -31.706 -97.094 1.00 29.59 689 GLU A N 1
ATOM 5448 C CA . GLU A 1 689 ? 67.726 -31.806 -96.870 1.00 29.59 689 GLU A CA 1
ATOM 5449 C C . GLU A 1 689 ? 67.324 -33.309 -96.993 1.00 29.59 689 GLU A C 1
ATOM 5451 O O . GLU A 1 689 ? 68.117 -34.081 -97.541 1.00 29.59 689 GLU A O 1
ATOM 5456 N N . PRO A 1 690 ? 66.059 -33.718 -96.750 1.00 54.12 690 PRO A N 1
ATOM 5457 C CA . PRO A 1 690 ? 65.336 -33.990 -95.483 1.00 54.12 690 PRO A CA 1
ATOM 5458 C C . PRO A 1 690 ? 65.675 -35.435 -94.956 1.00 54.12 690 PRO A C 1
ATOM 5460 O O . PRO A 1 690 ? 66.842 -35.796 -95.085 1.00 54.12 690 PRO A O 1
ATOM 5463 N N . PRO A 1 691 ? 64.803 -36.333 -94.400 1.00 48.00 691 PRO A N 1
ATOM 5464 C CA . PRO A 1 691 ? 63.454 -36.228 -93.801 1.00 48.00 691 PRO A CA 1
ATOM 5465 C C . PRO A 1 691 ? 63.186 -37.011 -92.472 1.00 48.00 691 PRO A C 1
ATOM 5467 O O . PRO A 1 691 ? 63.919 -37.904 -92.069 1.00 48.00 691 PRO A O 1
ATOM 5470 N N . SER A 1 692 ? 62.005 -36.741 -91.886 1.00 28.05 692 SER A N 1
ATOM 5471 C CA . SER A 1 692 ? 61.076 -37.670 -91.182 1.00 28.05 692 SER A CA 1
ATOM 5472 C C . SER A 1 692 ? 61.518 -38.580 -90.011 1.00 28.05 692 SER A C 1
ATOM 5474 O O . SER A 1 692 ? 62.245 -39.546 -90.222 1.00 28.05 692 SER A O 1
ATOM 5476 N N . GLN A 1 693 ? 60.824 -38.458 -88.862 1.00 31.69 693 GLN A N 1
ATOM 5477 C CA . GLN A 1 693 ? 60.001 -39.555 -88.295 1.00 31.69 693 GLN A CA 1
ATOM 5478 C C . GLN A 1 693 ? 58.988 -39.088 -87.215 1.00 31.69 693 GLN A C 1
ATOM 5480 O O . GLN A 1 693 ? 59.213 -38.108 -86.512 1.00 31.69 693 GLN A O 1
ATOM 5485 N N . GLU A 1 694 ? 57.863 -39.807 -87.129 1.00 27.58 694 GLU A N 1
ATOM 5486 C CA . GLU A 1 694 ? 56.770 -39.744 -86.125 1.00 27.58 694 GLU A CA 1
ATOM 5487 C C . GLU A 1 694 ? 56.999 -40.828 -85.011 1.00 27.58 694 GLU A C 1
ATOM 5489 O O . GLU A 1 694 ? 58.054 -41.467 -85.092 1.00 27.58 694 GLU A O 1
ATOM 5494 N N . PRO A 1 695 ? 56.111 -41.138 -84.010 1.00 45.78 695 PRO A N 1
ATOM 5495 C CA . PRO A 1 695 ? 54.701 -40.716 -83.821 1.00 45.78 695 PRO A CA 1
ATOM 5496 C C . PRO A 1 695 ? 54.143 -40.498 -82.377 1.00 45.78 695 PRO A C 1
ATOM 5498 O O . PRO A 1 695 ? 54.691 -40.998 -81.400 1.00 45.78 695 PRO A O 1
ATOM 5501 N N . SER A 1 696 ? 52.905 -39.956 -82.306 1.00 29.11 696 SER A N 1
ATOM 5502 C CA . SER A 1 696 ? 51.822 -40.285 -81.323 1.00 29.11 696 SER A CA 1
ATOM 5503 C C . SER A 1 696 ? 52.004 -39.889 -79.830 1.00 29.11 696 SER A C 1
ATOM 5505 O O . SER A 1 696 ? 53.127 -39.866 -79.347 1.00 29.11 696 SER A O 1
ATOM 5507 N N . VAL A 1 697 ? 51.007 -39.583 -78.973 1.00 32.34 697 VAL A N 1
ATOM 5508 C CA . VAL A 1 697 ? 49.534 -39.288 -78.979 1.00 32.34 697 VAL A CA 1
ATOM 5509 C C . VAL A 1 697 ? 49.380 -38.101 -77.963 1.00 32.34 697 VAL A C 1
ATOM 5511 O O . VAL A 1 697 ? 50.285 -37.918 -77.152 1.00 32.34 697 VAL A O 1
ATOM 5514 N N . ASP A 1 698 ? 48.387 -37.200 -77.908 1.00 28.45 698 ASP A N 1
ATOM 5515 C CA . ASP A 1 698 ? 46.924 -37.372 -77.788 1.00 28.45 698 ASP A CA 1
ATOM 5516 C C . ASP A 1 698 ? 46.157 -36.026 -77.978 1.00 28.45 698 ASP A C 1
ATOM 5518 O O . ASP A 1 698 ? 46.763 -34.992 -78.256 1.00 28.45 698 ASP A O 1
ATOM 5522 N N . ALA A 1 699 ? 44.823 -36.064 -77.865 1.00 30.78 699 ALA A N 1
ATOM 5523 C CA . ALA A 1 699 ? 43.822 -35.006 -78.078 1.00 30.78 699 ALA A CA 1
ATOM 5524 C C . ALA A 1 699 ? 44.129 -33.608 -77.476 1.00 30.78 699 ALA A C 1
ATOM 5526 O O . ALA A 1 699 ? 44.796 -33.483 -76.455 1.00 30.78 699 ALA A O 1
ATOM 5527 N N . GLY A 1 700 ? 43.571 -32.502 -77.993 1.00 28.67 700 GLY A N 1
ATOM 5528 C CA . GLY A 1 700 ? 42.587 -32.320 -79.075 1.00 28.67 700 GLY A CA 1
ATOM 5529 C C . GLY A 1 700 ? 41.716 -31.064 -78.840 1.00 28.67 700 GLY A C 1
ATOM 5530 O O . GLY A 1 700 ? 41.953 -30.340 -77.879 1.00 28.67 700 GLY A O 1
ATOM 5531 N N . VAL A 1 701 ? 40.672 -30.872 -79.664 1.00 33.84 701 VAL A N 1
ATOM 5532 C CA . VAL A 1 701 ? 39.621 -29.817 -79.583 1.00 33.84 701 VAL A CA 1
ATOM 5533 C C . VAL A 1 701 ? 39.962 -28.426 -80.184 1.00 33.84 701 VAL A C 1
ATOM 5535 O O . VAL A 1 701 ? 40.760 -27.657 -79.663 1.00 33.84 701 VAL A O 1
ATOM 5538 N N . ASP A 1 702 ? 39.237 -28.138 -81.272 1.00 29.45 702 ASP A N 1
ATOM 5539 C CA . ASP A 1 702 ? 38.706 -26.868 -81.806 1.00 29.45 702 ASP A CA 1
ATOM 5540 C C . ASP A 1 702 ? 39.595 -25.698 -82.302 1.00 29.45 702 ASP A C 1
ATOM 5542 O O . ASP A 1 702 ? 40.110 -24.853 -81.572 1.00 29.45 702 ASP A O 1
ATOM 5546 N N . CYS A 1 703 ? 39.562 -25.540 -83.634 1.00 28.72 703 CYS A N 1
ATOM 5547 C CA . CYS A 1 703 ? 39.492 -24.245 -84.328 1.00 28.72 703 CYS A CA 1
ATOM 5548 C C . CYS A 1 703 ? 38.167 -23.512 -83.967 1.00 28.72 703 CYS A C 1
ATOM 5550 O O . CYS A 1 703 ? 37.218 -24.145 -83.528 1.00 28.72 703 CYS A O 1
ATOM 5552 N N . SER A 1 704 ? 37.972 -22.203 -84.164 1.00 31.08 704 SER A N 1
ATOM 5553 C CA . SER A 1 704 ? 38.335 -21.407 -85.349 1.00 31.08 704 SER A CA 1
ATOM 5554 C C . SER A 1 704 ? 38.454 -19.898 -85.086 1.00 31.08 704 SER A C 1
ATOM 5556 O O . SER A 1 704 ? 37.960 -19.386 -84.085 1.00 31.08 704 SER A O 1
ATOM 5558 N N . SER A 1 705 ? 39.067 -19.171 -86.026 1.00 30.75 705 SER A N 1
ATOM 5559 C CA . SER A 1 705 ? 39.489 -17.773 -85.875 1.00 30.75 705 SER A CA 1
ATOM 5560 C C . SER A 1 705 ? 38.785 -16.763 -86.800 1.00 30.75 705 SER A C 1
ATOM 5562 O O . SER A 1 705 ? 38.561 -17.011 -87.981 1.00 30.75 705 SER A O 1
ATOM 5564 N N . SER A 1 706 ? 38.532 -15.569 -86.254 1.00 31.23 706 SER A N 1
ATOM 5565 C CA . SER A 1 706 ? 38.317 -14.276 -86.938 1.00 31.23 706 SER A CA 1
ATOM 5566 C C . SER A 1 706 ? 38.375 -13.186 -85.847 1.00 31.23 706 SER A C 1
ATOM 5568 O O . SER A 1 706 ? 37.754 -13.371 -84.807 1.00 31.23 706 SER A O 1
ATOM 5570 N N . GLY A 1 707 ? 39.108 -12.069 -85.919 1.00 31.33 707 GLY A N 1
ATOM 5571 C CA . GLY A 1 707 ? 39.514 -11.279 -87.086 1.00 31.33 707 GLY A CA 1
ATOM 5572 C C . GLY A 1 707 ? 38.374 -10.328 -87.481 1.00 31.33 707 GLY A C 1
ATOM 5573 O O . GLY A 1 707 ? 37.331 -10.808 -87.895 1.00 31.33 707 GLY A O 1
ATOM 5574 N N . GLY A 1 708 ? 38.466 -8.998 -87.372 1.00 31.09 708 GLY A N 1
ATOM 5575 C CA . GLY A 1 708 ? 39.513 -8.116 -86.831 1.00 31.09 708 GLY A CA 1
ATOM 5576 C C . GLY A 1 708 ? 39.013 -6.653 -86.804 1.00 31.09 708 GLY A C 1
ATOM 5577 O O . GLY A 1 708 ? 37.970 -6.355 -87.381 1.00 31.09 708 GLY A O 1
ATOM 5578 N N . ILE A 1 709 ? 39.717 -5.734 -86.131 1.00 38.41 709 ILE A N 1
ATOM 5579 C CA . ILE A 1 709 ? 39.350 -4.294 -86.077 1.00 38.41 709 ILE A CA 1
ATOM 5580 C C . ILE A 1 709 ? 39.880 -3.565 -87.330 1.00 38.41 709 ILE A C 1
ATOM 5582 O O . ILE A 1 709 ? 40.919 -3.978 -87.850 1.00 38.41 709 ILE A O 1
ATOM 5586 N N . PRO A 1 710 ? 39.256 -2.455 -87.787 1.00 45.59 710 PRO A N 1
ATOM 5587 C CA . PRO A 1 710 ? 39.907 -1.160 -87.517 1.00 45.59 710 PRO A CA 1
ATOM 5588 C C . PRO A 1 710 ? 39.006 0.100 -87.381 1.00 45.59 710 PRO A C 1
ATOM 5590 O O . PRO A 1 710 ? 37.945 0.223 -87.982 1.00 45.59 710 PRO A O 1
ATOM 5593 N N . PHE A 1 711 ? 39.604 1.112 -86.733 1.00 30.31 711 PHE A N 1
ATOM 5594 C CA . PHE A 1 711 ? 39.476 2.567 -86.978 1.00 30.31 711 PHE A CA 1
ATOM 5595 C C . PHE A 1 711 ? 38.382 3.446 -86.322 1.00 30.31 711 PHE A C 1
ATOM 5597 O O . PHE A 1 711 ? 37.350 3.006 -85.830 1.00 30.31 711 PHE A O 1
ATOM 5604 N N . PHE A 1 712 ? 38.721 4.743 -86.253 1.00 32.31 712 PHE A N 1
ATOM 5605 C CA . PHE A 1 712 ? 38.070 5.830 -85.503 1.00 32.31 712 PHE A CA 1
ATOM 5606 C C . PHE A 1 712 ? 37.047 6.618 -86.343 1.00 32.31 712 PHE A C 1
ATOM 5608 O O . PHE A 1 712 ? 37.295 6.813 -87.530 1.00 32.31 712 PHE A O 1
ATOM 5615 N N . GLN A 1 713 ? 36.073 7.288 -85.693 1.00 31.42 713 GLN A N 1
ATOM 5616 C CA . GLN A 1 713 ? 35.949 8.760 -85.808 1.00 31.42 713 GLN A CA 1
ATOM 5617 C C . GLN A 1 713 ? 35.071 9.465 -84.741 1.00 31.42 713 GLN A C 1
ATOM 5619 O O . GLN A 1 713 ? 34.471 8.860 -83.863 1.00 31.42 713 GLN A O 1
ATOM 5624 N N . HIS A 1 714 ? 35.133 10.798 -84.777 1.00 31.12 714 HIS A N 1
ATOM 5625 C CA . HIS A 1 714 ? 34.894 11.794 -83.729 1.00 31.12 714 HIS A CA 1
ATOM 5626 C C . HIS A 1 714 ? 33.460 12.086 -83.213 1.00 31.12 714 HIS A C 1
ATOM 5628 O O . HIS A 1 714 ? 32.528 12.261 -83.982 1.00 31.12 714 HIS A O 1
ATOM 5634 N N . LYS A 1 715 ? 33.422 12.432 -81.909 1.00 30.36 715 LYS A N 1
ATOM 5635 C CA . LYS A 1 715 ? 32.765 13.597 -81.243 1.00 30.36 715 LYS A CA 1
ATOM 5636 C C . LYS A 1 715 ? 31.254 13.893 -81.411 1.00 30.36 715 LYS A C 1
ATOM 5638 O O . LYS A 1 715 ? 30.783 14.234 -82.483 1.00 30.36 715 LYS A O 1
ATOM 5643 N N . LYS A 1 716 ? 30.657 14.160 -80.232 1.00 31.33 716 LYS A N 1
ATOM 5644 C CA . LYS A 1 716 ? 29.508 15.053 -79.929 1.00 31.33 716 LYS A CA 1
ATOM 5645 C C . LYS A 1 716 ? 28.129 14.657 -80.485 1.00 31.33 716 LYS A C 1
ATOM 5647 O O . LYS A 1 716 ? 27.871 14.808 -81.669 1.00 31.33 716 LYS A O 1
ATOM 5652 N N . SER A 1 717 ? 27.160 14.504 -79.579 1.00 28.14 717 SER A N 1
ATOM 5653 C CA . SER A 1 717 ? 26.126 15.544 -79.393 1.00 28.14 717 SER A CA 1
ATOM 5654 C C . SER A 1 717 ? 25.283 15.311 -78.119 1.00 28.14 717 SER A C 1
ATOM 5656 O O . SER A 1 717 ? 25.683 14.580 -77.219 1.00 28.14 717 SER A O 1
ATOM 5658 N N . HIS A 1 718 ? 24.195 16.068 -78.008 1.00 28.05 718 HIS A N 1
ATOM 5659 C CA . HIS A 1 718 ? 23.376 16.391 -76.844 1.00 28.05 718 HIS A CA 1
ATOM 5660 C C . HIS A 1 718 ? 22.675 15.233 -76.103 1.00 28.05 718 HIS A C 1
ATOM 5662 O O . HIS A 1 718 ? 21.975 14.437 -76.704 1.00 28.05 718 HIS A O 1
ATOM 5668 N N . ALA A 1 719 ? 22.747 15.319 -74.769 1.00 29.52 719 ALA A N 1
ATOM 5669 C CA . ALA A 1 719 ? 21.630 15.409 -73.814 1.00 29.52 719 ALA A CA 1
ATOM 5670 C C . ALA A 1 719 ? 20.449 14.402 -73.794 1.00 29.52 719 ALA A C 1
ATOM 5672 O O . ALA A 1 719 ? 19.754 14.193 -74.780 1.00 29.52 719 ALA A O 1
ATOM 5673 N N . LYS A 1 720 ? 20.050 14.146 -72.531 1.00 30.56 720 LYS A N 1
ATOM 5674 C CA . LYS A 1 720 ? 18.673 14.027 -71.999 1.00 30.56 720 LYS A CA 1
ATOM 5675 C C . LYS A 1 720 ? 18.033 12.630 -71.927 1.00 30.56 720 LYS A C 1
ATOM 5677 O O . LYS A 1 720 ? 18.129 11.846 -72.854 1.00 30.56 720 LYS A O 1
ATOM 5682 N N . ASP A 1 721 ? 17.293 12.457 -70.820 1.00 29.53 721 ASP A N 1
ATOM 5683 C CA . ASP A 1 721 ? 16.240 11.462 -70.541 1.00 29.53 721 ASP A CA 1
ATOM 5684 C C . ASP A 1 721 ? 16.701 9.971 -70.502 1.00 29.53 721 ASP A C 1
ATOM 5686 O O . ASP A 1 721 ? 17.393 9.488 -71.383 1.00 29.53 721 ASP A O 1
ATOM 5690 N N . LYS A 1 722 ? 16.574 9.286 -69.347 1.00 30.64 722 LYS A N 1
ATOM 5691 C CA . LYS A 1 722 ? 15.465 8.375 -68.942 1.00 30.64 722 LYS A CA 1
ATOM 5692 C C . LYS A 1 722 ? 15.538 6.987 -69.636 1.00 30.64 722 LYS A C 1
ATOM 5694 O O . LYS A 1 722 ? 15.842 6.913 -70.811 1.00 30.64 722 LYS A O 1
ATOM 5699 N N . GLU A 1 723 ? 15.239 5.850 -68.994 1.00 29.25 723 GLU A N 1
ATOM 5700 C CA . GLU A 1 723 ? 14.542 5.612 -67.717 1.00 29.25 723 GLU A CA 1
ATOM 5701 C C . GLU A 1 723 ? 14.740 4.166 -67.178 1.00 29.25 723 GLU A C 1
ATOM 5703 O O . GLU A 1 723 ? 15.275 3.315 -67.876 1.00 29.25 723 GLU A O 1
ATOM 5708 N N . ASN A 1 724 ? 14.135 3.888 -66.010 1.00 33.00 724 ASN A N 1
ATOM 5709 C CA . ASN A 1 724 ? 13.624 2.588 -65.519 1.00 33.00 724 ASN A CA 1
ATOM 5710 C C . ASN A 1 724 ? 14.548 1.531 -64.850 1.00 33.00 724 ASN A C 1
ATOM 5712 O O . ASN A 1 724 ? 15.297 0.834 -65.515 1.00 33.00 724 ASN A O 1
ATOM 5716 N N . ARG A 1 725 ? 14.228 1.298 -63.555 1.00 31.42 725 ARG A N 1
ATOM 5717 C CA . ARG A 1 725 ? 13.975 0.006 -62.847 1.00 31.42 725 ARG A CA 1
ATOM 5718 C C . ARG A 1 725 ? 15.125 -1.015 -62.722 1.00 31.42 725 ARG A C 1
ATOM 5720 O O . ARG A 1 725 ? 15.771 -1.351 -63.696 1.00 31.42 725 ARG A O 1
ATOM 5727 N N . GLY A 1 726 ? 15.343 -1.646 -61.564 1.00 28.88 726 GLY A N 1
ATOM 5728 C CA . GLY A 1 726 ? 14.707 -1.551 -60.231 1.00 28.88 726 GLY A CA 1
ATOM 5729 C C . GLY A 1 726 ? 15.597 -2.277 -59.198 1.00 28.88 726 GLY A C 1
ATOM 5730 O O . GLY A 1 726 ? 16.794 -2.360 -59.436 1.00 28.88 726 GLY A O 1
ATOM 5731 N N . ILE A 1 727 ? 15.155 -2.826 -58.061 1.00 31.50 727 ILE A N 1
ATOM 5732 C CA . ILE A 1 727 ? 13.826 -3.109 -57.471 1.00 31.50 727 ILE A CA 1
ATOM 5733 C C . ILE A 1 727 ? 13.956 -2.941 -55.923 1.00 31.50 727 ILE A C 1
ATOM 5735 O O . ILE A 1 727 ? 15.068 -2.856 -55.410 1.00 31.50 727 ILE A O 1
ATOM 5739 N N . ASN A 1 728 ? 12.844 -2.857 -55.177 1.00 26.23 728 ASN A N 1
ATOM 5740 C CA . ASN A 1 728 ? 12.809 -2.851 -53.692 1.00 26.23 728 ASN A CA 1
ATOM 5741 C C . ASN A 1 728 ? 13.330 -4.209 -53.111 1.00 26.23 728 ASN A C 1
ATOM 5743 O O . ASN A 1 728 ? 13.523 -5.155 -53.862 1.00 26.23 728 ASN A O 1
ATOM 5747 N N . SER A 1 729 ? 13.578 -4.459 -51.820 1.00 26.47 729 SER A N 1
ATOM 5748 C CA . SER A 1 729 ? 12.903 -4.032 -50.578 1.00 26.47 729 SER A CA 1
ATOM 5749 C C . SER A 1 729 ? 13.882 -4.180 -49.381 1.00 26.47 729 SER A C 1
ATOM 5751 O O . SER A 1 729 ? 14.906 -4.834 -49.535 1.00 26.47 729 SER A O 1
ATOM 5753 N N . VAL A 1 730 ? 13.747 -3.499 -48.228 1.00 28.17 730 VAL A N 1
ATOM 5754 C CA . VAL A 1 730 ? 12.849 -3.810 -47.073 1.00 28.17 730 VAL A CA 1
ATOM 5755 C C . VAL A 1 730 ? 12.891 -5.317 -46.729 1.00 28.17 730 VAL A C 1
ATOM 5757 O O . VAL A 1 730 ? 12.642 -6.133 -47.604 1.00 28.17 730 VAL A O 1
ATOM 5760 N N . GLU A 1 731 ? 13.299 -5.754 -45.531 1.00 27.50 731 GLU A N 1
ATOM 5761 C CA . GLU A 1 731 ? 12.515 -5.784 -44.274 1.00 27.50 731 GLU A CA 1
ATOM 5762 C C . GLU A 1 731 ? 13.426 -5.898 -43.017 1.00 27.50 731 GLU A C 1
ATOM 5764 O O . GLU A 1 731 ? 14.597 -6.227 -43.159 1.00 27.50 731 GLU A O 1
ATOM 5769 N N . LYS A 1 732 ? 13.039 -5.341 -41.847 1.00 29.11 732 LYS A N 1
ATOM 5770 C CA . LYS A 1 732 ? 12.487 -5.992 -40.611 1.00 29.11 732 LYS A CA 1
ATOM 5771 C C . LYS A 1 732 ? 13.433 -7.039 -39.952 1.00 29.11 732 LYS A C 1
ATOM 5773 O O . LYS A 1 732 ? 14.381 -7.484 -40.570 1.00 29.11 732 LYS A O 1
ATOM 5778 N N . SER A 1 733 ? 13.291 -7.458 -38.688 1.00 28.56 733 SER A N 1
ATOM 5779 C CA . SER A 1 733 ? 12.163 -7.392 -37.735 1.00 28.56 733 SER A CA 1
ATOM 5780 C C . SER A 1 733 ? 12.606 -7.490 -36.267 1.00 28.56 733 SER A C 1
ATOM 5782 O O . SER A 1 733 ? 13.604 -8.145 -35.972 1.00 28.56 733 SER A O 1
ATOM 5784 N N . LYS A 1 734 ? 11.758 -7.023 -35.338 1.00 27.11 734 LYS A N 1
ATOM 5785 C CA . LYS A 1 734 ? 11.539 -7.716 -34.054 1.00 27.11 734 LYS A CA 1
ATOM 5786 C C . LYS A 1 734 ? 10.055 -7.636 -33.648 1.00 27.11 734 LYS A C 1
ATOM 5788 O O . LYS A 1 734 ? 9.383 -6.672 -34.005 1.00 27.11 734 LYS A O 1
ATOM 5793 N N . VAL A 1 735 ? 9.582 -8.697 -32.998 1.00 31.62 735 VAL A N 1
ATOM 5794 C CA . VAL A 1 735 ? 8.206 -9.097 -32.602 1.00 31.62 735 VAL A CA 1
ATOM 5795 C C . VAL A 1 735 ? 8.404 -9.997 -31.348 1.00 31.62 735 VAL A C 1
ATOM 5797 O O . VAL A 1 735 ? 9.531 -10.473 -31.181 1.00 31.62 735 VAL A O 1
ATOM 5800 N N . GLU A 1 736 ? 7.488 -10.294 -30.415 1.00 28.27 736 GLU A N 1
ATOM 5801 C CA . GLU A 1 736 ? 6.082 -9.926 -30.093 1.00 28.27 736 GLU A CA 1
ATOM 5802 C C . GLU A 1 736 ? 5.992 -8.693 -29.136 1.00 28.27 736 GLU A C 1
ATOM 5804 O O . GLU A 1 736 ? 7.027 -8.180 -28.715 1.00 28.27 736 GLU A O 1
ATOM 5809 N N . GLU A 1 737 ? 4.866 -7.991 -28.900 1.00 31.83 737 GLU A N 1
ATOM 5810 C CA . GLU A 1 737 ? 3.571 -8.348 -28.242 1.00 31.83 737 GLU A CA 1
ATOM 5811 C C . GLU A 1 737 ? 3.718 -8.927 -26.812 1.00 31.83 737 GLU A C 1
ATOM 5813 O O . GLU A 1 737 ? 4.710 -9.577 -26.509 1.00 31.83 737 GLU A O 1
ATOM 5818 N N . THR A 1 738 ? 2.831 -8.707 -25.832 1.00 28.28 738 THR A N 1
ATOM 5819 C CA . THR A 1 738 ? 1.472 -8.103 -25.730 1.00 28.28 738 THR A CA 1
ATOM 5820 C C . THR A 1 738 ? 1.443 -7.089 -24.556 1.00 28.28 738 THR A C 1
ATOM 5822 O O . THR A 1 738 ? 2.241 -7.249 -23.638 1.00 28.28 738 THR A O 1
ATOM 5825 N N . THR A 1 739 ? 0.589 -6.062 -24.401 1.00 30.05 739 THR A N 1
ATOM 5826 C CA . THR A 1 739 ? -0.583 -5.488 -25.125 1.00 30.05 739 THR A CA 1
ATOM 5827 C C . THR A 1 739 ? -0.701 -3.981 -24.701 1.00 30.05 739 THR A C 1
ATOM 5829 O O . THR A 1 739 ? 0.336 -3.424 -24.360 1.00 30.05 739 THR A O 1
ATOM 5832 N N . GLU A 1 740 ? -1.771 -3.158 -24.709 1.00 27.14 740 GLU A N 1
ATOM 5833 C CA . GLU A 1 740 ? -3.254 -3.237 -24.778 1.00 27.14 740 GLU A CA 1
ATOM 5834 C C . GLU A 1 740 ? -3.874 -2.007 -25.519 1.00 27.14 740 GLU A C 1
ATOM 5836 O O . GLU A 1 740 ? -3.177 -1.213 -26.138 1.00 27.14 740 GLU A O 1
ATOM 5841 N N . HIS A 1 741 ? -5.214 -1.916 -25.480 1.00 28.66 741 HIS A N 1
ATOM 5842 C CA . HIS A 1 741 ? -6.131 -0.755 -25.541 1.00 28.66 741 HIS A CA 1
ATOM 5843 C C . HIS A 1 741 ? -5.644 0.633 -26.065 1.00 28.66 741 HIS A C 1
ATOM 5845 O O . HIS A 1 741 ? -4.677 1.196 -25.576 1.00 28.66 741 HIS A O 1
ATOM 5851 N N . SER A 1 742 ? -6.379 1.351 -26.941 1.00 26.75 742 SER A N 1
ATOM 5852 C CA . SER A 1 742 ? -7.681 1.068 -27.592 1.00 26.75 742 SER A CA 1
ATOM 5853 C C . SER A 1 742 ? -8.030 2.060 -28.743 1.00 26.75 742 SER A C 1
ATOM 5855 O O . SER A 1 742 ? -7.557 3.186 -28.721 1.00 26.75 742 SER A O 1
ATOM 5857 N N . VAL A 1 743 ? -8.916 1.643 -29.681 1.00 29.00 743 VAL A N 1
ATOM 5858 C CA . VAL A 1 743 ? -10.030 2.427 -30.322 1.00 29.00 743 VAL A CA 1
ATOM 5859 C C . VAL A 1 743 ? -9.708 3.730 -31.127 1.00 29.00 743 VAL A C 1
ATOM 5861 O O . VAL A 1 743 ? -9.079 4.634 -30.608 1.00 29.00 743 VAL A O 1
ATOM 5864 N N . THR A 1 744 ? -10.177 4.015 -32.368 1.00 30.58 744 THR A N 1
ATOM 5865 C CA . THR A 1 744 ? -10.918 3.276 -33.436 1.00 30.58 744 THR A CA 1
ATOM 5866 C C . THR A 1 744 ? -10.921 4.003 -34.814 1.00 30.58 744 THR A C 1
ATOM 5868 O O . THR A 1 744 ? -11.067 5.219 -34.861 1.00 30.58 744 THR A O 1
ATOM 5871 N N . ARG A 1 745 ? -11.057 3.211 -35.901 1.00 30.31 745 ARG A N 1
ATOM 5872 C CA . ARG A 1 745 ? -11.847 3.459 -37.152 1.00 30.31 745 ARG A CA 1
ATOM 5873 C C . ARG A 1 745 ? -11.371 4.477 -38.219 1.00 30.31 745 ARG A C 1
ATOM 5875 O O . ARG A 1 745 ? -10.283 5.030 -38.158 1.00 30.31 745 ARG A O 1
ATOM 5882 N N . SER A 1 746 ? -12.130 4.510 -39.327 1.00 30.19 746 SER A N 1
ATOM 5883 C CA . SER A 1 746 ? -11.664 4.708 -40.713 1.00 30.19 746 SER A CA 1
ATOM 5884 C C . SER A 1 746 ? -12.602 5.580 -41.593 1.00 30.19 746 SER A C 1
ATOM 5886 O O . SER A 1 746 ? -13.563 6.174 -41.114 1.00 30.19 746 SER A O 1
ATOM 5888 N N . ARG A 1 747 ? -12.263 5.718 -42.888 1.00 33.88 747 ARG A N 1
ATOM 5889 C CA . ARG A 1 747 ? -12.694 6.771 -43.840 1.00 33.88 747 ARG A CA 1
ATOM 5890 C C . ARG A 1 747 ? -14.083 6.608 -44.509 1.00 33.88 747 ARG A C 1
ATOM 5892 O O . ARG A 1 747 ? -14.290 5.582 -45.143 1.00 33.88 747 ARG A O 1
ATOM 5899 N N . LEU A 1 748 ? -14.818 7.738 -44.614 1.00 37.31 748 LEU A N 1
ATOM 5900 C CA . LEU A 1 748 ? -15.624 8.226 -45.780 1.00 37.31 748 LEU A CA 1
ATOM 5901 C C . LEU A 1 748 ? -16.838 7.359 -46.255 1.00 37.31 748 LEU A C 1
ATOM 5903 O O . LEU A 1 748 ? -16.964 6.234 -45.780 1.00 37.31 748 LEU A O 1
ATOM 5907 N N . PRO A 1 749 ? -17.740 7.810 -47.182 1.00 52.72 749 PRO A N 1
ATOM 5908 C CA . PRO A 1 749 ? -17.824 9.084 -47.938 1.00 52.72 749 PRO A CA 1
ATOM 5909 C C . PRO A 1 749 ? -19.226 9.790 -48.001 1.00 52.72 749 PRO A C 1
ATOM 5911 O O . PRO A 1 749 ? -20.236 9.217 -47.624 1.00 52.72 749 PRO A O 1
ATOM 5914 N N . LEU A 1 750 ? -19.269 10.984 -48.634 1.00 33.38 750 LEU A N 1
ATOM 5915 C CA . LEU A 1 750 ? -20.376 11.601 -49.430 1.00 33.38 750 LEU A CA 1
ATOM 5916 C C . LEU A 1 750 ? -21.791 11.891 -48.836 1.00 33.38 750 LEU A C 1
ATOM 5918 O O . LEU A 1 750 ? -22.520 10.970 -48.487 1.00 33.38 750 LEU A O 1
ATOM 5922 N N . ARG A 1 751 ? -22.264 13.150 -49.029 1.00 29.78 751 ARG A N 1
ATOM 5923 C CA . ARG A 1 751 ? -23.502 13.594 -49.766 1.00 29.78 751 ARG A CA 1
ATOM 5924 C C . ARG A 1 751 ? -24.302 14.746 -49.091 1.00 29.78 751 ARG A C 1
ATOM 5926 O O . ARG A 1 751 ? -24.261 14.920 -47.883 1.00 29.78 751 ARG A O 1
ATOM 5933 N N . ASN A 1 752 ? -25.018 15.538 -49.905 1.00 37.84 752 ASN A N 1
ATOM 5934 C CA . ASN A 1 752 ? -25.800 16.737 -49.530 1.00 37.84 752 ASN A CA 1
ATOM 5935 C C . ASN A 1 752 ? -27.200 16.445 -48.943 1.00 37.84 752 ASN A C 1
ATOM 5937 O O . ASN A 1 752 ? -27.891 15.594 -49.501 1.00 37.84 752 ASN A O 1
ATOM 5941 N N . GLN A 1 753 ? -27.653 17.279 -47.989 1.00 30.89 753 GLN A N 1
ATOM 5942 C CA . GLN A 1 753 ? -28.997 17.905 -47.791 1.00 30.89 753 GLN A CA 1
ATOM 5943 C C . GLN A 1 753 ? -28.968 18.608 -46.404 1.00 30.89 753 GLN A C 1
ATOM 5945 O O . GLN A 1 753 ? -28.359 18.057 -45.497 1.00 30.89 753 GLN A O 1
ATOM 5950 N N . ILE A 1 754 ? -29.356 19.874 -46.168 1.00 39.66 754 ILE A N 1
ATOM 5951 C CA . ILE A 1 754 ? -30.544 20.704 -46.497 1.00 39.66 754 ILE A CA 1
ATOM 5952 C C . ILE A 1 754 ? -31.770 20.383 -45.615 1.00 39.66 754 ILE A C 1
ATOM 5954 O O . ILE A 1 754 ? -32.225 19.244 -45.595 1.00 39.66 754 ILE A O 1
ATOM 5958 N N . ASN A 1 755 ? -32.321 21.444 -44.997 1.00 38.44 755 ASN A N 1
ATOM 5959 C CA . ASN A 1 755 ? -33.366 21.509 -43.954 1.00 38.44 755 ASN A CA 1
ATOM 5960 C C . ASN A 1 755 ? -32.876 21.006 -42.575 1.00 38.44 755 ASN A C 1
ATOM 5962 O O . ASN A 1 755 ? -32.295 19.930 -42.488 1.00 38.44 755 ASN A O 1
ATOM 5966 N N . LEU A 1 756 ? -33.054 21.740 -41.472 1.00 35.50 756 LEU A N 1
ATOM 5967 C CA . LEU A 1 756 ? -34.088 22.739 -41.139 1.00 35.50 756 LEU A CA 1
ATOM 5968 C C . LEU A 1 756 ? -33.493 23.988 -40.458 1.00 35.50 756 LEU A C 1
ATOM 5970 O O . LEU A 1 756 ? -32.498 23.817 -39.721 1.00 35.50 756 LEU A O 1
#